Protein AF-A0A818QL23-F1 (afdb_monomer)

Nearest PDB structures (foldseek):
  5f7r-assembly1_A  TM=6.663E-01  e=2.658E-12  Listeria monocytogenes EGD-e
  1z05-assembly1_A-2  TM=6.341E-01  e=4.570E-12  Vibrio cholerae O1 biovar El Tor str. N16961
  3eo3-assembly2_C-2  TM=6.686E-01  e=1.069E-10  Homo sapiens
  6jdo-assembly1_A  TM=6.028E-01  e=1.773E-09  Pasteurella multocida
  2ews-assembly1_B  TM=5.171E-01  e=1.776E-05  Staphylococcus aureus subsp. aureus MSSA476

Foldseek 3Di:
DKEKEWFWEDAQFKIKIFIKIWDDDPDDDIDIDTDPPLMFMDTDDADQQDDVLVRLLVVLVRVLVSCVVCLVVDDPPYAHFYYFYAYADDAPQAQQQGLDACVQHSHHLLSHQFRRQLSNLLSLVVVLVVLVVVVDPPDDDDDDDDDDDDDDDDDDDDDPVVVVVVVVVPDDDDPPPVPPPPPPPPDDPPDPDDPVVVVVVVVVSSVSSSVRSVNSSDHYYGYDHLQLLLVLLVCPDPVNVVFAWEWEWAEESWIWIFTGGNSDTDQDDPLAPHGRIQRQPDDPPPDGPRCCRYQNNLVVLLVVLVVVVCVPDDDDDDDDDPQTSVNLLVCVVVPPPSSLVSLLVSLQSVLVVCLSSCVSSVHQEYEYEYPCLVSCVSRVPNSCVSNVVRDNHYYHYDPCSRVSSSNSSVVVCVCVSPDPDPLDLFADLFDFPDQFDDDDFQADDLADAAAFPPPFAKDKFLPVVLVVVLVLCVVFQEEEEEEAFSFPFVLSSSSSQVVNSVVCSVPVDDREIEGEQLSFQDDPCLVVLLQQVPPQLDLAGAAPLPDASCPRGGNPVSLVSNLVNHDTSYYYHYHPSCVSDVPGAYEYEYEFVVLVLRSLVSVNGFDPSHRPDRDDDPDPDPDPGGDDSSSVRVSSCRRPRLSHVLVVLQVCLVRHQKYWHSSDSRMIIIDGSVSVVSRLVACLQDWFWWNKDWAQKQFFACVCCVRNVVTRPPDPGTFKIFRDQLSRTWHWYQYPSRGIGTHHQLNSQQVCVCQFFFDPVSCVLCNPVSGDWKTKMKGHRAVGFKAFFWFWFAQVCCCPGHNDLHTKWKKWQFLWFQCRVDVVCVPPPVRWWKKFWAWDPPADLVVLLVLLVCCVPVVDFRPSVNTTPIGTDDHGWMFTHGGQITIITGHGTMITMMITDDDSRIAGSGDRSTAIPVRHRDDHNSVSSSVRHDNPTDRVVRTWDWDFPDDDPQFKTKIWRAYDPLDQKTKIKIKGWDLDWDKDKDFPCRGKKKKAWSFAFKKKKWFQRPPRDIDIDMDGHGNIIMNGSNGGMIIMIGDHPDSVDGTGMIMMMIMIGDPPSVVSSD

Solvent-accessible surface area (backbone atoms only — not comparable to full-atom values): 57693 Å² total; per-residue (Å²): 119,49,38,30,32,39,13,23,22,46,58,60,60,34,37,37,35,33,43,34,40,41,46,84,56,97,59,101,59,71,55,72,44,72,46,87,88,40,71,36,77,44,79,44,88,54,51,49,84,54,59,62,66,64,56,49,45,53,56,47,50,42,51,50,51,44,46,66,73,41,50,86,78,58,54,95,65,54,41,78,64,35,35,16,28,6,31,73,69,53,55,46,39,94,76,26,31,30,55,35,53,35,94,72,57,65,35,37,43,42,39,38,21,25,33,50,47,62,47,50,43,48,42,35,40,51,52,31,54,58,48,54,54,72,72,54,86,85,81,86,82,90,81,85,88,84,88,88,85,89,82,86,88,83,90,88,88,88,73,77,76,65,62,65,67,59,61,76,75,67,80,74,73,94,82,72,68,86,73,69,74,75,72,75,85,78,81,80,82,88,68,91,74,52,77,70,57,56,54,56,52,52,64,67,46,47,65,59,48,45,62,54,44,60,49,55,48,78,44,56,71,47,47,36,50,28,41,50,9,28,32,48,22,48,46,69,29,90,84,42,55,84,54,42,29,34,39,25,36,27,28,23,81,46,29,34,35,28,38,28,50,76,85,40,78,46,37,78,49,98,49,47,49,78,70,17,43,49,33,80,37,80,41,73,94,97,39,32,34,28,64,54,51,11,37,63,16,42,48,54,46,33,54,48,54,50,56,67,56,53,76,77,50,100,68,92,80,84,79,92,69,88,76,50,57,67,59,45,48,52,39,29,74,72,62,37,65,61,40,44,49,23,37,39,52,46,20,41,55,51,25,65,63,42,49,67,52,39,63,57,47,59,47,55,33,38,35,36,20,42,71,52,35,79,48,35,87,61,29,47,66,50,23,48,54,51,37,53,75,79,46,93,56,55,76,45,77,46,90,53,44,62,60,19,10,13,46,14,15,39,64,68,42,48,62,69,74,70,53,89,65,84,79,51,67,53,51,72,84,69,78,75,86,58,62,55,67,80,93,65,90,90,52,67,66,72,72,39,62,44,74,50,62,89,96,55,70,63,46,64,26,59,71,62,50,41,53,54,51,46,53,48,31,73,77,62,36,37,34,24,34,25,46,41,79,57,58,64,58,66,58,55,49,52,55,41,49,55,51,49,51,67,64,33,72,83,64,84,55,78,73,76,39,46,31,38,30,74,64,21,47,65,51,99,44,47,73,64,53,48,67,30,54,43,58,64,65,48,75,57,43,19,52,35,80,87,56,47,59,66,81,64,30,42,27,64,69,48,44,52,51,41,65,78,33,69,64,79,36,28,34,34,37,36,61,68,20,60,73,72,52,78,90,50,58,27,34,35,33,39,55,38,53,62,60,41,51,24,14,26,66,40,68,68,32,59,48,88,70,53,50,97,64,81,74,77,78,93,69,98,61,97,72,88,66,69,64,50,72,52,53,48,32,52,34,35,28,64,24,45,38,48,55,25,50,52,52,50,50,56,72,43,56,88,61,33,49,32,40,31,23,48,84,35,80,87,51,31,22,33,36,49,21,68,58,46,55,52,30,55,68,53,51,51,50,38,77,40,46,46,33,51,48,76,40,67,47,74,27,17,6,52,57,64,62,67,70,37,71,89,52,73,75,82,59,95,32,36,20,37,34,38,45,37,45,46,86,49,26,25,36,31,35,23,30,95,83,33,33,40,40,55,42,42,33,46,61,49,37,56,76,39,27,55,46,35,35,38,35,70,71,54,25,73,73,43,36,86,66,48,41,61,63,64,28,40,33,37,43,28,8,26,91,38,33,49,52,49,38,27,29,23,45,39,53,68,56,27,37,74,71,27,57,39,91,56,40,38,31,37,30,42,34,27,58,41,32,35,31,74,76,37,74,88,29,61,88,39,76,89,35,55,29,35,35,35,28,17,34,31,96,83,52,52,71,64,62,52,50,50,46,45,53,46,22,68,72,72,72,42,85,71,72,54,74,74,41,33,31,77,42,82,56,51,68,76,38,44,36,50,40,54,46,16,38,47,32,27,54,34,29,17,23,29,28,40,36,44,29,30,56,53,83,86,68,68,22,30,51,46,55,86,87,43,52,38,91,85,73,40,74,66,85,64,33,47,75,64,28,68,76,31,56,46,73,85,40,45,35,79,83,28,48,53,72,72,40,80,77,46,75,47,92,84,48,37,36,34,27,41,41,65,54,53,90,80,43,50,46,39,36,36,40,39,39,33,49,40,57,63,83,51,82,46,78,44,71,38,82,41,25,34,38,41,33,33,31,69,38,45,69,32,37,34,42,36,34,62,32,82,93,77,36,79,47,74,47,78,42,36,40,73,43,56,36,32,38,23,13,58,36,53,46,37,34,40,29,60,55,80,92,60,70,90,52,78,62,49,57,32,31,35,40,38,36,35,72,46,100,63,40,64,76,74,70,111

Secondary structure (DSSP, 8-state):
--EEEEEEEE-SSEEEEEEEEEEPPSSS--EEEEEEEEEEEEE----TTS-HHHHHHHHHHHHHHHHHHHGGG--TT-EEEEEEEEE-SSEETTTTEE---GGGTS--GGGTTBBHHHHHHHHHHHHHHHHHHHHS-S---------------------SSSHHHHHTTS---TTSSTTSSSSSSS--------HHHHHHHHHHHHHHHHHHHHHHTTS-EEEEEHHHHHHHHHHTSTTTTT-SEEEEEEESSSEEEEEEETTEE-SS-TTS-GGG-STT-B-STT-BHHHHSSHHHHHHHHHHHHHHHTTSS-----------HHHHHHHHHTT-HHHHHHHHHHHHHHHHHHHHHHHHTT-SEEEEESGGGGGHHHHHHHHHHHHHTT----EEE-S-HHHHHHHHHHHHHHHHHH------S---SSPPPPSB-----SS--SS-EEEPPTT---EEHHHHHHHHHHHHHHHHSEEEEEE-TT--HHHHHHHHHHHHHHHHTTTTPPPPEEEEGGGT---S-HHHHHHHS--TTSS-----TT--HHHHH--HHHHHHHHHT--SSEEEESTTGGGT-TTS-EEEEE--HHHHHHHHHTTS---SS--SS-------S-------HHHHHHHHIIIIIHHHHHHHHHHHGGGEEEEEETT-TTS-EEEEHHHHHHHHHHHTTS-B-PPPEEE--TT-BSHHHHH-TTS-S-SS-B-EEESS-TTT-EEEEE-TT-BEEEEEHHHHHHHHHHHHH-SHHHHHHHGGGSS-SEEEEEEE-TTS-PPPEEE---HHHHHHHH--SS---EEEEEEEEHHHH-GGGTT-GGG--EEEEEE-TT--HHHHHHHHHHHHHHTPPP-GGGTEEEEE--TT-EEEE-TT--EEEPSSEEEEEEEES--S--EEEE-TT-B-TTSSBPP--HHHHHTT--TT-BSGGGB---EEEEEETTTEEEEEEPPPTT-SEEEEEEEEEESS---EEEE-TTS-EEEEEEESSEEEEEEEEGGGEEEEEEEETT-EEEE-TT--EEEEEE--S-TTSSPEEEEEEEEEE-TTTHHHH-

Mean predicted aligned error: 12.11 Å

pLDDT: mean 84.35, std 17.46, range [23.45, 98.75]

Organism: NCBI:txid433720

Radius of gyration: 36.39 Å; Cα contacts (8 Å, |Δi|>4): 2133; chains: 1; bounding box: 100×63×114 Å

InterPro domains:
  IPR000600 ROK family [PF00480] (213-395)
  IPR000600 ROK family [PTHR18964] (212-410)
  IPR011051 RmlC-like cupin domain superfamily [SSF51182] (684-1038)
  IPR014710 RmlC-like jelly roll fold [G3DSA:2.60.120.10] (681-941)
  IPR043129 ATPase, nucleotide binding domain [SSF53067] (4-412)

Sequence (1066 aa):
MSSLVIGLDIGGSHITATLVRIEQPSSSNQNITIERNAFYTRTIDNNLNKDPRSIVSIWIECIEDLIHDFVNNFNENDKIIGIACGIPGPMDYERGISYIQSTQLNKCDKFFGLNLRLSMGDGLRNLSDRWKHIHHPKYFTPATSPRSSIINQEETHESISLIKEITDYCGLQDNEIDSLEKDKENSLPNSELNLSEKSSIHHSLTPKIWTIIKQLSDIPISFYNDATCFAIGEANSKHNKVYKRILALTLGTGFGSTFIDDGEIILNRHDVPPGGMLWNYPYKENSIADDCFSTRGLVKIYNRILQEEFINEQSSLSSNKLIDGEILAEQALNGDENAIKAFRIFARLLGEFLIPHIEKFHTDLIIIGGGLAHSYHLIRDEISKILQASSNIPICFSLSHEKSICLGAVYQQIPQLFQIESKFFRQTDQNLLPVIKTLDTNQYDLYPCHEIPRGNHIGIGHKQLNEKLFNLIEENHILLIDGFVGTYFNEFACELNKYYHEQIKKTKKSSLIFYDTRTFLQTDCDKKRKSYLKYTKSIFGKLATDLDFKEDFIDAKKLDYLKNNLSYPCVIIGPGASFVDESKPLIYIDLTKNELYYRIAAQTAGSYLKPKERSVEKSHSNDDYELTSAMYEQKCLYFLDYPIFNKLKQLLLSRINIFIDGQRPNCPTWLDGNIFRQTLDYIVNKPIRVRPWFEPGPWGGQWLKSVCTNLSQSPKNYAWSFEMITPENGIILSDVNHHLLEFSWDIFYGSQARKILGNDEHYKLFGDSNDFPIRFDFLDTIDGGNLSIQCHPNLQYMRTNFGEKITQDETYYILETKQHWNKECIDDKNSSSHVYLGFQDNTDPEEFHQALLLSRKEKQELNVSKYIQCIPSNIHDFFLIPNETIHASGHNQVVLEISATPYIYTFKLYDWLRLGLDNRLRPLNIEHGMKNLKFDRRGEQLRCQPRVIHSESNQYVEQHLPTHDLHFYDVHRLIIQSNESIEIIRSTDNRFHLCMLVEGDAIEIEYEFMDNNQEKQRYNYIETFLIPASITQYRLRPIIKDHNKKPQQFVLLIAFLKTNCEKLLE

Structure (mmCIF, N/CA/C/O backbone):
data_AF-A0A818QL23-F1
#
_entry.id   AF-A0A818QL23-F1
#
loop_
_atom_site.group_PDB
_atom_site.id
_atom_site.type_symbol
_atom_site.label_atom_id
_atom_site.label_alt_id
_atom_site.label_comp_id
_atom_site.label_asym_id
_atom_site.label_entity_id
_atom_site.label_seq_id
_atom_site.pdbx_PDB_ins_code
_atom_site.Cartn_x
_atom_site.Cartn_y
_atom_site.Cartn_z
_atom_site.occupancy
_atom_site.B_iso_or_equiv
_atom_site.auth_seq_id
_atom_site.auth_comp_id
_atom_site.auth_asym_id
_atom_site.auth_atom_id
_atom_site.pdbx_PDB_model_num
ATOM 1 N N . MET A 1 1 ? -20.820 32.222 19.577 1.00 51.50 1 MET A N 1
ATOM 2 C CA . MET A 1 1 ? -21.656 31.009 19.712 1.00 51.50 1 MET A CA 1
ATOM 3 C C . MET A 1 1 ? -21.086 30.195 20.848 1.00 51.50 1 MET A C 1
ATOM 5 O O . MET A 1 1 ? -19.868 30.056 20.893 1.00 51.50 1 MET A O 1
ATOM 9 N N . SER A 1 2 ? -21.923 29.722 21.767 1.00 69.94 2 SER A N 1
ATOM 10 C CA . SER A 1 2 ? -21.455 28.801 22.800 1.00 69.94 2 SER A CA 1
ATOM 11 C C . SER A 1 2 ? -21.490 27.382 22.220 1.00 69.94 2 SER A C 1
ATOM 13 O O . SER A 1 2 ? -22.418 27.027 21.488 1.00 69.94 2 SER A O 1
ATOM 15 N N . SER A 1 3 ? -20.435 26.610 22.458 1.00 85.88 3 SER A N 1
ATOM 16 C CA . SER A 1 3 ? -20.340 25.233 21.976 1.00 85.88 3 SER A CA 1
ATOM 17 C C . SER A 1 3 ? -20.540 24.283 23.146 1.00 85.88 3 SER A C 1
ATOM 19 O O . SER A 1 3 ? -19.951 24.485 24.205 1.00 85.88 3 SER A O 1
ATOM 21 N N . LEU A 1 4 ? -21.365 23.260 22.959 1.00 88.56 4 LEU A N 1
ATOM 22 C CA . LEU A 1 4 ? -21.641 22.237 23.960 1.00 88.56 4 LEU A CA 1
ATOM 23 C C . LEU A 1 4 ? -21.063 20.896 23.507 1.00 88.56 4 LEU A C 1
ATOM 25 O O . LEU A 1 4 ? -21.105 20.558 22.322 1.00 88.56 4 LEU A O 1
ATOM 29 N N . VAL A 1 5 ? -20.551 20.117 24.451 1.00 91.56 5 VAL A N 1
ATOM 30 C CA . VAL A 1 5 ? -20.076 18.747 24.223 1.00 91.56 5 VAL A CA 1
ATOM 31 C C . VAL A 1 5 ? -20.690 17.843 25.280 1.00 91.56 5 VAL A C 1
ATOM 33 O O . VAL A 1 5 ? -20.752 18.208 26.454 1.00 91.56 5 VAL A O 1
ATOM 36 N N . ILE A 1 6 ? -21.159 16.670 24.861 1.00 93.62 6 ILE A N 1
ATOM 37 C CA . ILE A 1 6 ? -21.642 15.644 25.787 1.00 93.62 6 ILE A CA 1
ATOM 38 C C . ILE A 1 6 ? -20.430 14.840 26.260 1.00 93.62 6 ILE A C 1
ATOM 40 O O . ILE A 1 6 ? -19.765 14.194 25.450 1.00 93.62 6 ILE A O 1
ATOM 44 N N . GLY A 1 7 ? -20.139 14.892 27.557 1.00 94.44 7 GLY A N 1
ATOM 45 C CA . GLY A 1 7 ? -19.136 14.047 28.200 1.00 94.44 7 GLY A CA 1
ATOM 46 C C . GLY A 1 7 ? -19.793 12.794 28.766 1.00 94.44 7 GLY A C 1
ATOM 47 O O . GLY A 1 7 ? -20.818 12.899 29.437 1.00 94.44 7 GLY A O 1
ATOM 48 N N . LEU A 1 8 ? -19.215 11.626 28.496 1.00 94.62 8 LEU A N 1
ATOM 49 C CA . LEU A 1 8 ? -19.688 10.337 28.996 1.00 94.62 8 LEU A CA 1
ATOM 50 C C . LEU A 1 8 ? -18.593 9.635 29.797 1.00 94.62 8 LEU A C 1
ATOM 52 O O . LEU A 1 8 ? -17.439 9.606 29.371 1.00 94.62 8 LEU A O 1
ATOM 56 N N . ASP A 1 9 ? -18.986 9.010 30.898 1.00 92.12 9 ASP A N 1
ATOM 57 C CA . ASP A 1 9 ? -18.223 7.993 31.614 1.00 92.12 9 ASP A CA 1
ATOM 58 C C . ASP A 1 9 ? -18.928 6.645 31.432 1.00 92.12 9 ASP A C 1
ATOM 60 O O . ASP A 1 9 ? -20.056 6.450 31.891 1.00 92.12 9 ASP A O 1
ATOM 64 N N . ILE A 1 10 ? -18.292 5.739 30.690 1.00 87.88 10 ILE A N 1
ATOM 65 C CA . ILE A 1 10 ? -18.833 4.428 30.332 1.00 87.88 10 ILE A CA 1
ATOM 66 C C . ILE A 1 10 ? -18.137 3.359 31.177 1.00 87.88 10 ILE A C 1
ATOM 68 O O . ILE A 1 10 ? -17.144 2.747 30.771 1.00 87.88 10 ILE A O 1
ATOM 72 N N . GLY A 1 11 ? -18.699 3.100 32.354 1.00 77.81 11 GLY A N 1
ATOM 73 C CA . GLY A 1 11 ? -18.201 2.119 33.307 1.00 77.81 11 GLY A CA 1
ATOM 74 C C . GLY A 1 11 ? -18.565 0.668 32.977 1.00 77.81 11 GLY A C 1
ATOM 75 O O . GLY A 1 11 ? -19.040 0.309 31.898 1.00 77.81 11 GLY A O 1
ATOM 76 N N . GLY A 1 12 ? -18.287 -0.217 33.938 1.00 68.25 12 GLY A N 1
ATOM 77 C CA . GLY A 1 12 ? -18.820 -1.579 33.948 1.00 68.25 12 GLY A CA 1
ATOM 78 C C . GLY A 1 12 ? -20.295 -1.572 34.323 1.00 68.25 12 GLY A C 1
ATOM 79 O O . GLY A 1 12 ? -21.131 -1.938 33.516 1.00 68.25 12 GLY A O 1
ATOM 80 N N . SER A 1 13 ? -20.614 -1.146 35.538 1.00 70.94 13 SER A N 1
ATOM 81 C CA . SER A 1 13 ? -21.949 -1.269 36.136 1.00 70.94 13 SER A CA 1
ATOM 82 C C . SER A 1 13 ? -22.887 -0.091 35.867 1.00 70.94 13 SER A C 1
ATOM 84 O O . SER A 1 13 ? -24.070 -0.165 36.198 1.00 70.94 13 SER A O 1
ATOM 86 N N . HIS A 1 14 ? -22.387 1.004 35.301 1.00 79.69 14 HIS A N 1
ATOM 87 C CA . HIS A 1 14 ? -23.152 2.227 35.091 1.00 79.69 14 HIS A CA 1
ATOM 88 C C . HIS A 1 14 ? -22.578 3.060 33.941 1.00 79.69 14 HIS A C 1
ATOM 90 O O . HIS A 1 14 ? -21.435 2.866 33.524 1.00 79.69 14 HIS A O 1
ATOM 96 N N . ILE A 1 15 ? -23.392 3.984 33.437 1.00 88.19 15 ILE A N 1
ATOM 97 C CA . ILE A 1 15 ? -22.987 5.070 32.545 1.00 88.19 15 ILE A CA 1
ATOM 98 C C . ILE A 1 15 ? -23.413 6.395 33.165 1.00 88.19 15 ILE A C 1
ATOM 100 O O . ILE A 1 15 ? -24.560 6.526 33.594 1.00 88.19 15 ILE A O 1
ATOM 104 N N . THR A 1 16 ? -22.519 7.378 33.145 1.00 90.88 16 THR A N 1
ATOM 105 C CA . THR A 1 16 ? -22.821 8.760 33.526 1.00 90.88 16 THR A CA 1
ATOM 106 C C . THR A 1 16 ? -22.653 9.677 32.321 1.00 90.88 16 THR A C 1
ATOM 108 O O . THR A 1 16 ? -21.703 9.538 31.555 1.00 90.88 16 THR A O 1
ATOM 111 N N . ALA A 1 17 ? -23.582 10.611 32.139 1.00 92.38 17 ALA A N 1
ATOM 112 C CA . ALA A 1 17 ? -23.558 11.608 31.081 1.00 92.38 17 ALA A CA 1
ATOM 113 C C . ALA A 1 17 ? -23.650 13.020 31.663 1.00 92.38 17 ALA A C 1
ATOM 115 O O . ALA A 1 17 ? -24.388 13.270 32.619 1.00 92.38 17 ALA A O 1
ATOM 116 N N . THR A 1 18 ? -22.920 13.957 31.063 1.00 91.62 18 THR A N 1
ATOM 117 C CA . THR A 1 18 ? -22.982 15.379 31.403 1.00 91.62 18 THR A CA 1
ATOM 118 C C . THR A 1 18 ? -22.867 16.260 30.171 1.00 91.62 18 THR A C 1
ATOM 120 O O . THR A 1 18 ? -22.366 15.839 29.125 1.00 91.62 18 THR A O 1
ATOM 123 N N . LEU A 1 19 ? -23.315 17.506 30.300 1.00 89.62 19 LEU A N 1
ATOM 124 C CA . LEU A 1 19 ? -23.198 18.514 29.260 1.00 89.62 19 LEU A CA 1
ATOM 125 C C . LEU A 1 19 ? -22.187 19.582 29.676 1.00 89.62 19 LEU A C 1
ATOM 127 O O . LEU A 1 19 ? -22.311 20.216 30.727 1.00 89.62 19 LEU A O 1
ATOM 131 N N . VAL A 1 20 ? -21.180 19.783 28.832 1.00 88.06 20 VAL A N 1
ATOM 132 C CA . VAL A 1 20 ? -20.064 20.690 29.093 1.00 88.06 20 VAL A CA 1
ATOM 133 C C . VAL A 1 20 ? -20.116 21.856 28.118 1.00 88.06 20 VAL A C 1
ATOM 135 O O . VAL A 1 20 ? -20.162 21.650 26.903 1.00 88.06 20 VAL A O 1
ATOM 138 N N . ARG A 1 21 ? -20.078 23.083 28.645 1.00 86.44 21 ARG A N 1
ATOM 139 C CA . ARG A 1 21 ? -19.996 24.305 27.845 1.00 86.44 21 ARG A CA 1
ATOM 140 C C . ARG A 1 21 ? -18.550 24.722 27.642 1.00 86.44 21 ARG A C 1
ATOM 142 O O . ARG A 1 21 ? -17.756 24.778 28.580 1.00 86.44 21 ARG A O 1
ATOM 149 N N . ILE A 1 22 ? -18.245 25.031 26.387 1.00 82.19 22 ILE A N 1
ATOM 150 C CA . ILE A 1 22 ? -16.964 25.548 25.930 1.00 82.19 22 ILE A CA 1
ATOM 151 C C . ILE A 1 22 ? -17.186 26.990 25.481 1.00 82.19 22 ILE A C 1
ATOM 153 O O . ILE A 1 22 ? -17.853 27.257 24.473 1.00 82.19 22 ILE A O 1
ATOM 157 N N . GLU A 1 23 ? -16.616 27.927 26.232 1.00 73.25 23 GLU A N 1
ATOM 158 C CA . GLU A 1 23 ? -16.596 29.341 25.871 1.00 73.25 23 GLU A CA 1
ATOM 159 C C . GLU A 1 23 ? -15.313 29.643 25.088 1.00 73.25 23 GLU A C 1
ATOM 161 O O . GLU A 1 23 ? -14.210 29.380 25.569 1.00 73.25 23 GLU A O 1
ATOM 166 N N . GLN A 1 24 ? -15.435 30.180 23.868 1.00 58.22 24 GLN A N 1
ATOM 167 C CA . GLN A 1 24 ? -14.269 30.596 23.080 1.00 58.22 24 GLN A CA 1
ATOM 168 C C . GLN A 1 24 ? -13.618 31.843 23.705 1.00 58.22 24 GLN A C 1
ATOM 170 O O . GLN A 1 24 ? -14.276 32.884 23.764 1.00 58.22 24 GLN A O 1
ATOM 175 N N . PRO A 1 25 ? -12.334 31.808 24.103 1.00 47.12 25 PRO A N 1
ATOM 176 C CA . PRO A 1 25 ? -11.600 32.997 24.507 1.00 47.12 25 PRO A CA 1
ATOM 177 C C . PRO A 1 25 ? -10.837 33.582 23.324 1.00 47.12 25 PRO A C 1
ATOM 179 O O . PRO A 1 25 ? -10.278 32.872 22.491 1.00 47.12 25 PRO A O 1
ATOM 182 N N . SER A 1 26 ? -10.707 34.900 23.331 1.00 40.69 26 SER A N 1
ATOM 183 C CA . SER A 1 26 ? -9.820 35.674 22.463 1.00 40.69 26 SER A CA 1
ATOM 184 C C . SER A 1 26 ? -8.320 35.544 22.807 1.00 40.69 26 SER A C 1
ATOM 186 O O . SER A 1 26 ? -7.494 36.147 22.127 1.00 40.69 26 SER A O 1
ATOM 188 N N . SER A 1 27 ? -7.938 34.766 23.829 1.00 40.12 27 SER A N 1
ATOM 189 C CA . SER A 1 27 ? -6.539 34.478 24.192 1.00 40.12 27 SER A CA 1
ATOM 190 C C . SER A 1 27 ? -6.427 33.267 25.135 1.00 40.12 27 SER A C 1
ATOM 192 O O . SER A 1 27 ? -7.087 33.239 26.165 1.00 40.12 27 SER A O 1
ATOM 194 N N . SER A 1 28 ? -5.616 32.274 24.741 1.00 43.75 28 SER A N 1
ATOM 195 C CA . SER A 1 28 ? -4.949 31.155 25.464 1.00 43.75 28 SER A CA 1
ATOM 196 C C . SER A 1 28 ? -5.526 30.471 26.730 1.00 43.75 28 SER A C 1
ATOM 198 O O . SER A 1 28 ? -4.903 29.525 27.193 1.00 43.75 28 SER A O 1
ATOM 200 N N . ASN A 1 29 ? -6.679 30.847 27.289 1.00 48.03 29 ASN A N 1
ATOM 201 C CA . ASN A 1 29 ? -7.300 30.214 28.460 1.00 48.03 29 ASN A CA 1
ATOM 202 C C . ASN A 1 29 ? -8.780 29.925 28.183 1.00 48.03 29 ASN A C 1
ATOM 204 O O . ASN A 1 29 ? -9.633 30.787 28.381 1.00 48.03 29 ASN A O 1
ATOM 208 N N . GLN A 1 30 ? -9.081 28.712 27.708 1.00 58.50 30 GLN A N 1
ATOM 209 C CA . GLN A 1 30 ? -10.453 28.234 27.505 1.00 58.50 30 GLN A CA 1
ATOM 210 C C . GLN A 1 30 ? -11.155 28.023 28.848 1.00 58.50 30 GLN A C 1
ATOM 212 O O . GLN A 1 30 ? -10.720 27.204 29.658 1.00 58.50 30 GLN A O 1
ATOM 217 N N . ASN A 1 31 ? -12.241 28.765 29.085 1.00 59.44 31 ASN A N 1
ATOM 218 C CA . ASN A 1 31 ? -13.141 28.489 30.198 1.00 59.44 31 ASN A CA 1
ATOM 219 C C . ASN A 1 31 ? -14.056 27.333 29.791 1.00 59.44 31 ASN A C 1
ATOM 221 O O . ASN A 1 31 ? -14.866 27.449 28.870 1.00 59.44 31 ASN A O 1
ATOM 225 N N . ILE A 1 32 ? -13.882 26.207 30.476 1.00 66.88 32 ILE A N 1
ATOM 226 C CA . ILE A 1 32 ? -14.702 25.010 30.330 1.00 66.88 32 ILE A CA 1
ATOM 227 C C . ILE A 1 32 ? -15.456 24.850 31.636 1.00 66.88 32 ILE A C 1
ATOM 229 O O . ILE A 1 32 ? -14.861 24.753 32.712 1.00 66.88 32 ILE A O 1
ATOM 233 N N . THR A 1 33 ? -16.776 24.873 31.545 1.00 65.62 33 THR A N 1
ATOM 234 C CA . THR A 1 33 ? -17.657 24.770 32.703 1.00 65.62 33 THR A CA 1
ATOM 235 C C . THR A 1 33 ? -18.675 23.679 32.452 1.00 65.62 33 THR A C 1
ATOM 237 O O . THR A 1 33 ? -19.307 23.634 31.397 1.00 65.62 33 THR A O 1
ATOM 240 N N . ILE A 1 34 ? -18.855 22.804 33.439 1.00 62.06 34 ILE A N 1
ATOM 241 C CA . ILE A 1 34 ? -20.008 21.908 33.451 1.00 62.06 34 ILE A CA 1
ATOM 242 C C . ILE A 1 34 ? -21.255 22.760 33.653 1.00 62.06 34 ILE A C 1
ATOM 244 O O . ILE A 1 34 ? -21.292 23.602 34.557 1.00 62.06 34 ILE A O 1
ATOM 248 N N . GLU A 1 35 ? -22.279 22.523 32.844 1.00 60.78 35 GLU A N 1
ATOM 249 C CA . GLU A 1 35 ? -23.562 23.174 33.044 1.00 60.78 35 GLU A CA 1
ATOM 250 C C . GLU A 1 35 ? -24.184 22.724 34.374 1.00 60.78 35 GLU A C 1
ATOM 252 O O . GLU A 1 35 ? -24.254 21.531 34.684 1.00 60.78 35 GLU A O 1
ATOM 257 N N . ARG A 1 36 ? -24.625 23.686 35.198 1.00 55.66 36 ARG A N 1
ATOM 258 C CA . ARG A 1 36 ? -25.229 23.385 36.507 1.00 55.66 36 ARG A CA 1
ATOM 259 C C . ARG A 1 36 ? -26.398 22.406 36.326 1.00 55.66 36 ARG A C 1
ATOM 261 O O . ARG A 1 36 ? -27.282 22.647 35.511 1.00 55.66 36 ARG A O 1
ATOM 268 N N . ASN A 1 37 ? -26.408 21.342 37.132 1.00 57.38 37 ASN A N 1
ATOM 269 C CA . ASN A 1 37 ? -27.434 20.288 37.166 1.00 57.38 37 ASN A CA 1
ATOM 270 C C . ASN A 1 37 ? -27.551 19.401 35.905 1.00 57.38 37 ASN A C 1
ATOM 272 O O . ASN A 1 37 ? -28.537 18.687 35.775 1.00 57.38 37 ASN A O 1
ATOM 276 N N . ALA A 1 38 ? -26.562 19.382 35.004 1.00 67.31 38 ALA A N 1
ATOM 277 C CA . ALA A 1 38 ? -26.562 18.501 33.831 1.00 67.31 38 ALA A CA 1
ATOM 278 C C . ALA A 1 38 ? -25.818 17.176 34.102 1.00 67.31 38 ALA A C 1
ATOM 280 O O . ALA A 1 38 ? -24.751 16.950 33.539 1.00 67.31 38 ALA A O 1
ATOM 281 N N . PHE A 1 39 ? -26.331 16.320 34.991 1.00 78.50 39 PHE A N 1
ATOM 282 C CA . PHE A 1 39 ? -25.747 14.999 35.273 1.00 78.50 39 PHE A CA 1
ATOM 283 C C . PHE A 1 39 ? -26.823 13.922 35.320 1.00 78.50 39 PHE A C 1
ATOM 285 O O . PHE A 1 39 ? -27.769 14.043 36.094 1.00 78.50 39 PHE A O 1
ATOM 292 N N . TYR A 1 40 ? -26.642 12.860 34.537 1.00 82.25 40 TYR A N 1
ATOM 293 C CA . TYR A 1 40 ? -27.534 11.705 34.539 1.00 82.25 40 TYR A CA 1
ATOM 294 C C . TYR A 1 40 ? -26.729 10.410 34.629 1.00 82.25 40 TYR A C 1
ATOM 296 O O . TYR A 1 40 ? -25.740 10.257 33.916 1.00 82.25 40 TYR A O 1
ATOM 304 N N . THR A 1 41 ? -27.155 9.480 35.485 1.00 85.56 41 THR A N 1
ATOM 305 C CA . THR A 1 41 ? -26.499 8.179 35.663 1.00 85.56 41 THR A CA 1
ATOM 306 C C . THR A 1 41 ? -27.521 7.059 35.512 1.00 85.56 41 THR A C 1
ATOM 308 O O . THR A 1 41 ? -28.567 7.074 36.160 1.00 85.56 41 THR A O 1
ATOM 311 N N . ARG A 1 42 ? -27.210 6.063 34.676 1.00 85.56 42 ARG A N 1
ATOM 312 C CA . ARG A 1 42 ? -27.988 4.823 34.528 1.00 85.56 42 ARG A CA 1
ATOM 313 C C . ARG A 1 42 ? -27.158 3.619 34.935 1.00 85.56 42 ARG A C 1
ATOM 315 O O . ARG A 1 42 ? -25.970 3.556 34.631 1.00 85.56 42 ARG A O 1
ATOM 322 N N . THR A 1 43 ? -27.797 2.633 35.554 1.00 79.88 43 THR A N 1
ATOM 323 C CA . THR A 1 43 ? -27.187 1.326 35.814 1.00 79.88 43 THR A CA 1
ATOM 324 C C . THR A 1 43 ? -27.249 0.439 34.571 1.00 79.88 43 THR A C 1
ATOM 326 O O . THR A 1 43 ? -28.203 0.480 33.791 1.00 79.88 43 THR A O 1
ATOM 329 N N . ILE A 1 44 ? -26.213 -0.374 34.377 1.00 73.12 44 ILE A N 1
ATOM 330 C CA . ILE A 1 44 ? -26.102 -1.344 33.289 1.00 73.12 44 ILE A CA 1
ATOM 331 C C . ILE A 1 44 ? -26.083 -2.737 33.914 1.00 73.12 44 ILE A C 1
ATOM 333 O O . ILE A 1 44 ? -25.181 -3.089 34.671 1.00 73.12 44 ILE A O 1
ATOM 337 N N . ASP A 1 45 ? -27.085 -3.550 33.588 1.00 66.25 45 ASP A N 1
ATOM 338 C CA . ASP A 1 45 ? -27.080 -4.966 33.954 1.00 66.25 45 ASP A CA 1
ATOM 339 C C . ASP A 1 45 ? -26.172 -5.747 32.987 1.00 66.25 45 ASP A C 1
ATOM 341 O O . ASP A 1 45 ? -26.530 -5.993 31.826 1.00 66.25 45 ASP A O 1
ATOM 345 N N . ASN A 1 46 ? -24.994 -6.131 33.480 1.00 59.84 46 ASN A N 1
ATOM 346 C CA . ASN A 1 46 ? -23.929 -6.778 32.717 1.00 59.84 46 ASN A CA 1
ATOM 347 C C . ASN A 1 46 ? -24.064 -8.300 32.633 1.00 59.84 46 ASN A C 1
ATOM 349 O O . ASN A 1 46 ? -23.184 -9.058 33.044 1.00 59.84 46 ASN A O 1
ATOM 353 N N . ASN A 1 47 ? -25.145 -8.777 32.029 1.00 63.25 47 ASN A N 1
ATOM 354 C CA . ASN A 1 47 ? -25.194 -10.177 31.627 1.00 63.25 47 ASN A CA 1
ATOM 355 C C . ASN A 1 47 ? -24.233 -10.417 30.443 1.00 63.25 47 ASN A C 1
ATOM 357 O O . ASN A 1 47 ? -24.377 -9.800 29.385 1.00 63.25 47 ASN A O 1
ATOM 361 N N . LEU A 1 48 ? -23.287 -11.346 30.618 1.00 60.00 48 LEU A N 1
ATOM 362 C CA . LEU A 1 48 ? -22.244 -11.701 29.645 1.00 60.00 48 LEU A CA 1
ATOM 363 C C . LEU A 1 48 ? -22.791 -12.040 28.245 1.00 60.00 48 LEU A C 1
ATOM 365 O O . LEU A 1 48 ? -22.147 -11.734 27.243 1.00 60.00 48 LEU A O 1
ATOM 369 N N . ASN A 1 49 ? -24.015 -12.576 28.165 1.00 65.62 49 ASN A N 1
ATOM 370 C CA . ASN A 1 49 ? -24.649 -13.012 26.917 1.00 65.62 49 ASN A CA 1
ATOM 371 C C . ASN A 1 49 ? -25.532 -11.958 26.228 1.00 65.62 49 ASN A C 1
ATOM 373 O O . ASN A 1 49 ? -26.099 -12.248 25.164 1.00 65.62 49 ASN A O 1
ATOM 377 N N . LYS A 1 50 ? -25.677 -10.754 26.800 1.00 77.00 50 LYS A N 1
ATOM 378 C CA . LYS A 1 50 ? -26.504 -9.698 26.196 1.00 77.00 50 LYS A CA 1
ATOM 379 C C . LYS A 1 50 ? -26.000 -9.312 24.814 1.00 77.00 50 LYS A C 1
ATOM 381 O O . LYS A 1 50 ? -24.824 -9.419 24.489 1.00 77.00 50 LYS A O 1
ATOM 386 N N . ASP A 1 51 ? -26.935 -8.890 23.980 1.00 87.19 51 ASP A N 1
ATOM 387 C CA . ASP A 1 51 ? -26.598 -8.316 22.693 1.00 87.19 51 ASP A CA 1
ATOM 388 C C . ASP A 1 51 ? -25.962 -6.925 22.892 1.00 87.19 51 ASP A C 1
ATOM 390 O O . ASP A 1 51 ? -26.532 -6.118 23.639 1.00 87.19 51 ASP A O 1
ATOM 394 N N . PRO A 1 52 ? -24.829 -6.602 22.238 1.00 89.00 52 PRO A N 1
ATOM 395 C CA . PRO A 1 52 ? -24.197 -5.290 22.360 1.00 89.00 52 PRO A CA 1
ATOM 396 C C . PRO A 1 52 ? -25.139 -4.125 22.048 1.00 89.00 52 PRO A C 1
ATOM 398 O O . PRO A 1 52 ? -25.030 -3.066 22.665 1.00 89.00 52 PRO A O 1
ATOM 401 N N . ARG A 1 53 ? -26.109 -4.317 21.144 1.00 90.62 53 ARG A N 1
ATOM 402 C CA . ARG A 1 53 ? -27.096 -3.286 20.783 1.00 90.62 53 ARG A CA 1
ATOM 403 C C . ARG A 1 53 ? -27.954 -2.875 21.969 1.00 90.62 53 ARG A C 1
ATOM 405 O O . ARG A 1 53 ? -28.270 -1.699 22.111 1.00 90.62 53 ARG A O 1
ATOM 412 N N . SER A 1 54 ? -28.299 -3.818 22.844 1.00 88.62 54 SER A N 1
ATOM 413 C CA . SER A 1 54 ? -29.067 -3.522 24.056 1.00 88.62 54 SER A CA 1
ATOM 414 C C . SER A 1 54 ? -28.267 -2.664 25.034 1.00 88.62 54 SER A C 1
ATOM 416 O O . SER A 1 54 ? -28.834 -1.788 25.674 1.00 88.62 54 SER A O 1
ATOM 418 N N . ILE A 1 55 ? -26.954 -2.879 25.124 1.00 88.12 55 ILE A N 1
ATOM 419 C CA . ILE A 1 55 ? -26.077 -2.106 26.012 1.00 88.12 55 ILE A CA 1
ATOM 420 C C . ILE A 1 55 ? -25.868 -0.698 25.451 1.00 88.12 55 ILE A C 1
ATOM 422 O O . ILE A 1 55 ? -26.036 0.281 26.172 1.00 88.12 55 ILE A O 1
ATOM 426 N N . VAL A 1 56 ? -25.595 -0.583 24.147 1.00 90.56 56 VAL A N 1
ATOM 427 C CA . VAL A 1 56 ? -25.490 0.720 23.476 1.00 90.56 56 VAL A CA 1
ATOM 428 C C . VAL A 1 56 ? -26.810 1.494 23.572 1.00 90.56 56 VAL A C 1
ATOM 430 O O . VAL A 1 56 ? -26.770 2.698 23.795 1.00 90.56 56 VAL A O 1
ATOM 433 N N . SER A 1 57 ? -27.975 0.835 23.495 1.00 90.81 57 SER A N 1
ATOM 434 C CA . SER A 1 57 ? -29.279 1.492 23.708 1.00 90.81 57 SER A CA 1
ATOM 435 C C . SER A 1 57 ? -29.357 2.190 25.064 1.00 90.81 57 SER A C 1
ATOM 437 O O . SER A 1 57 ? -29.788 3.335 25.117 1.00 90.81 57 SER A O 1
ATOM 439 N N . ILE A 1 58 ? -28.867 1.562 26.140 1.00 90.19 58 ILE A N 1
ATOM 440 C CA . ILE A 1 58 ? -28.830 2.177 27.479 1.00 90.19 58 ILE A CA 1
ATOM 441 C C . ILE A 1 58 ? -27.954 3.437 27.472 1.00 90.19 58 ILE A C 1
ATOM 443 O O . ILE A 1 58 ? -28.294 4.431 28.113 1.00 90.19 58 ILE A O 1
ATOM 447 N N . TRP A 1 59 ? -26.845 3.426 26.724 1.00 92.19 59 TRP A N 1
ATOM 448 C CA . TRP A 1 59 ? -25.991 4.608 26.588 1.00 92.19 59 TRP A CA 1
ATOM 449 C C . TRP A 1 59 ? -26.713 5.751 25.871 1.00 92.19 59 TRP A C 1
ATOM 451 O O . TRP A 1 59 ? -26.638 6.898 26.304 1.00 92.19 59 TRP A O 1
ATOM 461 N N . ILE A 1 60 ? -27.448 5.435 24.803 1.00 93.81 60 ILE A N 1
ATOM 462 C CA . ILE A 1 60 ? -28.241 6.416 24.056 1.00 93.81 60 ILE A CA 1
ATOM 463 C C . ILE A 1 60 ? -29.418 6.943 24.884 1.00 93.81 60 ILE A C 1
ATOM 465 O O . ILE A 1 60 ? -29.698 8.136 24.835 1.00 93.81 60 ILE A O 1
ATOM 469 N N . GLU A 1 61 ? -30.074 6.093 25.673 1.00 92.12 61 GLU A N 1
ATOM 470 C CA . GLU A 1 61 ? -31.133 6.498 26.604 1.00 92.12 61 GLU A CA 1
ATOM 471 C C . GLU A 1 61 ? -30.601 7.460 27.676 1.00 92.12 61 GLU A C 1
ATOM 473 O O . GLU A 1 61 ? -31.245 8.460 27.963 1.00 92.12 61 GLU A O 1
ATOM 478 N N . CYS A 1 62 ? -29.391 7.231 28.199 1.00 91.44 62 CYS A N 1
ATOM 479 C CA . CYS A 1 62 ? -28.744 8.156 29.138 1.00 91.44 62 CYS A CA 1
ATOM 480 C C . CYS A 1 62 ? -28.511 9.548 28.513 1.00 91.44 62 CYS A C 1
ATOM 482 O O . CYS A 1 62 ? -28.741 10.575 29.152 1.00 91.44 62 CYS A O 1
ATOM 484 N N . ILE A 1 63 ? -28.104 9.595 27.237 1.00 92.75 63 ILE A N 1
ATOM 485 C CA . ILE A 1 63 ? -27.969 10.850 26.477 1.00 92.75 63 ILE A CA 1
ATOM 486 C C . ILE A 1 63 ? -29.336 11.518 26.267 1.00 92.75 63 ILE A C 1
ATOM 488 O O . ILE A 1 63 ? -29.453 12.739 26.368 1.00 92.75 63 ILE A O 1
ATOM 492 N N . GLU A 1 64 ? -30.366 10.731 25.957 1.00 91.31 64 GLU A N 1
ATOM 493 C CA . GLU A 1 64 ? -31.733 11.214 25.762 1.00 91.31 64 GLU A CA 1
ATOM 494 C C . GLU A 1 64 ? -32.290 11.868 27.034 1.00 91.31 64 GLU A C 1
ATOM 496 O O . GLU A 1 64 ? -32.808 12.983 26.949 1.00 91.31 64 GLU A O 1
ATOM 501 N N . ASP A 1 65 ? -32.118 11.244 28.203 1.00 88.94 65 ASP A N 1
ATOM 502 C CA . ASP A 1 65 ? -32.566 11.819 29.478 1.00 88.94 65 ASP A CA 1
ATOM 503 C C . ASP A 1 65 ? -31.817 13.108 29.821 1.00 88.94 65 ASP A C 1
ATOM 505 O O . ASP A 1 65 ? -32.442 14.102 30.194 1.00 88.94 65 ASP A O 1
ATOM 509 N N . LEU A 1 66 ? -30.490 13.130 29.624 1.00 88.88 66 LEU A N 1
ATOM 510 C CA . LEU A 1 66 ? -29.673 14.329 29.827 1.00 88.88 66 LEU A CA 1
ATOM 511 C C . LEU A 1 66 ? -30.220 15.514 29.016 1.00 88.88 66 LEU A C 1
ATOM 513 O O . LEU A 1 66 ? -30.316 16.634 29.519 1.00 88.88 66 LEU A O 1
ATOM 517 N N . ILE A 1 67 ? -30.590 15.276 27.754 1.00 87.69 67 ILE A N 1
ATOM 518 C CA . ILE A 1 67 ? -31.163 16.310 26.885 1.00 87.69 67 ILE A CA 1
ATOM 519 C C . ILE A 1 67 ? -32.552 16.716 27.370 1.00 87.69 67 ILE A C 1
ATOM 521 O O . ILE A 1 67 ? -32.869 17.906 27.362 1.00 87.69 67 ILE A O 1
ATOM 525 N N . HIS A 1 68 ? -33.373 15.752 27.782 1.00 83.94 68 HIS A N 1
ATOM 526 C CA . HIS A 1 68 ? -34.733 16.007 28.240 1.00 83.94 68 HIS A CA 1
ATOM 527 C C . HIS A 1 68 ? -34.761 16.913 29.481 1.00 83.94 68 HIS A C 1
ATOM 529 O O . HIS A 1 68 ? -35.572 17.839 29.539 1.00 83.94 68 HIS A O 1
ATOM 535 N N . ASP A 1 69 ? -33.846 16.705 30.429 1.00 78.62 69 ASP A N 1
ATOM 536 C CA . ASP A 1 69 ? -33.746 17.524 31.641 1.00 78.62 69 ASP A CA 1
ATOM 537 C C . ASP A 1 69 ? -33.093 18.888 31.375 1.00 78.62 69 ASP A C 1
ATOM 539 O O . ASP A 1 69 ? -33.480 19.901 31.967 1.00 78.62 69 ASP A O 1
ATOM 543 N N . PHE A 1 70 ? -32.136 18.956 30.443 1.00 76.50 70 PHE A N 1
ATOM 544 C CA . PHE A 1 70 ? -31.398 20.189 30.175 1.00 76.50 70 PHE A CA 1
ATOM 545 C C . PHE A 1 70 ? -32.071 21.130 29.162 1.00 76.50 70 PHE A C 1
ATOM 547 O O . PHE A 1 70 ? -31.739 22.315 29.117 1.00 76.50 70 PHE A O 1
ATOM 554 N N . VAL A 1 71 ? -33.036 20.662 28.361 1.00 78.06 71 VAL A N 1
ATOM 555 C CA . VAL A 1 71 ? -33.599 21.434 27.232 1.00 78.06 71 VAL A CA 1
ATOM 556 C C . VAL A 1 71 ? -34.120 22.829 27.613 1.00 78.06 71 VAL A C 1
ATOM 558 O O . VAL A 1 71 ? -34.071 23.752 26.800 1.00 78.06 71 VAL A O 1
ATOM 561 N N . ASN A 1 72 ? -34.590 23.016 28.849 1.00 75.69 72 ASN A N 1
ATOM 562 C CA . ASN A 1 72 ? -35.082 24.309 29.337 1.00 75.69 72 ASN A CA 1
ATOM 563 C C . ASN A 1 72 ? -33.979 25.361 29.512 1.00 75.69 72 ASN A C 1
ATOM 565 O O . ASN A 1 72 ? -34.262 26.552 29.404 1.00 75.69 72 ASN A O 1
ATOM 569 N N . ASN A 1 73 ? -32.740 24.924 29.734 1.00 73.06 73 ASN A N 1
ATOM 570 C CA . ASN A 1 73 ? -31.563 25.775 29.909 1.00 73.06 73 ASN A CA 1
ATOM 571 C C . ASN A 1 73 ? -30.778 25.970 28.598 1.00 73.06 73 ASN A C 1
ATOM 573 O O . ASN A 1 73 ? -29.728 26.611 28.590 1.00 73.06 73 ASN A O 1
ATOM 577 N N . PHE A 1 74 ? -31.268 25.407 27.490 1.00 73.44 74 PHE A N 1
ATOM 578 C CA . PHE A 1 74 ? -30.627 25.497 26.184 1.00 73.44 74 PHE A CA 1
ATOM 579 C C . PHE A 1 74 ? -30.949 26.844 25.517 1.00 73.44 74 PHE A C 1
ATOM 581 O O . PHE A 1 74 ? -32.116 27.147 25.249 1.00 73.44 74 PHE A O 1
ATOM 588 N N . ASN A 1 75 ? -29.926 27.653 25.220 1.00 72.62 75 ASN A N 1
ATOM 589 C CA . ASN A 1 75 ? -30.115 28.908 24.486 1.00 72.62 75 ASN A CA 1
ATOM 590 C C . ASN A 1 75 ? -30.286 28.637 22.982 1.00 72.62 75 ASN A C 1
ATOM 592 O O . ASN A 1 75 ? -29.719 27.691 22.446 1.00 72.62 75 ASN A O 1
ATOM 596 N N . GLU A 1 76 ? -30.982 29.515 22.252 1.00 68.88 76 GLU A N 1
ATOM 597 C CA . GLU A 1 76 ? -31.174 29.360 20.793 1.00 68.88 76 GLU A CA 1
ATOM 598 C C . GLU A 1 76 ? -29.858 29.329 19.990 1.00 68.88 76 GLU A C 1
ATOM 600 O O . GLU A 1 76 ? -29.812 28.777 18.894 1.00 68.88 76 GLU A O 1
ATOM 605 N N . ASN A 1 77 ? -28.784 29.901 20.541 1.00 72.88 77 ASN A N 1
ATOM 606 C CA . ASN A 1 77 ? -27.455 29.952 19.924 1.00 72.88 77 ASN A CA 1
ATOM 607 C C . ASN A 1 77 ? -26.523 28.809 20.357 1.00 72.88 77 ASN A C 1
ATOM 609 O O . ASN A 1 77 ? -25.357 28.800 19.948 1.00 72.88 77 ASN A O 1
ATOM 613 N N . ASP A 1 78 ? -26.996 27.903 21.212 1.00 79.06 78 ASP A N 1
ATOM 614 C CA . ASP A 1 78 ? -26.209 26.772 21.684 1.00 79.06 78 ASP A CA 1
ATOM 615 C C . ASP A 1 78 ? -26.199 25.662 20.627 1.00 79.06 78 ASP A C 1
ATOM 617 O O . ASP A 1 78 ? -27.204 25.373 19.974 1.00 79.06 78 ASP A O 1
ATOM 621 N N . LYS A 1 79 ? -25.040 25.029 20.438 1.00 85.31 79 LYS A N 1
ATOM 622 C CA . LYS A 1 79 ? -24.880 23.923 19.491 1.00 85.31 79 LYS A CA 1
ATOM 623 C C . LYS A 1 79 ? -24.088 22.802 20.137 1.00 85.31 79 LYS A C 1
ATOM 625 O O . LYS A 1 79 ? -22.997 23.048 20.649 1.00 85.31 79 LYS A O 1
ATOM 630 N N . ILE A 1 80 ? -24.610 21.579 20.068 1.00 89.19 80 ILE A N 1
ATOM 631 C CA . ILE A 1 80 ? -23.837 20.394 20.445 1.00 89.19 80 ILE A CA 1
ATOM 632 C C . ILE A 1 80 ? -22.904 20.065 19.282 1.00 89.19 80 ILE A C 1
ATOM 634 O O . ILE A 1 80 ? -23.355 19.871 18.153 1.00 89.19 80 ILE A O 1
ATOM 638 N N . ILE A 1 81 ? -21.602 20.055 19.549 1.00 89.94 81 ILE A N 1
ATOM 639 C CA . ILE A 1 81 ? -20.567 19.899 18.521 1.00 89.94 81 ILE A CA 1
ATOM 640 C C . ILE A 1 81 ? -19.779 18.590 18.638 1.00 89.94 81 ILE A C 1
ATOM 642 O O . ILE A 1 81 ? -19.011 18.288 17.732 1.00 89.94 81 ILE A O 1
ATOM 646 N N . GLY A 1 82 ? -19.981 17.798 19.697 1.00 92.50 82 GLY A N 1
ATOM 647 C CA . GLY A 1 82 ? -19.300 16.514 19.876 1.00 92.50 82 GLY A CA 1
ATOM 648 C C . GLY A 1 82 ? -19.831 15.678 21.040 1.00 92.50 82 GLY A C 1
ATOM 649 O O . GLY A 1 82 ? -20.542 16.181 21.916 1.00 92.50 82 GLY A O 1
ATOM 650 N N . ILE A 1 83 ? -19.471 14.394 21.026 1.00 95.19 83 ILE A N 1
ATOM 651 C CA . ILE A 1 83 ? -19.643 13.439 22.127 1.00 95.19 83 ILE A CA 1
ATOM 652 C C . ILE A 1 83 ? -18.267 12.863 22.465 1.00 95.19 83 ILE A C 1
ATOM 654 O O . ILE A 1 83 ? -17.608 12.282 21.599 1.00 95.19 83 ILE A O 1
ATOM 658 N N . ALA A 1 84 ? -17.843 12.998 23.717 1.00 95.69 84 ALA A N 1
ATOM 659 C CA . ALA A 1 84 ? -16.572 12.490 24.212 1.00 95.69 84 ALA A CA 1
ATOM 660 C C . ALA A 1 84 ? -16.808 11.423 25.283 1.00 95.69 84 ALA A C 1
ATOM 662 O O . ALA A 1 84 ? -17.472 11.681 26.283 1.00 95.69 84 ALA A O 1
ATOM 663 N N . CYS A 1 85 ? -16.248 10.232 25.086 1.00 95.88 85 CYS A N 1
ATOM 664 C CA . CYS A 1 85 ? -16.482 9.076 25.946 1.00 95.88 85 CYS A CA 1
ATOM 665 C C . CYS A 1 85 ? -15.191 8.665 26.660 1.00 95.88 85 CYS A C 1
ATOM 667 O O . CYS A 1 85 ? -14.235 8.258 26.000 1.00 95.88 85 CYS A O 1
ATOM 669 N N . GLY A 1 86 ? -15.172 8.720 27.990 1.00 94.19 86 GLY A N 1
ATOM 670 C CA . GLY A 1 86 ? -14.215 7.982 28.810 1.00 94.19 86 GLY A CA 1
ATOM 671 C C . GLY A 1 86 ? -14.687 6.538 28.959 1.00 94.19 86 GLY A C 1
ATOM 672 O O . GLY A 1 86 ? -15.826 6.301 29.356 1.00 94.19 86 GLY A O 1
ATOM 673 N N . ILE A 1 87 ? -13.852 5.571 28.584 1.00 89.69 87 ILE A N 1
ATOM 674 C CA . ILE A 1 87 ? -14.186 4.143 28.652 1.00 89.69 87 ILE A CA 1
ATOM 675 C C . ILE A 1 87 ? -12.954 3.319 29.074 1.00 89.69 87 ILE A C 1
ATOM 677 O O . ILE A 1 87 ? -11.834 3.649 28.668 1.00 89.69 87 ILE A O 1
ATOM 681 N N . PRO A 1 88 ? -13.124 2.238 29.862 1.00 84.56 88 PRO A N 1
ATOM 682 C CA . PRO A 1 88 ? -12.026 1.346 30.215 1.00 84.56 88 PRO A CA 1
ATOM 683 C C . PRO A 1 88 ? -11.436 0.636 28.998 1.00 84.56 88 PRO A C 1
ATOM 685 O O . PRO A 1 88 ? -12.154 0.279 28.062 1.00 84.56 88 PRO A O 1
ATOM 688 N N . GLY A 1 89 ? -10.136 0.357 29.061 1.00 80.94 89 GLY A N 1
ATOM 689 C CA . GLY A 1 89 ? -9.437 -0.465 28.074 1.00 80.94 89 GLY A CA 1
ATOM 690 C C . GLY A 1 89 ? -9.547 -1.978 28.332 1.00 80.94 89 GLY A C 1
ATOM 691 O O . GLY A 1 89 ? -10.202 -2.401 29.287 1.00 80.94 89 GLY A O 1
ATOM 692 N N . PRO A 1 90 ? -8.872 -2.803 27.507 1.00 84.50 90 PRO A N 1
ATOM 693 C CA . PRO A 1 90 ? -8.073 -2.410 26.340 1.00 84.50 90 PRO A CA 1
ATOM 694 C C . PRO A 1 90 ? -8.941 -2.045 25.119 1.00 84.50 90 PRO A C 1
ATOM 696 O O . PRO A 1 90 ? -9.959 -2.679 24.842 1.00 84.50 90 PRO A O 1
ATOM 699 N N . MET A 1 91 ? -8.530 -1.020 24.365 1.00 87.38 91 MET A N 1
ATOM 700 C CA . MET A 1 91 ? -9.271 -0.483 23.216 1.00 87.38 91 MET A CA 1
ATOM 701 C C . MET A 1 91 ? -8.324 0.223 22.228 1.00 87.38 91 MET A C 1
ATOM 703 O O . MET A 1 91 ? -7.336 0.826 22.642 1.00 87.38 91 MET A O 1
ATOM 707 N N . ASP A 1 92 ? -8.644 0.204 20.932 1.00 90.06 92 ASP A N 1
ATOM 708 C CA . ASP A 1 92 ? -8.154 1.204 19.974 1.00 90.06 92 ASP A CA 1
ATOM 709 C C . ASP A 1 92 ? -9.100 2.411 20.036 1.00 90.06 92 ASP A C 1
ATOM 711 O O . ASP A 1 92 ? -10.144 2.452 19.377 1.00 90.06 92 ASP A O 1
ATOM 715 N N . TYR A 1 93 ? -8.749 3.366 20.898 1.00 91.06 93 TYR A N 1
ATOM 716 C CA . TYR A 1 93 ? -9.534 4.572 21.168 1.00 91.06 93 TYR A CA 1
ATOM 717 C C . TYR A 1 93 ? -9.677 5.474 19.932 1.00 91.06 93 TYR A C 1
ATOM 719 O O . TYR A 1 93 ? -10.752 6.022 19.679 1.00 91.06 93 TYR A O 1
ATOM 727 N N . GLU A 1 94 ? -8.627 5.571 19.110 1.00 88.12 94 GLU A N 1
ATOM 728 C CA . GLU A 1 94 ? -8.614 6.384 17.889 1.00 88.12 94 GLU A CA 1
ATOM 729 C C . GLU A 1 94 ? -9.674 5.903 16.893 1.00 88.12 94 GLU A C 1
ATOM 731 O O . GLU A 1 94 ? -10.371 6.709 16.270 1.00 88.12 94 GLU A O 1
ATOM 736 N N . ARG A 1 95 ? -9.842 4.585 16.745 1.00 87.75 95 ARG A N 1
ATOM 737 C CA . ARG A 1 95 ? -10.792 4.003 15.782 1.00 87.75 95 ARG A CA 1
ATOM 738 C C . ARG A 1 95 ? -12.100 3.528 16.402 1.00 87.75 95 ARG A C 1
ATOM 740 O O . ARG A 1 95 ? -13.019 3.199 15.657 1.00 87.75 95 ARG A O 1
ATOM 747 N N . GLY A 1 96 ? -12.220 3.547 17.726 1.00 93.12 96 GLY A N 1
ATOM 748 C CA . GLY A 1 96 ? -13.445 3.145 18.408 1.00 93.12 96 GLY A CA 1
ATOM 749 C C . GLY A 1 96 ? -13.616 1.627 18.519 1.00 93.12 96 GLY A C 1
ATOM 750 O O . GLY A 1 96 ? -14.753 1.167 18.517 1.00 93.12 96 GLY A O 1
ATOM 751 N N . ILE A 1 97 ? -12.533 0.840 18.567 1.00 93.44 97 ILE A N 1
ATOM 752 C CA . ILE A 1 97 ? -12.600 -0.635 18.520 1.00 93.44 97 ILE A CA 1
ATOM 753 C C . ILE A 1 97 ? -12.232 -1.247 19.857 1.00 93.44 97 ILE A C 1
ATOM 755 O O . ILE A 1 97 ? -11.121 -1.057 20.350 1.00 93.44 97 ILE A O 1
ATOM 759 N N . SER A 1 98 ? -13.149 -2.030 20.410 1.00 92.00 98 SER A N 1
ATOM 760 C CA . SER A 1 98 ? -12.992 -2.682 21.706 1.00 92.00 98 SER A CA 1
ATOM 761 C C . SER A 1 98 ? -12.139 -3.955 21.621 1.00 92.00 98 SER A C 1
ATOM 763 O O . SER A 1 98 ? -12.405 -4.846 20.815 1.00 92.00 98 SER A O 1
ATOM 765 N N . TYR A 1 99 ? -11.137 -4.061 22.501 1.00 89.31 99 TYR A N 1
ATOM 766 C CA . TYR A 1 99 ? -10.338 -5.275 22.731 1.00 89.31 99 TYR A CA 1
ATOM 767 C C . TYR A 1 99 ? -10.730 -5.946 24.062 1.00 89.31 99 TYR A C 1
ATOM 769 O O . TYR A 1 99 ? -10.061 -6.875 24.510 1.00 89.31 99 TYR A O 1
ATOM 777 N N . ILE A 1 100 ? -11.804 -5.472 24.702 1.00 83.25 100 ILE A N 1
ATOM 778 C CA . ILE A 1 100 ? -12.272 -5.937 26.009 1.00 83.25 100 ILE A CA 1
ATOM 779 C C . ILE A 1 100 ? -12.779 -7.381 25.896 1.00 83.25 100 ILE A C 1
ATOM 781 O O . ILE A 1 100 ? -13.623 -7.679 25.053 1.00 83.25 100 ILE A O 1
ATOM 785 N N . GLN A 1 101 ? -12.287 -8.252 26.781 1.00 76.62 101 GLN A N 1
ATOM 786 C CA . GLN A 1 101 ? -12.749 -9.632 26.981 1.00 76.62 101 GLN A CA 1
ATOM 787 C C . GLN A 1 101 ? -13.356 -9.758 28.393 1.00 76.62 101 GLN A C 1
ATOM 789 O O . GLN A 1 101 ? -12.886 -9.098 29.325 1.00 76.62 101 GLN A O 1
ATOM 794 N N . SER A 1 102 ? -14.403 -10.574 28.581 1.00 62.78 102 SER A N 1
ATOM 795 C CA . SER A 1 102 ? -15.188 -10.591 29.838 1.00 62.78 102 SER A CA 1
ATOM 796 C C . SER A 1 102 ? -14.392 -10.923 31.096 1.00 62.78 102 SER A C 1
ATOM 798 O O . SER A 1 102 ? -14.740 -10.454 32.183 1.00 62.78 102 SER A O 1
ATOM 800 N N . THR A 1 103 ? -13.297 -11.673 30.952 1.00 51.75 103 THR A N 1
ATOM 801 C CA . THR A 1 103 ? -12.437 -12.133 32.049 1.00 51.75 103 THR A CA 1
ATOM 802 C C . THR A 1 103 ? -11.790 -10.995 32.845 1.00 51.75 103 THR A C 1
ATOM 804 O O . THR A 1 103 ? -11.216 -11.254 33.899 1.00 51.75 103 THR A O 1
ATOM 807 N N . GLN A 1 104 ? -11.896 -9.741 32.387 1.00 50.38 104 GLN A N 1
ATOM 808 C CA . GLN A 1 104 ? -11.219 -8.593 32.992 1.00 50.38 104 GLN A CA 1
ATOM 809 C C . GLN A 1 104 ? -12.144 -7.611 33.740 1.00 50.38 104 GLN A C 1
ATOM 811 O O . GLN A 1 104 ? -11.642 -6.882 34.596 1.00 50.38 104 GLN A O 1
ATOM 816 N N . LEU A 1 105 ? -13.463 -7.559 33.473 1.00 50.84 105 LEU A N 1
ATOM 817 C CA . LEU A 1 105 ? -14.302 -6.425 33.931 1.00 50.84 105 LEU A CA 1
ATOM 818 C C . LEU A 1 105 ? -15.789 -6.723 34.253 1.00 50.84 105 LEU A C 1
ATOM 820 O O . LEU A 1 105 ? -16.549 -5.768 34.401 1.00 50.84 105 LEU A O 1
ATOM 824 N N . ASN A 1 106 ? -16.245 -7.983 34.355 1.00 52.53 106 ASN A N 1
ATOM 825 C CA . ASN A 1 106 ? -17.692 -8.302 34.416 1.00 52.53 106 ASN A CA 1
ATOM 826 C C . ASN A 1 106 ? -18.466 -7.619 33.263 1.00 52.53 106 ASN A C 1
ATOM 828 O O . ASN A 1 106 ? -19.533 -7.054 33.479 1.00 52.53 106 ASN A O 1
ATOM 832 N N . LYS A 1 107 ? -17.893 -7.592 32.051 1.00 59.72 107 LYS A N 1
ATOM 833 C CA . LYS A 1 107 ? -18.442 -6.932 30.849 1.00 59.72 107 LYS A CA 1
ATOM 834 C C . LYS A 1 107 ? -18.781 -7.966 29.769 1.00 59.72 107 LYS A C 1
ATOM 836 O O . LYS A 1 107 ? -18.213 -9.052 29.763 1.00 59.72 107 LYS A O 1
ATOM 841 N N . CYS A 1 108 ? -19.697 -7.628 28.857 1.00 67.06 108 CYS A N 1
ATOM 842 C CA . CYS A 1 108 ? -20.193 -8.531 27.810 1.00 67.06 108 CYS A CA 1
ATOM 843 C C . CYS A 1 108 ? -19.079 -9.019 26.857 1.00 67.06 108 CYS A C 1
ATOM 845 O O . CYS A 1 108 ? -18.388 -8.206 26.244 1.00 67.06 108 CYS A O 1
ATOM 847 N N . ASP A 1 109 ? -18.945 -10.344 26.693 1.00 73.94 109 ASP A N 1
ATOM 848 C CA . ASP A 1 109 ? -17.950 -10.986 25.810 1.00 73.94 109 ASP A CA 1
ATOM 849 C C . ASP A 1 109 ? -18.050 -10.518 24.349 1.00 73.94 109 ASP A C 1
ATOM 851 O O . ASP A 1 109 ? -17.063 -10.460 23.616 1.00 73.94 109 ASP A O 1
ATOM 855 N N . LYS A 1 110 ? -19.256 -10.125 23.931 1.00 83.31 110 LYS A N 1
ATOM 856 C CA . LYS A 1 110 ? -19.575 -9.728 22.556 1.00 83.31 110 LYS A CA 1
ATOM 857 C C . LYS A 1 110 ? -19.062 -8.334 22.171 1.00 83.31 110 LYS A C 1
ATOM 859 O O . LYS A 1 110 ? -19.281 -7.908 21.037 1.00 83.31 110 LYS A O 1
ATOM 864 N N . PHE A 1 111 ? -18.386 -7.630 23.087 1.00 88.69 111 PHE A N 1
ATOM 865 C CA . PHE A 1 111 ? -17.674 -6.379 22.804 1.00 88.69 111 PHE A CA 1
ATOM 866 C C . PHE A 1 111 ? -16.303 -6.587 22.158 1.00 88.69 111 PHE A C 1
ATOM 868 O O . PHE A 1 111 ? -15.758 -5.635 21.598 1.00 88.69 111 PHE A O 1
ATOM 875 N N . PHE A 1 112 ? -15.714 -7.779 22.220 1.00 92.00 112 PHE A N 1
ATOM 876 C CA . PHE A 1 112 ? -14.418 -8.013 21.590 1.00 92.00 112 PHE A CA 1
ATOM 877 C C . PHE A 1 112 ? -14.524 -7.886 20.067 1.00 92.00 112 PHE A C 1
ATOM 879 O O . PHE A 1 112 ? -15.364 -8.529 19.443 1.00 92.00 112 PHE A O 1
ATOM 886 N N . GLY A 1 113 ? -13.701 -7.028 19.463 1.00 93.56 113 GLY A N 1
ATOM 887 C CA . GLY A 1 113 ? -13.767 -6.718 18.033 1.00 93.56 113 GLY A CA 1
ATOM 888 C C . GLY A 1 113 ? -14.747 -5.606 17.676 1.00 93.56 113 GLY A C 1
ATOM 889 O O . GLY A 1 113 ? -14.630 -5.041 16.593 1.00 93.56 113 GLY A O 1
ATOM 890 N N . LEU A 1 114 ? -15.694 -5.261 18.551 1.00 94.81 114 LEU A N 1
ATOM 891 C CA . LEU A 1 114 ? -16.800 -4.372 18.208 1.00 94.81 114 LEU A CA 1
ATOM 892 C C . LEU A 1 114 ? -16.321 -2.947 17.902 1.00 94.81 114 LEU A C 1
ATOM 894 O O . LEU A 1 114 ? -15.619 -2.327 18.705 1.00 94.81 114 LEU A O 1
ATOM 898 N N . ASN A 1 115 ? -16.779 -2.395 16.776 1.00 96.25 115 ASN A N 1
ATOM 899 C CA . ASN A 1 115 ? -16.658 -0.975 16.470 1.00 96.25 115 ASN A CA 1
ATOM 900 C C . ASN A 1 115 ? -17.771 -0.188 17.188 1.00 96.25 115 ASN A C 1
ATOM 902 O O . ASN A 1 115 ? -18.914 -0.078 16.726 1.00 96.25 115 ASN A O 1
ATOM 906 N N . LEU A 1 116 ? -17.423 0.362 18.350 1.00 94.12 116 LEU A N 1
ATOM 907 C CA . LEU A 1 116 ? -18.316 1.134 19.210 1.00 94.12 116 LEU A CA 1
ATOM 908 C C . LEU A 1 116 ? -18.729 2.459 18.580 1.00 94.12 116 LEU A C 1
ATOM 910 O O . LEU A 1 116 ? -19.868 2.880 18.762 1.00 94.12 116 LEU A O 1
ATOM 914 N N . ARG A 1 117 ? -17.847 3.093 17.797 1.00 94.25 117 ARG A N 1
ATOM 915 C CA . ARG A 1 117 ? -18.163 4.351 17.107 1.00 94.25 117 ARG A CA 1
ATOM 916 C C . ARG A 1 117 ? -19.331 4.169 16.141 1.00 94.25 117 ARG A C 1
ATOM 918 O O . ARG A 1 117 ? -20.283 4.945 16.182 1.00 94.25 117 ARG A O 1
ATOM 925 N N . LEU A 1 118 ? -19.278 3.132 15.302 1.00 94.69 118 LEU A N 1
ATOM 926 C CA . LEU A 1 118 ? -20.355 2.818 14.359 1.00 94.69 118 LEU A CA 1
ATOM 927 C C . LEU A 1 118 ? -21.646 2.425 15.081 1.00 94.69 118 LEU A C 1
ATOM 929 O O . LEU A 1 118 ? -22.723 2.843 14.657 1.00 94.69 118 LEU A O 1
ATOM 933 N N . SER A 1 119 ? -21.530 1.677 16.182 1.00 94.81 119 SER A N 1
ATOM 934 C CA . SER A 1 119 ? -22.675 1.235 16.986 1.00 94.81 119 SER A CA 1
ATOM 935 C C . SER A 1 119 ? -23.384 2.407 17.675 1.00 94.81 119 SER A C 1
ATOM 937 O O . SER A 1 119 ? -24.605 2.521 17.599 1.00 94.81 119 SER A O 1
ATOM 939 N N . MET A 1 120 ? -22.633 3.323 18.299 1.00 94.38 120 MET A N 1
ATOM 940 C CA . MET A 1 120 ? -23.192 4.536 18.906 1.00 94.38 120 MET A CA 1
ATOM 941 C C . MET A 1 120 ? -23.781 5.475 17.854 1.00 94.38 120 MET A C 1
ATOM 943 O O . MET A 1 120 ? -24.879 5.988 18.049 1.00 94.38 120 MET A O 1
ATOM 947 N N . GLY A 1 121 ? -23.100 5.656 16.717 1.00 93.56 121 GLY A N 1
ATOM 948 C CA . GLY A 1 121 ? -23.628 6.447 15.604 1.00 93.56 121 GLY A CA 1
ATOM 949 C C . GLY A 1 121 ? -24.969 5.909 15.093 1.00 93.56 121 GLY A C 1
ATOM 950 O O . GLY A 1 121 ? -25.880 6.686 14.812 1.00 93.56 121 GLY A O 1
ATOM 951 N N . ASP A 1 122 ? -25.127 4.585 15.028 1.00 92.75 122 ASP A N 1
ATOM 952 C CA . ASP A 1 122 ? -26.406 3.962 14.677 1.00 92.75 122 ASP A CA 1
ATOM 953 C C . ASP A 1 122 ? -27.482 4.160 15.747 1.00 92.75 122 ASP A C 1
ATOM 955 O O . ASP A 1 122 ? -28.620 4.519 15.442 1.00 92.75 122 ASP A O 1
ATOM 959 N N . GLY A 1 123 ? -27.111 4.019 17.019 1.00 93.12 123 GLY A N 1
ATOM 960 C CA . GLY A 1 123 ? -27.990 4.315 18.146 1.00 93.12 123 GLY A CA 1
ATOM 961 C C . GLY A 1 123 ? -28.522 5.756 18.130 1.00 93.12 123 GLY A C 1
ATOM 962 O O . GLY A 1 123 ? -29.719 5.975 18.313 1.00 93.12 123 GLY A O 1
ATOM 963 N N . LEU A 1 124 ? -27.672 6.740 17.821 1.00 93.50 124 LEU A N 1
ATOM 964 C CA . LEU A 1 124 ? -28.066 8.151 17.705 1.00 93.50 124 LEU A CA 1
ATOM 965 C C . LEU A 1 124 ? -28.970 8.420 16.492 1.00 93.50 124 LEU A C 1
ATOM 967 O O . LEU A 1 124 ? -29.890 9.236 16.579 1.00 93.50 124 LEU A O 1
ATOM 971 N N . ARG A 1 125 ? -28.760 7.728 15.363 1.00 91.62 125 ARG A N 1
ATOM 972 C CA . ARG A 1 125 ? -29.687 7.794 14.218 1.00 91.62 125 ARG A CA 1
ATOM 973 C C . ARG A 1 125 ? -31.049 7.196 14.564 1.00 91.62 125 ARG A C 1
ATOM 975 O O . ARG A 1 125 ? -32.067 7.818 14.272 1.00 91.62 125 ARG A O 1
ATOM 982 N N . ASN A 1 126 ? -31.074 6.053 15.251 1.00 89.75 126 ASN A N 1
ATOM 983 C CA . ASN A 1 126 ? -32.308 5.452 15.763 1.00 89.75 126 ASN A CA 1
ATOM 984 C C . ASN A 1 126 ? -33.054 6.404 16.708 1.00 89.75 126 ASN A C 1
ATOM 986 O O . ASN A 1 126 ? -34.261 6.597 16.556 1.00 89.75 126 ASN A O 1
ATOM 990 N N . LEU A 1 127 ? -32.346 7.046 17.644 1.00 90.62 127 LEU A N 1
ATOM 991 C CA . LEU A 1 127 ? -32.920 8.066 18.524 1.00 90.62 127 LEU A CA 1
ATOM 992 C C . LEU A 1 127 ? -33.567 9.201 17.715 1.00 90.62 127 LEU A C 1
ATOM 994 O O . LEU A 1 127 ? -34.723 9.549 17.958 1.00 90.62 127 LEU A O 1
ATOM 998 N N . SER A 1 128 ? -32.857 9.726 16.717 1.00 89.00 128 SER A N 1
ATOM 999 C CA . SER A 1 128 ? -33.362 10.770 15.822 1.00 89.00 128 SER A CA 1
ATOM 1000 C C . SER A 1 128 ? -34.631 10.340 15.077 1.00 89.00 128 SER A C 1
ATOM 1002 O O . SER A 1 128 ? -35.639 11.049 15.094 1.00 89.00 128 SER A O 1
ATOM 1004 N N . ASP A 1 129 ? -34.668 9.136 14.508 1.00 85.62 129 ASP A N 1
ATOM 1005 C CA . ASP A 1 129 ? -35.869 8.645 13.827 1.00 85.62 129 ASP A CA 1
ATOM 1006 C C . ASP A 1 129 ? -37.066 8.471 14.780 1.00 85.62 129 ASP A C 1
ATOM 1008 O O . ASP A 1 129 ? -38.187 8.848 14.421 1.00 85.62 129 ASP A O 1
ATOM 1012 N N . ARG A 1 130 ? -36.849 7.978 16.015 1.00 85.88 130 ARG A N 1
ATOM 1013 C CA . ARG A 1 130 ? -37.912 7.876 17.039 1.00 85.88 130 ARG A CA 1
ATOM 1014 C C . ARG A 1 130 ? -38.555 9.241 17.308 1.00 85.88 130 ARG A C 1
ATOM 1016 O O . ARG A 1 130 ? -39.781 9.356 17.270 1.00 85.88 130 ARG A O 1
ATOM 1023 N N . TRP A 1 131 ? -37.750 10.287 17.497 1.00 84.50 131 TRP A N 1
ATOM 1024 C CA . TRP A 1 131 ? -38.253 11.644 17.749 1.00 84.50 131 TRP A CA 1
ATOM 1025 C C . TRP A 1 131 ? -38.918 12.282 16.529 1.00 84.50 131 TRP A C 1
ATOM 1027 O O . TRP A 1 131 ? -39.935 12.966 16.672 1.00 84.50 131 TRP A O 1
ATOM 1037 N N . LYS A 1 132 ? -38.432 12.001 15.316 1.00 79.38 132 LYS A N 1
ATOM 1038 C CA . LYS A 1 132 ? -39.077 12.452 14.074 1.00 79.38 132 LYS A CA 1
ATOM 1039 C C . LYS A 1 132 ? -40.528 11.971 13.975 1.00 79.38 132 LYS A C 1
ATOM 1041 O O . LYS A 1 132 ? -41.393 12.724 13.529 1.00 79.38 132 LYS A O 1
ATOM 1046 N N . HIS A 1 133 ? -40.811 10.737 14.397 1.00 70.81 133 HIS A N 1
ATOM 1047 C CA . HIS A 1 133 ? -42.169 10.188 14.401 1.00 70.81 133 HIS A CA 1
ATOM 1048 C C . HIS A 1 133 ? -43.077 10.840 15.449 1.00 70.81 133 HIS A C 1
ATOM 1050 O O . HIS A 1 133 ? -44.229 11.139 15.136 1.00 70.81 133 HIS A O 1
ATOM 1056 N N . ILE A 1 134 ? -42.557 11.125 16.646 1.00 72.56 134 ILE A N 1
ATOM 1057 C CA . ILE A 1 134 ? -43.287 11.852 17.701 1.00 72.56 134 ILE A CA 1
ATOM 1058 C C . ILE A 1 134 ? -43.662 13.270 17.221 1.00 72.56 134 ILE A C 1
ATOM 1060 O O . ILE A 1 134 ? -44.743 13.770 17.524 1.00 72.56 134 ILE A O 1
ATOM 1064 N N . HIS A 1 135 ? -42.816 13.885 16.389 1.00 60.16 135 HIS A N 1
ATOM 1065 C CA . HIS A 1 135 ? -43.021 15.221 15.826 1.00 60.16 135 HIS A CA 1
ATOM 1066 C C . HIS A 1 135 ? -44.002 15.345 14.657 1.00 60.16 135 HIS A C 1
ATOM 1068 O O . HIS A 1 135 ? -44.425 16.461 14.345 1.00 60.16 135 HIS A O 1
ATOM 1074 N N . HIS A 1 136 ? -44.368 14.244 13.999 1.00 51.72 136 HIS A N 1
ATOM 1075 C CA . HIS A 1 136 ? -45.304 14.238 12.872 1.00 51.72 136 HIS A CA 1
ATOM 1076 C C . HIS A 1 136 ? -46.637 13.574 13.283 1.00 51.72 136 HIS A C 1
ATOM 1078 O O . HIS A 1 136 ? -46.831 12.379 13.045 1.00 51.72 136 HIS A O 1
ATOM 1084 N N . PRO A 1 137 ? -47.596 14.317 13.873 1.00 43.47 137 PRO A N 1
ATOM 1085 C CA . PRO A 1 137 ? -48.823 13.743 14.412 1.00 43.47 137 PRO A CA 1
ATOM 1086 C C . PRO A 1 137 ? -49.807 13.433 13.278 1.00 43.47 137 PRO A C 1
ATOM 1088 O O . PRO A 1 137 ? -50.592 14.281 12.861 1.00 43.47 137 PRO A O 1
ATOM 1091 N N . LYS A 1 138 ? -49.789 12.203 12.760 1.00 35.62 138 LYS A N 1
ATOM 1092 C CA . LYS A 1 138 ? -50.944 11.651 12.025 1.00 35.62 138 LYS A CA 1
ATOM 1093 C C . LYS A 1 138 ? -51.628 10.478 12.722 1.00 35.62 138 LYS A C 1
ATOM 1095 O O . LYS A 1 138 ? -52.691 10.076 12.270 1.00 35.62 138 LYS A O 1
ATOM 1100 N N . TYR A 1 139 ? -51.091 9.973 13.832 1.00 35.31 139 TYR A N 1
ATOM 1101 C CA . TYR A 1 139 ? -51.674 8.832 14.539 1.00 35.31 139 TYR A CA 1
ATOM 1102 C C . TYR A 1 139 ? -51.383 8.917 16.040 1.00 35.31 139 TYR A C 1
ATOM 1104 O O . TYR A 1 139 ? -50.328 8.487 16.488 1.00 35.31 139 TYR A O 1
ATOM 1112 N N . PHE A 1 140 ? -52.314 9.457 16.823 1.00 32.94 140 PHE A N 1
ATOM 1113 C CA . PHE A 1 140 ? -52.350 9.225 18.268 1.00 32.94 140 PHE A CA 1
ATOM 1114 C C . PHE A 1 140 ? -53.800 8.968 18.688 1.00 32.94 140 PHE A C 1
ATOM 1116 O O . PHE A 1 140 ? -54.631 9.871 18.695 1.00 32.94 140 PHE A O 1
ATOM 1123 N N . THR A 1 141 ? -54.095 7.714 19.026 1.00 27.42 141 THR A N 1
ATOM 1124 C CA . THR A 1 141 ? -55.247 7.319 19.848 1.00 27.42 141 THR A CA 1
ATOM 1125 C C . THR A 1 141 ? -54.696 6.818 21.183 1.00 27.42 141 THR A C 1
ATOM 1127 O O . THR A 1 141 ? -53.845 5.926 21.162 1.00 27.42 141 THR A O 1
ATOM 1130 N N . PRO A 1 142 ? -55.123 7.367 22.331 1.00 31.19 142 PRO A N 1
ATOM 1131 C CA . PRO A 1 142 ? -54.545 7.018 23.622 1.00 31.19 142 PRO A CA 1
ATOM 1132 C C . PRO A 1 142 ? -55.108 5.688 24.142 1.00 31.19 142 PRO A C 1
ATOM 1134 O O . PRO A 1 142 ? -56.319 5.472 24.126 1.00 31.19 142 PRO A O 1
ATOM 1137 N N . ALA A 1 143 ? -54.225 4.809 24.624 1.00 27.25 143 ALA A N 1
ATOM 1138 C CA . ALA A 1 143 ? -54.580 3.585 25.339 1.00 27.25 143 ALA A CA 1
ATOM 1139 C C . ALA A 1 143 ? -54.341 3.740 26.853 1.00 27.25 143 ALA A C 1
ATOM 1141 O O . ALA A 1 143 ? -53.448 4.454 27.300 1.00 27.25 143 ALA A O 1
ATOM 1142 N N . THR A 1 144 ? -55.207 3.075 27.610 1.00 29.58 144 THR A N 1
ATOM 1143 C CA . THR A 1 144 ? -55.500 3.162 29.050 1.00 29.58 144 THR A CA 1
ATOM 1144 C C . THR A 1 144 ? -54.400 2.656 29.998 1.00 29.58 144 THR A C 1
ATOM 1146 O O . THR A 1 144 ? -53.670 1.727 29.665 1.00 29.58 144 THR A O 1
ATOM 1149 N N . SER A 1 145 ? -54.349 3.223 31.213 1.00 31.77 145 SER A N 1
ATOM 1150 C CA . SER A 1 145 ? -53.401 2.896 32.297 1.00 31.77 145 SER A CA 1
ATOM 1151 C C . SER A 1 145 ? -53.722 1.605 33.072 1.00 31.77 145 SER A C 1
ATOM 1153 O O . SER A 1 145 ? -54.866 1.141 33.062 1.00 31.77 145 SER A O 1
ATOM 1155 N N . PRO A 1 146 ? -52.747 1.091 33.853 1.00 27.56 146 PRO A N 1
ATOM 1156 C CA . PRO A 1 146 ? -53.070 0.447 35.126 1.00 27.56 146 PRO A CA 1
ATOM 1157 C C . PRO A 1 146 ? -52.199 0.877 36.333 1.00 27.56 146 PRO A C 1
ATOM 1159 O O . PRO A 1 146 ? -50.976 0.836 36.299 1.00 27.56 146 PRO A O 1
ATOM 1162 N N . ARG A 1 147 ? -52.933 1.243 37.398 1.00 24.86 147 ARG A N 1
ATOM 1163 C CA . ARG A 1 147 ? -52.801 1.038 38.865 1.00 24.86 147 ARG A CA 1
ATOM 1164 C C . ARG A 1 147 ? -51.429 1.022 39.570 1.00 24.86 147 ARG A C 1
ATOM 1166 O O . ARG A 1 147 ? -50.614 0.130 39.381 1.00 24.86 147 ARG A O 1
ATOM 1173 N N . SER A 1 148 ? -51.322 1.935 40.540 1.00 24.94 148 SER A N 1
ATOM 1174 C CA . SER A 1 148 ? -50.334 2.035 41.618 1.00 24.94 148 SER A CA 1
ATOM 1175 C C . SER A 1 148 ? -50.612 1.082 42.793 1.00 24.94 148 SER A C 1
ATOM 1177 O O . SER A 1 148 ? -51.765 0.791 43.119 1.00 24.94 148 SER A O 1
ATOM 1179 N N . SER A 1 149 ? -49.546 0.661 43.480 1.00 23.45 149 SER A N 1
ATOM 1180 C CA . SER A 1 149 ? -49.577 0.075 44.826 1.00 23.45 149 SER A CA 1
ATOM 1181 C C . SER A 1 149 ? -48.642 0.860 45.751 1.00 23.45 149 SER A C 1
ATOM 1183 O O . SER A 1 149 ? -47.513 1.169 45.383 1.00 23.45 149 SER A O 1
ATOM 1185 N N . ILE A 1 150 ? -49.173 1.197 46.923 1.00 29.59 150 ILE A N 1
ATOM 1186 C CA . ILE A 1 150 ? -48.645 2.084 47.968 1.00 29.59 150 ILE A CA 1
ATOM 1187 C C . ILE A 1 150 ? -47.684 1.314 48.889 1.00 29.59 150 ILE A C 1
ATOM 1189 O O . ILE A 1 150 ? -48.013 0.195 49.279 1.00 29.59 150 ILE A O 1
ATOM 1193 N N . ILE A 1 151 ? -46.565 1.930 49.300 1.00 24.22 151 ILE A N 1
ATOM 1194 C CA . ILE A 1 151 ? -45.795 1.550 50.502 1.00 24.22 151 ILE A CA 1
ATOM 1195 C C . ILE A 1 151 ? -45.453 2.819 51.303 1.00 24.22 151 ILE A C 1
ATOM 1197 O O . ILE A 1 151 ? -45.106 3.850 50.731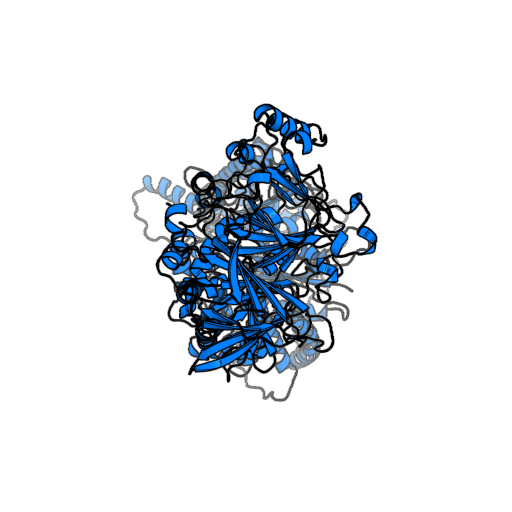 1.00 24.22 151 ILE A O 1
ATOM 1201 N N . ASN A 1 152 ? -45.635 2.702 52.622 1.00 23.92 152 ASN A N 1
ATOM 1202 C CA . ASN A 1 152 ? -45.598 3.730 53.663 1.00 23.92 152 ASN A CA 1
ATOM 1203 C C . ASN A 1 152 ? -44.201 4.309 53.941 1.00 23.92 152 ASN A C 1
ATOM 1205 O O . ASN A 1 152 ? -43.198 3.605 53.867 1.00 23.92 152 ASN A O 1
ATOM 1209 N N . GLN A 1 153 ? -44.196 5.581 54.343 1.00 25.83 153 GLN A N 1
ATOM 1210 C CA . GLN A 1 153 ? -43.093 6.289 54.990 1.00 25.83 153 GLN A CA 1
ATOM 1211 C C . GLN A 1 153 ? -43.104 6.014 56.498 1.00 25.83 153 GLN A C 1
ATOM 1213 O O . GLN A 1 153 ? -44.154 6.166 57.115 1.00 25.83 153 GLN A O 1
ATOM 1218 N N . GLU A 1 154 ? -41.945 5.716 57.082 1.00 25.50 154 GLU A N 1
ATOM 1219 C CA . GLU A 1 154 ? -41.599 6.106 58.454 1.00 25.50 154 GLU A CA 1
ATOM 1220 C C . GLU A 1 154 ? -40.067 6.076 58.640 1.00 25.50 154 GLU A C 1
ATOM 1222 O O . GLU A 1 154 ? -39.385 5.253 58.036 1.00 25.50 154 GLU A O 1
ATOM 1227 N N . GLU A 1 155 ? -39.582 7.005 59.473 1.00 24.75 155 GLU A N 1
ATOM 1228 C CA . GLU A 1 155 ? -38.223 7.173 60.030 1.00 24.75 155 GLU A CA 1
ATOM 1229 C C . GLU A 1 155 ? -37.152 7.946 59.223 1.00 24.75 155 GLU A C 1
ATOM 1231 O O . GLU A 1 155 ? -36.315 7.396 58.516 1.00 24.75 155 GLU A O 1
ATOM 1236 N N . THR A 1 156 ? -37.083 9.262 59.477 1.00 25.58 156 THR A N 1
ATOM 1237 C CA . THR A 1 156 ? -35.840 10.054 59.403 1.00 25.58 156 THR A CA 1
ATOM 1238 C C . THR A 1 156 ? -35.740 10.974 60.621 1.00 25.58 156 THR A C 1
ATOM 1240 O O . THR A 1 156 ? -36.299 12.068 60.622 1.00 25.58 156 THR A O 1
ATOM 1243 N N . HIS A 1 157 ? -35.013 10.551 61.655 1.00 29.89 157 HIS A N 1
ATOM 1244 C CA . HIS A 1 157 ? -34.499 11.437 62.705 1.00 29.89 157 HIS A CA 1
ATOM 1245 C C . HIS A 1 157 ? -33.192 10.876 63.278 1.00 29.89 157 HIS A C 1
ATOM 1247 O O . HIS A 1 157 ? -33.145 10.471 64.427 1.00 29.89 157 HIS A O 1
ATOM 1253 N N . GLU A 1 158 ? -32.119 10.871 62.483 1.00 30.22 158 GLU A N 1
ATOM 1254 C CA . GLU A 1 158 ? -30.751 10.672 62.994 1.00 30.22 158 GLU A CA 1
ATOM 1255 C C . GLU A 1 158 ? -29.708 11.092 61.939 1.00 30.22 158 GLU A C 1
ATOM 1257 O O . GLU A 1 158 ? -29.066 10.275 61.291 1.00 30.22 158 GLU A O 1
ATOM 1262 N N . SER A 1 159 ? -29.567 12.396 61.659 1.00 30.12 159 SER A N 1
ATOM 1263 C CA . SER A 1 159 ? -28.473 12.878 60.779 1.00 30.12 159 SER A CA 1
ATOM 1264 C C . SER A 1 159 ? -27.968 14.296 61.079 1.00 30.12 159 SER A C 1
ATOM 1266 O O . SER A 1 159 ? -27.190 14.848 60.307 1.00 30.12 159 SER A O 1
ATOM 1268 N N . ILE A 1 160 ? -28.366 14.911 62.199 1.00 33.16 160 ILE A N 1
ATOM 1269 C CA . ILE A 1 160 ? -27.954 16.292 62.524 1.00 33.16 160 ILE A CA 1
ATOM 1270 C C . ILE A 1 160 ? -26.672 16.345 63.381 1.00 33.16 160 ILE A C 1
ATOM 1272 O O . ILE A 1 160 ? -26.050 17.400 63.473 1.00 33.16 160 ILE A O 1
ATOM 1276 N N . SER A 1 161 ? -26.179 15.227 63.932 1.00 29.22 161 SER A N 1
ATOM 1277 C CA . SER A 1 161 ? -24.921 15.242 64.703 1.00 29.22 161 SER A CA 1
ATOM 1278 C C . SER A 1 161 ? -23.647 15.120 63.855 1.00 29.22 161 SER A C 1
ATOM 1280 O O . SER A 1 161 ? -22.589 15.502 64.339 1.00 29.22 161 SER A O 1
ATOM 1282 N N . LEU A 1 162 ? -23.725 14.673 62.594 1.00 34.22 162 LEU A N 1
ATOM 1283 C CA . LEU A 1 162 ? -22.540 14.449 61.745 1.00 34.22 162 LEU A CA 1
ATOM 1284 C C . LEU A 1 162 ? -22.061 15.716 61.009 1.00 34.22 162 LEU A C 1
ATOM 1286 O O . LEU A 1 162 ? -20.896 15.839 60.646 1.00 34.22 162 LEU A O 1
ATOM 1290 N N . ILE A 1 163 ? -22.948 16.696 60.812 1.00 36.69 163 ILE A N 1
ATOM 1291 C CA . ILE A 1 163 ? -22.635 17.931 60.071 1.00 36.69 163 ILE A CA 1
ATOM 1292 C C . ILE A 1 163 ? -21.776 18.887 60.914 1.00 36.69 163 ILE A C 1
ATOM 1294 O O . ILE A 1 163 ? -21.024 19.688 60.366 1.00 36.69 163 ILE A O 1
ATOM 1298 N N . LYS A 1 164 ? -21.818 18.777 62.249 1.00 31.69 164 LYS A N 1
ATOM 1299 C CA . LYS A 1 164 ? -21.074 19.681 63.135 1.00 31.69 164 LYS A CA 1
ATOM 1300 C C . LYS A 1 164 ? -19.580 19.339 63.244 1.00 31.69 164 LYS A C 1
ATOM 1302 O O . LYS A 1 164 ? -18.794 20.252 63.443 1.00 31.69 164 LYS A O 1
ATOM 1307 N N . GLU A 1 165 ? -19.182 18.085 63.012 1.00 36.19 165 GLU A N 1
ATOM 1308 C CA . GLU A 1 165 ? -17.764 17.668 62.997 1.00 36.19 165 GLU A CA 1
ATOM 1309 C C . GLU A 1 165 ? -17.040 17.969 61.671 1.00 36.19 165 GLU A C 1
ATOM 1311 O O . GLU A 1 165 ? -15.817 18.077 61.649 1.00 36.19 165 GLU A O 1
ATOM 1316 N N . ILE A 1 166 ? -17.770 18.155 60.565 1.00 37.03 166 ILE A N 1
ATOM 1317 C CA . ILE A 1 166 ? -17.171 18.427 59.245 1.00 37.03 166 ILE A CA 1
ATOM 1318 C C . ILE A 1 166 ? -16.707 19.889 59.127 1.00 37.03 166 ILE A C 1
ATOM 1320 O O . ILE A 1 166 ? -15.718 20.180 58.454 1.00 37.03 166 ILE A O 1
ATOM 1324 N N . THR A 1 167 ? -17.380 20.815 59.810 1.00 36.91 167 THR A N 1
ATOM 1325 C CA . THR A 1 167 ? -17.094 22.256 59.701 1.00 36.91 167 THR A CA 1
ATOM 1326 C C . THR A 1 167 ? -15.803 22.677 60.414 1.00 36.91 167 THR A C 1
ATOM 1328 O O . THR A 1 167 ? -15.111 23.573 59.933 1.00 36.91 167 THR A O 1
ATOM 1331 N N . ASP A 1 168 ? -15.413 21.987 61.492 1.00 31.95 168 ASP A N 1
ATOM 1332 C CA . ASP A 1 168 ? -14.212 22.322 62.276 1.00 31.95 168 ASP A CA 1
ATOM 1333 C C . ASP A 1 168 ? -12.895 21.932 61.571 1.00 31.95 168 ASP A C 1
ATOM 1335 O O . ASP A 1 168 ? -11.821 22.409 61.942 1.00 31.95 168 ASP A O 1
ATOM 1339 N N . TYR A 1 169 ? -12.949 21.120 60.507 1.00 35.62 169 TYR A N 1
ATOM 1340 C CA . TYR A 1 169 ? -11.756 20.641 59.795 1.00 35.62 169 TYR A CA 1
ATOM 1341 C C . TYR A 1 169 ? -11.291 21.547 58.635 1.00 35.62 169 TYR A C 1
ATOM 1343 O O . TYR A 1 169 ? -10.229 21.301 58.061 1.00 35.62 169 TYR A O 1
ATOM 1351 N N . CYS A 1 170 ? -12.046 22.597 58.281 1.00 34.12 170 CYS A N 1
ATOM 1352 C CA . CYS A 1 170 ? -11.779 23.419 57.087 1.00 34.12 170 CYS A CA 1
ATOM 1353 C C . CYS A 1 170 ? -11.293 24.857 57.348 1.00 34.12 170 CYS A C 1
ATOM 1355 O O . CYS A 1 170 ? -11.078 25.587 56.385 1.00 34.12 170 CYS A O 1
ATOM 1357 N N . GLY A 1 171 ? -11.055 25.269 58.598 1.00 37.00 171 GLY A N 1
ATOM 1358 C CA . GLY A 1 171 ? -10.337 26.520 58.896 1.00 37.00 171 GLY A CA 1
ATOM 1359 C C . GLY A 1 171 ? -10.936 27.790 58.270 1.00 37.00 171 GLY A C 1
ATOM 1360 O O . GLY A 1 171 ? -10.196 28.621 57.743 1.00 37.00 171 GLY A O 1
ATOM 1361 N N . LEU A 1 172 ? -12.260 27.945 58.312 1.00 39.69 172 LEU A N 1
ATOM 1362 C CA . LEU A 1 172 ? -12.939 29.179 57.906 1.00 39.69 172 LEU A CA 1
ATOM 1363 C C . LEU A 1 172 ? -12.946 30.179 59.077 1.00 39.69 172 LEU A C 1
ATOM 1365 O O . LEU A 1 172 ? -13.191 29.797 60.217 1.00 39.69 172 LEU A O 1
ATOM 1369 N N . GLN A 1 173 ? -12.649 31.455 58.808 1.00 35.62 173 GLN A N 1
ATOM 1370 C CA . GLN A 1 173 ? -12.745 32.535 59.802 1.00 35.62 173 GLN A CA 1
ATOM 1371 C C . GLN A 1 173 ? -14.207 32.978 60.001 1.00 35.62 173 GLN A C 1
ATOM 1373 O O . GLN A 1 173 ? -14.961 33.081 59.036 1.00 35.62 173 GLN A O 1
ATOM 1378 N N . ASP A 1 174 ? -14.556 33.312 61.247 1.00 35.78 174 ASP A N 1
ATOM 1379 C CA . ASP A 1 174 ? -15.899 33.550 61.821 1.00 35.78 174 ASP A CA 1
ATOM 1380 C C . ASP A 1 174 ? -16.800 34.651 61.200 1.00 35.78 174 ASP A C 1
ATOM 1382 O O . ASP A 1 174 ? -17.818 35.003 61.790 1.00 35.78 174 ASP A O 1
ATOM 1386 N N . ASN A 1 175 ? -16.514 35.202 60.016 1.00 37.28 175 ASN A N 1
ATOM 1387 C CA . ASN A 1 175 ? -17.290 36.327 59.458 1.00 37.28 175 ASN A CA 1
ATOM 1388 C C . ASN A 1 175 ? -18.216 35.991 58.270 1.00 37.28 175 ASN A C 1
ATOM 1390 O O . ASN A 1 175 ? -18.742 36.907 57.643 1.00 37.28 175 ASN A O 1
ATOM 1394 N N . GLU A 1 176 ? -18.491 34.715 57.982 1.00 39.88 176 GLU A N 1
ATOM 1395 C CA . GLU A 1 176 ? -19.442 34.302 56.924 1.00 39.88 176 GLU A CA 1
ATOM 1396 C C . GLU A 1 176 ? -20.612 33.434 57.434 1.00 39.88 176 GLU A C 1
ATOM 1398 O O . GLU A 1 176 ? -21.184 32.646 56.686 1.00 39.88 176 GLU A O 1
ATOM 1403 N N . ILE A 1 177 ? -21.007 33.573 58.705 1.00 35.91 177 ILE A N 1
ATOM 1404 C CA . ILE A 1 177 ? -22.137 32.810 59.278 1.00 35.91 177 ILE A CA 1
ATOM 1405 C C . ILE A 1 177 ? -23.487 33.553 59.146 1.00 35.91 177 ILE A C 1
ATOM 1407 O O . ILE A 1 177 ? -24.536 32.915 59.123 1.00 35.91 177 ILE A O 1
ATOM 1411 N N . ASP A 1 178 ? -23.498 34.870 58.915 1.00 32.03 178 ASP A N 1
ATOM 1412 C CA . ASP A 1 178 ? -24.746 35.662 58.866 1.00 32.03 178 ASP A CA 1
ATOM 1413 C C . ASP A 1 178 ? -25.476 35.672 57.502 1.00 32.03 178 ASP A C 1
ATOM 1415 O O . ASP A 1 178 ? -26.562 36.245 57.377 1.00 32.03 178 ASP A O 1
ATOM 1419 N N . SER A 1 179 ? -24.927 35.040 56.457 1.00 35.53 179 SER A N 1
ATOM 1420 C CA . SER A 1 179 ? -25.552 34.989 55.120 1.00 35.53 179 SER A CA 1
ATOM 1421 C C . SER A 1 179 ? -26.251 33.663 54.790 1.00 35.53 179 SER A C 1
ATOM 1423 O O . SER A 1 179 ? -26.951 33.591 53.783 1.00 35.53 179 SER A O 1
ATOM 1425 N N . LEU A 1 180 ? -26.132 32.635 55.640 1.00 32.78 180 LEU A N 1
ATOM 1426 C CA . LEU A 1 180 ? -26.669 31.287 55.385 1.00 32.78 180 LEU A CA 1
ATOM 1427 C C . LEU A 1 180 ? -27.987 30.969 56.114 1.00 32.78 180 LEU A C 1
ATOM 1429 O O . LEU A 1 180 ? -28.630 29.968 55.794 1.00 32.78 180 LEU A O 1
ATOM 1433 N N . GLU A 1 181 ? -28.447 31.820 57.036 1.00 31.31 181 GLU A N 1
ATOM 1434 C CA . GLU A 1 181 ? -29.738 31.620 57.719 1.00 31.31 181 GLU A CA 1
ATOM 1435 C C . GLU A 1 181 ? -30.949 32.200 56.961 1.00 31.31 181 GLU A C 1
ATOM 1437 O O . GLU A 1 181 ? -32.083 31.839 57.268 1.00 31.31 181 GLU A O 1
ATOM 1442 N N . LYS A 1 182 ? -30.755 33.034 55.926 1.00 30.16 182 LYS A N 1
ATOM 1443 C CA . LYS A 1 182 ? -31.873 33.685 55.205 1.00 30.16 182 LYS A CA 1
ATOM 1444 C C . LYS A 1 182 ? -32.410 32.962 53.965 1.00 30.16 182 LYS A C 1
ATOM 1446 O O . LYS A 1 182 ? -33.482 33.333 53.497 1.00 30.16 182 LYS A O 1
ATOM 1451 N N . ASP A 1 183 ? -31.757 31.904 53.485 1.00 31.55 183 ASP A N 1
ATOM 1452 C CA . ASP A 1 183 ? -32.180 31.194 52.262 1.00 31.55 183 ASP A CA 1
ATOM 1453 C C . ASP A 1 183 ? -32.946 29.878 52.514 1.00 31.55 183 ASP A C 1
ATOM 1455 O O . ASP A 1 183 ? -33.341 29.195 51.568 1.00 31.55 183 ASP A O 1
ATOM 1459 N N . LYS A 1 184 ? -33.231 29.518 53.776 1.00 29.14 184 LYS A N 1
ATOM 1460 C CA . LYS A 1 184 ? -33.960 28.277 54.113 1.00 29.14 184 LYS A CA 1
ATOM 1461 C C . LYS A 1 184 ? -35.482 28.399 54.247 1.00 29.14 184 LYS A C 1
ATOM 1463 O O . LYS A 1 184 ? -36.139 27.369 54.350 1.00 29.14 184 LYS A O 1
ATOM 1468 N N . GLU A 1 185 ? -36.069 29.594 54.161 1.00 28.64 185 GLU A N 1
ATOM 1469 C CA . GLU A 1 185 ? -37.539 29.749 54.209 1.00 28.64 185 GLU A CA 1
ATOM 1470 C C . GLU A 1 185 ? -38.239 29.770 52.833 1.00 28.64 185 GLU A C 1
ATOM 1472 O O . GLU A 1 185 ? -39.463 29.816 52.787 1.00 28.64 185 GLU A O 1
ATOM 1477 N N . ASN A 1 186 ? -37.521 29.651 51.705 1.00 31.44 186 ASN A N 1
AT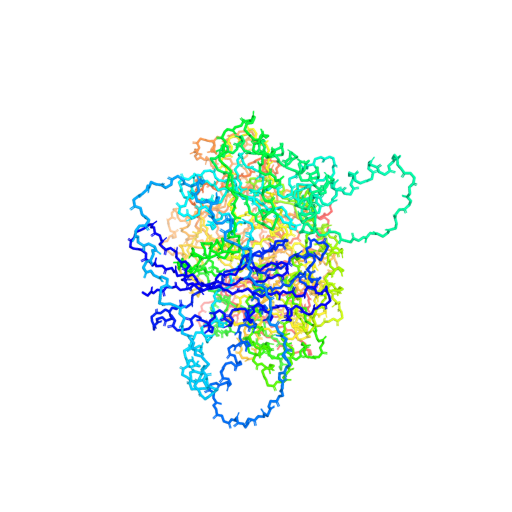OM 1478 C CA . ASN A 1 186 ? -38.117 29.771 50.358 1.00 31.44 186 ASN A CA 1
ATOM 1479 C C . ASN A 1 186 ? -37.853 28.590 49.401 1.00 31.44 186 ASN A C 1
ATOM 1481 O O . ASN A 1 186 ? -37.635 28.788 48.206 1.00 31.44 186 ASN A O 1
ATOM 1485 N N . SER A 1 187 ? -37.908 27.338 49.867 1.00 30.05 187 SER A N 1
ATOM 1486 C CA . SER A 1 187 ? -37.898 26.191 48.937 1.00 30.05 187 SER A CA 1
ATOM 1487 C C . SER A 1 187 ? -38.717 24.988 49.401 1.00 30.05 187 SER A C 1
ATOM 1489 O O . SER A 1 187 ? -38.207 23.894 49.600 1.00 30.05 187 SER A O 1
ATOM 1491 N N . LEU A 1 188 ? -40.034 25.172 49.474 1.00 28.80 188 LEU A N 1
ATOM 1492 C CA . LEU A 1 188 ? -40.998 24.080 49.315 1.00 28.80 188 LEU A CA 1
ATOM 1493 C C . LEU A 1 188 ? -42.178 24.582 48.469 1.00 28.80 188 LEU A C 1
ATOM 1495 O O . LEU A 1 188 ? -43.130 25.137 49.019 1.00 28.80 188 LEU A O 1
ATOM 1499 N N . PRO A 1 189 ? -42.182 24.393 47.137 1.00 31.23 189 PRO A N 1
ATOM 1500 C CA . PRO A 1 189 ? -43.426 24.372 46.400 1.00 31.23 189 PRO A CA 1
ATOM 1501 C C . PRO A 1 189 ? -44.018 22.966 46.522 1.00 31.23 189 PRO A C 1
ATOM 1503 O O . PRO A 1 189 ? -43.666 22.050 45.780 1.00 31.23 189 PRO A O 1
ATOM 1506 N N . ASN A 1 190 ? -44.966 22.816 47.449 1.00 38.22 190 ASN A N 1
ATOM 1507 C CA . ASN A 1 190 ? -46.046 21.851 47.275 1.00 38.22 190 ASN A CA 1
ATOM 1508 C C . ASN A 1 190 ? -46.702 22.137 45.918 1.00 38.22 190 ASN A C 1
ATOM 1510 O O . ASN A 1 190 ? -47.409 23.132 45.772 1.00 38.22 190 ASN A O 1
ATOM 1514 N N . SER A 1 191 ? -46.479 21.285 44.921 1.00 35.06 191 SER A N 1
ATOM 1515 C CA . SER A 1 191 ? -47.364 21.237 43.760 1.00 35.06 191 SER A CA 1
ATOM 1516 C C . SER A 1 191 ? -47.437 19.818 43.209 1.00 35.06 191 SER A C 1
ATOM 1518 O O . SER A 1 191 ? -46.592 19.355 42.445 1.00 35.06 191 SER A O 1
ATOM 1520 N N . GLU A 1 192 ? -48.501 19.122 43.597 1.00 37.50 192 GLU A N 1
ATOM 1521 C CA . GLU A 1 192 ? -49.110 18.115 42.739 1.00 37.50 192 GLU A CA 1
ATOM 1522 C C . GLU A 1 192 ? -49.557 18.820 41.447 1.00 37.50 192 GLU A C 1
ATOM 1524 O O . GLU A 1 192 ? -50.648 19.381 41.361 1.00 37.50 192 GLU A O 1
ATOM 1529 N N . LEU A 1 193 ? -48.676 18.864 40.446 1.00 35.31 193 LEU A N 1
ATOM 1530 C CA . LEU A 1 193 ? -49.014 19.349 39.109 1.00 35.31 193 LEU A CA 1
ATOM 1531 C C . LEU A 1 193 ? -49.976 18.358 38.440 1.00 35.31 193 LEU A C 1
ATOM 1533 O O . LEU A 1 193 ? -49.670 17.172 38.279 1.00 35.31 193 LEU A O 1
ATOM 1537 N N . ASN A 1 194 ? -51.140 18.870 38.041 1.00 32.91 194 ASN A N 1
ATOM 1538 C CA . ASN A 1 194 ? -52.210 18.132 37.376 1.00 32.91 194 ASN A CA 1
ATOM 1539 C C . ASN A 1 194 ? -51.705 17.429 36.098 1.00 32.91 194 ASN A C 1
ATOM 1541 O O . ASN A 1 194 ? -50.961 18.000 35.299 1.00 32.91 194 ASN A O 1
ATOM 1545 N N . LEU A 1 195 ? -52.177 16.204 35.841 1.00 37.41 195 LEU A N 1
ATOM 1546 C CA . LEU A 1 195 ? -51.845 15.405 34.644 1.00 37.41 195 LEU A CA 1
ATOM 1547 C C . LEU A 1 195 ? -52.108 16.139 33.310 1.00 37.41 195 LEU A C 1
ATOM 1549 O O . LEU A 1 195 ? -51.447 15.852 32.311 1.00 37.41 195 LEU A O 1
ATOM 1553 N N . SER A 1 196 ? -53.023 17.114 33.287 1.00 35.44 196 SER A N 1
ATOM 1554 C CA . SER A 1 196 ? -53.284 17.964 32.120 1.00 35.44 196 SER A CA 1
ATOM 1555 C C . SER A 1 196 ? -52.157 18.963 31.829 1.00 35.44 196 SER A C 1
ATOM 1557 O O . SER A 1 196 ? -51.859 19.192 30.660 1.00 35.44 196 SER A O 1
ATOM 1559 N N . GLU A 1 197 ? -51.488 19.507 32.853 1.00 37.69 197 GLU A N 1
ATOM 1560 C CA . GLU A 1 197 ? -50.374 20.460 32.697 1.00 37.69 197 GLU A CA 1
ATOM 1561 C C . GLU A 1 197 ? -49.065 19.771 32.288 1.00 37.69 197 GLU A C 1
ATOM 1563 O O . GLU A 1 197 ? -48.305 20.308 31.483 1.00 37.69 197 GLU A O 1
ATOM 1568 N N . LYS A 1 198 ? -48.836 18.527 32.735 1.00 38.84 198 LYS A N 1
ATOM 1569 C CA . LYS A 1 198 ? -47.724 17.707 32.219 1.00 38.84 198 LYS A CA 1
ATOM 1570 C C . LYS A 1 198 ? -47.839 17.461 30.714 1.00 38.84 198 LYS A C 1
ATOM 1572 O O . LYS A 1 198 ? -46.824 17.481 30.027 1.00 38.84 198 LYS A O 1
ATOM 1577 N N . SER A 1 199 ? -49.054 17.268 30.190 1.00 43.75 199 SER A N 1
ATOM 1578 C CA . SER A 1 199 ? -49.273 17.026 28.755 1.00 43.75 199 SER A CA 1
ATOM 1579 C C . SER A 1 199 ? -49.005 18.262 27.883 1.00 43.75 199 SER A C 1
ATOM 1581 O O . SER A 1 199 ? -48.433 18.142 26.800 1.00 43.75 199 SER A O 1
ATOM 1583 N N . SER A 1 200 ? -49.349 19.461 28.365 1.00 45.38 200 SER A N 1
ATOM 1584 C CA . SER A 1 200 ? -49.137 20.723 27.647 1.00 45.38 200 SER A CA 1
ATOM 1585 C C . SER A 1 200 ? -47.680 21.195 27.694 1.00 45.38 200 SER A C 1
ATOM 1587 O O . SER A 1 200 ? -47.185 21.708 26.691 1.00 45.38 200 SER A O 1
ATOM 1589 N N . ILE A 1 201 ? -46.963 20.955 28.800 1.00 52.47 201 ILE A N 1
ATOM 1590 C CA . ILE A 1 201 ? -45.509 21.180 28.892 1.00 52.47 201 ILE A CA 1
ATOM 1591 C C . ILE A 1 201 ? -44.751 20.183 28.001 1.00 52.47 201 ILE A C 1
ATOM 1593 O O . ILE A 1 201 ? -43.864 20.584 27.250 1.00 52.47 201 ILE A O 1
ATOM 1597 N N . HIS A 1 202 ? -45.138 18.900 27.990 1.00 56.16 202 HIS A N 1
ATOM 1598 C CA . HIS A 1 202 ? -44.519 17.916 27.092 1.00 56.16 202 HIS A CA 1
ATOM 1599 C C . HIS A 1 202 ? -44.641 18.312 25.616 1.00 56.16 202 HIS A C 1
ATOM 1601 O O . HIS A 1 202 ? -43.685 18.132 24.860 1.00 56.16 202 HIS A O 1
ATOM 1607 N N . HIS A 1 203 ? -45.787 18.876 25.215 1.00 60.91 203 HIS A N 1
ATOM 1608 C CA . HIS A 1 203 ? -46.040 19.338 23.847 1.00 60.91 203 HIS A CA 1
ATOM 1609 C C . HIS A 1 203 ? -45.219 20.573 23.437 1.00 60.91 203 HIS A C 1
ATOM 1611 O O . HIS A 1 203 ? -44.899 20.715 22.257 1.00 60.91 203 HIS A O 1
ATOM 1617 N N . SER A 1 204 ? -44.873 21.469 24.369 1.00 61.47 204 SER A N 1
ATOM 1618 C CA . SER A 1 204 ? -44.093 22.680 24.061 1.00 61.47 204 SER A CA 1
ATOM 1619 C C . SER A 1 204 ? -42.583 22.426 24.010 1.00 61.47 204 SER A C 1
ATOM 1621 O O . SER A 1 204 ? -41.872 23.110 23.270 1.00 61.47 204 SER A O 1
ATOM 1623 N N . LEU A 1 205 ? -42.091 21.425 24.747 1.00 65.81 205 LEU A N 1
ATOM 1624 C CA . LEU A 1 205 ? -40.672 21.053 24.787 1.00 65.81 205 LEU A CA 1
ATOM 1625 C C . LEU A 1 205 ? -40.246 20.162 23.625 1.00 65.81 205 LEU A C 1
ATOM 1627 O O . LEU A 1 205 ? -39.087 20.224 23.211 1.00 65.81 205 LEU A O 1
ATOM 1631 N N . THR A 1 206 ? -41.175 19.386 23.058 1.00 72.88 206 THR A N 1
ATOM 1632 C CA . THR A 1 206 ? -40.885 18.438 21.972 1.00 72.88 206 THR A CA 1
ATOM 1633 C C . THR A 1 206 ? -40.069 19.108 20.848 1.00 72.88 206 THR A C 1
ATOM 1635 O O . THR A 1 206 ? -38.984 18.618 20.539 1.00 72.88 206 THR A O 1
ATOM 1638 N N . PRO A 1 207 ? -40.476 20.275 20.285 1.00 75.50 207 PRO A N 1
ATOM 1639 C CA . PRO A 1 207 ? -39.770 20.885 19.148 1.00 75.50 207 PRO A CA 1
ATOM 1640 C C . PRO A 1 207 ? -38.323 21.289 19.445 1.00 75.50 207 PRO A C 1
ATOM 1642 O O . PRO A 1 207 ? -37.463 21.197 18.564 1.00 75.50 207 PRO A O 1
ATOM 1645 N N . LYS A 1 208 ? -38.042 21.713 20.683 1.00 77.62 208 LYS A N 1
ATOM 1646 C CA . LYS A 1 208 ? -36.687 22.057 21.128 1.00 77.62 208 LYS A CA 1
ATOM 1647 C C . LYS A 1 208 ? -35.825 20.804 21.261 1.00 77.62 208 LYS A C 1
ATOM 1649 O O . LYS A 1 208 ? -34.733 20.769 20.701 1.00 77.62 208 LYS A O 1
ATOM 1654 N N . ILE A 1 209 ? -36.348 19.758 21.907 1.00 82.75 209 ILE A N 1
ATOM 1655 C CA . ILE A 1 209 ? -35.650 18.472 22.058 1.00 82.75 209 ILE A CA 1
ATOM 1656 C C . ILE A 1 209 ? -35.319 17.881 20.685 1.00 82.75 209 ILE A C 1
ATOM 1658 O O . ILE A 1 209 ? -34.180 17.501 20.431 1.00 82.75 209 ILE A O 1
ATOM 1662 N N . TRP A 1 210 ? -36.275 17.885 19.755 1.00 82.12 210 TRP A N 1
ATOM 1663 C CA . TRP A 1 210 ? -36.041 17.422 18.388 1.00 82.12 210 TRP A CA 1
ATOM 1664 C C . TRP A 1 210 ? -34.949 18.197 17.664 1.00 82.12 210 TRP A C 1
ATOM 1666 O O . TRP A 1 210 ? -34.125 17.598 16.976 1.00 82.12 210 TRP A O 1
ATOM 1676 N N . THR A 1 211 ? -34.911 19.517 17.835 1.00 82.44 211 THR A N 1
ATOM 1677 C CA . THR A 1 211 ? -33.871 20.353 17.227 1.00 82.44 211 THR A CA 1
ATOM 1678 C C . THR A 1 211 ? -32.478 19.966 17.725 1.00 82.44 211 THR A C 1
ATOM 1680 O O . THR A 1 211 ? -31.540 19.977 16.930 1.00 82.44 211 THR A O 1
ATOM 1683 N N . ILE A 1 212 ? -32.345 19.582 18.998 1.00 85.25 212 ILE A N 1
ATOM 1684 C CA . ILE A 1 212 ? -31.090 19.099 19.590 1.00 85.25 212 ILE A CA 1
ATOM 1685 C C . ILE A 1 212 ? -30.777 17.679 19.100 1.00 85.25 212 ILE A C 1
ATOM 1687 O O . ILE A 1 212 ? -29.708 17.442 18.548 1.00 85.25 212 ILE A O 1
ATOM 1691 N N . ILE A 1 213 ? -31.721 16.743 19.229 1.00 86.25 213 ILE A N 1
ATOM 1692 C CA . ILE A 1 213 ? -31.531 15.330 18.866 1.00 86.25 213 ILE A CA 1
ATOM 1693 C C . ILE A 1 213 ? -31.182 15.163 17.387 1.00 86.25 213 ILE A C 1
ATOM 1695 O O . ILE A 1 213 ? -30.299 14.377 17.046 1.00 86.25 213 ILE A O 1
ATOM 1699 N N . LYS A 1 214 ? -31.817 15.939 16.504 1.00 84.56 214 LYS A N 1
ATOM 1700 C CA . LYS A 1 214 ? -31.514 15.929 15.070 1.00 84.56 214 LYS A CA 1
ATOM 1701 C C . LYS A 1 214 ? -30.046 16.274 14.786 1.00 84.56 214 LYS A C 1
ATOM 1703 O O . LYS A 1 214 ? -29.508 15.801 13.791 1.00 84.56 214 LYS A O 1
ATOM 1708 N N . GLN A 1 215 ? -29.399 17.081 15.632 1.00 83.56 215 GLN A N 1
ATOM 1709 C CA . GLN A 1 215 ? -27.982 17.420 15.476 1.00 83.56 215 GLN A CA 1
ATOM 1710 C C . GLN A 1 215 ? -27.068 16.244 15.839 1.00 83.56 215 GLN A C 1
ATOM 1712 O O . GLN A 1 215 ? -25.981 16.150 15.287 1.00 83.56 215 GLN A O 1
ATOM 1717 N N . LEU A 1 216 ? -27.498 15.324 16.711 1.00 87.19 216 LEU A N 1
ATOM 1718 C CA . LEU A 1 216 ? -26.638 14.259 17.241 1.00 87.19 216 LEU A CA 1
ATOM 1719 C C . LEU A 1 216 ? -26.294 13.157 16.233 1.00 87.19 216 LEU A C 1
ATOM 1721 O O . LEU A 1 216 ? -25.343 12.413 16.446 1.00 87.19 216 LEU A O 1
ATOM 1725 N N . SER A 1 217 ? -27.072 13.001 15.160 1.00 78.25 217 SER A N 1
ATOM 1726 C CA . SER A 1 217 ? -26.889 11.891 14.215 1.00 78.25 217 SER A CA 1
ATOM 1727 C C . SER A 1 217 ? -25.571 11.951 13.430 1.00 78.25 217 SER A C 1
ATOM 1729 O O . SER A 1 217 ? -25.128 10.912 12.946 1.00 78.25 217 SER A O 1
ATOM 1731 N N . ASP A 1 218 ? -24.949 13.134 13.341 1.00 76.81 218 ASP A N 1
ATOM 1732 C CA . ASP A 1 218 ? -23.766 13.397 12.508 1.00 76.81 218 ASP A CA 1
ATOM 1733 C C . ASP A 1 218 ? -22.626 14.120 13.262 1.00 76.81 218 ASP A C 1
ATOM 1735 O O . ASP A 1 218 ? -21.713 14.661 12.634 1.00 76.81 218 ASP A O 1
ATOM 1739 N N . ILE A 1 219 ? -22.654 14.162 14.601 1.00 89.62 219 ILE A N 1
ATOM 1740 C CA . ILE A 1 219 ? -21.571 14.7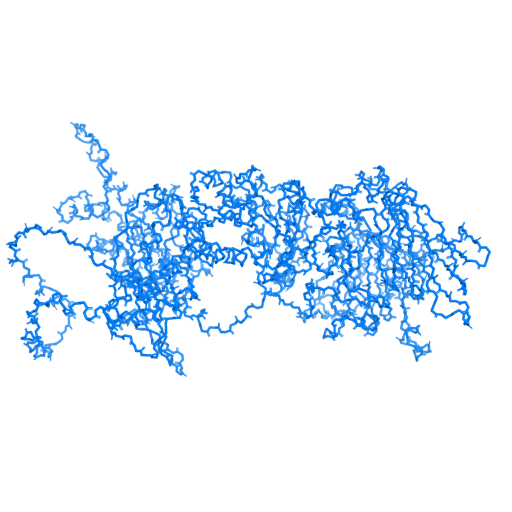77 15.392 1.00 89.62 219 ILE A CA 1
ATOM 1741 C C . ILE A 1 219 ? -20.423 13.798 15.667 1.00 89.62 219 ILE A C 1
ATOM 1743 O O . ILE A 1 219 ? -20.644 12.589 15.774 1.00 89.62 219 ILE A O 1
ATOM 1747 N N . PRO A 1 220 ? -19.184 14.300 15.810 1.00 90.06 220 PRO A N 1
ATOM 1748 C CA . PRO A 1 220 ? -18.027 13.467 16.112 1.00 90.06 220 PRO A CA 1
ATOM 1749 C C . PRO A 1 220 ? -18.159 12.763 17.470 1.00 90.06 220 PRO A C 1
ATOM 1751 O O . PRO A 1 220 ? -18.476 13.386 18.486 1.00 90.06 220 PRO A O 1
ATOM 1754 N N . ILE A 1 221 ? -17.855 11.460 17.474 1.00 93.88 221 ILE A N 1
ATOM 1755 C CA . ILE A 1 221 ? -17.803 10.605 18.666 1.00 93.88 221 ILE A CA 1
ATOM 1756 C C . ILE A 1 221 ? -16.354 10.161 18.888 1.00 93.88 221 ILE A C 1
ATOM 1758 O O . ILE A 1 221 ? -15.793 9.400 18.084 1.00 93.88 221 ILE A O 1
ATOM 1762 N N . SER A 1 222 ? -15.767 10.612 19.993 1.00 94.62 222 SER A N 1
ATOM 1763 C CA . SER A 1 222 ? -14.395 10.282 20.387 1.00 94.62 222 SER A CA 1
ATOM 1764 C C . SER A 1 222 ? -14.390 9.414 21.641 1.00 94.62 222 SER A C 1
ATOM 1766 O O . SER A 1 222 ? -15.223 9.590 22.529 1.00 94.62 222 SER A O 1
ATOM 1768 N N . PHE A 1 223 ? -13.445 8.478 21.706 1.00 95.00 223 PHE A N 1
ATOM 1769 C CA . PHE A 1 223 ? -13.234 7.602 22.854 1.00 95.00 223 PHE A CA 1
ATOM 1770 C C . PHE A 1 223 ? -11.852 7.869 23.436 1.00 95.00 223 PHE A C 1
ATOM 1772 O O . PHE A 1 223 ? -10.907 8.114 22.688 1.00 95.00 223 PHE A O 1
ATOM 1779 N N . TYR A 1 224 ? -11.743 7.785 24.754 1.00 93.88 224 TYR A N 1
ATOM 1780 C CA . TYR A 1 224 ? -10.522 8.018 25.512 1.00 93.88 224 TYR A CA 1
ATOM 1781 C C . TYR A 1 224 ? -10.452 7.048 26.687 1.00 93.88 224 TYR A C 1
ATOM 1783 O O . TYR A 1 224 ? -11.477 6.532 27.139 1.00 93.88 224 TYR A O 1
ATOM 1791 N N . ASN A 1 225 ? -9.242 6.810 27.190 1.00 91.31 225 ASN A N 1
ATOM 1792 C CA . ASN A 1 225 ? -9.074 6.013 28.394 1.00 91.31 225 ASN A CA 1
ATOM 1793 C C . ASN A 1 225 ? -9.657 6.751 29.609 1.00 91.31 225 ASN A C 1
ATOM 1795 O O . ASN A 1 225 ? -9.298 7.897 29.869 1.00 91.31 225 ASN A O 1
ATOM 1799 N N . ASP A 1 226 ? -10.515 6.067 30.359 1.00 90.75 226 ASP A N 1
ATOM 1800 C CA . ASP A 1 226 ? -11.155 6.542 31.589 1.00 90.75 226 ASP A CA 1
ATOM 1801 C C . ASP A 1 226 ? -10.172 7.075 32.648 1.00 90.75 226 ASP A C 1
ATOM 1803 O O . ASP A 1 226 ? -10.376 8.171 33.165 1.00 90.75 226 ASP A O 1
ATOM 1807 N N . ALA A 1 227 ? -9.069 6.376 32.933 1.00 89.88 227 ALA A N 1
ATOM 1808 C CA . ALA A 1 227 ? -8.082 6.828 33.916 1.00 89.88 227 ALA A CA 1
ATOM 1809 C C . ALA A 1 227 ? -7.370 8.119 33.477 1.00 89.88 227 ALA A C 1
ATOM 1811 O O . ALA A 1 227 ? -7.164 9.026 34.286 1.00 89.88 227 ALA A O 1
ATOM 1812 N N . THR A 1 228 ? -7.048 8.240 32.186 1.00 92.00 228 THR A N 1
ATOM 1813 C CA . THR A 1 228 ? -6.497 9.476 31.609 1.00 92.00 228 THR A CA 1
ATOM 1814 C C . THR A 1 228 ? -7.516 10.614 31.612 1.00 92.00 228 THR A C 1
ATOM 1816 O O . THR A 1 228 ? -7.171 11.747 31.948 1.00 92.00 228 THR A O 1
ATOM 1819 N N . CYS A 1 229 ? -8.780 10.325 31.295 1.00 93.06 229 CYS A N 1
ATOM 1820 C CA . CYS A 1 229 ? -9.875 11.281 31.425 1.00 93.06 229 CYS A CA 1
ATOM 1821 C C . CYS A 1 229 ? -10.000 11.785 32.866 1.00 93.06 229 CYS A C 1
ATOM 1823 O O . CYS A 1 229 ? -9.984 12.991 33.092 1.00 93.06 229 CYS A O 1
ATOM 1825 N N . PHE A 1 230 ? -10.042 10.883 33.846 1.00 93.12 230 PHE A N 1
ATOM 1826 C CA . PHE A 1 230 ? -10.066 11.243 35.261 1.00 93.12 230 PHE A CA 1
ATOM 1827 C C . PHE A 1 230 ? -8.902 12.176 35.622 1.00 93.12 230 PHE A C 1
ATOM 1829 O O . PHE A 1 230 ? -9.123 13.244 36.193 1.00 93.12 230 PHE A O 1
ATOM 1836 N N . ALA A 1 231 ? -7.678 11.815 35.227 1.00 92.81 231 ALA A N 1
ATOM 1837 C CA . ALA A 1 231 ? -6.478 12.596 35.504 1.00 92.81 231 ALA A CA 1
ATOM 1838 C C . ALA A 1 231 ? -6.554 14.022 34.940 1.00 92.81 231 ALA A C 1
ATOM 1840 O O . ALA A 1 231 ? -6.281 14.982 35.657 1.00 92.81 231 ALA A O 1
ATOM 1841 N N . ILE A 1 232 ? -6.962 14.173 33.675 1.00 91.19 232 ILE A N 1
ATOM 1842 C CA . ILE A 1 232 ? -7.103 15.487 33.032 1.00 91.19 232 ILE A CA 1
ATOM 1843 C C . ILE A 1 232 ? -8.203 16.314 33.697 1.00 91.19 232 ILE A C 1
ATOM 1845 O O . ILE A 1 232 ? -8.003 17.510 33.925 1.00 91.19 232 ILE A O 1
ATOM 1849 N N . GLY A 1 233 ? -9.349 15.701 34.004 1.00 90.31 233 GLY A N 1
ATOM 1850 C CA . GLY A 1 233 ? -10.453 16.382 34.678 1.00 90.31 233 GLY A CA 1
ATOM 1851 C C . GLY A 1 233 ? -10.036 16.927 36.044 1.00 90.31 233 GLY A C 1
ATOM 1852 O O . GLY A 1 233 ? -10.288 18.093 36.350 1.00 90.31 233 GLY A O 1
ATOM 1853 N N . GLU A 1 234 ? -9.320 16.119 36.828 1.00 91.12 234 GLU A N 1
ATOM 1854 C CA . GLU A 1 234 ? -8.815 16.509 38.145 1.00 91.12 234 GLU A CA 1
ATOM 1855 C C . GLU A 1 234 ? -7.695 17.547 38.078 1.00 91.12 234 GLU A C 1
ATOM 1857 O O . GLU A 1 234 ? -7.719 18.510 38.849 1.00 91.12 234 GLU A O 1
ATOM 1862 N N . ALA A 1 235 ? -6.737 17.392 37.159 1.00 88.81 235 ALA A N 1
ATOM 1863 C CA . ALA A 1 235 ? -5.623 18.325 36.980 1.00 88.81 235 ALA A CA 1
ATOM 1864 C C . ALA A 1 235 ? -6.100 19.728 36.572 1.00 88.81 235 ALA A C 1
ATOM 1866 O O . ALA A 1 235 ? -5.513 20.730 36.976 1.00 88.81 235 ALA A O 1
ATOM 1867 N N . ASN A 1 236 ? -7.202 19.814 35.820 1.00 83.88 236 ASN A N 1
ATOM 1868 C CA . ASN A 1 236 ? -7.800 21.084 35.406 1.00 83.88 236 ASN A CA 1
ATOM 1869 C C . ASN A 1 236 ? -8.791 21.672 36.426 1.00 83.88 236 ASN A C 1
ATOM 1871 O O . ASN A 1 236 ? -9.330 22.760 36.202 1.00 83.88 236 ASN A O 1
ATOM 1875 N N . SER A 1 237 ? -9.022 21.002 37.560 1.00 82.56 237 SER A N 1
ATOM 1876 C CA . SER A 1 237 ? -9.858 21.540 38.634 1.00 82.56 237 SER A CA 1
ATOM 1877 C C . SER A 1 237 ? -9.213 22.769 39.291 1.00 82.56 237 SER A C 1
ATOM 1879 O O . SER A 1 237 ? -7.989 22.904 39.360 1.00 82.56 237 SER A O 1
ATOM 1881 N N . LYS A 1 238 ? -10.042 23.677 39.831 1.00 76.12 238 LYS A N 1
ATOM 1882 C CA . LYS A 1 238 ? -9.573 24.935 40.448 1.00 76.12 238 LYS A CA 1
ATOM 1883 C C . LYS A 1 238 ? -8.528 24.729 41.554 1.00 76.12 238 LYS A C 1
ATOM 1885 O O . LYS A 1 238 ? -7.672 25.588 41.721 1.00 76.12 238 LYS A O 1
ATOM 1890 N N . HIS A 1 239 ? -8.607 23.620 42.290 1.00 78.81 239 HIS A N 1
ATOM 1891 C CA . HIS A 1 239 ? -7.720 23.323 43.417 1.00 78.81 239 HIS A CA 1
ATOM 1892 C C . HIS A 1 239 ? -6.377 22.731 42.973 1.00 78.81 239 HIS A C 1
ATOM 1894 O O . HIS A 1 239 ? -5.351 23.049 43.565 1.00 78.81 239 HIS A O 1
ATOM 1900 N N . ASN A 1 240 ? -6.368 21.907 41.919 1.00 83.31 240 ASN A N 1
ATOM 1901 C CA . ASN A 1 240 ? -5.178 21.144 41.533 1.00 83.31 240 ASN A CA 1
ATOM 1902 C C . ASN A 1 240 ? -4.345 21.824 40.437 1.00 83.31 240 ASN A C 1
ATOM 1904 O O . ASN A 1 240 ? -3.173 21.499 40.284 1.00 83.31 240 ASN A O 1
ATOM 1908 N N . LYS A 1 241 ? -4.905 22.812 39.723 1.00 79.12 241 LYS A N 1
ATOM 1909 C CA . LYS A 1 241 ? -4.244 23.522 38.608 1.00 79.12 241 LYS A CA 1
ATOM 1910 C C . LYS A 1 241 ? -2.937 24.242 38.987 1.00 79.12 241 LYS A C 1
ATOM 1912 O O . LYS A 1 241 ? -2.190 24.669 38.113 1.00 79.12 241 LYS A O 1
ATOM 1917 N N . VAL A 1 242 ? -2.671 24.413 40.282 1.00 86.62 242 VAL A N 1
ATOM 1918 C CA . VAL A 1 242 ? -1.426 25.005 40.801 1.00 86.62 242 VAL A CA 1
ATOM 1919 C C . VAL A 1 242 ? -0.236 24.040 40.762 1.00 86.62 242 VAL A C 1
ATOM 1921 O O . VAL A 1 242 ? 0.905 24.496 40.797 1.00 86.62 242 VAL A O 1
ATOM 1924 N N . TYR A 1 243 ? -0.485 22.731 40.692 1.00 90.81 243 TYR A N 1
ATOM 1925 C CA . TYR A 1 243 ? 0.549 21.699 40.654 1.00 90.81 243 TYR A CA 1
ATOM 1926 C C . TYR A 1 243 ? 0.913 21.365 39.209 1.00 90.81 243 TYR A C 1
ATOM 1928 O O . TYR A 1 243 ? 0.035 21.265 38.352 1.00 90.81 243 TYR A O 1
ATOM 1936 N N . LYS A 1 244 ? 2.208 21.180 38.934 1.00 91.06 244 LYS A N 1
ATOM 1937 C CA . LYS A 1 244 ? 2.689 20.896 37.578 1.00 91.06 244 LYS A CA 1
ATOM 1938 C C . LYS A 1 244 ? 2.830 19.407 37.329 1.00 91.06 244 LYS A C 1
ATOM 1940 O O . LYS A 1 244 ? 2.310 18.920 36.331 1.00 91.06 244 LYS A O 1
ATOM 1945 N N . ARG A 1 245 ? 3.516 18.698 38.227 1.00 94.38 245 ARG A N 1
ATOM 1946 C CA . ARG A 1 245 ? 3.840 17.275 38.084 1.00 94.38 245 ARG A CA 1
ATOM 1947 C C . ARG A 1 245 ? 2.869 16.444 38.910 1.00 94.38 245 ARG A C 1
ATOM 1949 O O . ARG A 1 245 ? 3.054 16.267 40.111 1.00 94.38 245 ARG A O 1
ATOM 1956 N N . ILE A 1 246 ? 1.814 15.951 38.272 1.00 95.50 246 ILE A N 1
ATOM 1957 C CA . ILE A 1 246 ? 0.719 15.236 38.936 1.00 95.50 246 ILE A CA 1
ATOM 1958 C C . ILE A 1 246 ? 0.782 13.749 38.578 1.00 95.50 246 ILE A C 1
ATOM 1960 O O . ILE A 1 246 ? 0.852 13.390 37.401 1.00 95.50 246 ILE A O 1
ATOM 1964 N N . LEU A 1 247 ? 0.705 12.886 39.593 1.00 95.38 247 LEU A N 1
ATOM 1965 C CA . LEU A 1 247 ? 0.445 11.457 39.430 1.00 95.38 247 LEU A CA 1
ATOM 1966 C C . LEU A 1 247 ? -1.002 11.168 39.832 1.00 95.38 247 LEU A C 1
ATOM 1968 O O . LEU A 1 247 ? -1.338 11.143 41.015 1.00 95.38 247 LEU A O 1
ATOM 1972 N N . ALA A 1 248 ? -1.863 10.946 38.846 1.00 94.75 248 ALA A N 1
ATOM 1973 C CA . ALA A 1 248 ? -3.247 10.557 39.084 1.00 94.75 248 ALA A CA 1
ATOM 1974 C C . ALA A 1 248 ? -3.383 9.033 39.052 1.00 94.75 248 ALA A C 1
ATOM 1976 O O . ALA A 1 248 ? -2.830 8.384 38.167 1.00 94.75 248 ALA A O 1
ATOM 1977 N N . LEU A 1 249 ? -4.137 8.468 39.991 1.00 93.44 249 LEU A N 1
ATOM 1978 C CA . LEU A 1 249 ? -4.402 7.044 40.154 1.00 93.44 249 LEU A CA 1
ATOM 1979 C C . LEU A 1 249 ? -5.911 6.807 40.218 1.00 93.44 249 LEU A C 1
ATOM 1981 O O . LEU A 1 249 ? -6.649 7.569 40.841 1.00 93.44 249 LEU A O 1
ATOM 1985 N N . THR A 1 250 ? -6.363 5.715 39.614 1.00 89.94 250 THR A N 1
ATOM 1986 C CA . THR A 1 250 ? -7.742 5.230 39.726 1.00 89.94 250 THR A CA 1
ATOM 1987 C C . THR A 1 250 ? -7.715 3.819 40.298 1.00 89.94 250 THR A C 1
ATOM 1989 O O . THR A 1 250 ? -7.050 2.934 39.761 1.00 89.94 250 THR A O 1
ATOM 1992 N N . LEU A 1 251 ? -8.388 3.634 41.432 1.00 87.19 251 LEU A N 1
ATOM 1993 C CA . LEU A 1 251 ? -8.467 2.377 42.166 1.00 87.19 251 LEU A CA 1
ATOM 1994 C C . LEU A 1 251 ? -9.916 1.895 42.148 1.00 87.19 251 LEU A C 1
ATOM 1996 O O . LEU A 1 251 ? -10.807 2.542 42.695 1.00 87.19 251 LEU A O 1
ATOM 2000 N N . GLY A 1 252 ? -10.166 0.748 41.533 1.00 80.69 252 GLY A N 1
ATOM 2001 C CA . GLY A 1 252 ? -11.493 0.145 41.474 1.00 80.69 252 GLY A CA 1
ATOM 2002 C C . GLY A 1 252 ? -11.398 -1.304 41.030 1.00 80.69 252 GLY A C 1
ATOM 2003 O O . GLY A 1 252 ? -10.525 -2.045 41.480 1.00 80.69 252 GLY A O 1
ATOM 2004 N N . THR A 1 253 ? -12.259 -1.706 40.095 1.00 74.56 253 THR A N 1
ATOM 2005 C CA . THR A 1 253 ? -12.176 -3.036 39.467 1.00 74.56 253 THR A CA 1
ATOM 2006 C C . THR A 1 253 ? -10.820 -3.287 38.800 1.00 74.56 253 THR A C 1
ATOM 2008 O O . THR A 1 253 ? -10.370 -4.431 38.781 1.00 74.56 253 THR A O 1
ATOM 2011 N N . GLY A 1 254 ? -10.156 -2.233 38.318 1.00 79.62 254 GLY A N 1
ATOM 2012 C CA . GLY A 1 254 ? -8.762 -2.230 37.876 1.00 79.62 254 GLY A CA 1
ATOM 2013 C C . GLY A 1 254 ? -7.938 -1.119 38.535 1.00 79.62 254 GLY A C 1
ATOM 2014 O O . GLY A 1 254 ? -8.442 -0.352 39.360 1.00 79.62 254 GLY A O 1
ATOM 2015 N N . PHE A 1 255 ? -6.669 -1.054 38.148 1.00 87.06 255 PHE A N 1
ATOM 2016 C CA . PHE A 1 255 ? -5.688 -0.044 38.520 1.00 87.06 255 PHE A CA 1
ATOM 2017 C C . PHE A 1 255 ? -5.341 0.800 37.294 1.00 87.06 255 PHE A C 1
ATOM 2019 O O . PHE A 1 255 ? -4.746 0.303 36.342 1.00 87.06 255 PHE A O 1
ATOM 2026 N N . GLY A 1 256 ? -5.680 2.084 37.315 1.00 89.44 256 GLY A N 1
ATOM 2027 C CA . GLY A 1 256 ? -5.263 3.038 36.290 1.00 89.44 256 GLY A CA 1
ATOM 2028 C C . GLY A 1 256 ? -4.335 4.099 36.864 1.00 89.44 256 GLY A C 1
ATOM 2029 O O . GLY A 1 256 ? -4.381 4.412 38.053 1.00 89.44 256 GLY A O 1
ATOM 2030 N N . SER A 1 257 ? -3.504 4.692 36.013 1.00 93.38 257 SER A N 1
ATOM 2031 C CA . SER A 1 257 ? -2.599 5.770 36.412 1.00 93.38 257 SER A CA 1
ATOM 2032 C C . SER A 1 257 ? -2.333 6.715 35.252 1.00 93.38 257 SER A C 1
ATOM 2034 O O . SER A 1 257 ? -2.327 6.269 34.113 1.00 93.38 257 SER A O 1
ATOM 2036 N N . THR A 1 258 ? -2.011 7.976 35.493 1.00 95.06 258 THR A N 1
ATOM 2037 C CA . THR A 1 258 ? -1.548 8.889 34.442 1.00 95.06 258 THR A CA 1
ATOM 2038 C C . THR A 1 258 ? -0.578 9.903 35.035 1.00 95.06 258 THR A C 1
ATOM 2040 O O . THR A 1 258 ? -0.829 10.450 36.110 1.00 95.06 258 THR A O 1
ATOM 2043 N N . PHE A 1 259 ? 0.524 10.146 34.325 1.00 95.62 259 PHE A N 1
ATOM 2044 C CA . PHE A 1 259 ? 1.496 11.187 34.650 1.00 95.62 259 PHE A CA 1
ATOM 2045 C C . PHE A 1 259 ? 1.190 12.444 33.836 1.00 95.62 259 PHE A C 1
ATOM 2047 O O . PHE A 1 259 ? 1.081 12.377 32.609 1.00 95.62 259 PHE A O 1
ATOM 2054 N N . ILE A 1 260 ? 1.070 13.581 34.515 1.00 94.44 260 ILE A N 1
ATOM 2055 C CA . ILE A 1 260 ? 0.840 14.894 33.907 1.00 94.44 260 ILE A CA 1
ATOM 2056 C C . ILE A 1 260 ? 1.990 15.818 34.296 1.00 94.44 260 ILE A C 1
ATOM 2058 O O . ILE A 1 260 ? 2.371 15.854 35.464 1.00 94.44 260 ILE A O 1
ATOM 2062 N N . ASP A 1 261 ? 2.535 16.558 33.332 1.00 93.88 261 ASP A N 1
ATOM 2063 C CA . ASP A 1 261 ? 3.523 17.614 33.566 1.00 93.88 261 ASP A CA 1
ATOM 2064 C C . ASP A 1 261 ? 3.079 18.897 32.859 1.00 93.88 261 ASP A C 1
ATOM 2066 O O . ASP A 1 261 ? 2.908 18.913 31.642 1.00 93.88 261 ASP A O 1
ATOM 2070 N N . ASP A 1 262 ? 2.846 19.956 33.635 1.00 89.12 262 ASP A N 1
ATOM 2071 C CA . ASP A 1 262 ? 2.398 21.273 33.157 1.00 89.12 262 ASP A CA 1
ATOM 2072 C C . ASP A 1 262 ? 1.108 21.209 32.311 1.00 89.12 262 ASP A C 1
ATOM 2074 O O . ASP A 1 262 ? 0.925 21.958 31.355 1.00 89.12 262 ASP A O 1
ATOM 2078 N N . GLY A 1 263 ? 0.201 20.294 32.674 1.00 84.25 263 GLY A N 1
ATOM 2079 C CA . GLY A 1 263 ? -1.078 20.069 31.991 1.00 84.25 263 GLY A CA 1
ATOM 2080 C C . GLY A 1 263 ? -1.032 19.068 30.830 1.00 84.25 263 GLY A C 1
ATOM 2081 O O . GLY A 1 263 ? -2.091 18.672 30.345 1.00 84.25 263 GLY A O 1
ATOM 2082 N N . GLU A 1 264 ? 0.152 18.602 30.429 1.00 87.50 264 GLU A N 1
ATOM 2083 C CA . GLU A 1 264 ? 0.340 17.655 29.324 1.00 87.50 264 GLU A CA 1
ATOM 2084 C C . GLU A 1 264 ? 0.485 16.208 29.821 1.00 87.50 264 GLU A C 1
ATOM 2086 O O . GLU A 1 264 ? 1.174 15.943 30.810 1.00 87.50 264 GLU A O 1
ATOM 2091 N N . ILE A 1 265 ? -0.123 15.245 29.115 1.00 90.62 265 ILE A N 1
ATOM 2092 C CA . ILE A 1 265 ? 0.035 13.814 29.424 1.00 90.62 265 ILE A CA 1
ATOM 2093 C C . ILE A 1 265 ? 1.432 13.348 29.005 1.00 90.62 265 ILE A C 1
ATOM 2095 O O . ILE A 1 265 ? 1.823 13.458 27.841 1.00 90.62 265 ILE A O 1
ATOM 2099 N N . ILE A 1 266 ? 2.158 12.716 29.926 1.00 92.75 266 ILE A N 1
ATOM 2100 C CA . ILE A 1 266 ? 3.504 12.208 29.665 1.00 92.75 266 ILE A CA 1
ATOM 2101 C C . ILE A 1 266 ? 3.460 10.704 29.401 1.00 92.75 266 ILE A C 1
ATOM 2103 O O . ILE A 1 266 ? 3.427 9.892 30.321 1.00 92.75 266 ILE A O 1
ATOM 2107 N N . LEU A 1 267 ? 3.490 10.332 28.118 1.00 85.94 267 LEU A N 1
ATOM 2108 C CA . LEU A 1 267 ? 3.452 8.929 27.687 1.00 85.94 267 LEU A CA 1
ATOM 2109 C C . LEU A 1 267 ? 4.839 8.279 27.616 1.00 85.94 267 LEU A C 1
ATOM 2111 O O . LEU A 1 267 ? 5.000 7.120 27.974 1.00 85.94 267 LEU A O 1
ATOM 2115 N N . ASN A 1 268 ? 5.853 8.986 27.114 1.00 83.00 268 ASN A N 1
ATOM 2116 C CA . ASN A 1 268 ? 7.178 8.406 26.882 1.00 83.00 268 ASN A CA 1
ATOM 2117 C C . ASN A 1 268 ? 8.267 9.423 27.224 1.00 83.00 268 ASN A C 1
ATOM 2119 O O . ASN A 1 268 ? 8.690 10.213 26.380 1.00 83.00 268 ASN A O 1
ATOM 2123 N N . ARG A 1 269 ? 8.724 9.396 28.477 1.00 89.19 269 ARG A N 1
ATOM 2124 C CA . ARG A 1 269 ? 9.843 10.202 28.973 1.00 89.19 269 ARG A CA 1
ATOM 2125 C C . ARG A 1 269 ? 10.692 9.355 29.913 1.00 89.19 269 ARG A C 1
ATOM 2127 O O . ARG A 1 269 ? 10.205 8.403 30.510 1.00 89.19 269 ARG A O 1
ATOM 2134 N N . HIS A 1 270 ? 11.978 9.670 30.015 1.00 87.19 270 HIS A N 1
ATOM 2135 C CA . HIS A 1 270 ? 12.949 8.865 30.764 1.00 87.19 270 HIS A CA 1
ATOM 2136 C C . HIS A 1 270 ? 12.598 8.684 32.254 1.00 87.19 270 HIS A C 1
ATOM 2138 O O . HIS A 1 270 ? 13.057 7.728 32.878 1.00 87.19 270 HIS A O 1
ATOM 2144 N N . ASP A 1 271 ? 11.797 9.583 32.820 1.00 91.19 271 ASP A N 1
ATOM 2145 C CA . ASP A 1 271 ? 11.364 9.638 34.215 1.00 91.19 271 ASP A CA 1
ATOM 2146 C C . ASP A 1 271 ? 9.976 9.022 34.479 1.00 91.19 271 ASP A C 1
ATOM 2148 O O . ASP A 1 271 ? 9.593 8.894 35.638 1.00 91.19 271 ASP A O 1
ATOM 2152 N N . VAL A 1 272 ? 9.263 8.557 33.446 1.00 91.25 272 VAL A N 1
ATOM 2153 C CA . VAL A 1 272 ? 8.003 7.800 33.571 1.00 91.25 272 VAL A CA 1
ATOM 2154 C C . VAL A 1 272 ? 8.163 6.368 33.035 1.00 91.25 272 VAL A C 1
ATOM 2156 O O . VAL A 1 272 ? 9.108 6.083 32.293 1.00 91.25 272 VAL A O 1
ATOM 2159 N N . PRO A 1 273 ? 7.282 5.424 33.406 1.00 86.69 273 PRO A N 1
ATOM 2160 C CA . PRO A 1 273 ? 7.221 4.115 32.758 1.00 86.69 273 PRO A CA 1
ATOM 2161 C C . PRO A 1 273 ? 6.884 4.226 31.259 1.00 86.69 273 PRO A C 1
ATOM 2163 O O . PRO A 1 273 ? 6.217 5.183 30.858 1.00 86.69 273 PRO A O 1
ATOM 2166 N N . PRO A 1 274 ? 7.280 3.247 30.421 1.00 76.19 274 PRO A N 1
ATOM 2167 C CA . PRO A 1 274 ? 6.853 3.189 29.024 1.00 76.19 274 PRO A CA 1
ATOM 2168 C C . PRO A 1 274 ? 5.326 3.253 28.892 1.00 76.19 274 PRO A C 1
ATOM 2170 O O . PRO A 1 274 ? 4.609 2.517 29.567 1.00 76.19 274 PRO A O 1
ATOM 2173 N N . GLY A 1 275 ? 4.830 4.134 28.025 1.00 79.12 275 GLY A N 1
ATOM 2174 C CA . GLY A 1 275 ? 3.396 4.381 27.868 1.00 79.12 275 GLY A CA 1
ATOM 2175 C C . GLY A 1 275 ? 2.759 5.252 28.958 1.00 79.12 275 GLY A C 1
ATOM 2176 O O . GLY A 1 275 ? 1.558 5.484 28.882 1.00 79.12 275 GLY A O 1
ATOM 2177 N N . GLY A 1 276 ? 3.520 5.747 29.944 1.00 85.19 276 GLY A N 1
ATOM 2178 C CA . GLY A 1 276 ? 3.042 6.713 30.941 1.00 85.19 276 GLY A CA 1
ATOM 2179 C C . GLY A 1 276 ? 2.025 6.126 31.916 1.00 85.19 276 GLY A C 1
ATOM 2180 O O . GLY A 1 276 ? 1.173 6.840 32.439 1.00 85.19 276 GLY A O 1
ATOM 2181 N N . MET A 1 277 ? 2.071 4.809 32.113 1.00 88.06 277 MET A N 1
ATOM 2182 C CA . MET A 1 277 ? 1.053 4.031 32.810 1.00 88.06 277 MET A CA 1
ATOM 2183 C C . MET A 1 277 ? 1.718 2.992 33.723 1.00 88.06 277 MET A C 1
ATOM 2185 O O . MET A 1 277 ? 2.795 2.486 33.417 1.00 88.06 277 MET A O 1
ATOM 2189 N N . LEU A 1 278 ? 1.073 2.661 34.840 1.00 90.75 278 LEU A N 1
ATOM 2190 C CA . LEU A 1 278 ? 1.573 1.750 35.870 1.00 90.75 278 LEU A CA 1
ATOM 2191 C C . LEU A 1 278 ? 0.820 0.420 35.909 1.00 90.75 278 LEU A C 1
ATOM 2193 O O . LEU A 1 278 ? 1.319 -0.516 36.519 1.00 90.75 278 LEU A O 1
ATOM 2197 N N . TRP A 1 279 ? -0.345 0.299 35.265 1.00 86.00 279 TRP A N 1
ATOM 2198 C CA . TRP A 1 279 ? -1.221 -0.878 35.382 1.00 86.00 279 TRP A CA 1
ATOM 2199 C C . TRP A 1 279 ? -0.535 -2.198 34.986 1.00 86.00 279 TRP A C 1
ATOM 2201 O O . TRP A 1 279 ? -0.687 -3.215 35.661 1.00 86.00 279 TRP A O 1
ATOM 2211 N N . ASN A 1 280 ? 0.273 -2.172 33.925 1.00 84.75 280 ASN A N 1
ATOM 2212 C CA . ASN A 1 280 ? 1.015 -3.322 33.403 1.00 84.75 280 ASN A CA 1
ATOM 2213 C C . ASN A 1 280 ? 2.432 -3.434 33.977 1.00 84.75 280 ASN A C 1
ATOM 2215 O O . ASN A 1 280 ? 3.216 -4.259 33.503 1.00 84.75 280 ASN A O 1
ATOM 2219 N N . TYR A 1 281 ? 2.790 -2.597 34.953 1.00 87.06 281 TYR A N 1
ATOM 2220 C CA . TYR A 1 281 ? 4.133 -2.602 35.507 1.00 87.06 281 TYR A CA 1
ATOM 2221 C C . TYR A 1 281 ? 4.362 -3.906 36.291 1.00 87.06 281 TYR A C 1
ATOM 2223 O O . TYR A 1 281 ? 3.516 -4.267 37.117 1.00 87.06 281 TYR A O 1
ATOM 2231 N N . PRO A 1 282 ? 5.469 -4.637 36.054 1.00 85.19 282 PRO A N 1
ATOM 2232 C CA . PRO A 1 282 ? 5.762 -5.867 36.782 1.00 85.19 282 PRO A CA 1
ATOM 2233 C C . PRO A 1 282 ? 5.851 -5.624 38.293 1.00 85.19 282 PRO A C 1
ATOM 2235 O O . PRO A 1 282 ? 6.553 -4.714 38.738 1.00 85.19 282 PRO A O 1
ATOM 2238 N N . TYR A 1 283 ? 5.173 -6.451 39.088 1.00 82.62 283 TYR A N 1
ATOM 2239 C CA . TYR A 1 283 ? 5.147 -6.323 40.542 1.00 82.62 283 TYR A CA 1
ATOM 2240 C C . TYR A 1 283 ? 5.110 -7.701 41.213 1.00 82.62 283 TYR A C 1
ATOM 2242 O O . TYR A 1 283 ? 4.139 -8.437 41.062 1.00 82.62 283 TYR A O 1
ATOM 2250 N N . LYS A 1 284 ? 6.158 -8.028 41.990 1.00 75.12 284 LYS A N 1
ATOM 2251 C CA . LYS A 1 284 ? 6.441 -9.371 42.555 1.00 75.12 284 LYS A CA 1
ATOM 2252 C C . LYS A 1 284 ? 6.625 -10.451 41.464 1.00 75.12 284 LYS A C 1
ATOM 2254 O O . LYS A 1 284 ? 6.420 -10.196 40.280 1.00 75.12 284 LYS A O 1
ATOM 2259 N N . GLU A 1 285 ? 7.100 -11.646 41.829 1.00 64.38 285 GLU A N 1
ATOM 2260 C CA . GLU A 1 285 ? 7.337 -12.727 40.853 1.00 64.38 285 GLU A CA 1
ATOM 2261 C C . GLU A 1 285 ? 6.027 -13.120 40.139 1.00 64.38 285 GLU A C 1
ATOM 2263 O O . GLU A 1 285 ? 5.082 -13.582 40.776 1.00 64.38 285 GLU A O 1
ATOM 2268 N N . ASN A 1 286 ? 5.989 -12.948 38.811 1.00 65.06 286 ASN A N 1
ATOM 2269 C CA . ASN A 1 286 ? 4.890 -13.322 37.905 1.00 65.06 286 ASN A CA 1
ATOM 2270 C C . ASN A 1 286 ? 3.532 -12.609 38.114 1.00 65.06 286 ASN A C 1
ATOM 2272 O O . ASN A 1 286 ? 2.493 -13.203 37.831 1.00 65.06 286 ASN A O 1
ATOM 2276 N N . SER A 1 287 ? 3.512 -11.346 38.555 1.00 81.62 287 SER A N 1
ATOM 2277 C CA . SER A 1 287 ? 2.289 -10.521 38.605 1.00 81.62 287 SER A CA 1
ATOM 2278 C C . SER A 1 287 ? 2.530 -9.110 38.055 1.00 81.62 287 SER A C 1
ATOM 2280 O O . SER A 1 287 ? 3.671 -8.658 37.929 1.00 81.62 287 SER A O 1
ATOM 2282 N N . ILE A 1 288 ? 1.448 -8.408 37.715 1.00 86.81 288 ILE A N 1
ATOM 2283 C CA . ILE A 1 288 ? 1.457 -6.984 37.348 1.00 86.81 288 ILE A CA 1
ATOM 2284 C C . ILE A 1 288 ? 0.788 -6.136 38.433 1.00 86.81 288 ILE A C 1
ATOM 2286 O O . ILE A 1 288 ? 0.105 -6.662 39.316 1.00 86.81 288 ILE A O 1
ATOM 2290 N N . ALA A 1 289 ? 0.982 -4.822 38.364 1.00 88.31 289 ALA A N 1
ATOM 2291 C CA . ALA A 1 289 ? 0.406 -3.870 39.303 1.00 88.31 289 ALA A CA 1
ATOM 2292 C C . ALA A 1 289 ? -1.134 -3.936 39.345 1.00 88.31 289 ALA A C 1
ATOM 2294 O O . ALA A 1 289 ? -1.700 -3.932 40.433 1.00 88.31 289 ALA A O 1
ATOM 2295 N N . ASP A 1 290 ? -1.816 -4.083 38.201 1.00 85.50 290 ASP A N 1
ATOM 2296 C CA . ASP A 1 290 ? -3.284 -4.208 38.138 1.00 85.50 290 ASP A CA 1
ATOM 2297 C C . ASP A 1 290 ? -3.838 -5.402 38.933 1.00 85.50 290 ASP A C 1
ATOM 2299 O O . ASP A 1 290 ? -4.856 -5.289 39.619 1.00 85.50 290 ASP A O 1
ATOM 2303 N N . ASP A 1 291 ? -3.124 -6.528 38.944 1.00 82.94 291 ASP A N 1
ATOM 2304 C CA . ASP A 1 291 ? -3.506 -7.718 39.714 1.00 82.94 291 ASP A CA 1
ATOM 2305 C C . ASP A 1 291 ? -3.397 -7.525 41.232 1.00 82.94 291 ASP A C 1
ATOM 2307 O O . ASP A 1 291 ? -3.979 -8.302 41.999 1.00 82.94 291 ASP A O 1
ATOM 2311 N N . CYS A 1 292 ? -2.629 -6.523 41.664 1.00 86.12 292 CYS A N 1
ATOM 2312 C CA . CYS A 1 292 ? -2.316 -6.244 43.062 1.00 86.12 292 CYS A CA 1
ATOM 2313 C C . CYS A 1 292 ? -3.037 -5.006 43.604 1.00 86.12 292 CYS A C 1
ATOM 2315 O O . CYS A 1 292 ? -3.451 -5.021 44.761 1.00 86.12 292 CYS A O 1
ATOM 2317 N N . PHE A 1 293 ? -3.227 -3.971 42.785 1.00 89.94 293 PHE A N 1
ATOM 2318 C CA . PHE A 1 293 ? -3.765 -2.665 43.182 1.00 89.94 293 PHE A CA 1
ATOM 2319 C C . PHE A 1 293 ? -5.172 -2.406 42.633 1.00 89.94 293 PHE A C 1
ATOM 2321 O O . PHE A 1 293 ? -5.519 -1.297 42.241 1.00 89.94 293 PHE A O 1
ATOM 2328 N N . SER A 1 294 ? -5.993 -3.451 42.637 1.00 86.31 294 SER A N 1
ATOM 2329 C CA . SER A 1 294 ? -7.410 -3.435 42.263 1.00 86.31 294 SER A CA 1
ATOM 2330 C C . SER A 1 294 ? -8.260 -4.111 43.340 1.00 86.31 294 SER A C 1
ATOM 2332 O O . SER A 1 294 ? -7.728 -4.743 44.260 1.00 86.31 294 SER A O 1
ATOM 2334 N N . THR A 1 295 ? -9.588 -4.074 43.192 1.00 81.69 295 THR A N 1
ATOM 2335 C CA . THR A 1 295 ? -10.528 -4.845 44.021 1.00 81.69 295 THR A CA 1
ATOM 2336 C C . THR A 1 295 ? -10.144 -6.327 44.063 1.00 81.69 295 THR A C 1
ATOM 2338 O O . THR A 1 295 ? -10.191 -6.951 45.121 1.00 81.69 295 THR A O 1
ATOM 2341 N N . ARG A 1 296 ? -9.667 -6.891 42.941 1.00 82.56 296 ARG A N 1
ATOM 2342 C CA . ARG A 1 296 ? -9.174 -8.278 42.880 1.00 82.56 296 ARG A CA 1
ATOM 2343 C C . ARG A 1 296 ? -7.972 -8.496 43.798 1.00 82.56 296 ARG A C 1
ATOM 2345 O O . ARG A 1 296 ? -7.915 -9.501 44.504 1.00 82.56 296 ARG A O 1
ATOM 2352 N N . GLY A 1 297 ? -7.016 -7.569 43.777 1.00 85.81 297 GLY A N 1
ATOM 2353 C CA . GLY A 1 297 ? -5.829 -7.613 44.629 1.00 85.81 297 GLY A CA 1
ATOM 2354 C C . GLY A 1 297 ? -6.180 -7.524 46.113 1.00 85.81 297 GLY A C 1
ATOM 2355 O O . GLY A 1 297 ? -5.704 -8.333 46.910 1.00 85.81 297 GLY A O 1
ATOM 2356 N N . LEU A 1 298 ? -7.088 -6.615 46.473 1.00 87.38 298 LEU A N 1
ATOM 2357 C CA . LEU A 1 298 ? -7.581 -6.460 47.841 1.00 87.38 298 LEU A CA 1
ATOM 2358 C C . LEU A 1 298 ? -8.285 -7.731 48.351 1.00 87.38 298 LEU A C 1
ATOM 2360 O O . LEU A 1 298 ? -7.962 -8.226 49.431 1.00 87.38 298 LEU A O 1
ATOM 2364 N N . VAL A 1 299 ? -9.180 -8.316 47.550 1.00 85.69 299 VAL A N 1
ATOM 2365 C CA . VAL A 1 299 ? -9.879 -9.566 47.898 1.00 85.69 299 VAL A CA 1
ATOM 2366 C C . VAL A 1 299 ? -8.898 -10.739 48.029 1.00 85.69 299 VAL A C 1
ATOM 2368 O O . VAL A 1 299 ? -9.032 -11.553 48.944 1.00 85.69 299 VAL A O 1
ATOM 2371 N N . LYS A 1 300 ? -7.862 -10.823 47.178 1.00 86.31 300 LYS A N 1
ATOM 2372 C CA . LYS A 1 300 ? -6.785 -11.825 47.323 1.00 86.31 300 LYS A CA 1
ATOM 2373 C C . LYS A 1 300 ? -6.048 -11.682 48.659 1.00 86.31 300 LYS A C 1
ATOM 2375 O O . LYS A 1 300 ? -5.741 -12.698 49.281 1.00 86.31 300 LYS A O 1
ATOM 2380 N N . ILE A 1 301 ? -5.769 -10.452 49.103 1.00 88.38 301 ILE A N 1
ATOM 2381 C CA . ILE A 1 301 ? -5.135 -10.192 50.404 1.00 88.38 301 ILE A CA 1
ATOM 2382 C C . ILE A 1 301 ? -6.045 -10.670 51.540 1.00 88.38 301 ILE A C 1
ATOM 2384 O O . ILE A 1 301 ? -5.584 -11.420 52.397 1.00 88.38 301 ILE A O 1
ATOM 2388 N N . TYR A 1 302 ? -7.329 -10.304 51.524 1.00 88.06 302 TYR A N 1
ATOM 2389 C CA . TYR A 1 302 ? -8.290 -10.721 52.552 1.00 88.06 302 TYR A CA 1
ATOM 2390 C C . TYR A 1 302 ? -8.439 -12.247 52.633 1.00 88.06 302 TYR A C 1
ATOM 2392 O O . TYR A 1 302 ? -8.292 -12.829 53.705 1.00 88.06 302 TYR A O 1
ATOM 2400 N N . ASN A 1 303 ? -8.612 -12.922 51.492 1.00 85.19 303 ASN A N 1
ATOM 2401 C CA . ASN A 1 303 ? -8.713 -14.384 51.445 1.00 85.19 303 ASN A CA 1
ATOM 2402 C C . ASN A 1 303 ? -7.461 -15.077 51.993 1.00 85.19 303 ASN A C 1
ATOM 2404 O O . ASN A 1 303 ? -7.560 -16.126 52.627 1.00 85.19 303 ASN A O 1
ATOM 2408 N N . ARG A 1 304 ? -6.278 -14.498 51.761 1.00 85.38 304 ARG A N 1
ATOM 2409 C CA . ARG A 1 304 ? -5.026 -15.018 52.311 1.00 85.38 304 ARG A CA 1
ATOM 2410 C C . ARG A 1 304 ? -4.950 -14.842 53.827 1.00 85.38 304 ARG A C 1
ATOM 2412 O O . ARG A 1 304 ? -4.518 -15.769 54.500 1.00 85.38 304 ARG A O 1
ATOM 2419 N N . ILE A 1 305 ? -5.394 -13.699 54.356 1.00 86.44 305 ILE A N 1
ATOM 2420 C CA . ILE A 1 305 ? -5.474 -13.468 55.807 1.00 86.44 305 ILE A CA 1
ATOM 2421 C C . ILE A 1 305 ? -6.384 -14.517 56.452 1.00 86.44 305 ILE A C 1
ATOM 2423 O O . ILE A 1 305 ? -5.972 -15.153 57.417 1.00 86.44 305 ILE A O 1
ATOM 2427 N N . LEU A 1 306 ? -7.562 -14.764 55.867 1.00 83.81 306 LEU A N 1
ATOM 2428 C CA . LEU A 1 306 ? -8.463 -15.814 56.341 1.00 83.81 306 LEU A CA 1
ATOM 2429 C C . LEU A 1 306 ? -7.768 -17.183 56.323 1.00 83.81 306 LEU A C 1
ATOM 2431 O O . LEU A 1 306 ? -7.746 -17.872 57.336 1.00 83.81 306 LEU A O 1
ATOM 2435 N N . GLN A 1 307 ? -7.137 -17.573 55.212 1.00 79.25 307 GLN A N 1
ATOM 2436 C CA . GLN A 1 307 ? -6.423 -18.856 55.118 1.00 79.25 307 GLN A CA 1
ATOM 2437 C C . GLN A 1 307 ? -5.297 -19.009 56.153 1.00 79.25 307 GLN A C 1
ATOM 2439 O O . GLN A 1 307 ? -5.098 -20.108 56.668 1.00 79.25 307 GLN A O 1
ATOM 2444 N N . GLU A 1 308 ? -4.567 -17.935 56.464 1.00 72.81 308 GLU A N 1
ATOM 2445 C CA . GLU A 1 308 ? -3.495 -17.936 57.466 1.00 72.81 308 GLU A CA 1
ATOM 2446 C C . GLU A 1 308 ? -4.042 -18.048 58.906 1.00 72.81 308 GLU A C 1
ATOM 2448 O O . GLU A 1 308 ? -3.398 -18.674 59.749 1.00 72.81 308 GLU A O 1
ATOM 2453 N N . GLU A 1 309 ? -5.244 -17.534 59.188 1.00 63.06 309 GLU A N 1
ATOM 2454 C CA . GLU A 1 309 ? -5.918 -17.689 60.489 1.00 63.06 309 GLU A CA 1
ATOM 2455 C C . GLU A 1 309 ? -6.603 -19.060 60.652 1.00 63.06 309 GLU A C 1
ATOM 2457 O O . GLU A 1 309 ? -6.559 -19.651 61.733 1.00 63.06 309 GLU A O 1
ATOM 2462 N N . PHE A 1 310 ? -7.124 -19.641 59.565 1.00 57.34 310 PHE A N 1
ATOM 2463 C CA . PHE A 1 310 ? -7.769 -20.965 59.549 1.00 57.34 310 PHE A CA 1
ATOM 2464 C C . PHE A 1 310 ? -6.806 -22.156 59.733 1.00 57.34 310 PHE A C 1
ATOM 2466 O O . PHE A 1 310 ? -7.258 -23.278 59.957 1.00 57.34 310 PHE A O 1
ATOM 2473 N N . ILE A 1 311 ? -5.483 -21.953 59.697 1.00 52.91 311 ILE A N 1
ATOM 2474 C CA . ILE A 1 311 ? -4.507 -22.999 60.063 1.00 52.91 311 ILE A CA 1
ATOM 2475 C C . ILE A 1 311 ? -4.512 -23.270 61.587 1.00 52.91 311 ILE A C 1
ATOM 2477 O O . ILE A 1 311 ? -4.063 -24.335 62.012 1.00 52.91 311 ILE A O 1
ATOM 2481 N N . ASN A 1 312 ? -5.082 -22.374 62.409 1.00 46.56 312 ASN A N 1
ATOM 2482 C CA . ASN A 1 312 ? -5.080 -22.488 63.874 1.00 46.56 312 ASN A CA 1
ATOM 2483 C C . ASN A 1 312 ? -6.399 -22.961 64.517 1.00 46.56 312 ASN A C 1
ATOM 2485 O O . ASN A 1 312 ? -6.379 -23.302 65.698 1.00 46.56 312 ASN A O 1
ATOM 2489 N N . GLU A 1 313 ? -7.511 -23.080 63.783 1.00 44.62 313 GLU A N 1
ATOM 2490 C CA . GLU A 1 313 ? -8.758 -23.652 64.318 1.00 44.62 313 GLU A CA 1
ATOM 2491 C C . GLU A 1 313 ? -9.410 -24.633 63.333 1.00 44.62 313 GLU A C 1
ATOM 2493 O O . GLU A 1 313 ? -9.785 -24.290 62.213 1.00 44.62 313 GLU A O 1
ATOM 2498 N N . GLN A 1 314 ? -9.564 -25.892 63.767 1.00 42.44 314 GLN A N 1
ATOM 2499 C CA . GLN A 1 314 ? -10.286 -26.931 63.033 1.00 42.44 314 GLN A CA 1
ATOM 2500 C C . GLN A 1 314 ? -11.785 -26.610 62.980 1.00 42.44 314 GLN A C 1
ATOM 2502 O O . GLN A 1 314 ? -12.565 -27.087 63.802 1.00 42.44 314 GLN A O 1
ATOM 2507 N N . SER A 1 315 ? -12.220 -25.872 61.964 1.00 41.25 315 SER A N 1
ATOM 2508 C CA . SER A 1 315 ? -13.576 -26.023 61.446 1.00 41.25 315 SER A CA 1
ATOM 2509 C C . SER A 1 315 ? -13.620 -25.743 59.947 1.00 41.25 315 SER A C 1
ATOM 2511 O O . SER A 1 315 ? -13.093 -24.762 59.432 1.00 41.25 315 SER A O 1
ATOM 2513 N N . SER A 1 316 ? -14.221 -26.683 59.228 1.00 46.41 316 SER A N 1
ATOM 2514 C CA . SER A 1 316 ? -14.488 -26.609 57.801 1.00 46.41 316 SER A CA 1
ATOM 2515 C C . SER A 1 316 ? -15.509 -25.510 57.512 1.00 46.41 316 SER A C 1
ATOM 2517 O O . SER A 1 316 ? -16.646 -25.633 57.973 1.00 46.41 316 SER A O 1
ATOM 2519 N N . LEU A 1 317 ? -15.158 -24.514 56.689 1.00 41.12 317 LEU A N 1
ATOM 2520 C CA . LEU A 1 317 ? -16.162 -23.688 56.024 1.00 41.12 317 LEU A CA 1
ATOM 2521 C C . LEU A 1 317 ? -16.186 -23.878 54.509 1.00 41.12 317 LEU A C 1
ATOM 2523 O O . LEU A 1 317 ? -15.216 -23.716 53.773 1.00 41.12 317 LEU A O 1
ATOM 2527 N N . SER A 1 318 ? -17.392 -24.231 54.101 1.00 38.75 318 SER A N 1
ATOM 2528 C CA . SER A 1 318 ? -17.968 -24.261 52.777 1.00 38.75 318 SER A CA 1
ATOM 2529 C C . SER A 1 318 ? -18.162 -22.864 52.175 1.00 38.75 318 SER A C 1
ATOM 2531 O O . SER A 1 318 ? -18.484 -21.911 52.879 1.00 38.75 318 SER A O 1
ATOM 2533 N N . SER A 1 319 ? -18.162 -22.841 50.838 1.00 36.81 319 SER A N 1
ATOM 2534 C CA . SER A 1 319 ? -18.700 -21.829 49.910 1.00 36.81 319 SER A CA 1
ATOM 2535 C C . SER A 1 319 ? -17.867 -20.561 49.650 1.00 36.81 319 SER A C 1
ATOM 2537 O O . SER A 1 319 ? -17.859 -19.614 50.427 1.00 36.81 319 SER A O 1
ATOM 2539 N N . ASN A 1 320 ? -17.257 -20.526 48.455 1.00 37.41 320 ASN A N 1
ATOM 2540 C CA . ASN A 1 320 ? -16.795 -19.328 47.745 1.00 37.41 320 ASN A CA 1
ATOM 2541 C C . ASN A 1 320 ? -17.980 -18.376 47.498 1.00 37.41 320 ASN A C 1
ATOM 2543 O O . ASN A 1 320 ? -18.583 -18.392 46.423 1.00 37.41 320 ASN A O 1
ATOM 2547 N N . LYS A 1 321 ? -18.342 -17.554 48.484 1.00 40.69 321 LYS A N 1
ATOM 2548 C CA . LYS A 1 321 ? -19.166 -16.372 48.225 1.00 40.69 321 LYS A CA 1
ATOM 2549 C C . LYS A 1 321 ? -18.257 -15.346 47.543 1.00 40.69 321 LYS A C 1
ATOM 2551 O O . LYS A 1 321 ? -17.205 -15.015 48.076 1.00 40.69 321 LYS A O 1
ATOM 2556 N N . LEU A 1 322 ? -18.624 -14.900 46.343 1.00 44.31 322 LEU A N 1
ATOM 2557 C CA . LEU A 1 322 ? -17.970 -13.775 45.672 1.00 44.31 322 LEU A CA 1
ATOM 2558 C C . LEU A 1 322 ? -18.141 -12.536 46.563 1.00 44.31 322 LEU A C 1
ATOM 2560 O O . LEU A 1 322 ? -19.245 -12.008 46.664 1.00 44.31 322 LEU A O 1
ATOM 2564 N N . ILE A 1 323 ? -17.078 -12.133 47.259 1.00 57.22 323 ILE A N 1
ATOM 2565 C CA . ILE A 1 323 ? -17.037 -10.892 48.040 1.00 57.22 323 ILE A CA 1
ATOM 2566 C C . ILE A 1 323 ? -16.572 -9.784 47.087 1.00 57.22 323 ILE A C 1
ATOM 2568 O O . ILE A 1 323 ? -15.496 -9.891 46.497 1.00 57.22 323 ILE A O 1
ATOM 2572 N N . ASP A 1 324 ? -17.407 -8.762 46.904 1.00 66.38 324 ASP A N 1
ATOM 2573 C CA . ASP A 1 324 ? -17.070 -7.529 46.184 1.00 66.38 324 ASP A CA 1
ATOM 2574 C C . ASP A 1 324 ? -16.290 -6.569 47.108 1.00 66.38 324 ASP A C 1
ATOM 2576 O O . ASP A 1 324 ? -16.388 -6.654 48.332 1.00 66.38 324 ASP A O 1
ATOM 2580 N N . GLY A 1 325 ? -15.512 -5.647 46.541 1.00 69.81 325 GLY A N 1
ATOM 2581 C CA . GLY A 1 325 ? -14.731 -4.659 47.289 1.00 69.81 325 GLY A CA 1
ATOM 2582 C C . GLY A 1 325 ? -15.585 -3.728 48.147 1.00 69.81 325 GLY A C 1
ATOM 2583 O O . GLY A 1 325 ? -15.151 -3.344 49.228 1.00 69.81 325 GLY A O 1
ATOM 2584 N N . GLU A 1 326 ? -16.805 -3.417 47.703 1.00 72.19 326 GLU A N 1
ATOM 2585 C CA . GLU A 1 326 ? -17.771 -2.617 48.466 1.00 72.19 326 GLU A CA 1
ATOM 2586 C C . GLU A 1 326 ? -18.216 -3.346 49.741 1.00 72.19 326 GLU A C 1
ATOM 2588 O O . GLU A 1 326 ? -18.146 -2.787 50.833 1.00 72.19 326 GLU A O 1
ATOM 2593 N N . ILE A 1 327 ? -18.525 -4.642 49.631 1.00 79.25 327 ILE A N 1
ATOM 2594 C CA . ILE A 1 327 ? -18.871 -5.498 50.777 1.00 79.25 327 ILE A CA 1
ATOM 2595 C C . ILE A 1 327 ? -17.699 -5.570 51.763 1.00 79.25 327 ILE A C 1
ATOM 2597 O O . ILE A 1 327 ? -17.891 -5.503 52.975 1.00 79.25 327 ILE A O 1
ATOM 2601 N N . LEU A 1 328 ? -16.470 -5.695 51.258 1.00 82.81 328 LEU A N 1
ATOM 2602 C CA . LEU A 1 328 ? -15.283 -5.745 52.111 1.00 82.81 328 LEU A CA 1
ATOM 2603 C C . LEU A 1 328 ? -15.022 -4.404 52.822 1.00 82.81 328 LEU A C 1
ATOM 2605 O O . LEU A 1 328 ? -14.578 -4.391 53.971 1.00 82.81 328 LEU A O 1
ATOM 2609 N N . ALA A 1 329 ? -15.310 -3.276 52.166 1.00 83.25 329 ALA A N 1
ATOM 2610 C CA . ALA A 1 329 ? -15.247 -1.954 52.783 1.00 83.25 329 ALA A CA 1
ATOM 2611 C C . ALA A 1 329 ? -16.306 -1.789 53.885 1.00 83.25 329 ALA A C 1
ATOM 2613 O O . ALA A 1 329 ? -15.974 -1.319 54.973 1.00 83.25 329 ALA A O 1
ATOM 2614 N N . GLU A 1 330 ? -17.545 -2.233 53.647 1.00 84.19 330 GLU A N 1
ATOM 2615 C CA . GLU A 1 330 ? -18.601 -2.268 54.667 1.00 84.19 330 GLU A CA 1
ATOM 2616 C C . GLU A 1 330 ? -18.205 -3.138 55.867 1.00 84.19 330 GLU A C 1
ATOM 2618 O O . GLU A 1 330 ? -18.408 -2.746 57.013 1.00 84.19 330 GLU A O 1
ATOM 2623 N N . GLN A 1 331 ? -17.594 -4.304 55.633 1.00 85.25 331 GLN A N 1
ATOM 2624 C CA . GLN A 1 331 ? -17.096 -5.171 56.706 1.00 85.25 331 GLN A CA 1
ATOM 2625 C C . GLN A 1 331 ? -16.024 -4.479 57.554 1.00 85.25 331 GLN A C 1
ATOM 2627 O O . GLN A 1 331 ? -16.099 -4.516 58.783 1.00 85.25 331 GLN A O 1
ATOM 2632 N N . ALA A 1 332 ? -15.059 -3.809 56.920 1.00 86.00 332 ALA A N 1
ATOM 2633 C CA . ALA A 1 332 ? -14.031 -3.053 57.631 1.00 86.00 332 ALA A CA 1
ATOM 2634 C C . ALA A 1 332 ? -14.627 -1.891 58.446 1.00 86.00 332 ALA A C 1
ATOM 2636 O O . ALA A 1 332 ? -14.227 -1.677 59.590 1.00 86.00 332 ALA A O 1
ATOM 2637 N N . LEU A 1 333 ? -15.612 -1.177 57.890 1.00 84.50 333 LEU A N 1
ATOM 2638 C CA . LEU A 1 333 ? -16.360 -0.123 58.585 1.00 84.50 333 LEU A CA 1
ATOM 2639 C C . LEU A 1 333 ? -17.146 -0.655 59.790 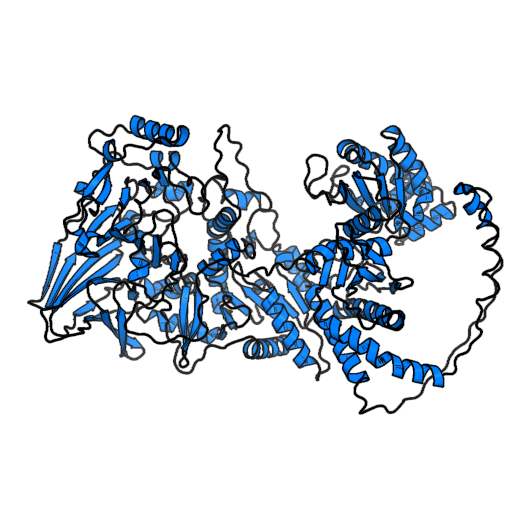1.00 84.50 333 LEU A C 1
ATOM 2641 O O . LEU A 1 333 ? -17.206 0.003 60.826 1.00 84.50 333 LEU A O 1
ATOM 2645 N N . ASN A 1 334 ? -17.686 -1.868 59.677 1.00 87.12 334 ASN A N 1
ATOM 2646 C CA . ASN A 1 334 ? -18.382 -2.569 60.755 1.00 87.12 334 ASN A CA 1
ATOM 2647 C C . ASN A 1 334 ? -17.434 -3.233 61.774 1.00 87.12 334 ASN A C 1
ATOM 2649 O O . ASN A 1 334 ? -17.900 -3.921 62.683 1.00 87.12 334 ASN A O 1
ATOM 2653 N N . GLY A 1 335 ? -16.117 -3.025 61.656 1.00 85.75 335 GLY A N 1
ATOM 2654 C CA . GLY A 1 335 ? -15.126 -3.467 62.637 1.00 85.75 335 GLY A CA 1
ATOM 2655 C C . GLY A 1 335 ? -14.528 -4.858 62.404 1.00 85.75 335 GLY A C 1
ATOM 2656 O O . GLY A 1 335 ? -13.903 -5.387 63.320 1.00 85.75 335 GLY A O 1
ATOM 2657 N N . ASP A 1 336 ? -14.680 -5.461 61.219 1.00 88.62 336 ASP A N 1
ATOM 2658 C CA . ASP A 1 336 ? -13.987 -6.713 60.874 1.00 88.62 336 ASP A CA 1
ATOM 2659 C C . ASP A 1 336 ? -12.460 -6.487 60.847 1.00 88.62 336 ASP A C 1
ATOM 2661 O O . ASP A 1 336 ? -11.918 -5.800 59.972 1.00 88.62 336 ASP A O 1
ATOM 2665 N N . GLU A 1 337 ? -11.753 -7.081 61.814 1.00 88.81 337 GLU A N 1
ATOM 2666 C CA . GLU A 1 337 ? -10.303 -6.932 61.969 1.00 88.81 337 GLU A CA 1
ATOM 2667 C C . GLU A 1 337 ? -9.518 -7.438 60.750 1.00 88.81 337 GLU A C 1
ATOM 2669 O O . GLU A 1 337 ? -8.508 -6.835 60.371 1.00 88.81 337 GLU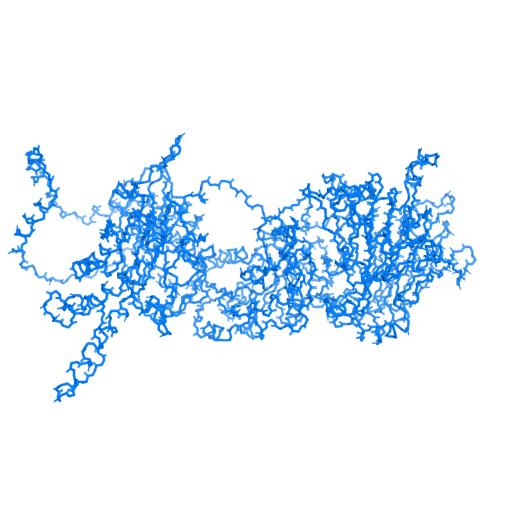 A O 1
ATOM 2674 N N . ASN A 1 338 ? -9.991 -8.499 60.092 1.00 88.81 338 ASN A N 1
ATOM 2675 C CA . ASN A 1 338 ? -9.355 -9.066 58.907 1.00 88.81 338 ASN A CA 1
ATOM 2676 C C . ASN A 1 338 ? -9.533 -8.167 57.690 1.00 88.81 338 ASN A C 1
ATOM 2678 O O . ASN A 1 338 ? -8.588 -7.988 56.916 1.00 88.81 338 ASN A O 1
ATOM 2682 N N . ALA A 1 339 ? -10.706 -7.551 57.543 1.00 88.94 339 ALA A N 1
ATOM 2683 C CA . ALA A 1 339 ? -10.966 -6.598 56.471 1.00 88.94 339 ALA A CA 1
ATOM 2684 C C . ALA A 1 339 ? -10.108 -5.335 56.655 1.00 88.94 339 ALA A C 1
ATOM 2686 O O . ALA A 1 339 ? -9.397 -4.929 55.733 1.00 88.94 339 ALA A O 1
ATOM 2687 N N . ILE A 1 340 ? -10.056 -4.777 57.872 1.00 90.12 340 ILE A N 1
ATOM 2688 C CA . ILE A 1 340 ? -9.186 -3.634 58.210 1.00 90.12 340 ILE A CA 1
ATOM 2689 C C . ILE A 1 340 ? -7.713 -3.967 57.930 1.00 90.12 340 ILE A C 1
ATOM 2691 O O . ILE A 1 340 ? -6.980 -3.174 57.329 1.00 90.12 340 ILE A O 1
ATOM 2695 N N . LYS A 1 341 ? -7.259 -5.158 58.336 1.00 90.75 341 LYS A N 1
ATOM 2696 C CA . LYS A 1 341 ? -5.895 -5.643 58.088 1.00 90.75 341 LYS A CA 1
ATOM 2697 C C . LYS A 1 341 ? -5.608 -5.792 56.592 1.00 90.75 341 LYS A C 1
ATOM 2699 O O . LYS A 1 341 ? -4.512 -5.427 56.161 1.00 90.75 341 LYS A O 1
ATOM 2704 N N . ALA A 1 342 ? -6.573 -6.250 55.794 1.00 90.94 342 ALA A N 1
ATOM 2705 C CA . ALA A 1 342 ? -6.438 -6.336 54.342 1.00 90.94 342 ALA A CA 1
ATOM 2706 C C . ALA A 1 342 ? -6.222 -4.956 53.705 1.00 90.94 342 ALA A C 1
ATOM 2708 O O . ALA A 1 342 ? -5.267 -4.791 52.942 1.00 90.94 342 ALA A O 1
ATOM 2709 N N . PHE A 1 343 ? -7.028 -3.953 54.075 1.00 91.44 343 PHE A N 1
ATOM 2710 C CA . PHE A 1 343 ? -6.865 -2.573 53.599 1.00 91.44 343 PHE A CA 1
ATOM 2711 C C . PHE A 1 343 ? -5.518 -1.966 54.007 1.00 91.44 343 PHE A C 1
ATOM 2713 O O . PHE A 1 343 ? -4.853 -1.353 53.173 1.00 91.44 343 PHE A O 1
ATOM 2720 N N . ARG A 1 344 ? -5.052 -2.190 55.245 1.00 91.81 344 ARG A N 1
ATOM 2721 C CA . ARG A 1 344 ? -3.723 -1.722 55.689 1.00 91.81 344 ARG A CA 1
ATOM 2722 C C . ARG A 1 344 ? -2.585 -2.356 54.892 1.00 91.81 344 ARG A C 1
ATOM 2724 O O . ARG A 1 344 ? -1.656 -1.664 54.478 1.00 91.81 344 ARG A O 1
ATOM 2731 N N . ILE A 1 345 ? -2.647 -3.667 54.649 1.00 91.44 345 ILE A N 1
ATOM 2732 C CA . ILE A 1 345 ? -1.642 -4.360 53.831 1.00 91.44 345 ILE A CA 1
ATOM 2733 C C . ILE A 1 345 ? -1.674 -3.832 52.395 1.00 91.44 345 ILE A C 1
ATOM 2735 O O . ILE A 1 345 ? -0.614 -3.560 51.835 1.00 91.44 345 ILE A O 1
ATOM 2739 N N . PHE A 1 346 ? -2.864 -3.652 51.820 1.00 92.19 346 PHE A N 1
ATOM 2740 C CA . PHE A 1 346 ? -3.040 -3.078 50.489 1.00 92.19 346 PHE A CA 1
ATOM 2741 C C . PHE A 1 346 ? -2.428 -1.671 50.391 1.00 92.19 346 PHE A C 1
ATOM 2743 O O . PHE A 1 346 ? -1.609 -1.424 49.508 1.00 92.19 346 PHE A O 1
ATOM 2750 N N . ALA A 1 347 ? -2.748 -0.785 51.342 1.00 91.69 347 ALA A N 1
ATOM 2751 C CA . ALA A 1 347 ? -2.229 0.580 51.429 1.00 91.69 347 ALA A CA 1
ATOM 2752 C C . ALA A 1 347 ? -0.698 0.622 51.467 1.00 91.69 347 ALA A C 1
ATOM 2754 O O . ALA A 1 347 ? -0.070 1.377 50.723 1.00 91.69 347 ALA A O 1
ATOM 2755 N N . ARG A 1 348 ? -0.096 -0.225 52.311 1.00 92.19 348 ARG A N 1
ATOM 2756 C CA . ARG A 1 348 ? 1.358 -0.316 52.455 1.00 92.19 348 ARG A CA 1
ATOM 2757 C C . ARG A 1 348 ? 2.026 -0.768 51.160 1.00 92.19 348 ARG A C 1
ATOM 2759 O O . ARG A 1 348 ? 2.971 -0.128 50.714 1.00 92.19 348 ARG A O 1
ATOM 2766 N N . LEU A 1 349 ? 1.518 -1.840 50.547 1.00 92.88 349 LEU A N 1
ATOM 2767 C CA . LEU A 1 349 ? 2.062 -2.371 49.294 1.00 92.88 349 LEU A CA 1
ATOM 2768 C C . LEU A 1 349 ? 1.952 -1.356 48.149 1.00 92.88 349 LEU A C 1
ATOM 2770 O O . LEU A 1 349 ? 2.871 -1.260 47.337 1.00 92.88 349 LEU A O 1
ATOM 2774 N N . LEU A 1 350 ? 0.846 -0.605 48.094 1.00 92.19 350 LEU A N 1
ATOM 2775 C CA . LEU A 1 350 ? 0.645 0.454 47.109 1.00 92.19 350 LEU A CA 1
ATOM 2776 C C . LEU A 1 350 ? 1.630 1.606 47.338 1.00 92.19 350 LEU A C 1
ATOM 2778 O O . LEU A 1 350 ? 2.285 2.034 46.395 1.00 92.19 350 LEU A O 1
ATOM 2782 N N . GLY A 1 351 ? 1.794 2.065 48.581 1.00 92.31 351 GLY A N 1
ATOM 2783 C CA . GLY A 1 351 ? 2.775 3.098 48.924 1.00 92.31 351 GLY A CA 1
ATOM 2784 C C . GLY A 1 351 ? 4.199 2.702 48.523 1.00 92.31 351 GLY A C 1
ATOM 2785 O O . GLY A 1 351 ? 4.862 3.447 47.807 1.00 92.31 351 GLY A O 1
ATOM 2786 N N . GLU A 1 352 ? 4.640 1.498 48.903 1.00 92.12 352 GLU A N 1
ATOM 2787 C CA . GLU A 1 352 ? 5.963 0.957 48.552 1.00 92.12 352 GLU A CA 1
ATOM 2788 C C . GLU A 1 352 ? 6.184 0.878 47.036 1.00 92.12 352 GLU A C 1
ATOM 2790 O O . GLU A 1 352 ? 7.272 1.175 46.543 1.00 92.12 352 GLU A O 1
ATOM 2795 N N . PHE A 1 353 ? 5.147 0.496 46.289 1.00 93.38 353 PHE A N 1
ATOM 2796 C CA . PHE A 1 353 ? 5.197 0.436 44.834 1.00 93.38 353 PHE A CA 1
ATOM 2797 C C . PHE A 1 353 ? 5.335 1.818 44.189 1.00 93.38 353 PHE A C 1
ATOM 2799 O O . PHE A 1 353 ? 6.067 1.964 43.213 1.00 93.38 353 PHE A O 1
ATOM 2806 N N . LEU A 1 354 ? 4.654 2.835 44.722 1.00 93.06 354 LEU A N 1
ATOM 2807 C CA . LEU A 1 354 ? 4.623 4.170 44.125 1.00 93.06 354 LEU A CA 1
ATOM 2808 C C . LEU A 1 354 ? 5.905 4.978 44.367 1.00 93.06 354 LEU A C 1
ATOM 2810 O O . LEU A 1 354 ? 6.270 5.765 43.494 1.00 93.06 354 LEU A O 1
ATOM 2814 N N . ILE A 1 355 ? 6.604 4.780 45.494 1.00 93.19 355 ILE A N 1
ATOM 2815 C CA . ILE A 1 355 ? 7.835 5.514 45.867 1.00 93.19 355 ILE A CA 1
ATOM 2816 C C . ILE A 1 355 ? 8.829 5.691 44.700 1.00 93.19 355 ILE A C 1
ATOM 2818 O O . ILE A 1 355 ? 9.132 6.837 44.362 1.00 93.19 355 ILE A O 1
ATOM 2822 N N . PRO A 1 356 ? 9.307 4.629 44.017 1.00 91.94 356 PRO A N 1
ATOM 2823 C CA . PRO A 1 356 ? 10.298 4.788 42.951 1.00 91.94 356 PRO A CA 1
ATOM 2824 C C . PRO A 1 356 ? 9.780 5.609 41.763 1.00 91.94 356 PRO A C 1
ATOM 2826 O O . PRO A 1 356 ? 10.560 6.278 41.087 1.00 91.94 356 PRO A O 1
ATOM 2829 N N . HIS A 1 357 ? 8.475 5.574 41.489 1.00 93.19 357 HIS A N 1
ATOM 2830 C CA . HIS A 1 357 ? 7.865 6.347 40.406 1.00 93.19 357 HIS A CA 1
ATOM 2831 C C . HIS A 1 357 ? 7.695 7.812 40.789 1.00 93.19 357 HIS A C 1
ATOM 2833 O O . HIS A 1 357 ? 7.975 8.697 39.985 1.00 93.19 357 HIS A O 1
ATOM 2839 N N . ILE A 1 358 ? 7.283 8.051 42.030 1.00 93.00 358 ILE A N 1
ATOM 2840 C CA . ILE A 1 358 ? 7.124 9.374 42.616 1.00 93.00 358 ILE A CA 1
ATOM 2841 C C . ILE A 1 358 ? 8.454 10.130 42.630 1.00 93.00 358 ILE A C 1
ATOM 2843 O O . ILE A 1 358 ? 8.507 11.275 42.177 1.00 93.00 358 ILE A O 1
ATOM 2847 N N . GLU A 1 359 ? 9.517 9.484 43.116 1.00 92.25 359 GLU A N 1
ATOM 2848 C CA . GLU A 1 359 ? 10.857 10.067 43.220 1.00 92.25 359 GLU A CA 1
ATOM 2849 C C . GLU A 1 359 ? 11.439 10.360 41.839 1.00 92.25 359 GLU A C 1
ATOM 2851 O O . GLU A 1 359 ? 11.916 11.466 41.587 1.00 92.25 359 GLU A O 1
ATOM 2856 N N . LYS A 1 360 ? 11.349 9.392 40.918 1.00 93.12 360 LYS A N 1
ATOM 2857 C CA . LYS A 1 360 ? 11.867 9.537 39.556 1.00 93.12 360 LYS A CA 1
ATOM 2858 C C . LYS A 1 360 ? 11.138 10.635 38.785 1.00 93.12 360 LYS A C 1
ATOM 2860 O O . LYS A 1 360 ? 11.778 11.417 38.090 1.00 93.12 360 LYS A O 1
ATOM 2865 N N . PHE A 1 361 ? 9.814 10.705 38.924 1.00 94.50 361 PHE A N 1
ATOM 2866 C CA . PHE A 1 361 ? 8.989 11.721 38.285 1.00 94.50 361 PHE A CA 1
ATOM 2867 C C . PHE A 1 361 ? 8.932 13.032 39.075 1.00 94.50 361 PHE A C 1
ATOM 2869 O O . PHE A 1 361 ? 8.239 13.927 38.621 1.00 94.50 361 PHE A O 1
ATOM 2876 N N . HIS A 1 362 ? 9.610 13.199 40.215 1.00 93.44 362 HIS A N 1
ATOM 2877 C CA . HIS A 1 362 ? 9.524 14.423 41.030 1.00 93.44 362 HIS A CA 1
ATOM 2878 C C . HIS A 1 362 ? 8.078 14.925 41.192 1.00 93.44 362 HIS A C 1
ATOM 2880 O O . HIS A 1 362 ? 7.733 16.022 40.762 1.00 93.44 362 HIS A O 1
ATOM 2886 N N . THR A 1 363 ? 7.210 14.055 41.706 1.00 93.81 363 THR A N 1
ATOM 2887 C CA . THR A 1 363 ? 5.766 14.326 41.771 1.00 93.81 363 THR A CA 1
ATOM 2888 C C . THR A 1 363 ? 5.462 15.448 42.768 1.00 93.81 363 THR A C 1
ATOM 2890 O O . THR A 1 363 ? 5.895 15.383 43.915 1.00 93.81 363 THR A O 1
ATOM 2893 N N . ASP A 1 364 ? 4.674 16.439 42.350 1.00 94.06 364 ASP A N 1
ATOM 2894 C CA . ASP A 1 364 ? 4.213 17.548 43.194 1.00 94.06 364 ASP A CA 1
ATOM 2895 C C . ASP A 1 364 ? 2.887 17.228 43.904 1.00 94.06 364 ASP A C 1
ATOM 2897 O O . ASP A 1 364 ? 2.609 17.774 44.970 1.00 94.06 364 ASP A O 1
ATOM 2901 N N . LEU A 1 365 ? 2.050 16.371 43.305 1.00 93.94 365 LEU A N 1
ATOM 2902 C CA . LEU A 1 365 ? 0.731 15.989 43.817 1.00 93.94 365 LEU A CA 1
ATOM 2903 C C . LEU A 1 365 ? 0.357 14.571 43.377 1.00 93.94 365 LEU A C 1
ATOM 2905 O O . LEU A 1 365 ? 0.468 14.227 42.198 1.00 93.94 365 LEU A O 1
ATOM 2909 N N . ILE A 1 366 ? -0.173 13.781 44.312 1.00 93.50 366 ILE A N 1
ATOM 2910 C CA . ILE A 1 366 ? -0.820 12.501 44.010 1.00 93.50 366 ILE A CA 1
ATOM 2911 C C . ILE A 1 366 ? -2.330 12.681 44.119 1.00 93.50 366 ILE A C 1
ATOM 2913 O O . ILE A 1 366 ? -2.827 13.170 45.132 1.00 93.50 366 ILE A O 1
ATOM 2917 N N . ILE A 1 367 ? -3.064 12.258 43.094 1.00 92.56 367 ILE A N 1
ATOM 2918 C CA . ILE A 1 367 ? -4.530 12.264 43.095 1.00 92.56 367 ILE A CA 1
ATOM 2919 C C . ILE A 1 367 ? -5.016 10.824 43.018 1.00 92.56 367 ILE A C 1
ATOM 2921 O O . ILE A 1 367 ? -4.584 10.085 42.142 1.00 92.56 367 ILE A O 1
ATOM 2925 N N . ILE A 1 368 ? -5.914 10.415 43.907 1.00 91.19 368 ILE A N 1
ATOM 2926 C CA . ILE A 1 368 ? -6.478 9.064 43.947 1.00 91.19 368 ILE A CA 1
ATOM 2927 C C . ILE A 1 368 ? -7.997 9.155 43.791 1.00 91.19 368 ILE A C 1
ATOM 2929 O O . ILE A 1 368 ? -8.666 9.821 44.578 1.00 91.19 368 ILE A O 1
ATOM 2933 N N . GLY A 1 369 ? -8.543 8.482 42.782 1.00 88.38 369 GLY A N 1
ATOM 2934 C CA . GLY A 1 369 ? -9.984 8.316 42.567 1.00 88.38 369 GLY A CA 1
ATOM 2935 C C . GLY A 1 369 ? -10.367 6.860 42.303 1.00 88.38 369 GLY A C 1
ATOM 2936 O O . GLY A 1 369 ? -9.578 5.948 42.548 1.00 88.38 369 GLY A O 1
ATOM 2937 N N . GLY A 1 370 ? -11.566 6.644 41.762 1.00 82.81 370 GLY A N 1
ATOM 2938 C CA . GLY A 1 370 ? -12.130 5.321 41.473 1.00 82.81 370 GLY A CA 1
ATOM 2939 C C . GLY A 1 370 ? -12.972 4.755 42.620 1.00 82.81 370 GLY A C 1
ATOM 2940 O O . GLY A 1 370 ? -13.016 5.318 43.711 1.00 82.81 370 GLY A O 1
ATOM 2941 N N . GLY A 1 371 ? -13.645 3.625 42.380 1.00 75.81 371 GLY A N 1
ATOM 2942 C CA . GLY A 1 371 ? -14.590 3.032 43.337 1.00 75.81 371 GLY A CA 1
ATOM 2943 C C . GLY A 1 371 ? -14.001 2.743 44.727 1.00 75.81 371 GLY A C 1
ATOM 2944 O O . GLY A 1 371 ? -14.659 2.985 45.733 1.00 75.81 371 GLY A O 1
ATOM 2945 N N . LEU A 1 372 ? -12.737 2.311 44.812 1.00 75.12 372 LEU A N 1
ATOM 2946 C CA . LEU A 1 372 ? -12.058 2.077 46.097 1.00 75.12 372 LEU A CA 1
ATOM 2947 C C . LEU A 1 372 ? -11.645 3.378 46.803 1.00 75.12 372 LEU A C 1
ATOM 2949 O O . LEU A 1 372 ? -11.367 3.352 48.000 1.00 75.12 372 LEU A O 1
ATOM 2953 N N . ALA A 1 373 ? -11.622 4.523 46.113 1.00 67.50 373 ALA A N 1
ATOM 2954 C CA . ALA A 1 373 ? -11.349 5.810 46.751 1.00 67.50 373 ALA A CA 1
ATOM 2955 C C . ALA A 1 373 ? -12.488 6.255 47.680 1.00 67.50 373 ALA A C 1
ATOM 2957 O O . ALA A 1 373 ? -12.233 7.003 48.618 1.00 67.50 373 ALA A O 1
ATOM 2958 N N . HIS A 1 374 ? -13.717 5.748 47.522 1.00 71.88 374 HIS A N 1
ATOM 2959 C CA . HIS A 1 374 ? -14.773 5.966 48.521 1.00 71.88 374 HIS A CA 1
ATOM 2960 C C . HIS A 1 374 ? -14.409 5.364 49.889 1.00 71.88 374 HIS A C 1
ATOM 2962 O O . HIS A 1 374 ? -14.815 5.878 50.932 1.00 71.88 374 HIS A O 1
ATOM 2968 N N . SER A 1 375 ? -13.545 4.348 49.902 1.00 80.81 375 SER A N 1
ATOM 2969 C CA . SER A 1 375 ? -12.974 3.743 51.107 1.00 80.81 375 SER A CA 1
ATOM 2970 C C . SER A 1 375 ? -11.676 4.422 51.569 1.00 80.81 375 SER A C 1
ATOM 2972 O O . SER A 1 375 ? -10.924 3.825 52.338 1.00 80.81 375 SER A O 1
ATOM 2974 N N . TYR A 1 376 ? -11.377 5.657 51.125 1.00 80.62 376 TYR A N 1
ATOM 2975 C CA . TYR A 1 376 ? -10.095 6.332 51.391 1.00 80.62 376 TYR A CA 1
ATOM 2976 C C . TYR A 1 376 ? -9.715 6.375 52.875 1.00 80.62 376 TYR A C 1
ATOM 2978 O O . TYR A 1 376 ? -8.536 6.283 53.203 1.00 80.62 376 TYR A O 1
ATOM 2986 N N . HIS A 1 377 ? -10.687 6.481 53.779 1.00 84.31 377 HIS A N 1
ATOM 2987 C CA . HIS A 1 377 ? -10.467 6.513 55.226 1.00 84.31 377 HIS A CA 1
ATOM 2988 C C . HIS A 1 377 ? -9.785 5.236 55.759 1.00 84.31 377 HIS A C 1
ATOM 2990 O O . HIS A 1 377 ? -9.098 5.301 56.771 1.00 84.31 377 HIS A O 1
ATOM 2996 N N . LEU A 1 378 ? -9.894 4.100 55.056 1.00 85.56 378 LEU A N 1
ATOM 2997 C CA . LEU A 1 378 ? -9.223 2.840 55.410 1.00 85.56 378 LEU A CA 1
ATOM 2998 C C . LEU A 1 378 ? -7.778 2.746 54.890 1.00 85.56 378 LEU A C 1
ATOM 3000 O O . LEU A 1 378 ? -7.003 1.912 55.356 1.00 85.56 378 LEU A O 1
ATOM 3004 N N . ILE A 1 379 ? -7.417 3.578 53.911 1.00 85.44 379 ILE A N 1
ATOM 3005 C CA . ILE A 1 379 ? -6.156 3.503 53.151 1.00 85.44 379 ILE A CA 1
ATOM 3006 C C . ILE A 1 379 ? -5.245 4.707 53.437 1.00 85.44 379 ILE A C 1
ATOM 3008 O O . ILE A 1 379 ? -4.021 4.574 53.416 1.00 85.44 379 ILE A O 1
ATOM 3012 N N . ARG A 1 380 ? -5.837 5.878 53.708 1.00 86.62 380 ARG A N 1
ATOM 3013 C CA . ARG A 1 380 ? -5.184 7.193 53.787 1.00 86.62 380 ARG A CA 1
ATOM 3014 C C . ARG A 1 380 ? -4.039 7.234 54.786 1.00 86.62 380 ARG A C 1
ATOM 3016 O O . ARG A 1 380 ? -2.958 7.693 54.423 1.00 86.62 380 ARG A O 1
ATOM 3023 N N . ASP A 1 381 ? -4.264 6.803 56.020 1.00 88.00 381 ASP A N 1
ATOM 3024 C CA . ASP A 1 381 ? -3.272 6.981 57.084 1.00 88.00 381 ASP A CA 1
ATOM 3025 C C . ASP A 1 381 ? -2.023 6.137 56.820 1.00 88.00 381 ASP A C 1
ATOM 3027 O O . ASP A 1 381 ? -0.898 6.632 56.901 1.00 88.00 381 ASP A O 1
ATOM 3031 N N . GLU A 1 382 ? -2.219 4.878 56.422 1.00 90.31 382 GLU A N 1
ATOM 3032 C CA . GLU A 1 382 ? -1.115 3.956 56.164 1.00 90.31 382 GLU A CA 1
ATOM 3033 C C . GLU A 1 382 ? -0.346 4.348 54.894 1.00 90.31 382 GLU A C 1
ATOM 3035 O O . GLU A 1 382 ? 0.883 4.396 54.921 1.00 90.31 382 GLU A O 1
ATOM 3040 N N . ILE A 1 383 ? -1.031 4.709 53.799 1.00 89.00 383 ILE A N 1
ATOM 3041 C CA . ILE A 1 383 ? -0.339 5.136 52.572 1.00 89.00 383 ILE A CA 1
ATOM 3042 C C . ILE A 1 383 ? 0.410 6.459 52.778 1.00 89.00 383 ILE A C 1
ATOM 3044 O O . ILE A 1 383 ? 1.549 6.589 52.334 1.00 89.00 383 ILE A O 1
ATOM 3048 N N . SER A 1 384 ? -0.176 7.411 53.514 1.00 87.69 384 SER A N 1
ATOM 3049 C CA . SER A 1 384 ? 0.476 8.689 53.832 1.00 87.69 384 SER A CA 1
ATOM 3050 C C . SER A 1 384 ? 1.729 8.462 54.667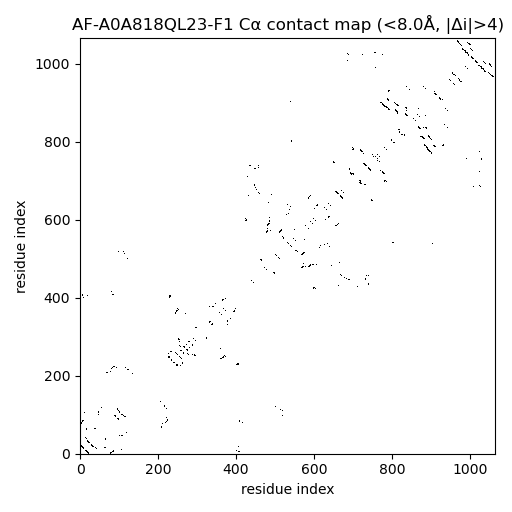 1.00 87.69 384 SER A C 1
ATOM 3052 O O . SER A 1 384 ? 2.765 9.045 54.375 1.00 87.69 384 SER A O 1
ATOM 3054 N N . LYS A 1 385 ? 1.670 7.567 55.659 1.00 89.19 385 LYS A N 1
ATOM 3055 C CA . LYS A 1 385 ? 2.821 7.204 56.494 1.00 89.19 385 LYS A CA 1
ATOM 3056 C C . LYS A 1 385 ? 3.972 6.609 55.679 1.00 89.19 385 LYS A C 1
ATOM 3058 O O . LYS A 1 385 ? 5.125 6.960 55.917 1.00 89.19 385 LYS A O 1
ATOM 3063 N N . ILE A 1 386 ? 3.673 5.719 54.729 1.00 89.88 386 ILE A N 1
ATOM 3064 C CA . ILE A 1 386 ? 4.689 5.102 53.862 1.00 89.88 386 ILE A CA 1
ATOM 3065 C C . ILE A 1 386 ? 5.294 6.130 52.903 1.00 89.88 386 ILE A C 1
ATOM 3067 O O . ILE A 1 386 ? 6.513 6.186 52.762 1.00 89.88 386 ILE A O 1
ATOM 3071 N N . LEU A 1 387 ? 4.466 6.975 52.285 1.00 87.19 387 LEU A N 1
ATOM 3072 C CA . LEU A 1 387 ? 4.938 7.980 51.333 1.00 87.19 387 LEU A CA 1
ATOM 3073 C C . LEU A 1 387 ? 5.722 9.110 52.020 1.00 87.19 387 LEU A C 1
ATOM 3075 O O . LEU A 1 387 ? 6.791 9.470 51.536 1.00 87.19 387 LEU A O 1
ATOM 3079 N N . GLN A 1 388 ? 5.286 9.582 53.195 1.00 83.38 388 GLN A N 1
ATOM 3080 C CA . GLN A 1 388 ? 5.994 10.596 53.998 1.00 83.38 388 GLN A CA 1
ATOM 3081 C C . GLN A 1 388 ? 7.391 10.152 54.445 1.00 83.38 388 GLN A C 1
ATOM 3083 O O . GLN A 1 388 ? 8.259 10.998 54.657 1.00 83.38 388 GLN A O 1
ATOM 3088 N N . ALA A 1 389 ? 7.630 8.844 54.580 1.00 74.00 389 ALA A N 1
ATOM 3089 C CA . ALA A 1 389 ? 8.954 8.316 54.899 1.00 74.00 389 ALA A CA 1
ATOM 3090 C C . ALA A 1 389 ? 9.970 8.502 53.751 1.00 74.00 389 ALA A C 1
ATOM 3092 O O . ALA A 1 389 ? 11.173 8.455 54.004 1.00 74.00 389 ALA A O 1
ATOM 3093 N N . SER A 1 390 ? 9.502 8.726 52.517 1.00 72.00 390 SER A N 1
ATOM 3094 C CA . SER A 1 390 ? 10.325 8.984 51.324 1.00 72.00 390 SER A CA 1
ATOM 3095 C C . SER A 1 390 ? 10.253 10.454 50.879 1.00 72.00 390 SER A C 1
ATOM 3097 O O . SER A 1 390 ? 11.286 11.071 50.620 1.00 72.00 390 SER A O 1
ATOM 3099 N N . SER A 1 391 ? 9.058 11.052 50.818 1.00 71.81 391 SER A N 1
ATOM 3100 C CA . SER A 1 391 ? 8.844 12.412 50.305 1.00 71.81 391 SER A CA 1
ATOM 3101 C C . SER A 1 391 ? 7.568 13.060 50.871 1.00 71.81 391 SER A C 1
ATOM 3103 O O . SER A 1 391 ? 6.535 12.415 51.036 1.00 71.81 391 SER A O 1
ATOM 3105 N N . ASN A 1 392 ? 7.616 14.360 51.189 1.00 81.06 392 ASN A N 1
ATOM 3106 C CA . ASN A 1 392 ? 6.481 15.086 51.780 1.00 81.06 392 ASN A CA 1
ATOM 3107 C C . ASN A 1 392 ? 5.528 15.630 50.698 1.00 81.06 392 ASN A C 1
ATOM 3109 O O . ASN A 1 392 ? 5.453 16.840 50.481 1.00 81.06 392 ASN A O 1
ATOM 3113 N N . ILE A 1 393 ? 4.856 14.727 49.982 1.00 87.00 393 ILE A N 1
ATOM 3114 C CA . ILE A 1 393 ? 4.000 15.052 48.830 1.00 87.00 393 ILE A CA 1
ATOM 3115 C C . ILE A 1 393 ? 2.523 15.044 49.248 1.00 87.00 393 ILE A C 1
ATOM 3117 O O . ILE A 1 393 ? 2.088 14.106 49.923 1.00 87.00 393 ILE A O 1
ATOM 3121 N N . PRO A 1 394 ? 1.725 16.054 48.857 1.00 89.25 394 PRO A N 1
ATOM 3122 C CA . PRO A 1 394 ? 0.291 16.062 49.117 1.00 89.25 394 PRO A CA 1
ATOM 3123 C C . PRO A 1 394 ? -0.431 14.931 48.368 1.00 89.25 394 PRO A C 1
ATOM 3125 O O . PRO A 1 394 ? -0.145 14.641 47.205 1.00 89.25 394 PRO A O 1
ATOM 3128 N N . ILE A 1 395 ? -1.412 14.322 49.041 1.00 89.00 395 ILE A N 1
ATOM 3129 C CA . ILE A 1 395 ? -2.297 13.294 48.481 1.00 89.00 395 ILE A CA 1
ATOM 3130 C C . ILE A 1 395 ? -3.731 13.816 48.533 1.00 89.00 395 ILE A C 1
ATOM 3132 O O . ILE A 1 395 ? -4.244 14.133 49.608 1.00 89.00 395 ILE A O 1
ATOM 3136 N N . CYS A 1 396 ? -4.379 13.886 47.376 1.00 88.19 396 CYS A N 1
ATOM 3137 C CA . CYS A 1 396 ? -5.771 14.281 47.221 1.00 88.19 396 CYS A CA 1
ATOM 3138 C C . CYS A 1 396 ? -6.621 13.057 46.864 1.00 88.19 396 CYS A C 1
ATOM 3140 O O . CYS A 1 396 ? -6.307 12.342 45.915 1.00 88.19 396 CYS A O 1
ATOM 3142 N N . PHE A 1 397 ? -7.703 12.817 47.605 1.00 86.12 397 PHE A N 1
ATOM 3143 C CA . PHE A 1 397 ? -8.691 11.793 47.264 1.00 86.12 397 PHE A CA 1
ATOM 3144 C C . PHE A 1 397 ? -9.898 12.470 46.612 1.00 86.12 397 PHE A C 1
ATOM 3146 O O . PHE A 1 397 ? -10.559 13.290 47.250 1.00 86.12 397 PHE A O 1
ATOM 3153 N N . SER A 1 398 ? -10.175 12.154 45.345 1.00 84.31 398 SER A N 1
ATOM 3154 C CA . SER A 1 398 ? -11.317 12.728 44.627 1.00 84.31 398 SER A CA 1
ATOM 3155 C C . SER A 1 398 ? -12.569 11.874 44.803 1.00 84.31 398 SER A C 1
ATOM 3157 O O . SER A 1 398 ? -12.570 10.681 44.503 1.00 84.31 398 SER A O 1
ATOM 3159 N N . LEU A 1 399 ? -13.654 12.526 45.230 1.00 79.56 399 LEU A N 1
ATOM 3160 C CA . LEU A 1 399 ? -15.006 11.961 45.308 1.00 79.56 399 LEU A CA 1
ATOM 3161 C C . LEU A 1 399 ? -15.875 12.323 44.086 1.00 79.56 399 LEU A C 1
ATOM 3163 O O . LEU A 1 399 ? -17.063 12.027 44.072 1.00 79.56 399 LEU A O 1
ATOM 3167 N N . SER A 1 400 ? -15.319 13.015 43.084 1.00 77.94 400 SER A N 1
ATOM 3168 C CA . SER A 1 400 ? -16.034 13.456 41.870 1.00 77.94 400 SER A CA 1
ATOM 3169 C C . SER A 1 400 ? -15.606 12.658 40.633 1.00 77.94 400 SER A C 1
ATOM 3171 O O . SER A 1 400 ? -15.436 13.226 39.555 1.00 77.94 400 SER A O 1
ATOM 3173 N N . HIS A 1 401 ? -15.409 11.348 40.792 1.00 83.50 401 HIS A N 1
ATOM 3174 C CA . HIS A 1 401 ? -14.761 10.487 39.803 1.00 83.50 401 HIS A CA 1
ATOM 3175 C C . HIS A 1 401 ? -15.418 10.547 38.416 1.00 83.50 401 HIS A C 1
ATOM 3177 O O . HIS A 1 401 ? -14.755 10.891 37.436 1.00 83.50 401 HIS A O 1
ATOM 3183 N N . GLU A 1 402 ? -16.727 10.316 38.344 1.00 85.19 402 GLU A N 1
ATOM 3184 C CA . GLU A 1 402 ? -17.492 10.271 37.095 1.00 85.19 402 GLU A CA 1
ATOM 3185 C C . GLU A 1 402 ? -17.498 11.644 36.407 1.00 85.19 402 GLU A C 1
ATOM 3187 O O . GLU A 1 402 ? -17.370 11.759 35.185 1.00 85.19 402 GLU A O 1
ATOM 3192 N N . LYS A 1 403 ? -17.590 12.723 37.201 1.00 86.31 403 LYS A N 1
ATOM 3193 C CA . LYS A 1 403 ? -17.565 14.106 36.694 1.00 86.31 403 LYS A CA 1
ATOM 3194 C C . LYS A 1 403 ? -16.218 14.436 36.063 1.00 86.31 403 LYS A C 1
ATOM 3196 O O . LYS A 1 403 ? -16.176 15.048 34.995 1.00 86.31 403 LYS A O 1
ATOM 3201 N N . SER A 1 404 ? -15.135 14.022 36.712 1.00 90.12 404 SER A N 1
ATOM 3202 C CA . SER A 1 404 ? -13.774 14.250 36.237 1.00 90.12 404 SER A CA 1
ATOM 3203 C C . SER A 1 404 ? -13.475 13.443 34.977 1.00 90.12 404 SER A C 1
ATOM 3205 O O . SER A 1 404 ? -12.872 13.988 34.055 1.00 90.12 404 SER A O 1
ATOM 3207 N N . ILE A 1 405 ? -13.978 12.207 34.864 1.00 91.81 405 ILE A N 1
ATOM 3208 C CA . ILE A 1 405 ? -13.893 11.428 33.619 1.00 91.81 405 ILE A CA 1
ATOM 3209 C C . ILE A 1 405 ? -14.626 12.145 32.484 1.00 91.81 405 ILE A C 1
ATOM 3211 O O . ILE A 1 405 ? -14.034 12.399 31.433 1.00 91.81 405 ILE A O 1
ATOM 3215 N N . CYS A 1 406 ? -15.887 12.525 32.697 1.00 92.19 406 CYS A N 1
ATOM 3216 C CA . CYS A 1 406 ? -16.669 13.207 31.671 1.00 92.19 406 CYS A CA 1
ATOM 3217 C C . CYS A 1 406 ? -15.979 14.496 31.197 1.00 92.19 406 CYS A C 1
ATOM 3219 O O . CYS A 1 406 ? -15.841 14.727 29.996 1.00 92.19 406 CYS A O 1
ATOM 3221 N N . LEU A 1 407 ? -15.500 15.320 32.136 1.00 90.12 407 LEU A N 1
ATOM 3222 C CA . LEU A 1 407 ? -14.760 16.541 31.828 1.00 90.12 407 LEU A CA 1
ATOM 3223 C C . LEU A 1 407 ? -13.474 16.257 31.059 1.00 90.12 407 LEU A C 1
ATOM 3225 O O . LEU A 1 407 ? -13.229 16.880 30.029 1.00 90.12 407 LEU A O 1
ATOM 3229 N N . GLY A 1 408 ? -12.650 15.324 31.531 1.00 91.19 408 GLY A N 1
ATOM 3230 C CA . GLY A 1 408 ? -11.382 15.009 30.885 1.00 91.19 408 GLY A CA 1
ATOM 3231 C C . GLY A 1 408 ? -11.534 14.398 29.497 1.00 91.19 408 GLY A C 1
ATOM 3232 O O . GLY A 1 408 ? -10.678 14.620 28.642 1.00 91.19 408 GLY A O 1
ATOM 3233 N N . ALA A 1 409 ? -12.626 13.675 29.231 1.00 93.62 409 ALA A N 1
ATOM 3234 C CA . ALA A 1 409 ? -12.976 13.248 27.878 1.00 93.62 409 ALA A CA 1
ATOM 3235 C C . ALA A 1 409 ? -13.242 14.462 26.974 1.00 93.62 409 ALA A C 1
ATOM 3237 O O . ALA A 1 409 ? -12.691 14.546 25.876 1.00 93.62 409 ALA A O 1
ATOM 3238 N N . VAL A 1 410 ? -14.022 15.440 27.450 1.00 92.56 410 VAL A N 1
ATOM 3239 C CA . VAL A 1 410 ? -14.283 16.681 26.704 1.00 92.56 410 VAL A CA 1
ATOM 3240 C C . VAL A 1 410 ? -12.994 17.469 26.467 1.00 92.56 410 VAL A C 1
ATOM 3242 O O . VAL A 1 410 ? -12.729 17.840 25.325 1.00 92.56 410 VAL A O 1
ATOM 3245 N N . TYR A 1 411 ? -12.153 17.660 27.489 1.00 89.69 411 TYR A N 1
ATOM 3246 C CA . TYR A 1 411 ? -10.852 18.332 27.356 1.00 89.69 411 TYR A CA 1
ATOM 3247 C C . TYR A 1 411 ? -9.985 17.722 26.246 1.00 89.69 411 TYR A C 1
ATOM 3249 O O . TYR A 1 411 ? -9.384 18.456 25.465 1.00 89.69 411 TYR A O 1
ATOM 3257 N N . GLN A 1 412 ? -9.958 16.393 26.127 1.00 90.38 412 GLN A N 1
ATOM 3258 C CA . GLN A 1 412 ? -9.193 15.708 25.080 1.00 90.38 412 GLN A CA 1
ATOM 3259 C C . GLN A 1 412 ? -9.820 15.817 23.682 1.00 90.38 412 GLN A C 1
ATOM 3261 O O . GLN A 1 412 ? -9.105 15.737 22.681 1.00 90.38 412 GLN A O 1
ATOM 3266 N N . GLN A 1 413 ? -11.141 15.999 23.585 1.00 90.50 413 GLN A N 1
ATOM 3267 C CA . GLN A 1 413 ? -11.830 16.162 22.302 1.00 90.50 413 GLN A CA 1
ATOM 3268 C C . GLN A 1 413 ? -11.700 17.577 21.738 1.00 90.50 413 GLN A C 1
ATOM 3270 O O . GLN A 1 413 ? -11.667 17.750 20.521 1.00 90.50 413 GLN A O 1
ATOM 3275 N N . ILE A 1 414 ? -11.582 18.588 22.597 1.00 86.38 414 ILE A N 1
ATOM 3276 C CA . ILE A 1 414 ? -11.538 20.003 22.208 1.00 86.38 414 ILE A CA 1
ATOM 3277 C C . ILE A 1 414 ? -10.538 20.304 21.080 1.00 86.38 414 ILE A C 1
ATOM 3279 O O . ILE A 1 414 ? -10.962 20.915 20.095 1.00 86.38 414 ILE A O 1
ATOM 3283 N N . PRO A 1 415 ? -9.261 19.868 21.135 1.00 82.94 415 PRO A N 1
ATOM 3284 C CA . PRO A 1 415 ? -8.326 20.109 20.038 1.00 82.94 415 PRO A CA 1
ATOM 3285 C C . PRO A 1 415 ? -8.849 19.594 18.691 1.00 82.94 415 PRO A C 1
ATOM 3287 O O . PRO A 1 415 ? -8.727 20.286 17.687 1.00 82.94 415 PRO A O 1
ATOM 3290 N N . GLN A 1 416 ? -9.513 18.434 18.680 1.00 79.69 416 GLN A N 1
ATOM 3291 C CA . GLN A 1 416 ? -10.071 17.811 17.473 1.00 79.69 416 GLN A CA 1
ATOM 3292 C C . GLN A 1 416 ? -11.292 18.568 16.928 1.00 79.69 416 GLN A C 1
ATOM 3294 O O . GLN A 1 416 ? -11.536 18.550 15.727 1.00 79.69 416 GLN A O 1
ATOM 3299 N N . LEU A 1 417 ? -12.063 19.232 17.796 1.00 81.44 417 LEU A N 1
ATOM 3300 C CA . LEU A 1 417 ? -13.263 19.981 17.404 1.00 81.44 417 LEU A CA 1
ATOM 3301 C C . LEU A 1 417 ? -12.941 21.342 16.774 1.00 81.44 417 LEU A C 1
ATOM 3303 O O . LEU A 1 417 ? -13.714 21.827 15.949 1.00 81.44 417 LEU A O 1
ATOM 3307 N N . PHE A 1 418 ? -11.829 21.968 17.176 1.00 75.69 418 PHE A N 1
ATOM 3308 C CA . PHE A 1 418 ? -11.462 23.324 16.745 1.00 75.69 418 PHE A CA 1
ATOM 3309 C C . PHE A 1 418 ? -10.241 23.387 15.818 1.00 75.69 418 PHE A C 1
ATOM 3311 O O . PHE A 1 418 ? -9.979 24.445 15.244 1.00 75.69 418 PHE A O 1
ATOM 3318 N N . GLN A 1 419 ? -9.509 22.287 15.621 1.00 65.31 419 GLN A N 1
ATOM 3319 C CA . GLN A 1 419 ? -8.518 22.192 14.549 1.00 65.31 419 GLN A CA 1
ATOM 3320 C C . GLN A 1 419 ? -9.225 21.949 13.212 1.00 65.31 419 GLN A C 1
ATOM 3322 O O . GLN A 1 419 ? -9.713 20.857 12.929 1.00 65.31 419 GLN A O 1
ATOM 3327 N N . ILE A 1 420 ? -9.253 22.976 12.359 1.00 45.66 420 ILE A N 1
ATOM 3328 C CA . ILE A 1 420 ? -9.593 22.828 10.940 1.00 45.66 420 ILE A CA 1
ATOM 3329 C C . ILE A 1 420 ? -8.338 22.324 10.223 1.00 45.66 420 ILE A C 1
ATOM 3331 O O . ILE A 1 420 ? -7.678 23.067 9.504 1.00 45.66 420 ILE A O 1
ATOM 3335 N N . GLU A 1 421 ? -7.975 21.065 10.433 1.00 46.41 421 GLU A N 1
ATOM 3336 C CA . GLU A 1 421 ? -7.114 20.378 9.477 1.00 46.41 421 GLU A CA 1
ATOM 3337 C C . GLU A 1 421 ? -8.005 19.497 8.615 1.00 46.41 421 GLU A C 1
ATOM 3339 O O . GLU A 1 421 ? -8.488 18.447 9.039 1.00 46.41 421 GLU A O 1
ATOM 3344 N N . SER A 1 422 ? -8.236 19.921 7.372 1.00 49.16 422 SER A N 1
ATOM 3345 C CA . SER A 1 422 ? -8.669 18.988 6.343 1.00 49.16 422 SER A CA 1
ATOM 3346 C C . SER A 1 422 ? -7.538 17.979 6.156 1.00 49.16 422 SER A C 1
ATOM 3348 O O . SER A 1 422 ? -6.593 18.242 5.411 1.00 49.16 422 SER A O 1
ATOM 3350 N N . LYS A 1 423 ? -7.586 16.841 6.857 1.00 54.88 423 LYS A N 1
ATOM 3351 C CA . LYS A 1 423 ? -6.692 15.725 6.552 1.00 54.88 423 LYS A CA 1
ATOM 3352 C C . LYS A 1 423 ? -7.023 15.258 5.143 1.00 54.88 423 LYS A C 1
ATOM 3354 O O . LYS A 1 423 ? -8.024 14.584 4.911 1.00 54.88 423 LYS A O 1
ATOM 3359 N N . PHE A 1 424 ? -6.203 15.671 4.186 1.00 71.50 424 PHE A N 1
ATOM 3360 C CA . PHE A 1 424 ? -6.273 15.154 2.834 1.00 71.50 424 PHE A CA 1
ATOM 3361 C C . PHE A 1 424 ? -5.958 13.660 2.887 1.00 71.50 424 PHE A C 1
ATOM 3363 O O . PHE A 1 424 ? -4.981 13.253 3.507 1.00 71.50 424 PHE A O 1
ATOM 3370 N N . PHE A 1 425 ? -6.772 12.832 2.230 1.00 83.19 425 PHE A N 1
ATOM 3371 C CA . PHE A 1 425 ? -6.503 11.393 2.149 1.00 83.19 425 PHE A CA 1
ATOM 3372 C C . PHE A 1 425 ? -5.151 11.101 1.482 1.00 83.19 425 PHE A C 1
ATOM 3374 O O . PHE A 1 425 ? -4.492 10.123 1.815 1.00 83.19 425 PHE A O 1
ATOM 3381 N N . ARG A 1 426 ? -4.711 11.972 0.570 1.00 89.50 426 ARG A N 1
ATOM 3382 C CA . ARG A 1 426 ? -3.511 11.792 -0.246 1.00 89.50 426 ARG A CA 1
ATOM 3383 C C . ARG A 1 426 ? -2.760 13.107 -0.429 1.00 89.50 426 ARG A C 1
ATOM 3385 O O . ARG A 1 426 ? -3.390 14.157 -0.530 1.00 89.50 426 ARG A O 1
ATOM 3392 N N . GLN A 1 427 ? -1.433 13.036 -0.500 1.00 89.06 427 GLN A N 1
ATOM 3393 C CA . GLN A 1 427 ? -0.553 14.176 -0.759 1.00 89.06 427 GLN A CA 1
ATOM 3394 C C . GLN A 1 427 ? 0.159 13.962 -2.097 1.00 89.06 427 GLN A C 1
ATOM 3396 O O . GLN A 1 427 ? 1.131 13.214 -2.174 1.00 89.06 427 GLN A O 1
ATOM 3401 N N . THR A 1 428 ? -0.364 14.582 -3.156 1.00 86.62 428 THR A N 1
ATOM 3402 C CA . THR A 1 428 ? 0.176 14.489 -4.518 1.00 86.62 428 THR A CA 1
ATOM 3403 C C . THR A 1 428 ? -0.451 15.536 -5.438 1.00 86.62 428 THR A C 1
ATOM 3405 O O . THR A 1 428 ? -1.601 15.924 -5.235 1.00 86.62 428 THR A O 1
ATOM 3408 N N . ASP A 1 429 ? 0.284 15.922 -6.482 1.00 82.19 429 ASP A N 1
ATOM 3409 C CA . ASP A 1 429 ? -0.212 16.731 -7.604 1.00 82.19 429 ASP A CA 1
ATOM 3410 C C . ASP A 1 429 ? -0.835 15.866 -8.722 1.00 82.19 429 ASP A C 1
ATOM 3412 O O . ASP A 1 429 ? -1.297 16.392 -9.740 1.00 82.19 429 ASP A O 1
ATOM 3416 N N . GLN A 1 430 ? -0.816 14.535 -8.568 1.00 82.25 430 GLN A N 1
ATOM 3417 C CA . GLN A 1 430 ? -1.388 13.587 -9.524 1.00 82.25 430 GLN A CA 1
ATOM 3418 C C . GLN A 1 430 ? -2.883 13.373 -9.279 1.00 82.25 430 GLN A C 1
ATOM 3420 O O . GLN A 1 430 ? -3.331 13.049 -8.170 1.00 82.25 430 GLN A O 1
ATOM 3425 N N . ASN A 1 431 ? -3.664 13.467 -10.353 1.00 83.19 431 ASN A N 1
ATOM 3426 C CA . ASN A 1 431 ? -5.101 13.226 -10.303 1.00 83.19 431 ASN A CA 1
ATOM 3427 C C . ASN A 1 431 ? -5.417 11.763 -9.965 1.00 83.19 431 ASN A C 1
ATOM 3429 O O . ASN A 1 431 ? -4.720 10.827 -10.369 1.00 83.19 431 ASN A O 1
ATOM 3433 N N . LEU A 1 432 ? -6.510 11.569 -9.230 1.00 88.06 432 LEU A N 1
ATOM 3434 C CA . LEU A 1 432 ? -7.102 10.250 -9.030 1.00 88.06 432 LEU A CA 1
ATOM 3435 C C . LEU A 1 432 ? -7.585 9.691 -10.378 1.00 88.06 432 LEU A C 1
ATOM 3437 O O . LEU A 1 432 ? -7.933 10.472 -11.265 1.00 88.06 432 LEU A O 1
ATOM 3441 N N . LEU A 1 433 ? -7.645 8.364 -10.536 1.00 91.38 433 LEU A N 1
ATOM 3442 C CA . LEU A 1 433 ? -8.250 7.775 -11.732 1.00 91.38 433 LEU A CA 1
ATOM 3443 C C . LEU A 1 433 ? -9.699 8.273 -11.862 1.00 91.38 433 LEU A C 1
ATOM 3445 O O . LEU A 1 433 ? -10.472 8.133 -10.898 1.00 91.38 433 LEU A O 1
ATOM 3449 N N . PRO A 1 434 ? -10.079 8.846 -13.017 1.00 92.38 434 PRO A N 1
ATOM 3450 C CA . PRO A 1 434 ? -11.443 9.294 -13.232 1.00 92.38 434 PRO A CA 1
ATOM 3451 C C . PRO A 1 434 ? -12.406 8.103 -13.228 1.00 92.38 434 PRO A C 1
ATOM 3453 O O . PRO A 1 434 ? -12.044 6.993 -13.600 1.00 92.38 434 PRO A O 1
ATOM 3456 N N . VAL A 1 435 ? -13.658 8.334 -12.825 1.00 94.38 435 VAL A N 1
ATOM 3457 C CA . VAL A 1 435 ? -14.696 7.284 -12.859 1.00 94.38 435 VAL A CA 1
ATOM 3458 C C . VAL A 1 435 ? -15.050 6.905 -14.298 1.00 94.38 435 VAL A C 1
ATOM 3460 O O . VAL A 1 435 ? -15.378 5.754 -14.549 1.00 94.38 435 VAL A O 1
ATOM 3463 N N . ILE A 1 436 ? -14.991 7.861 -15.230 1.00 94.62 436 ILE A N 1
ATOM 3464 C CA . ILE A 1 436 ? -15.292 7.673 -16.654 1.00 94.62 436 ILE A CA 1
ATOM 3465 C C . ILE A 1 436 ? -14.081 8.117 -17.468 1.00 94.62 436 ILE A C 1
ATOM 3467 O O . ILE A 1 436 ? -13.543 9.201 -17.231 1.00 94.62 436 ILE A O 1
ATOM 3471 N N . LYS A 1 437 ? -13.670 7.308 -18.444 1.00 92.69 437 LYS A N 1
ATOM 3472 C CA . LYS A 1 437 ? -12.582 7.662 -19.358 1.00 92.69 437 LYS A CA 1
ATOM 3473 C C . LYS A 1 437 ? -13.026 8.704 -20.382 1.00 92.69 437 LYS A C 1
ATOM 3475 O O . LYS A 1 437 ? -14.060 8.554 -21.029 1.00 92.69 437 LYS A O 1
ATOM 3480 N N . THR A 1 438 ? -12.196 9.719 -20.596 1.00 84.56 438 THR A N 1
ATOM 3481 C CA . THR A 1 438 ? -12.277 10.587 -21.777 1.00 84.56 438 THR A CA 1
ATOM 3482 C C . THR A 1 438 ? -11.506 9.947 -22.927 1.00 84.56 438 THR A C 1
ATOM 3484 O O . THR A 1 438 ? -10.332 9.618 -22.769 1.00 84.56 438 THR A O 1
ATOM 3487 N N . LEU A 1 439 ? -12.154 9.758 -24.075 1.00 75.12 439 LEU A N 1
ATOM 3488 C CA . LEU A 1 439 ? -11.527 9.148 -25.246 1.00 75.12 439 LEU A CA 1
ATOM 3489 C C . LEU A 1 439 ? -10.674 10.183 -25.993 1.00 75.12 439 LEU A C 1
ATOM 3491 O O . LEU A 1 439 ? -11.216 11.067 -26.653 1.00 75.12 439 LEU A O 1
ATOM 3495 N N . ASP A 1 440 ? -9.352 10.045 -25.919 1.00 69.81 440 ASP A N 1
ATOM 3496 C CA . ASP A 1 440 ? -8.412 10.667 -26.855 1.00 69.81 440 ASP A CA 1
ATOM 3497 C C . ASP A 1 440 ? -7.439 9.593 -27.349 1.00 69.81 440 ASP A C 1
ATOM 3499 O O . ASP A 1 440 ? -6.692 9.008 -26.571 1.00 69.81 440 ASP A O 1
ATOM 3503 N N . THR A 1 441 ? -7.506 9.270 -28.639 1.00 67.00 441 THR A N 1
ATOM 3504 C CA . THR A 1 441 ? -6.803 8.120 -29.229 1.00 67.00 441 THR A CA 1
ATOM 3505 C C . THR A 1 441 ? -5.503 8.498 -29.934 1.00 67.00 441 THR A C 1
ATOM 3507 O O . THR A 1 441 ? -4.796 7.616 -30.422 1.00 67.00 441 THR A O 1
ATOM 3510 N N . ASN A 1 442 ? -5.201 9.795 -30.053 1.00 78.75 442 ASN A N 1
ATOM 3511 C CA . ASN A 1 442 ? -4.108 10.294 -30.897 1.00 78.75 442 ASN A CA 1
ATOM 3512 C C . ASN A 1 442 ? -2.887 10.785 -30.110 1.00 78.75 442 ASN A C 1
ATOM 3514 O O . ASN A 1 442 ? -1.932 11.273 -30.719 1.00 78.75 442 ASN A O 1
ATOM 3518 N N . GLN A 1 443 ? -2.924 10.674 -28.786 1.00 85.00 443 GLN A N 1
ATOM 3519 C CA . GLN A 1 443 ? -1.863 11.073 -27.867 1.00 85.00 443 GLN A CA 1
ATOM 3520 C C . GLN A 1 443 ? -1.534 9.919 -26.921 1.00 85.00 443 GLN A C 1
ATOM 3522 O O . GLN A 1 443 ? -2.271 8.938 -26.863 1.00 85.00 443 GLN A O 1
ATOM 3527 N N . TYR A 1 444 ? -0.444 10.061 -26.170 1.00 90.19 444 TYR A N 1
ATOM 3528 C CA . TYR A 1 444 ? -0.090 9.129 -25.109 1.00 90.19 444 TYR A CA 1
ATOM 3529 C C . TYR A 1 444 ? -1.241 8.974 -24.098 1.00 90.19 444 TYR A C 1
ATOM 3531 O O . TYR A 1 444 ? -1.682 9.950 -23.480 1.00 90.19 444 TYR A O 1
ATOM 3539 N N . ASP A 1 445 ? -1.719 7.745 -23.919 1.00 91.12 445 ASP A N 1
ATOM 3540 C CA . ASP A 1 445 ? -2.810 7.421 -23.006 1.00 91.12 445 ASP A CA 1
ATOM 3541 C C . ASP A 1 445 ? -2.286 7.237 -21.573 1.00 91.12 445 ASP A C 1
ATOM 3543 O O . ASP A 1 445 ? -1.561 6.287 -21.273 1.00 91.12 445 ASP A O 1
ATOM 3547 N N . LEU A 1 446 ? -2.665 8.133 -20.659 1.00 90.19 446 LEU A N 1
ATOM 3548 C CA . LEU A 1 446 ? -2.333 8.022 -19.230 1.00 90.19 446 LEU A CA 1
ATOM 3549 C C . LEU A 1 446 ? -3.166 6.966 -18.495 1.00 90.19 446 LEU A C 1
ATOM 3551 O O . LEU A 1 446 ? -2.784 6.524 -17.410 1.00 90.19 446 LEU A O 1
ATOM 3555 N N . TYR A 1 447 ? -4.314 6.583 -19.056 1.00 93.19 447 TYR A N 1
ATOM 3556 C CA . TYR A 1 447 ? -5.267 5.662 -18.443 1.00 93.19 447 TYR A CA 1
ATOM 3557 C C . TYR A 1 447 ? -5.593 4.504 -19.397 1.00 93.19 447 TYR A C 1
ATOM 3559 O O . TYR A 1 447 ? -6.769 4.293 -19.723 1.00 93.19 447 TYR A O 1
ATOM 3567 N N . PRO A 1 448 ? -4.580 3.744 -19.862 1.00 94.25 448 PRO A N 1
ATOM 3568 C CA . PRO A 1 448 ? -4.798 2.617 -20.759 1.00 94.25 448 PRO A CA 1
ATOM 3569 C C . PRO A 1 448 ? -5.716 1.605 -20.080 1.00 94.25 448 PRO A C 1
ATOM 3571 O O . PRO A 1 448 ? -5.444 1.173 -18.962 1.00 94.25 448 PRO A O 1
ATOM 3574 N N . CYS A 1 449 ? -6.823 1.262 -20.736 1.00 95.31 449 CYS A N 1
ATOM 3575 C CA . CYS A 1 449 ? -7.868 0.430 -20.155 1.00 95.31 449 CYS A CA 1
ATOM 3576 C C . CYS A 1 449 ? -8.202 -0.761 -21.050 1.00 95.31 449 CYS A C 1
ATOM 3578 O O . CYS A 1 449 ? -8.088 -0.682 -22.273 1.00 95.31 449 CYS A O 1
ATOM 3580 N N . HIS A 1 450 ? -8.647 -1.847 -20.423 1.00 96.31 450 HIS A N 1
ATOM 3581 C CA . HIS A 1 450 ? -9.030 -3.091 -21.084 1.00 96.31 450 HIS A CA 1
ATOM 3582 C C . HIS A 1 450 ? -10.526 -3.316 -20.924 1.00 96.31 450 HIS A C 1
ATOM 3584 O O . HIS A 1 450 ? -11.058 -3.237 -19.817 1.00 96.31 450 HIS A O 1
ATOM 3590 N N . GLU A 1 451 ? -11.228 -3.570 -22.023 1.00 95.06 451 GLU A N 1
ATOM 3591 C CA . GLU A 1 451 ? -12.666 -3.829 -21.968 1.00 95.06 451 GLU A CA 1
ATOM 3592 C C . GLU A 1 451 ? -12.969 -5.148 -21.247 1.00 95.06 451 GLU A C 1
ATOM 3594 O O . GLU A 1 451 ? -12.355 -6.182 -21.524 1.00 95.06 451 GLU A O 1
ATOM 3599 N N . ILE A 1 452 ? -13.949 -5.118 -20.344 1.00 96.69 452 ILE A N 1
ATOM 3600 C CA . ILE A 1 452 ? -14.513 -6.327 -19.734 1.00 96.69 452 ILE A CA 1
ATOM 3601 C C . ILE A 1 452 ? -15.366 -7.106 -20.756 1.00 96.69 452 ILE A C 1
ATOM 3603 O O . ILE A 1 452 ? -15.814 -6.526 -21.751 1.00 96.69 452 ILE A O 1
ATOM 3607 N N . PRO A 1 453 ? -15.650 -8.408 -20.536 1.00 94.12 453 PRO A N 1
ATOM 3608 C CA . PRO A 1 453 ? -16.482 -9.185 -21.452 1.00 94.12 453 PRO A CA 1
ATOM 3609 C C . PRO A 1 453 ? -17.845 -8.521 -21.703 1.00 94.12 453 PRO A C 1
ATOM 3611 O O . PRO A 1 453 ? -18.520 -8.091 -20.761 1.00 94.12 453 PRO A O 1
ATOM 3614 N N . ARG A 1 454 ? -18.263 -8.459 -22.977 1.00 90.69 454 ARG A N 1
ATOM 3615 C CA . ARG A 1 454 ? -19.498 -7.777 -23.406 1.00 90.69 454 ARG A CA 1
ATOM 3616 C C . ARG A 1 454 ? -20.725 -8.252 -22.623 1.00 90.69 454 ARG A C 1
ATOM 3618 O O . ARG A 1 454 ? -20.894 -9.441 -22.375 1.00 90.69 454 ARG A O 1
ATOM 3625 N N . GLY A 1 455 ? -21.606 -7.308 -22.291 1.00 91.62 455 GLY A N 1
ATOM 3626 C CA . GLY A 1 455 ? -22.827 -7.556 -21.513 1.00 91.62 455 GLY A CA 1
ATOM 3627 C C . GLY A 1 455 ? -22.653 -7.423 -19.998 1.00 91.62 455 GLY A C 1
ATOM 3628 O O . GLY A 1 455 ? -23.644 -7.463 -19.276 1.00 91.62 455 GLY A O 1
ATOM 3629 N N . ASN A 1 456 ? -21.423 -7.223 -19.519 1.00 96.38 456 ASN A N 1
ATOM 3630 C CA . ASN A 1 456 ? -21.138 -6.892 -18.127 1.00 96.38 456 ASN A CA 1
ATOM 3631 C C . ASN A 1 456 ? -20.922 -5.382 -17.949 1.00 96.38 456 ASN A C 1
ATOM 3633 O O . ASN A 1 456 ? -20.638 -4.662 -18.909 1.00 96.38 456 ASN A O 1
ATOM 3637 N N . HIS A 1 457 ? -21.036 -4.914 -16.706 1.00 96.56 457 HIS A N 1
ATOM 3638 C CA . HIS A 1 457 ? -20.908 -3.502 -16.346 1.00 96.56 457 HIS A CA 1
ATOM 3639 C C . HIS A 1 457 ? -20.106 -3.334 -15.058 1.00 96.56 457 HIS A C 1
ATOM 3641 O O . HIS A 1 457 ? -20.168 -4.190 -14.175 1.00 96.56 457 HIS A O 1
ATOM 3647 N N . ILE A 1 458 ? -19.396 -2.210 -14.943 1.00 98.38 458 ILE A N 1
ATOM 3648 C CA . ILE A 1 458 ? -18.722 -1.811 -13.703 1.00 98.38 458 ILE A CA 1
ATOM 3649 C C . ILE A 1 458 ? -19.728 -1.040 -12.847 1.00 98.38 458 ILE A C 1
ATOM 3651 O O . ILE A 1 458 ? -20.314 -0.051 -13.288 1.00 98.38 458 ILE A O 1
ATOM 3655 N N . GLY A 1 459 ? -19.942 -1.499 -11.614 1.00 98.06 459 GLY A N 1
ATOM 3656 C CA . GLY A 1 459 ? -20.812 -0.821 -10.659 1.00 98.06 459 GLY A CA 1
ATOM 3657 C C . GLY A 1 459 ? -20.160 0.449 -10.116 1.00 98.06 459 GLY A C 1
ATOM 3658 O O . GLY A 1 459 ? -18.947 0.484 -9.909 1.00 98.06 459 GLY A O 1
ATOM 3659 N N . ILE A 1 460 ? -20.962 1.493 -9.867 1.00 97.44 460 ILE A N 1
ATOM 3660 C CA . ILE A 1 460 ? -20.473 2.808 -9.417 1.00 97.44 460 ILE A CA 1
ATOM 3661 C C . ILE A 1 460 ? -21.181 3.269 -8.149 1.00 97.44 460 ILE A C 1
ATOM 3663 O O . ILE A 1 460 ? -22.412 3.311 -8.066 1.00 97.44 460 ILE A O 1
ATOM 3667 N N . GLY A 1 461 ? -20.369 3.732 -7.203 1.00 96.56 461 GLY A N 1
ATOM 3668 C CA . GLY A 1 461 ? -20.794 4.451 -6.018 1.00 96.56 461 GLY A CA 1
ATOM 3669 C C . GLY A 1 461 ? -21.405 3.560 -4.941 1.00 96.56 461 GLY A C 1
ATOM 3670 O O . GLY A 1 461 ? -21.775 2.403 -5.154 1.00 96.56 461 GLY A O 1
ATOM 3671 N N . HIS A 1 462 ? -21.552 4.148 -3.755 1.00 96.62 462 HIS A N 1
ATOM 3672 C CA . HIS A 1 462 ? -22.054 3.453 -2.567 1.00 96.62 462 HIS A CA 1
ATOM 3673 C C . HIS A 1 462 ? -23.490 2.965 -2.698 1.00 96.62 462 HIS A C 1
ATOM 3675 O O . HIS A 1 462 ? -23.829 1.930 -2.144 1.00 96.62 462 HIS A O 1
ATOM 3681 N N . LYS A 1 463 ? -24.351 3.660 -3.448 1.00 96.12 463 LYS A N 1
ATOM 3682 C CA . LYS A 1 463 ? -25.773 3.295 -3.534 1.00 96.12 463 LYS A CA 1
ATOM 3683 C C . LYS A 1 463 ? -25.984 1.888 -4.105 1.00 96.12 463 LYS A C 1
ATOM 3685 O O . LYS A 1 463 ? -26.671 1.090 -3.479 1.00 96.12 463 LYS A O 1
ATOM 3690 N N . GLN A 1 464 ? -25.414 1.602 -5.280 1.00 96.31 464 GLN A N 1
ATOM 3691 C CA . GLN A 1 464 ? -25.568 0.296 -5.936 1.00 96.31 464 GLN A CA 1
ATOM 3692 C C . GLN A 1 464 ? -24.770 -0.790 -5.209 1.00 96.31 464 GLN A C 1
ATOM 3694 O O . GLN A 1 464 ? -25.239 -1.918 -5.077 1.00 96.31 464 GLN A O 1
ATOM 3699 N N . LEU A 1 465 ? -23.580 -0.437 -4.706 1.00 98.00 465 LEU A N 1
ATOM 3700 C CA . LEU A 1 465 ? -22.760 -1.343 -3.908 1.00 98.00 465 LEU A CA 1
ATOM 3701 C C . LEU A 1 465 ? -23.518 -1.801 -2.657 1.00 98.00 465 LEU A C 1
ATOM 3703 O O . LEU A 1 465 ? -23.716 -2.995 -2.454 1.00 98.00 465 LEU A O 1
ATOM 3707 N N . ASN A 1 466 ? -23.997 -0.855 -1.849 1.00 97.69 466 ASN A N 1
ATOM 3708 C CA . ASN A 1 466 ? -24.630 -1.145 -0.567 1.00 97.69 466 ASN A CA 1
ATOM 3709 C C . ASN A 1 466 ? -25.980 -1.847 -0.723 1.00 97.69 466 ASN A C 1
ATOM 3711 O O . ASN A 1 466 ? -26.355 -2.601 0.165 1.00 97.69 466 ASN A O 1
ATOM 3715 N N . GLU A 1 467 ? -26.678 -1.678 -1.850 1.00 96.81 467 GLU A N 1
ATOM 3716 C CA . GLU A 1 467 ? -27.853 -2.492 -2.185 1.00 96.81 467 GLU A CA 1
ATOM 3717 C C . GLU A 1 467 ? -27.490 -3.979 -2.316 1.00 96.81 467 GLU A C 1
ATOM 3719 O O . GLU A 1 467 ? -28.141 -4.836 -1.716 1.00 96.81 467 GLU A O 1
ATOM 3724 N N . LYS A 1 468 ? -26.400 -4.299 -3.028 1.00 97.19 468 LYS A N 1
ATOM 3725 C CA . LYS A 1 468 ? -25.899 -5.679 -3.107 1.00 97.19 468 LYS A CA 1
ATOM 3726 C C . LYS A 1 468 ? -25.422 -6.195 -1.754 1.00 97.19 468 LYS A C 1
ATOM 3728 O O . LYS A 1 468 ? -25.770 -7.312 -1.380 1.00 97.19 468 LYS A O 1
ATOM 3733 N N . LEU A 1 469 ? -24.651 -5.392 -1.017 1.00 98.12 469 LEU A N 1
ATOM 3734 C CA . LEU A 1 469 ? -24.153 -5.784 0.305 1.00 98.12 469 LEU A CA 1
ATOM 3735 C C . LEU A 1 469 ? -25.301 -6.025 1.289 1.00 98.12 469 LEU A C 1
ATOM 3737 O O . LEU A 1 469 ? -25.261 -6.998 2.036 1.00 98.12 469 LEU A O 1
ATOM 3741 N N . PHE A 1 470 ? -26.343 -5.192 1.253 1.00 97.06 470 PHE A N 1
ATOM 3742 C CA . PHE A 1 470 ? -27.551 -5.370 2.051 1.00 97.06 470 PHE A CA 1
ATOM 3743 C C . PHE A 1 470 ? -28.206 -6.725 1.773 1.00 97.06 470 PHE A C 1
ATOM 3745 O O . PHE A 1 470 ? -28.440 -7.478 2.712 1.00 97.06 470 PHE A O 1
ATOM 3752 N N . ASN A 1 471 ? -28.428 -7.081 0.504 1.00 96.25 471 ASN A N 1
ATOM 3753 C CA . ASN A 1 471 ? -29.027 -8.374 0.154 1.00 96.25 471 ASN A CA 1
ATOM 3754 C C . ASN A 1 471 ? -28.170 -9.555 0.637 1.00 96.25 471 ASN A C 1
ATOM 3756 O O . ASN A 1 471 ? -28.698 -10.492 1.230 1.00 96.25 471 ASN A O 1
ATOM 3760 N N . LEU A 1 472 ? -26.843 -9.477 0.477 1.00 97.69 472 LEU A N 1
ATOM 3761 C CA . LEU A 1 472 ? -25.930 -10.506 0.985 1.00 97.69 472 LEU A CA 1
ATOM 3762 C C . LEU A 1 472 ? -26.013 -10.651 2.511 1.00 97.69 472 LEU A C 1
ATOM 3764 O O . LEU A 1 472 ? -26.019 -11.776 3.013 1.00 97.69 472 LEU A O 1
ATOM 3768 N N . ILE A 1 473 ? -26.102 -9.538 3.245 1.00 97.44 473 ILE A N 1
ATOM 3769 C CA . ILE A 1 473 ? -26.275 -9.538 4.705 1.00 97.44 473 ILE A CA 1
ATOM 3770 C C . ILE A 1 473 ? -27.624 -10.150 5.090 1.00 97.44 473 ILE A C 1
ATOM 3772 O O . ILE A 1 473 ? -27.685 -10.940 6.028 1.00 97.44 473 ILE A O 1
ATOM 3776 N N . GLU A 1 474 ? -28.700 -9.827 4.377 1.00 94.75 474 GLU A N 1
ATOM 3777 C CA . GLU A 1 474 ? -30.029 -10.369 4.666 1.00 94.75 474 GLU A CA 1
ATOM 3778 C C . GLU A 1 474 ? -30.117 -11.879 4.422 1.00 94.75 474 GLU A C 1
ATOM 3780 O O . GLU A 1 474 ? -30.779 -12.583 5.181 1.00 94.75 474 GLU A O 1
ATOM 3785 N N . GLU A 1 475 ? -29.420 -12.384 3.404 1.00 95.88 475 GLU A N 1
ATOM 3786 C CA . GLU A 1 475 ? -29.374 -13.811 3.077 1.00 95.88 475 GLU A CA 1
ATOM 3787 C C . GLU A 1 475 ? -28.460 -14.614 4.015 1.00 95.88 475 GLU A C 1
ATOM 3789 O O . GLU A 1 475 ? -28.760 -15.763 4.338 1.00 95.88 475 GLU A O 1
ATOM 3794 N N . ASN A 1 476 ? -27.336 -14.033 4.453 1.00 97.19 476 ASN A N 1
ATOM 3795 C CA . ASN A 1 476 ? -26.266 -14.779 5.130 1.00 97.19 476 ASN A CA 1
ATOM 3796 C C . ASN A 1 476 ? -26.091 -14.425 6.610 1.00 97.19 476 ASN A C 1
ATOM 3798 O O . ASN A 1 476 ? -25.383 -15.145 7.321 1.00 97.19 476 ASN A O 1
ATOM 3802 N N . HIS A 1 477 ? -26.691 -13.320 7.061 1.00 96.38 477 HIS A N 1
ATOM 3803 C CA . HIS A 1 477 ? -26.545 -12.670 8.371 1.00 96.38 477 HIS A CA 1
ATOM 3804 C C . HIS A 1 477 ? -25.131 -12.195 8.738 1.00 96.38 477 HIS A C 1
ATOM 3806 O O . HIS A 1 477 ? -24.969 -11.470 9.718 1.00 96.38 477 HIS A O 1
ATOM 3812 N N . ILE A 1 478 ? -24.116 -12.554 7.957 1.00 97.75 478 ILE A N 1
ATOM 3813 C CA . ILE A 1 478 ? -22.728 -12.137 8.126 1.00 97.75 478 ILE A CA 1
ATOM 3814 C C . ILE A 1 478 ? -22.109 -11.829 6.765 1.00 97.75 478 ILE A C 1
ATOM 3816 O O . ILE A 1 478 ? -22.327 -12.557 5.794 1.00 97.75 478 ILE A O 1
ATOM 3820 N N . LEU A 1 479 ? -21.323 -10.758 6.715 1.00 98.56 479 LEU A N 1
ATOM 3821 C CA . LEU A 1 479 ? -20.553 -10.343 5.548 1.00 98.56 479 LEU A CA 1
ATOM 3822 C C . LEU A 1 479 ? -19.083 -10.171 5.933 1.00 98.56 479 LEU A C 1
ATOM 3824 O O . LEU A 1 479 ? -18.780 -9.565 6.962 1.00 98.56 479 LEU A O 1
ATOM 3828 N N . LEU A 1 480 ? -18.172 -10.680 5.107 1.00 98.75 480 LEU A N 1
ATOM 3829 C CA . LEU A 1 480 ? -16.733 -10.530 5.314 1.00 98.75 480 LEU A CA 1
ATOM 3830 C C . LEU A 1 480 ? -16.195 -9.479 4.346 1.00 98.75 480 LEU A C 1
ATOM 3832 O O . LEU A 1 480 ? -16.380 -9.606 3.139 1.00 98.75 480 LEU A O 1
ATOM 3836 N N . ILE A 1 481 ? -15.529 -8.450 4.862 1.00 98.56 481 ILE A N 1
ATOM 3837 C CA . ILE A 1 481 ? -14.873 -7.407 4.071 1.00 98.56 481 ILE A CA 1
ATOM 3838 C C . ILE A 1 481 ? -13.377 -7.453 4.376 1.00 98.56 481 ILE A C 1
ATOM 3840 O O . ILE A 1 481 ? -12.915 -6.931 5.389 1.00 98.56 481 ILE A O 1
ATOM 3844 N N . ASP A 1 482 ? -12.630 -8.095 3.486 1.00 98.06 482 ASP A N 1
ATOM 3845 C CA . ASP A 1 482 ? -11.171 -8.182 3.524 1.00 98.06 482 ASP A CA 1
ATOM 3846 C C . ASP A 1 482 ? -10.567 -7.177 2.528 1.00 98.06 482 ASP A C 1
ATOM 3848 O O . ASP A 1 482 ? -11.282 -6.543 1.743 1.00 98.06 482 ASP A O 1
ATOM 3852 N N . GLY A 1 483 ? -9.253 -6.991 2.541 1.00 95.94 483 GLY A N 1
ATOM 3853 C CA . GLY A 1 483 ? -8.639 -6.079 1.584 1.00 95.94 483 GLY A CA 1
ATOM 3854 C C . GLY A 1 483 ? -7.152 -5.852 1.760 1.00 95.94 483 GLY A C 1
ATOM 3855 O O . GLY A 1 483 ? -6.507 -6.366 2.675 1.00 95.94 483 GLY A O 1
ATOM 3856 N N . PHE A 1 484 ? -6.612 -5.057 0.844 1.00 94.94 484 PHE A N 1
ATOM 3857 C CA . PHE A 1 484 ? -5.197 -4.728 0.791 1.00 94.94 484 PHE A CA 1
ATOM 3858 C C . PHE A 1 484 ? -4.826 -3.605 1.772 1.00 94.94 484 PHE A C 1
ATOM 3860 O O . PHE A 1 484 ? -5.673 -2.826 2.231 1.00 94.94 484 PHE A O 1
ATOM 3867 N N . VAL A 1 485 ? -3.536 -3.520 2.096 1.00 92.19 485 VAL A N 1
ATOM 3868 C CA . VAL A 1 485 ? -2.976 -2.485 2.975 1.00 92.19 485 VAL A CA 1
ATOM 3869 C C . VAL A 1 485 ? -3.273 -1.074 2.448 1.00 92.19 485 VAL A C 1
ATOM 3871 O O . VAL A 1 485 ? -3.216 -0.810 1.250 1.00 92.19 485 VAL A O 1
ATOM 3874 N N . GLY A 1 486 ? -3.618 -0.160 3.362 1.00 90.56 486 GLY A N 1
ATOM 3875 C CA . GLY A 1 486 ? -3.960 1.234 3.051 1.00 90.56 486 GLY A CA 1
ATOM 3876 C C . GLY A 1 486 ? -5.413 1.500 2.660 1.00 90.56 486 GLY A C 1
ATOM 3877 O O . GLY A 1 486 ? -5.767 2.647 2.379 1.00 90.56 486 GLY A O 1
ATOM 3878 N N . THR A 1 487 ? -6.264 0.475 2.661 1.00 92.56 487 THR A N 1
ATOM 3879 C CA . THR A 1 487 ? -7.708 0.613 2.445 1.00 92.56 487 THR A CA 1
ATOM 3880 C C . THR A 1 487 ? -8.388 1.384 3.583 1.00 92.56 487 THR A C 1
ATOM 3882 O O . THR A 1 487 ? -8.162 1.112 4.762 1.00 92.56 487 THR A O 1
ATOM 3885 N N . TYR A 1 488 ? -9.298 2.305 3.247 1.00 92.12 488 TYR A N 1
ATOM 3886 C CA . TYR A 1 488 ? -10.107 3.039 4.229 1.00 92.12 488 TYR A CA 1
ATOM 3887 C C . TYR A 1 488 ? -11.370 2.274 4.632 1.00 92.12 488 TYR A C 1
ATOM 3889 O O . TYR A 1 488 ? -12.490 2.707 4.371 1.00 92.12 488 TYR A O 1
ATOM 3897 N N . PHE A 1 489 ? -11.190 1.134 5.298 1.00 93.44 489 PHE A N 1
ATOM 3898 C CA . PHE A 1 489 ? -12.283 0.264 5.746 1.00 93.44 489 PHE A CA 1
ATOM 3899 C C . PHE A 1 489 ? -13.392 1.004 6.512 1.00 93.44 489 PHE A C 1
ATOM 3901 O O . PHE A 1 489 ? -14.572 0.741 6.294 1.00 93.44 489 PHE A O 1
ATOM 3908 N N . ASN A 1 490 ? -13.026 1.968 7.362 1.00 90.25 490 ASN A N 1
ATOM 3909 C CA . ASN A 1 490 ? -13.989 2.746 8.142 1.00 90.25 490 ASN A CA 1
ATOM 3910 C C . ASN A 1 490 ? -14.941 3.577 7.270 1.00 90.25 490 ASN A C 1
ATOM 3912 O O . ASN A 1 490 ? -16.115 3.666 7.609 1.00 90.25 490 ASN A O 1
ATOM 3916 N N . GLU A 1 491 ? -14.478 4.145 6.152 1.00 90.81 491 GLU A N 1
ATOM 3917 C CA . GLU A 1 491 ? -15.340 4.933 5.255 1.00 90.81 491 GLU A CA 1
ATOM 3918 C C . GLU A 1 491 ? -16.392 4.040 4.589 1.00 90.81 491 GLU A C 1
ATOM 3920 O O . GLU A 1 491 ? -17.584 4.348 4.600 1.00 90.81 491 GLU A O 1
ATOM 3925 N N . PHE A 1 492 ? -15.972 2.866 4.105 1.00 93.19 492 PHE A N 1
ATOM 3926 C CA . PHE A 1 492 ? -16.889 1.860 3.567 1.00 93.19 492 PHE A CA 1
ATOM 3927 C C . PHE A 1 492 ? -17.884 1.366 4.624 1.00 93.19 492 PHE A C 1
ATOM 3929 O O . PHE A 1 492 ? -19.077 1.248 4.343 1.00 93.19 492 PHE A O 1
ATOM 3936 N N . ALA A 1 493 ? -17.421 1.122 5.854 1.00 95.38 493 ALA A N 1
ATOM 3937 C CA . ALA A 1 493 ? -18.285 0.710 6.954 1.00 95.38 493 ALA A CA 1
ATOM 3938 C C . ALA A 1 493 ? -19.302 1.797 7.332 1.00 95.38 493 ALA A C 1
ATOM 3940 O O . ALA A 1 493 ? -20.470 1.483 7.544 1.00 95.38 493 ALA A O 1
ATOM 3941 N N . CYS A 1 494 ? -18.892 3.068 7.372 1.00 93.19 494 CYS A N 1
ATOM 3942 C CA . CYS A 1 494 ? -19.776 4.203 7.627 1.00 93.19 494 CYS A CA 1
ATOM 3943 C C . CYS A 1 494 ? -20.903 4.287 6.590 1.00 93.19 494 CYS A C 1
ATOM 3945 O O . CYS A 1 494 ? -22.072 4.381 6.968 1.00 93.19 494 CYS A O 1
ATOM 3947 N N . GLU A 1 495 ? -20.573 4.228 5.299 1.00 95.44 495 GLU A N 1
ATOM 3948 C CA . GLU A 1 495 ? -21.562 4.335 4.221 1.00 95.44 495 GLU A CA 1
ATOM 3949 C C . GLU A 1 495 ? -22.498 3.121 4.165 1.00 95.44 495 GLU A C 1
ATOM 3951 O O . GLU A 1 495 ? -23.712 3.287 4.009 1.00 95.44 495 GLU A O 1
ATOM 3956 N N . LEU A 1 496 ? -21.975 1.907 4.378 1.00 97.00 496 LEU A N 1
ATOM 3957 C CA . LEU A 1 496 ? -22.799 0.703 4.493 1.00 97.00 496 LEU A CA 1
ATOM 3958 C C . LEU A 1 496 ? -23.728 0.766 5.711 1.00 97.00 496 LEU A C 1
ATOM 3960 O O . LEU A 1 496 ? -24.908 0.449 5.587 1.00 97.00 496 LEU A O 1
ATOM 3964 N N . ASN A 1 497 ? -23.231 1.210 6.870 1.00 95.62 497 ASN A N 1
ATOM 3965 C CA . ASN A 1 497 ? -24.025 1.331 8.094 1.00 95.62 497 ASN A CA 1
ATOM 3966 C C . ASN A 1 497 ? -25.186 2.321 7.910 1.00 95.62 497 ASN A C 1
ATOM 3968 O O . ASN A 1 497 ? -26.332 1.999 8.212 1.00 95.62 497 ASN A O 1
ATOM 3972 N N . LYS A 1 498 ? -24.912 3.502 7.332 1.00 93.81 498 LYS A N 1
ATOM 3973 C CA . LYS A 1 498 ? -25.949 4.492 6.993 1.00 93.81 498 LYS A CA 1
ATOM 3974 C C . LYS A 1 498 ? -26.989 3.910 6.037 1.00 93.81 498 LYS A C 1
ATOM 3976 O O . LYS A 1 498 ? -28.185 4.062 6.272 1.00 93.81 498 LYS A O 1
ATOM 3981 N N . TYR A 1 499 ? -26.549 3.238 4.972 1.00 95.25 499 TYR A N 1
ATOM 3982 C CA . TYR A 1 499 ? -27.465 2.631 4.007 1.00 95.25 499 TYR A CA 1
ATOM 3983 C C . TYR A 1 499 ? -28.328 1.542 4.655 1.00 95.25 499 TYR A C 1
ATOM 3985 O O . TYR A 1 499 ? -29.547 1.559 4.492 1.00 95.25 499 TYR A O 1
ATOM 3993 N N . TYR A 1 500 ? -27.715 0.624 5.411 1.00 95.56 500 TYR A N 1
ATOM 3994 C CA . TYR A 1 500 ? -28.410 -0.464 6.099 1.00 95.56 500 TYR A CA 1
ATOM 3995 C C . TYR A 1 500 ? -29.463 0.087 7.065 1.00 95.56 500 TYR A C 1
ATOM 3997 O O . TYR A 1 500 ? -30.615 -0.342 7.009 1.00 95.56 500 TYR A O 1
ATOM 4005 N N . HIS A 1 501 ? -29.096 1.097 7.867 1.00 92.94 501 HIS A N 1
ATOM 4006 C CA . HIS A 1 501 ? -30.004 1.815 8.764 1.00 92.94 501 HIS A CA 1
ATOM 4007 C C . HIS A 1 501 ? -31.250 2.310 8.024 1.00 92.94 501 HIS A C 1
ATOM 4009 O O . HIS A 1 501 ? -32.364 1.969 8.413 1.00 92.94 501 HIS A O 1
ATOM 4015 N N . GLU A 1 502 ? -31.087 3.031 6.908 1.00 92.00 502 GLU A N 1
ATOM 4016 C CA . GLU A 1 502 ? -32.215 3.527 6.102 1.00 92.00 502 GLU A CA 1
ATOM 4017 C C . GLU A 1 502 ? -33.127 2.411 5.569 1.00 92.00 502 GLU A C 1
ATOM 4019 O O . GLU A 1 502 ? -34.349 2.595 5.527 1.00 92.00 502 GLU A O 1
ATOM 4024 N N . GLN A 1 503 ? -32.575 1.251 5.196 1.00 92.06 503 GLN A N 1
ATOM 4025 C CA . GLN A 1 503 ? -33.380 0.120 4.725 1.00 92.06 503 GLN A CA 1
ATOM 4026 C C . GLN A 1 503 ? -34.212 -0.507 5.851 1.00 92.06 503 GLN A C 1
ATOM 4028 O O . GLN A 1 503 ? -35.392 -0.818 5.653 1.00 92.06 503 GLN A O 1
ATOM 4033 N N . ILE A 1 504 ? -33.637 -0.665 7.048 1.00 89.44 504 ILE A N 1
ATOM 4034 C CA . ILE A 1 504 ? -34.303 -1.380 8.146 1.00 89.44 504 ILE A CA 1
ATOM 4035 C C . ILE A 1 504 ? -35.350 -0.556 8.902 1.00 89.44 504 ILE A C 1
ATOM 4037 O O . ILE A 1 504 ? -36.193 -1.148 9.588 1.00 89.44 504 ILE A O 1
ATOM 4041 N N . LYS A 1 505 ? -35.374 0.779 8.737 1.00 83.38 505 LYS A N 1
ATOM 4042 C CA . LYS A 1 505 ? -36.349 1.685 9.390 1.00 83.38 505 LYS A CA 1
ATOM 4043 C C . LYS A 1 505 ? -37.793 1.203 9.286 1.00 83.38 505 LYS A C 1
ATOM 4045 O O . LYS A 1 505 ? -38.590 1.395 10.200 1.00 83.38 505 LYS A O 1
ATOM 4050 N N . LYS A 1 506 ? -38.153 0.585 8.158 1.00 70.75 506 LYS A N 1
ATOM 4051 C CA . LYS A 1 506 ? -39.529 0.153 7.869 1.00 70.75 506 LYS A CA 1
ATOM 4052 C C . LYS A 1 506 ? -39.817 -1.292 8.268 1.00 70.75 506 LYS A C 1
ATOM 4054 O O . LYS A 1 506 ? -40.978 -1.691 8.266 1.00 70.75 506 LYS A O 1
ATOM 4059 N N . THR A 1 507 ? -38.797 -2.084 8.592 1.00 72.44 507 THR A N 1
ATOM 4060 C CA . THR A 1 507 ? -38.916 -3.549 8.645 1.00 72.44 507 THR A CA 1
ATOM 4061 C C . THR A 1 507 ? -38.782 -4.142 10.048 1.00 72.44 507 THR A C 1
ATOM 4063 O O . THR A 1 507 ? -38.792 -5.362 10.167 1.00 72.44 507 THR A O 1
ATOM 4066 N N . LYS A 1 508 ? -38.666 -3.320 11.109 1.00 73.56 508 LYS A N 1
ATOM 4067 C CA . LYS A 1 508 ? -38.398 -3.759 12.504 1.00 73.56 508 LYS A CA 1
ATOM 4068 C C . LYS A 1 508 ? -37.210 -4.728 12.612 1.00 73.56 508 LYS A C 1
ATOM 4070 O O . LYS A 1 508 ? -37.170 -5.584 13.496 1.00 73.56 508 LYS A O 1
ATOM 4075 N N . LYS A 1 509 ? -36.267 -4.621 11.676 1.00 85.12 509 LYS A N 1
ATOM 4076 C CA . LYS A 1 509 ? -35.067 -5.448 11.672 1.00 85.12 509 LYS A CA 1
ATOM 4077 C C . LYS A 1 509 ? -34.052 -4.865 12.641 1.00 85.12 509 LYS A C 1
ATOM 4079 O O . LYS A 1 509 ? -34.109 -3.711 13.048 1.00 85.12 509 LYS A O 1
ATOM 4084 N N . SER A 1 510 ? -33.158 -5.747 13.023 1.00 88.06 510 SER A N 1
ATOM 4085 C CA . SER A 1 510 ? -32.018 -5.514 13.883 1.00 88.06 510 SER A CA 1
ATOM 4086 C C . SER A 1 510 ? -30.977 -4.601 13.221 1.00 88.06 510 SER A C 1
ATOM 4088 O O . SER A 1 510 ? -30.671 -4.821 12.055 1.00 88.06 510 SER A O 1
ATOM 4090 N N . SER A 1 511 ? -30.388 -3.649 13.956 1.00 92.44 511 SER A N 1
ATOM 4091 C CA . SER A 1 511 ? -29.229 -2.867 13.486 1.00 92.44 511 SER A CA 1
ATOM 4092 C C . SER A 1 511 ? -28.023 -3.749 13.161 1.00 92.44 511 SER A C 1
ATOM 4094 O O . SER A 1 511 ? -27.838 -4.802 13.785 1.00 92.44 511 SER A O 1
ATOM 4096 N N . LEU A 1 512 ? -27.200 -3.277 12.221 1.00 96.00 512 LEU A N 1
ATOM 4097 C CA . LEU A 1 512 ? -25.973 -3.929 11.770 1.00 96.00 512 LEU A CA 1
ATOM 4098 C C . LEU A 1 512 ? -24.822 -3.695 12.753 1.00 96.00 512 LEU A C 1
ATOM 4100 O O . LEU A 1 512 ? -24.591 -2.574 13.204 1.00 96.00 512 LEU A O 1
ATOM 4104 N N . ILE A 1 513 ? -24.076 -4.756 13.051 1.00 96.12 513 ILE A N 1
ATOM 4105 C CA . ILE A 1 513 ? -22.898 -4.711 13.921 1.00 96.12 513 ILE A CA 1
ATOM 4106 C C . ILE A 1 513 ? -21.613 -4.848 13.096 1.00 96.12 513 ILE A C 1
ATOM 4108 O O . ILE A 1 513 ? -21.569 -5.620 12.145 1.00 96.12 513 ILE A O 1
ATOM 4112 N N . PHE A 1 514 ? -20.547 -4.145 13.482 1.00 98.12 514 PHE A N 1
ATOM 4113 C CA . PHE A 1 514 ? -19.239 -4.224 12.824 1.00 98.12 514 PHE A CA 1
ATOM 4114 C C . PHE A 1 514 ? -18.169 -4.736 13.788 1.00 98.12 514 PHE A C 1
ATOM 4116 O O . PHE A 1 514 ? -17.981 -4.152 14.856 1.00 98.12 514 PHE A O 1
ATOM 4123 N N . TYR A 1 515 ? -17.443 -5.778 13.386 1.00 97.69 515 TYR A N 1
ATOM 4124 C CA . TYR A 1 515 ? -16.285 -6.313 14.100 1.00 97.69 515 TYR A CA 1
ATOM 4125 C C . TYR A 1 515 ? -15.005 -6.100 13.286 1.00 97.69 515 TYR A C 1
ATOM 4127 O O . TYR A 1 515 ? -14.965 -6.435 12.104 1.00 97.69 515 TYR A O 1
ATOM 4135 N N . ASP A 1 516 ? -13.955 -5.564 13.907 1.00 95.81 516 ASP A N 1
ATOM 4136 C CA . ASP A 1 516 ? -12.679 -5.268 13.249 1.00 95.81 516 ASP A CA 1
ATOM 4137 C C . ASP A 1 516 ? -11.624 -6.348 13.519 1.00 95.81 516 ASP A C 1
ATOM 4139 O O . ASP A 1 516 ? -11.389 -6.762 14.664 1.00 95.81 516 ASP A O 1
ATOM 4143 N N . THR A 1 517 ? -10.958 -6.788 12.454 1.00 94.56 517 THR A N 1
ATOM 4144 C CA . THR A 1 517 ? -10.023 -7.917 12.495 1.00 94.56 517 THR A CA 1
ATOM 4145 C C . THR A 1 517 ? -8.740 -7.632 13.259 1.00 94.56 517 THR A C 1
ATOM 4147 O O . THR A 1 517 ? -8.118 -8.559 13.779 1.00 94.56 517 THR A O 1
ATOM 4150 N N . ARG A 1 518 ? -8.351 -6.360 13.425 1.00 89.69 518 ARG A N 1
ATOM 4151 C CA . ARG A 1 518 ? -7.118 -5.978 14.142 1.00 89.69 518 ARG A CA 1
ATOM 4152 C C . ARG A 1 518 ? -7.073 -6.480 15.580 1.00 89.69 518 ARG A C 1
ATOM 4154 O O . ARG A 1 518 ? -5.990 -6.632 16.142 1.00 89.69 518 ARG A O 1
ATOM 4161 N N . THR A 1 519 ? -8.230 -6.807 16.145 1.00 91.12 519 THR A N 1
ATOM 4162 C CA . THR A 1 519 ? -8.341 -7.446 17.455 1.00 91.12 519 THR A CA 1
ATOM 4163 C C . THR A 1 519 ? -7.681 -8.820 17.533 1.00 91.12 519 THR A C 1
ATOM 4165 O O . THR A 1 519 ? -7.146 -9.155 18.589 1.00 91.12 519 THR A O 1
ATOM 4168 N N . PHE A 1 520 ? -7.619 -9.578 16.434 1.00 91.25 520 PHE A N 1
ATOM 4169 C CA . PHE A 1 520 ? -6.966 -10.889 16.376 1.00 91.25 520 PHE A CA 1
ATOM 4170 C C . PHE A 1 520 ? -5.687 -10.932 15.521 1.00 91.25 520 PHE A C 1
ATOM 4172 O O . PHE A 1 520 ? -5.038 -11.970 15.487 1.00 91.25 520 PHE A O 1
ATOM 4179 N N . LEU A 1 521 ? -5.265 -9.830 14.884 1.00 86.12 521 LEU A N 1
ATOM 4180 C CA . LEU A 1 521 ? -4.030 -9.784 14.070 1.00 86.12 521 LEU A CA 1
ATOM 4181 C C . LEU A 1 521 ? -2.720 -9.652 14.888 1.00 86.12 521 LEU A C 1
ATOM 4183 O O . LEU A 1 521 ? -1.630 -9.463 14.343 1.00 86.12 521 LEU A O 1
ATOM 4187 N N . GLN A 1 522 ? -2.798 -9.665 16.221 1.00 67.12 522 GLN A N 1
ATOM 4188 C CA . GLN A 1 522 ? -1.641 -9.405 17.080 1.00 67.12 522 GLN A CA 1
ATOM 4189 C C . GLN A 1 522 ? -0.921 -10.683 17.507 1.00 67.12 522 GLN A C 1
ATOM 4191 O O . GLN A 1 522 ? -1.334 -11.338 18.461 1.00 67.12 522 GLN A O 1
ATOM 4196 N N . THR A 1 523 ? 0.237 -10.931 16.900 1.00 54.91 523 THR A N 1
ATOM 4197 C CA . THR A 1 523 ? 1.273 -11.828 17.425 1.00 54.91 523 THR A CA 1
ATOM 4198 C C . THR A 1 523 ? 2.479 -11.012 17.916 1.00 54.91 523 THR A C 1
ATOM 4200 O O . THR A 1 523 ? 2.938 -10.088 17.235 1.00 54.91 523 THR A O 1
ATOM 4203 N N . ASP A 1 524 ? 3.019 -11.343 19.096 1.00 59.19 524 ASP A N 1
ATOM 4204 C CA . ASP A 1 524 ? 4.322 -10.863 19.594 1.00 59.19 524 ASP A CA 1
ATOM 4205 C C . ASP A 1 524 ? 5.466 -11.510 18.781 1.00 59.19 524 ASP A C 1
ATOM 4207 O O . ASP A 1 524 ? 6.284 -12.279 19.284 1.00 59.19 524 ASP A O 1
ATOM 4211 N N . CYS A 1 525 ? 5.523 -11.227 17.477 1.00 65.50 525 CYS A N 1
ATOM 4212 C CA . CYS A 1 525 ? 6.567 -11.720 16.573 1.00 65.50 525 CYS A CA 1
ATOM 4213 C C . CYS A 1 525 ? 7.489 -10.604 16.056 1.00 65.50 525 CYS A C 1
ATOM 4215 O O . CYS A 1 525 ? 8.215 -10.787 15.077 1.00 65.50 525 CYS A O 1
ATOM 4217 N N . ASP A 1 526 ? 7.533 -9.459 16.746 1.00 76.44 526 ASP A N 1
ATOM 4218 C CA . ASP A 1 526 ? 8.353 -8.298 16.373 1.00 76.44 526 ASP A CA 1
ATOM 4219 C C . ASP A 1 526 ? 9.824 -8.653 16.139 1.00 76.44 526 ASP A C 1
ATOM 4221 O O . ASP A 1 526 ? 10.452 -8.103 15.239 1.00 76.44 526 ASP A O 1
ATOM 4225 N N . LYS A 1 527 ? 10.374 -9.627 16.875 1.00 80.50 527 LYS A N 1
ATOM 4226 C CA . LYS A 1 527 ? 11.737 -10.124 16.636 1.00 80.50 527 LYS A CA 1
ATOM 4227 C C . LYS A 1 527 ? 11.904 -10.728 15.232 1.00 80.50 527 LYS A C 1
ATOM 4229 O O . LYS A 1 527 ? 12.915 -10.461 14.584 1.00 80.50 527 LYS A O 1
ATOM 4234 N N . LYS A 1 528 ? 10.924 -11.510 14.757 1.00 84.50 528 LYS A N 1
ATOM 4235 C CA . LYS A 1 528 ? 10.911 -12.106 13.408 1.00 84.50 528 LYS A CA 1
ATOM 4236 C C . LYS A 1 528 ? 10.772 -10.998 12.360 1.00 84.50 528 LYS A C 1
ATOM 4238 O O . LYS A 1 528 ? 11.628 -10.894 11.488 1.00 84.50 528 LYS A O 1
ATOM 4243 N N . ARG A 1 529 ? 9.805 -10.085 12.523 1.00 87.12 529 ARG A N 1
ATOM 4244 C CA . ARG A 1 529 ? 9.572 -8.928 11.626 1.00 87.12 529 ARG A CA 1
ATOM 4245 C C . ARG A 1 529 ? 10.809 -8.032 11.486 1.00 87.12 529 ARG A C 1
ATOM 4247 O O . ARG A 1 529 ? 11.257 -7.743 10.379 1.00 87.12 529 ARG A O 1
ATOM 4254 N N . LYS A 1 530 ? 11.432 -7.663 12.611 1.00 87.25 530 LYS A N 1
ATOM 4255 C CA . LYS A 1 530 ? 12.662 -6.849 12.656 1.00 87.25 530 LYS A CA 1
ATOM 4256 C C . LYS A 1 530 ? 13.824 -7.494 11.893 1.00 87.25 530 LYS A C 1
ATOM 4258 O O . LYS A 1 530 ? 14.675 -6.771 11.381 1.00 87.25 530 LYS A O 1
ATOM 4263 N N . SER A 1 531 ? 13.864 -8.826 11.780 1.00 88.94 531 SER A N 1
ATOM 4264 C CA . SER A 1 531 ? 14.936 -9.534 11.069 1.00 88.94 531 SER A CA 1
ATOM 4265 C C . SER A 1 531 ? 14.918 -9.339 9.545 1.00 88.94 531 SER A C 1
ATOM 4267 O O . SER A 1 531 ? 15.970 -9.477 8.918 1.00 88.94 531 SER A O 1
ATOM 4269 N N . TYR A 1 532 ? 13.771 -8.956 8.971 1.00 91.00 532 TYR A N 1
ATOM 4270 C CA . TYR A 1 532 ? 13.620 -8.590 7.555 1.00 91.00 532 TYR A CA 1
ATOM 4271 C C . TYR A 1 532 ? 13.915 -7.107 7.303 1.00 91.00 532 TYR A C 1
ATOM 4273 O O . TYR A 1 532 ? 14.291 -6.717 6.204 1.00 91.00 532 TYR A O 1
ATOM 4281 N N . LEU A 1 533 ? 13.833 -6.268 8.338 1.00 89.94 533 LEU A N 1
ATOM 4282 C CA . LEU A 1 533 ? 14.061 -4.822 8.258 1.00 89.94 533 LEU A CA 1
ATOM 4283 C C . LEU A 1 533 ? 15.475 -4.409 8.711 1.00 89.94 533 LEU A C 1
ATOM 4285 O O . LEU A 1 533 ? 15.651 -3.337 9.295 1.00 89.94 533 LEU A O 1
ATOM 4289 N N . LYS A 1 534 ? 16.484 -5.255 8.454 1.00 80.75 534 LYS A N 1
ATOM 4290 C CA . LYS A 1 534 ? 17.912 -4.944 8.687 1.00 80.75 534 LYS A CA 1
ATOM 4291 C C . LYS A 1 534 ? 18.341 -3.678 7.925 1.00 80.75 534 LYS A C 1
ATOM 4293 O O . LYS A 1 534 ? 17.612 -3.215 7.050 1.00 80.75 534 LYS A O 1
ATOM 4298 N N . TYR A 1 535 ? 19.513 -3.121 8.244 1.00 80.75 535 TYR A N 1
ATOM 4299 C CA . TYR A 1 535 ? 20.036 -1.880 7.653 1.00 80.75 535 TYR A CA 1
ATOM 4300 C C . TYR A 1 535 ? 19.178 -0.673 8.032 1.00 80.75 535 TYR A C 1
ATOM 4302 O O . TYR A 1 535 ? 18.500 -0.070 7.201 1.00 80.75 535 TYR A O 1
ATOM 4310 N N . THR A 1 536 ? 19.154 -0.327 9.315 1.00 73.50 536 THR A N 1
ATOM 4311 C CA . THR A 1 536 ? 18.171 0.624 9.874 1.00 73.50 536 THR A CA 1
ATOM 4312 C C . THR A 1 536 ? 18.269 2.039 9.302 1.00 73.50 536 THR A C 1
ATOM 4314 O O . THR A 1 536 ? 17.276 2.761 9.305 1.00 73.50 536 THR A O 1
ATOM 4317 N N . LYS A 1 537 ? 19.436 2.415 8.765 1.00 76.44 537 LYS A N 1
ATOM 4318 C CA . LYS A 1 537 ? 19.685 3.705 8.096 1.00 76.44 537 LYS A CA 1
ATOM 4319 C C . LYS A 1 537 ? 19.487 3.673 6.568 1.00 76.44 537 LYS A C 1
ATOM 4321 O O . LYS A 1 537 ? 19.696 4.684 5.910 1.00 76.44 537 LYS A O 1
ATOM 4326 N N . SER A 1 538 ? 19.106 2.532 5.987 1.00 84.69 538 SER A N 1
ATOM 4327 C CA . SER A 1 538 ? 18.895 2.358 4.541 1.00 84.69 538 SER A CA 1
ATOM 4328 C C . SER A 1 538 ? 17.471 1.903 4.233 1.00 84.69 538 SER A C 1
ATOM 4330 O O . SER A 1 538 ? 16.850 1.192 5.027 1.00 84.69 538 SER A O 1
ATOM 4332 N N . ILE A 1 539 ? 16.977 2.249 3.040 1.00 87.25 539 ILE A N 1
ATOM 4333 C CA . ILE A 1 539 ? 15.690 1.757 2.541 1.00 87.25 539 ILE A CA 1
ATOM 4334 C C . ILE A 1 539 ? 15.697 0.235 2.332 1.00 87.25 539 ILE A C 1
ATOM 4336 O O . ILE A 1 539 ? 14.636 -0.363 2.320 1.00 87.25 539 ILE A O 1
ATOM 4340 N N . PHE A 1 540 ? 16.863 -0.413 2.229 1.00 91.12 540 PHE A N 1
ATOM 4341 C CA . PHE A 1 540 ? 16.963 -1.850 1.950 1.00 91.12 540 PHE A CA 1
ATOM 4342 C C . PHE A 1 540 ? 16.510 -2.733 3.110 1.00 91.12 540 PHE A C 1
ATOM 4344 O O . PHE A 1 540 ? 16.768 -2.435 4.274 1.00 91.12 540 PHE A O 1
ATOM 4351 N N . GLY A 1 541 ? 15.924 -3.875 2.774 1.00 91.50 541 GLY A N 1
ATOM 4352 C CA . GLY A 1 541 ? 15.586 -4.961 3.683 1.00 91.50 541 GLY A CA 1
ATOM 4353 C C . GLY A 1 541 ? 15.695 -6.311 2.977 1.00 91.50 541 GLY A C 1
ATOM 4354 O O . GLY A 1 541 ? 16.220 -6.412 1.865 1.00 91.50 541 GLY A O 1
ATOM 4355 N N . LYS A 1 542 ? 15.209 -7.352 3.648 1.00 91.94 542 LYS A N 1
ATOM 4356 C CA . LYS A 1 542 ? 15.091 -8.708 3.118 1.00 91.94 542 LYS A CA 1
ATOM 4357 C C . LYS A 1 542 ? 13.617 -9.030 2.895 1.00 91.94 542 LYS A C 1
ATOM 4359 O O . LYS A 1 542 ? 12.832 -8.819 3.811 1.00 91.94 542 LYS A O 1
ATOM 4364 N N . LEU A 1 543 ? 13.245 -9.563 1.733 1.00 90.69 543 LEU A N 1
ATOM 4365 C CA . LEU A 1 543 ? 11.857 -9.963 1.472 1.00 90.69 543 LEU A CA 1
ATOM 4366 C C . LEU A 1 543 ? 11.395 -11.077 2.429 1.00 90.69 543 LEU A C 1
ATOM 4368 O O . LEU A 1 543 ? 12.083 -12.088 2.597 1.00 90.69 543 LEU A O 1
ATOM 4372 N N . ALA A 1 544 ? 10.212 -10.913 3.022 1.00 91.75 544 ALA A N 1
ATOM 4373 C CA . ALA A 1 544 ? 9.570 -11.893 3.900 1.00 91.75 544 ALA A CA 1
ATOM 4374 C C . ALA A 1 544 ? 8.825 -12.989 3.125 1.00 91.75 544 ALA A C 1
ATOM 4376 O O . ALA A 1 544 ? 7.608 -13.143 3.217 1.00 91.75 544 ALA A O 1
ATOM 4377 N N . THR A 1 545 ? 9.564 -13.761 2.331 1.00 87.00 545 THR A N 1
ATOM 4378 C CA . THR A 1 545 ? 8.996 -14.808 1.468 1.00 87.00 545 THR A CA 1
ATOM 4379 C C . THR A 1 545 ? 8.605 -16.085 2.211 1.00 87.00 545 THR A C 1
ATOM 4381 O O . THR A 1 545 ? 7.850 -16.886 1.664 1.00 87.00 545 THR A O 1
ATOM 4384 N N . ASP A 1 546 ? 9.058 -16.272 3.447 1.00 88.62 546 ASP A N 1
ATOM 4385 C CA . ASP A 1 546 ? 8.803 -17.434 4.305 1.00 88.62 546 ASP A CA 1
ATOM 4386 C C . ASP A 1 546 ? 7.782 -17.166 5.424 1.00 88.62 546 ASP A C 1
ATOM 4388 O O . ASP A 1 546 ? 7.555 -18.037 6.262 1.00 88.62 546 ASP A O 1
ATOM 4392 N N . LEU A 1 547 ? 7.165 -15.979 5.442 1.00 89.81 547 LEU A N 1
ATOM 4393 C CA . LEU A 1 547 ? 6.047 -15.673 6.334 1.00 89.81 547 LEU A CA 1
ATOM 4394 C C . LEU A 1 547 ? 4.704 -15.982 5.662 1.00 89.81 547 LEU A C 1
ATOM 4396 O O . LEU A 1 547 ? 4.540 -15.769 4.454 1.00 89.81 547 LEU A O 1
ATOM 4400 N N . ASP A 1 548 ? 3.745 -16.443 6.463 1.00 89.94 548 ASP A N 1
ATOM 4401 C CA . ASP A 1 548 ? 2.357 -16.677 6.061 1.00 89.94 548 ASP A CA 1
ATOM 4402 C C . ASP A 1 548 ? 1.393 -15.804 6.875 1.00 89.94 548 ASP A C 1
ATOM 4404 O O . ASP A 1 548 ? 1.538 -15.664 8.088 1.00 89.94 548 ASP A O 1
ATOM 4408 N N . PHE A 1 549 ? 0.393 -15.211 6.213 1.00 91.75 549 PHE A N 1
ATOM 4409 C CA . PHE A 1 549 ? -0.539 -14.294 6.875 1.00 91.75 549 PHE A CA 1
ATOM 4410 C C . PHE A 1 549 ? -1.316 -14.982 8.008 1.00 91.75 549 PHE A C 1
ATOM 4412 O O . PHE A 1 549 ? -1.461 -14.418 9.092 1.00 91.75 549 PHE A O 1
ATOM 4419 N N . LYS A 1 550 ? -1.815 -16.198 7.767 1.00 91.50 550 LYS A N 1
ATOM 4420 C CA . LYS A 1 550 ? -2.636 -16.932 8.728 1.00 91.50 550 LYS A CA 1
ATOM 4421 C C . LYS A 1 550 ? -1.779 -17.447 9.878 1.00 91.50 550 LYS A C 1
ATOM 4423 O O . LYS A 1 550 ? -2.122 -17.215 11.031 1.00 91.50 550 LYS A O 1
ATOM 4428 N N . GLU A 1 551 ? -0.662 -18.097 9.575 1.00 89.44 551 GLU A N 1
ATOM 4429 C CA . GLU A 1 551 ? 0.146 -18.767 10.600 1.00 89.44 551 GLU A CA 1
ATOM 4430 C C . GLU A 1 551 ? 0.962 -17.789 11.461 1.00 89.44 551 GLU A C 1
ATOM 4432 O O . GLU A 1 551 ? 1.116 -18.003 12.663 1.00 89.44 551 GLU A O 1
ATOM 4437 N N . ASP A 1 552 ? 1.481 -16.700 10.880 1.00 88.38 552 ASP A N 1
ATOM 4438 C CA . ASP A 1 552 ? 2.370 -15.781 11.602 1.00 88.38 552 ASP A CA 1
ATOM 4439 C C . ASP A 1 552 ? 1.657 -14.548 12.185 1.00 88.38 552 ASP A C 1
ATOM 4441 O O . ASP A 1 552 ? 2.196 -13.917 13.104 1.00 88.38 552 ASP A O 1
ATOM 4445 N N . PHE A 1 553 ? 0.475 -14.172 11.679 1.00 87.69 553 PHE A N 1
ATOM 4446 C CA . PHE A 1 553 ? -0.178 -12.903 12.044 1.00 87.69 553 PHE A CA 1
ATOM 4447 C C . PHE A 1 553 ? -1.581 -13.044 12.620 1.00 87.69 553 PHE A C 1
ATOM 4449 O O . PHE A 1 553 ? -2.097 -12.058 13.130 1.00 87.69 553 PHE A O 1
ATOM 4456 N N . ILE A 1 554 ? -2.188 -14.229 12.621 1.00 90.62 554 ILE A N 1
ATOM 4457 C CA . ILE A 1 554 ? -3.470 -14.444 13.298 1.00 90.62 554 ILE A CA 1
ATOM 4458 C C . ILE A 1 554 ? -3.226 -15.101 14.656 1.00 90.62 554 ILE A C 1
ATOM 4460 O O . ILE A 1 554 ? -2.699 -16.205 14.758 1.00 90.62 554 ILE A O 1
ATOM 4464 N N . ASP A 1 555 ? -3.670 -14.441 15.723 1.00 91.50 555 ASP A N 1
ATOM 4465 C CA . ASP A 1 555 ? -3.802 -15.063 17.036 1.00 91.50 555 ASP A CA 1
ATOM 4466 C C . ASP A 1 555 ? -5.028 -15.983 17.021 1.00 91.50 555 ASP A C 1
ATOM 4468 O O . ASP A 1 555 ? -6.172 -15.531 17.134 1.00 91.50 555 ASP A O 1
ATOM 4472 N N . ALA A 1 556 ? -4.781 -17.287 16.876 1.00 91.94 556 ALA A N 1
ATOM 4473 C CA . ALA A 1 556 ? -5.825 -18.305 16.800 1.00 91.94 556 ALA A CA 1
ATOM 4474 C C . ALA A 1 556 ? -6.797 -18.253 17.991 1.00 91.94 556 ALA A C 1
ATOM 4476 O O . ALA A 1 556 ? -8.002 -18.393 17.800 1.00 91.94 556 ALA A O 1
ATOM 4477 N N . LYS A 1 557 ? -6.314 -17.968 19.211 1.00 92.00 557 LYS A N 1
ATOM 4478 C CA . LYS A 1 557 ? -7.179 -17.901 20.400 1.00 92.00 557 LYS A CA 1
ATOM 4479 C C . LYS A 1 557 ? -8.116 -16.702 20.335 1.00 92.00 557 LYS A C 1
ATOM 4481 O O . LYS A 1 557 ? -9.288 -16.824 20.681 1.00 92.00 557 LYS A O 1
ATOM 4486 N N . LYS A 1 558 ? -7.613 -15.543 19.902 1.00 92.81 558 LYS A N 1
ATOM 4487 C CA . LYS A 1 558 ? -8.433 -14.333 19.735 1.00 92.81 558 LYS A CA 1
ATOM 4488 C C . LYS A 1 558 ? -9.410 -14.464 18.573 1.00 92.81 558 LYS A C 1
ATOM 4490 O O . LYS A 1 558 ? -10.546 -14.015 18.694 1.00 92.81 558 LYS A O 1
ATOM 4495 N N . LEU A 1 559 ? -8.989 -15.096 17.479 1.00 94.81 559 LEU A N 1
ATOM 4496 C CA . LEU A 1 559 ? -9.863 -15.408 16.355 1.00 94.81 559 LEU A CA 1
ATOM 4497 C C . LEU A 1 559 ? -11.013 -16.326 16.800 1.00 94.81 559 LEU A C 1
ATOM 4499 O O . LEU A 1 559 ? -12.174 -16.005 16.553 1.00 94.81 559 LEU A O 1
ATOM 4503 N N . ASP A 1 560 ? -10.715 -17.420 17.503 1.00 94.50 560 ASP A N 1
ATOM 4504 C CA . ASP A 1 560 ? -11.734 -18.336 18.031 1.00 94.50 560 ASP A CA 1
ATOM 4505 C C . ASP A 1 560 ? -12.650 -17.643 19.046 1.00 94.50 560 ASP A C 1
ATOM 4507 O O . ASP A 1 560 ? -13.867 -17.833 19.031 1.00 94.50 560 ASP A O 1
ATOM 4511 N N . TYR A 1 561 ? -12.088 -16.785 19.900 1.00 92.69 561 TYR A N 1
ATOM 4512 C CA . TYR A 1 561 ? -12.872 -15.985 20.833 1.00 92.69 561 TYR A CA 1
ATOM 4513 C C . TYR A 1 561 ? -13.844 -15.049 20.103 1.00 92.69 561 TYR A C 1
ATOM 4515 O O . TYR A 1 561 ? -15.013 -14.992 20.478 1.00 92.69 561 TYR A O 1
ATOM 4523 N N . LEU A 1 562 ? -13.409 -14.362 19.040 1.00 94.19 562 LEU A N 1
ATOM 4524 C CA . LEU A 1 562 ? -14.298 -13.535 18.223 1.00 94.19 562 LEU A CA 1
ATOM 4525 C C . LEU A 1 562 ? -15.415 -14.382 17.596 1.00 94.19 562 LEU A C 1
ATOM 4527 O O . LEU A 1 562 ? -16.583 -14.030 17.741 1.00 94.19 562 LEU A O 1
ATOM 4531 N N . LYS A 1 563 ? -15.074 -15.514 16.960 1.00 95.06 563 LYS A N 1
ATOM 4532 C CA . LYS A 1 563 ? -16.041 -16.428 16.315 1.00 95.06 563 LYS A CA 1
ATOM 4533 C C . LYS A 1 563 ? -17.156 -16.862 17.264 1.00 95.06 563 LYS A C 1
ATOM 4535 O O . LYS A 1 563 ? -18.323 -16.871 16.882 1.00 95.06 563 LYS A O 1
ATOM 4540 N N . ASN A 1 564 ? -16.800 -17.181 18.505 1.00 92.75 564 ASN A N 1
ATOM 4541 C CA . ASN A 1 564 ? -17.744 -17.659 19.514 1.00 92.75 564 ASN A CA 1
ATOM 4542 C C . ASN A 1 564 ? -18.647 -16.555 20.092 1.00 92.75 564 ASN A C 1
ATOM 4544 O O . ASN A 1 564 ? -19.640 -16.872 20.743 1.00 92.75 564 ASN A O 1
ATOM 4548 N N . ASN A 1 565 ? -18.331 -15.277 19.855 1.00 91.44 565 ASN A N 1
ATOM 4549 C CA . ASN A 1 565 ? -18.992 -14.133 20.492 1.00 91.44 565 ASN A CA 1
ATOM 4550 C C . ASN A 1 565 ? -19.604 -13.129 19.495 1.00 91.44 565 ASN A C 1
ATOM 4552 O O . ASN A 1 565 ? -19.900 -11.987 19.855 1.00 91.44 565 ASN A O 1
ATOM 4556 N N . LEU A 1 566 ? -19.838 -13.547 18.248 1.00 93.94 566 LEU A N 1
ATOM 4557 C CA . LEU A 1 566 ? -20.496 -12.712 17.241 1.00 93.94 566 LEU A CA 1
ATOM 4558 C C . LEU A 1 566 ? -21.978 -12.472 17.564 1.00 93.94 566 LEU A C 1
ATOM 4560 O O . LEU A 1 566 ? -22.707 -13.361 18.006 1.00 93.94 566 LEU A O 1
ATOM 4564 N N . SER A 1 567 ? -22.439 -11.256 17.278 1.00 94.38 567 SER A N 1
ATOM 4565 C CA . SER A 1 567 ? -23.858 -10.883 17.258 1.00 94.38 567 SER A CA 1
ATOM 4566 C C . SER A 1 567 ? -24.300 -10.617 15.827 1.00 94.38 567 SER A C 1
ATOM 4568 O O . SER A 1 567 ? -23.563 -9.980 15.084 1.00 94.38 567 SER A O 1
ATOM 4570 N N . TYR A 1 568 ? -25.494 -11.073 15.448 1.00 95.06 568 TYR A N 1
ATOM 4571 C CA . TYR A 1 568 ? -25.995 -10.995 14.072 1.00 95.06 568 TYR A CA 1
ATOM 4572 C C . TYR A 1 568 ? -27.192 -10.026 13.941 1.00 95.06 568 TYR A C 1
ATOM 4574 O O . TYR A 1 568 ? -27.983 -9.903 14.888 1.00 95.06 568 TYR A O 1
ATOM 4582 N N . PRO A 1 569 ? -27.383 -9.372 12.777 1.00 96.88 569 PRO A N 1
ATOM 4583 C CA . PRO A 1 569 ? -26.516 -9.409 11.600 1.00 96.88 569 PRO A CA 1
ATOM 4584 C C . PRO A 1 569 ? -25.223 -8.603 11.802 1.00 96.88 569 PRO A C 1
ATOM 4586 O O . PRO A 1 569 ? -25.224 -7.592 12.510 1.00 96.88 569 PRO A O 1
ATOM 4589 N N . CYS A 1 570 ? -24.123 -9.034 11.178 1.00 97.81 570 CYS A N 1
ATOM 4590 C CA . CYS A 1 570 ? -22.836 -8.351 11.313 1.00 97.81 570 CYS A CA 1
ATOM 4591 C C . CYS A 1 570 ? -21.973 -8.305 10.053 1.00 97.81 570 CYS A C 1
ATOM 4593 O O . CYS A 1 570 ? -22.159 -9.044 9.089 1.00 97.81 570 CYS A O 1
ATOM 4595 N N . VAL A 1 571 ? -20.983 -7.421 10.104 1.00 98.62 571 VAL A N 1
ATOM 4596 C CA . VAL A 1 571 ? -19.884 -7.316 9.153 1.00 98.62 571 VAL A CA 1
ATOM 4597 C C . VAL A 1 571 ? -18.580 -7.528 9.908 1.00 98.62 571 VAL A C 1
ATOM 4599 O O . VAL A 1 571 ? -18.328 -6.859 10.910 1.00 98.62 571 VAL A O 1
ATOM 4602 N N . ILE A 1 572 ? -17.739 -8.430 9.414 1.00 98.50 572 ILE A N 1
ATOM 4603 C CA . ILE A 1 572 ? -16.344 -8.540 9.844 1.00 98.50 572 ILE A CA 1
ATOM 4604 C C . ILE A 1 572 ? -15.503 -7.771 8.835 1.00 98.50 572 ILE A C 1
ATOM 4606 O O . ILE A 1 572 ? -15.592 -8.054 7.641 1.00 98.50 572 ILE A O 1
ATOM 4610 N N . ILE A 1 573 ? -14.706 -6.807 9.288 1.00 97.81 573 ILE A N 1
ATOM 4611 C CA . ILE A 1 573 ? -14.004 -5.888 8.394 1.00 97.81 573 ILE A CA 1
ATOM 4612 C C . ILE A 1 573 ? -12.528 -5.706 8.752 1.00 97.81 573 ILE A C 1
ATOM 4614 O O . ILE A 1 573 ? -12.167 -5.525 9.914 1.00 97.81 573 ILE A O 1
ATOM 4618 N N . GLY A 1 574 ? -11.686 -5.722 7.722 1.00 95.56 574 GLY A N 1
ATOM 4619 C CA . GLY A 1 574 ? -10.242 -5.528 7.802 1.00 95.56 574 GLY A CA 1
ATOM 4620 C C . GLY A 1 574 ? -9.459 -6.741 7.289 1.00 95.56 574 GLY A C 1
ATOM 4621 O O . GLY A 1 574 ? -10.048 -7.788 7.008 1.00 95.56 574 GLY A O 1
ATOM 4622 N N . PRO A 1 575 ? -8.122 -6.627 7.178 1.00 94.44 575 PRO A N 1
ATOM 4623 C CA . PRO A 1 575 ? -7.275 -7.728 6.736 1.00 94.44 575 PRO A CA 1
ATOM 4624 C C . PRO A 1 575 ? -7.506 -9.003 7.543 1.00 94.44 575 PRO A C 1
ATOM 4626 O O . PRO A 1 575 ? -7.515 -8.963 8.774 1.00 94.44 575 PRO A O 1
ATOM 4629 N N . GLY A 1 576 ? -7.694 -10.132 6.867 1.00 95.12 576 GLY A N 1
ATOM 4630 C CA . GLY A 1 576 ? -7.925 -11.426 7.508 1.00 95.12 576 GLY A CA 1
ATOM 4631 C C . GLY A 1 576 ? -9.376 -11.707 7.909 1.00 95.12 576 GLY A C 1
ATOM 4632 O O . GLY A 1 576 ? -9.640 -12.741 8.525 1.00 95.12 576 GLY A O 1
ATOM 4633 N N . ALA A 1 577 ? -10.332 -10.841 7.550 1.00 97.56 577 ALA A N 1
ATOM 4634 C CA . ALA A 1 577 ? -11.763 -11.086 7.767 1.00 97.56 577 ALA A CA 1
ATOM 4635 C C . ALA A 1 577 ? -12.211 -12.406 7.122 1.00 97.56 577 ALA A C 1
ATOM 4637 O O . ALA A 1 577 ? -13.043 -13.127 7.674 1.00 97.56 577 ALA A O 1
ATOM 4638 N N . SER A 1 578 ? -11.598 -12.760 5.990 1.00 97.38 578 SER A N 1
ATOM 4639 C CA . SER A 1 578 ? -11.826 -13.998 5.240 1.00 97.38 578 SER A CA 1
ATOM 4640 C C . SER A 1 578 ? -11.612 -15.299 6.029 1.00 97.38 578 SER A C 1
ATOM 4642 O O . SER A 1 578 ? -12.153 -16.332 5.619 1.00 97.38 578 SER A O 1
ATOM 4644 N N . PHE A 1 579 ? -10.871 -15.261 7.147 1.00 96.69 579 PHE A N 1
ATOM 4645 C CA . PHE A 1 579 ? -10.595 -16.414 8.017 1.00 96.69 579 PHE A CA 1
ATOM 4646 C C . PHE A 1 579 ? -11.625 -16.614 9.140 1.00 96.69 579 PHE A C 1
ATOM 4648 O O . PHE A 1 579 ? -11.569 -17.621 9.860 1.00 96.69 579 PHE A O 1
ATOM 4655 N N . VAL A 1 580 ? -12.569 -15.680 9.319 1.00 97.38 580 VAL A N 1
ATOM 4656 C CA . VAL A 1 580 ? -13.603 -15.809 10.355 1.00 97.38 580 VAL A CA 1
ATOM 4657 C C . VAL A 1 580 ? -14.579 -16.938 10.016 1.00 97.38 580 VAL A C 1
ATOM 4659 O O . VAL A 1 580 ? -14.764 -17.848 10.822 1.00 97.38 580 VAL A O 1
ATOM 4662 N N . ASP A 1 581 ? -15.136 -16.943 8.808 1.00 96.00 581 ASP A N 1
ATOM 4663 C CA . ASP A 1 581 ? -15.991 -18.032 8.329 1.00 96.00 581 ASP A CA 1
ATOM 4664 C C . ASP A 1 581 ? -15.844 -18.196 6.815 1.00 96.00 581 ASP A C 1
ATOM 4666 O O . ASP A 1 581 ? -16.354 -17.404 6.024 1.00 96.00 581 ASP A O 1
ATOM 4670 N N . GLU A 1 582 ? -15.136 -19.242 6.391 1.00 94.44 582 GLU A N 1
ATOM 4671 C CA . GLU A 1 582 ? -14.777 -19.385 4.983 1.00 94.44 582 GLU A CA 1
ATOM 4672 C C . GLU A 1 582 ? -15.976 -19.626 4.047 1.00 94.44 582 GLU A C 1
ATOM 4674 O O . GLU A 1 582 ? -15.862 -19.421 2.837 1.00 94.44 582 GLU A O 1
ATOM 4679 N N . SER A 1 583 ? -17.128 -20.009 4.609 1.00 95.44 583 SER A N 1
ATOM 4680 C CA . SER A 1 583 ? -18.363 -20.298 3.874 1.00 95.44 583 SER A CA 1
ATOM 4681 C C . SER A 1 583 ? -19.185 -19.058 3.511 1.00 95.44 583 SER A C 1
ATOM 4683 O O . SER A 1 583 ? -20.166 -19.166 2.774 1.00 95.44 583 SER A O 1
ATOM 4685 N N . LYS A 1 584 ? -18.823 -17.886 4.044 1.00 97.69 584 LYS A N 1
ATOM 4686 C CA . LYS A 1 584 ? -19.632 -16.664 3.961 1.00 97.69 584 LYS A CA 1
ATOM 4687 C C . LYS A 1 584 ? -19.203 -15.753 2.815 1.00 97.69 584 LYS A C 1
ATOM 4689 O O . LYS A 1 584 ? -18.054 -15.837 2.373 1.00 97.69 584 LYS A O 1
ATOM 4694 N N . PRO A 1 585 ? -20.100 -14.863 2.342 1.00 98.31 585 PRO A N 1
ATOM 4695 C CA . PRO A 1 585 ? -19.775 -13.959 1.252 1.00 98.31 585 PRO A CA 1
ATOM 4696 C C . PRO A 1 585 ? -18.584 -13.056 1.588 1.00 98.31 585 PRO A C 1
ATOM 4698 O O . PRO A 1 585 ? -18.552 -12.422 2.647 1.00 98.31 585 PRO A O 1
ATOM 4701 N N . LEU A 1 586 ? -17.631 -12.987 0.660 1.00 98.75 586 LEU A N 1
ATOM 4702 C CA . LEU A 1 586 ? -16.386 -12.242 0.777 1.00 98.75 586 LEU A CA 1
ATOM 4703 C C . LEU A 1 586 ? -16.361 -11.052 -0.183 1.00 98.75 586 LEU A C 1
ATOM 4705 O O . LEU A 1 586 ? -16.443 -11.199 -1.402 1.00 98.75 586 LEU A O 1
ATOM 4709 N N . ILE A 1 587 ? -16.165 -9.870 0.375 1.00 98.62 587 ILE A N 1
ATOM 4710 C CA . ILE A 1 587 ? -15.872 -8.637 -0.343 1.00 98.62 587 ILE A CA 1
ATOM 4711 C C . ILE A 1 587 ? -14.377 -8.379 -0.208 1.00 98.62 587 ILE A C 1
ATOM 4713 O O . ILE A 1 587 ? -13.841 -8.472 0.896 1.00 98.62 587 ILE A O 1
ATOM 4717 N N . TYR A 1 588 ? -13.710 -8.062 -1.314 1.00 98.56 588 TYR A N 1
ATOM 4718 C CA . TYR A 1 588 ? -12.292 -7.720 -1.304 1.00 98.56 588 TYR A CA 1
ATOM 4719 C C . TYR A 1 588 ? -12.087 -6.312 -1.844 1.00 98.56 588 TYR A C 1
ATOM 4721 O O . TYR A 1 588 ? -12.492 -6.015 -2.970 1.00 98.56 588 TYR A O 1
ATOM 4729 N N . ILE A 1 589 ? -11.464 -5.454 -1.039 1.00 98.00 589 ILE A N 1
ATOM 4730 C CA . ILE A 1 589 ? -11.097 -4.096 -1.440 1.00 98.00 589 ILE A CA 1
ATOM 4731 C C . ILE A 1 589 ? -9.609 -4.077 -1.778 1.00 98.00 589 ILE A C 1
ATOM 4733 O O . ILE A 1 589 ? -8.765 -4.304 -0.909 1.00 98.00 589 ILE A O 1
ATOM 4737 N N . ASP A 1 590 ? -9.291 -3.810 -3.038 1.00 96.75 590 ASP A N 1
ATOM 4738 C CA . ASP A 1 590 ? -7.916 -3.712 -3.512 1.00 96.75 590 ASP A CA 1
ATOM 4739 C C . ASP A 1 590 ? -7.454 -2.255 -3.593 1.00 96.75 590 ASP A C 1
ATOM 4741 O O . ASP A 1 590 ? -8.257 -1.319 -3.678 1.00 96.75 590 ASP A O 1
ATOM 4745 N N . LEU A 1 591 ? -6.137 -2.065 -3.549 1.00 93.62 591 LEU A N 1
ATOM 4746 C CA . LEU A 1 591 ? -5.508 -0.760 -3.678 1.00 93.62 591 LEU A CA 1
ATOM 4747 C C . LEU A 1 591 ? -4.174 -0.904 -4.406 1.00 93.62 591 LEU A C 1
ATOM 4749 O O . LEU A 1 591 ? -3.302 -1.661 -3.979 1.00 93.62 591 LEU A O 1
ATOM 4753 N N . THR A 1 592 ? -3.994 -0.145 -5.482 1.00 90.06 592 THR A N 1
ATOM 4754 C CA . THR A 1 592 ? -2.713 -0.085 -6.185 1.00 90.06 592 THR A CA 1
ATOM 4755 C C . THR A 1 592 ? -1.666 0.664 -5.363 1.00 90.06 592 THR A C 1
ATOM 4757 O O . THR A 1 592 ? -1.966 1.592 -4.606 1.00 90.06 592 THR A O 1
ATOM 4760 N N . LYS A 1 593 ? -0.405 0.246 -5.483 1.00 90.06 593 LYS A N 1
ATOM 4761 C CA . LYS A 1 593 ? 0.665 0.663 -4.564 1.00 90.06 593 LYS A CA 1
ATOM 4762 C C . LYS A 1 593 ? 1.072 2.130 -4.727 1.00 90.06 593 LYS A C 1
ATOM 4764 O O . LYS A 1 593 ? 1.391 2.789 -3.741 1.00 90.06 593 LYS A O 1
ATOM 4769 N N . ASN A 1 594 ? 0.955 2.680 -5.933 1.00 87.25 594 ASN A N 1
ATOM 4770 C CA . ASN A 1 594 ? 1.138 4.112 -6.179 1.00 87.25 594 ASN A CA 1
ATOM 4771 C C . ASN A 1 594 ? 0.191 4.979 -5.323 1.00 87.25 594 ASN A C 1
ATOM 4773 O O . ASN A 1 594 ? 0.624 5.939 -4.689 1.00 87.25 594 ASN A O 1
ATOM 4777 N N . GLU A 1 595 ? -1.092 4.611 -5.237 1.00 91.06 595 GLU A N 1
ATOM 4778 C CA . GLU A 1 595 ? -2.062 5.308 -4.388 1.00 91.06 595 GLU A CA 1
ATOM 4779 C C . GLU A 1 595 ? -1.675 5.222 -2.909 1.00 91.06 595 GLU A C 1
ATOM 4781 O O . GLU A 1 595 ? -1.783 6.205 -2.173 1.00 91.06 595 GLU A O 1
ATOM 4786 N N . LEU A 1 596 ? -1.177 4.063 -2.475 1.00 92.00 596 LEU A N 1
ATOM 4787 C CA . LEU A 1 596 ? -0.711 3.853 -1.110 1.00 92.00 596 LEU A CA 1
ATOM 4788 C C . LEU A 1 596 ? 0.440 4.799 -0.735 1.00 92.00 596 LEU A C 1
ATOM 4790 O O . LEU A 1 596 ? 0.433 5.350 0.368 1.00 92.00 596 LEU A O 1
ATOM 4794 N N . TYR A 1 597 ? 1.380 5.076 -1.641 1.00 90.12 597 TYR A N 1
ATOM 4795 C CA . TYR A 1 597 ? 2.451 6.039 -1.369 1.00 90.12 597 TYR A CA 1
ATOM 4796 C C . TYR A 1 597 ? 1.939 7.460 -1.137 1.00 90.12 597 TYR A C 1
ATOM 4798 O O . TYR A 1 597 ? 2.422 8.134 -0.224 1.00 90.12 597 TYR A O 1
ATOM 4806 N N . TYR A 1 598 ? 0.920 7.900 -1.875 1.00 90.69 598 TYR A N 1
ATOM 4807 C CA . TYR A 1 598 ? 0.316 9.215 -1.651 1.00 90.69 598 TYR A CA 1
ATOM 4808 C C . TYR A 1 598 ? -0.436 9.301 -0.320 1.00 90.69 598 TYR A C 1
ATOM 4810 O O . TYR A 1 598 ? -0.436 10.357 0.319 1.00 90.69 598 TYR A O 1
ATOM 4818 N N . ARG A 1 599 ? -1.033 8.192 0.133 1.00 92.75 599 ARG A N 1
ATOM 4819 C CA . ARG A 1 599 ? -1.669 8.096 1.458 1.00 92.75 599 ARG A CA 1
ATOM 4820 C C . ARG A 1 599 ? -0.643 8.078 2.594 1.00 92.75 599 ARG A C 1
ATOM 4822 O O . ARG A 1 599 ? -0.864 8.708 3.626 1.00 92.75 599 ARG A O 1
ATOM 4829 N N . ILE A 1 600 ? 0.506 7.425 2.401 1.00 92.00 600 ILE A N 1
ATOM 4830 C CA . ILE A 1 600 ? 1.631 7.466 3.353 1.00 92.00 600 ILE A CA 1
ATOM 4831 C C . ILE A 1 600 ? 2.217 8.873 3.454 1.00 92.00 600 ILE A C 1
ATOM 4833 O O . ILE A 1 600 ? 2.484 9.337 4.561 1.00 92.00 600 ILE A O 1
ATOM 4837 N N . ALA A 1 601 ? 2.406 9.562 2.324 1.00 89.25 601 ALA A N 1
ATOM 4838 C CA . ALA A 1 601 ? 2.890 10.941 2.318 1.00 89.25 601 ALA A CA 1
ATOM 4839 C C . ALA A 1 601 ? 1.958 11.856 3.134 1.00 89.25 601 ALA A C 1
ATOM 4841 O O . ALA A 1 601 ? 2.428 12.612 3.979 1.00 89.25 601 ALA A O 1
ATOM 4842 N N . ALA A 1 602 ? 0.639 11.671 2.990 1.00 89.12 602 ALA A N 1
ATOM 4843 C CA . ALA A 1 602 ? -0.380 12.344 3.799 1.00 89.12 602 ALA A CA 1
ATOM 4844 C C . ALA A 1 602 ? -0.509 11.826 5.247 1.00 89.12 602 ALA A C 1
ATOM 4846 O O . ALA A 1 602 ? -1.323 12.343 6.009 1.00 89.12 602 ALA A O 1
ATOM 4847 N N . GLN A 1 603 ? 0.265 10.807 5.638 1.00 88.31 603 GLN A N 1
ATOM 4848 C CA . GLN A 1 603 ? 0.229 10.166 6.959 1.00 88.31 603 GLN A CA 1
ATOM 4849 C C . GLN A 1 603 ? -1.151 9.585 7.325 1.00 88.31 603 GLN A C 1
ATOM 4851 O O . GLN A 1 603 ? -1.527 9.527 8.495 1.00 88.31 603 GLN A O 1
ATOM 4856 N N . THR A 1 604 ? -1.917 9.145 6.323 1.00 87.25 604 THR A N 1
ATOM 4857 C CA . THR A 1 604 ? -3.256 8.551 6.500 1.00 87.25 604 THR A CA 1
ATOM 4858 C C . THR A 1 604 ? -3.272 7.032 6.310 1.00 87.25 604 THR A C 1
ATOM 4860 O O . THR A 1 604 ? -4.273 6.386 6.618 1.00 87.25 604 THR A O 1
ATOM 4863 N N . ALA A 1 605 ? -2.171 6.451 5.825 1.00 90.25 605 ALA A N 1
ATOM 4864 C CA . ALA A 1 605 ? -1.971 5.013 5.671 1.00 90.25 605 ALA A CA 1
ATOM 4865 C C . ALA A 1 605 ? -0.540 4.609 6.056 1.00 90.25 605 ALA A C 1
ATOM 4867 O O . ALA A 1 605 ? 0.370 5.437 6.073 1.00 90.25 605 ALA A O 1
ATOM 4868 N N . GLY A 1 606 ? -0.346 3.323 6.345 1.00 89.12 606 GLY A N 1
ATOM 4869 C CA . GLY A 1 606 ? 0.943 2.735 6.697 1.00 89.12 606 GLY A CA 1
ATOM 4870 C C . GLY A 1 606 ? 0.883 1.210 6.682 1.00 89.12 606 GLY A C 1
ATOM 4871 O O . GLY A 1 606 ? -0.164 0.625 6.391 1.00 89.12 606 GLY A O 1
ATOM 4872 N N . SER A 1 607 ? 2.011 0.580 6.988 1.00 89.94 607 SER A N 1
ATOM 4873 C CA . SER A 1 607 ? 2.133 -0.877 7.075 1.00 89.94 607 SER A CA 1
ATOM 4874 C C . SER A 1 607 ? 1.294 -1.444 8.230 1.00 89.94 607 SER A C 1
ATOM 4876 O O . SER A 1 607 ? 1.306 -0.915 9.344 1.00 89.94 607 SER A O 1
ATOM 4878 N N . TYR A 1 608 ? 0.583 -2.547 7.972 1.00 86.25 608 TYR A N 1
ATOM 4879 C CA . TYR A 1 608 ? -0.133 -3.313 9.000 1.00 86.25 608 TYR A CA 1
ATOM 4880 C C . TYR A 1 608 ? 0.823 -4.184 9.818 1.00 86.25 608 TYR A C 1
ATOM 4882 O O . TYR A 1 608 ? 0.551 -4.477 10.982 1.00 86.25 608 TYR A O 1
ATOM 4890 N N . LEU A 1 609 ? 1.924 -4.623 9.202 1.00 87.50 609 LEU A N 1
ATOM 4891 C CA . LEU A 1 609 ? 2.850 -5.611 9.765 1.00 87.50 609 LEU A CA 1
ATOM 4892 C C . LEU A 1 609 ? 4.127 -4.981 10.339 1.00 87.50 609 LEU A C 1
ATOM 4894 O O . LEU A 1 609 ? 5.066 -5.687 10.717 1.00 87.50 609 LEU A O 1
ATOM 4898 N N . LYS A 1 610 ? 4.168 -3.650 10.414 1.00 86.94 610 LYS A N 1
ATOM 4899 C CA . LYS A 1 610 ? 5.269 -2.874 10.979 1.00 86.94 610 LYS A CA 1
ATOM 4900 C C . LYS A 1 610 ? 5.523 -3.262 12.447 1.00 86.94 610 LYS A C 1
ATOM 4902 O O . LYS A 1 610 ? 4.579 -3.314 13.236 1.00 86.94 610 LYS A O 1
ATOM 4907 N N . PRO A 1 611 ? 6.788 -3.482 12.859 1.00 83.38 611 PRO A N 1
ATOM 4908 C CA . PRO A 1 611 ? 7.124 -3.700 14.268 1.00 83.38 611 PRO A CA 1
ATOM 4909 C C . PRO A 1 611 ? 6.747 -2.501 15.151 1.00 83.38 611 PRO A C 1
ATOM 4911 O O . PRO A 1 611 ? 6.873 -1.354 14.716 1.00 83.38 611 PRO A O 1
ATOM 4914 N N . LYS A 1 612 ? 6.374 -2.743 16.418 1.00 76.94 612 LYS A N 1
ATOM 4915 C CA . LYS A 1 612 ? 5.995 -1.670 17.364 1.00 76.94 612 LYS A CA 1
ATOM 4916 C C . LYS A 1 612 ? 7.136 -0.685 17.618 1.00 76.94 612 LYS A C 1
ATOM 4918 O O . LYS A 1 612 ? 6.920 0.517 17.726 1.00 76.94 612 LYS A O 1
ATOM 4923 N N . GLU A 1 613 ? 8.360 -1.197 17.676 1.00 71.00 613 GLU A N 1
ATOM 4924 C CA . GLU A 1 613 ? 9.575 -0.401 17.833 1.00 71.00 613 GLU A CA 1
ATOM 4925 C C . GLU A 1 613 ? 10.472 -0.542 16.607 1.00 71.00 613 GLU A C 1
ATOM 4927 O O . GLU A 1 613 ? 10.677 -1.650 16.099 1.00 71.00 613 GLU A O 1
ATOM 4932 N N . ARG A 1 614 ? 11.091 0.562 16.177 1.00 69.31 614 ARG A N 1
ATOM 4933 C CA . ARG A 1 614 ? 12.126 0.504 15.142 1.00 69.31 614 ARG A CA 1
ATOM 4934 C C . ARG A 1 614 ? 13.342 -0.254 15.669 1.00 69.31 614 ARG A C 1
ATOM 4936 O O . ARG A 1 614 ? 13.745 -0.101 16.819 1.00 69.31 614 ARG A O 1
ATOM 4943 N N . SER A 1 615 ? 13.949 -1.065 14.811 1.00 61.12 615 SER A N 1
ATOM 4944 C CA . SER A 1 615 ? 15.277 -1.611 15.078 1.00 61.12 615 SER A CA 1
ATOM 4945 C C . SER A 1 615 ? 16.265 -0.451 15.250 1.00 61.12 615 SER A C 1
ATOM 4947 O O . SER A 1 615 ? 16.315 0.438 14.400 1.00 61.12 615 SER A O 1
ATOM 4949 N N . VAL A 1 616 ? 17.045 -0.463 16.331 1.00 56.12 616 VAL A N 1
ATOM 4950 C CA . VAL A 1 616 ? 18.138 0.493 16.557 1.00 56.12 616 VAL A CA 1
ATOM 4951 C C . VAL A 1 616 ? 19.448 -0.265 16.390 1.00 56.12 616 VAL A C 1
ATOM 4953 O O . VAL A 1 616 ? 19.775 -1.139 17.195 1.00 56.12 616 VAL A O 1
ATOM 4956 N N . GLU A 1 617 ? 20.200 0.034 15.335 1.00 56.03 617 GLU A N 1
ATOM 4957 C CA . GLU A 1 617 ? 21.583 -0.431 15.231 1.00 56.03 617 GLU A CA 1
ATOM 4958 C C . GLU A 1 617 ? 22.469 0.431 16.144 1.00 56.03 617 GLU A C 1
ATOM 4960 O O . GLU A 1 617 ? 22.483 1.657 16.042 1.00 56.03 617 GLU A O 1
ATOM 4965 N N . LYS A 1 618 ? 23.226 -0.205 17.051 1.00 42.31 618 LYS A N 1
ATOM 4966 C CA . LYS A 1 618 ? 24.270 0.466 17.842 1.00 42.31 618 LYS A CA 1
ATOM 4967 C C . LYS A 1 618 ? 25.455 0.796 16.924 1.00 42.31 618 LYS A C 1
ATOM 4969 O O . LYS A 1 618 ? 26.393 0.007 16.841 1.00 42.31 618 LYS A O 1
ATOM 4974 N N . SER A 1 619 ? 25.432 1.923 16.214 1.00 43.47 619 SER A N 1
ATOM 4975 C CA . SER A 1 619 ? 26.586 2.352 15.410 1.00 43.47 619 SER A CA 1
ATOM 4976 C C . SER A 1 619 ? 27.544 3.232 16.214 1.00 43.47 619 SER A C 1
ATOM 4978 O O . SER A 1 619 ? 27.121 4.202 16.834 1.00 43.47 619 SER A O 1
ATOM 4980 N N . HIS A 1 620 ? 28.841 2.928 16.127 1.00 40.81 620 HIS A N 1
ATOM 4981 C CA . HIS A 1 620 ? 29.955 3.762 16.605 1.00 40.81 620 HIS A CA 1
ATOM 4982 C C . HIS A 1 620 ? 30.378 4.831 15.567 1.00 40.81 620 HIS A C 1
ATOM 4984 O O . HIS A 1 620 ? 31.487 5.353 15.646 1.00 40.81 620 HIS A O 1
ATOM 4990 N N . SER A 1 621 ? 29.537 5.134 14.566 1.00 45.97 621 SER A N 1
ATOM 4991 C CA . SER A 1 621 ? 29.814 6.134 13.526 1.00 45.97 621 SER A CA 1
ATOM 4992 C C . SER A 1 621 ? 28.857 7.327 13.613 1.00 45.97 621 SER A C 1
ATOM 4994 O O . SER A 1 621 ? 27.646 7.155 13.768 1.00 45.97 621 SER A O 1
ATOM 4996 N N . ASN A 1 622 ? 29.419 8.533 13.472 1.00 41.34 622 ASN A N 1
ATOM 4997 C CA . ASN A 1 622 ? 28.735 9.834 13.393 1.00 41.34 622 ASN A CA 1
ATOM 4998 C C . ASN A 1 622 ? 27.957 10.018 12.065 1.00 41.34 622 ASN A C 1
ATOM 5000 O O . ASN A 1 622 ? 28.049 11.064 11.431 1.00 41.34 622 ASN A O 1
ATOM 5004 N N . ASP A 1 623 ? 27.253 8.989 11.584 1.00 53.84 623 ASP A N 1
ATOM 5005 C CA . ASP A 1 623 ? 26.442 9.095 10.364 1.00 53.84 623 ASP A CA 1
ATOM 5006 C C . ASP A 1 623 ? 25.044 9.644 10.697 1.00 53.84 623 ASP A C 1
ATOM 5008 O O . ASP A 1 623 ? 24.216 8.915 11.254 1.00 53.84 623 ASP A O 1
ATOM 5012 N N . ASP A 1 624 ? 24.792 10.896 10.300 1.00 55.56 624 ASP A N 1
ATOM 5013 C CA . ASP A 1 624 ? 23.590 11.706 10.585 1.00 55.56 624 ASP A CA 1
ATOM 5014 C C . ASP A 1 624 ? 22.339 11.365 9.735 1.00 55.56 624 ASP A C 1
ATOM 5016 O O . ASP A 1 624 ? 21.323 12.057 9.817 1.00 55.56 624 ASP A O 1
ATOM 5020 N N . TYR A 1 625 ? 22.375 10.336 8.874 1.00 66.25 625 TYR A N 1
ATOM 5021 C CA . TYR A 1 625 ? 21.224 10.006 8.019 1.00 66.25 625 TYR A CA 1
ATOM 5022 C C . TYR A 1 625 ? 20.236 9.052 8.708 1.00 66.25 625 TYR A C 1
ATOM 5024 O O . TYR A 1 625 ? 20.543 7.881 8.947 1.00 66.25 625 TYR A O 1
ATOM 5032 N N . GLU A 1 626 ? 19.019 9.542 8.950 1.00 74.75 626 GLU A N 1
ATOM 5033 C CA . GLU A 1 626 ? 17.871 8.758 9.414 1.00 74.75 626 GLU A CA 1
ATOM 5034 C C . GLU A 1 626 ? 16.755 8.740 8.363 1.00 74.75 626 GLU A C 1
ATOM 5036 O O . GLU A 1 626 ? 16.420 9.768 7.766 1.00 74.75 626 GLU A O 1
ATOM 5041 N N . LEU A 1 627 ? 16.142 7.567 8.161 1.00 81.12 627 LEU A N 1
ATOM 5042 C CA . LEU A 1 627 ? 14.971 7.437 7.297 1.00 81.12 627 LEU A CA 1
ATOM 5043 C C . LEU A 1 627 ? 13.812 8.273 7.842 1.00 81.12 627 LEU A C 1
ATOM 5045 O O . LEU A 1 627 ? 13.448 8.174 9.020 1.00 81.12 627 LEU A O 1
ATOM 5049 N N . THR A 1 628 ? 13.169 9.027 6.952 1.00 84.88 628 THR A N 1
ATOM 5050 C CA . THR A 1 628 ? 11.904 9.688 7.276 1.00 84.88 628 THR A CA 1
ATOM 5051 C C . THR A 1 628 ? 10.837 8.649 7.630 1.00 84.88 628 THR A C 1
ATOM 5053 O O . THR A 1 628 ? 10.938 7.470 7.276 1.00 84.88 628 THR A O 1
ATOM 5056 N N . SER A 1 629 ? 9.779 9.073 8.326 1.00 84.56 629 SER A N 1
ATOM 5057 C CA . SER A 1 629 ? 8.671 8.171 8.656 1.00 84.56 629 SER A CA 1
ATOM 5058 C C . SER A 1 629 ? 8.029 7.555 7.417 1.00 84.56 629 SER A C 1
ATOM 5060 O O . SER A 1 629 ? 7.836 6.345 7.405 1.00 84.56 629 SER A O 1
ATOM 5062 N N . ALA A 1 630 ? 7.812 8.339 6.358 1.00 87.94 630 ALA A N 1
ATOM 5063 C CA . ALA A 1 630 ? 7.270 7.841 5.096 1.00 87.94 630 ALA A CA 1
ATOM 5064 C C . ALA A 1 630 ? 8.175 6.781 4.445 1.00 87.94 630 ALA A C 1
ATOM 5066 O O . ALA A 1 630 ? 7.698 5.717 4.066 1.00 87.94 630 ALA A O 1
ATOM 5067 N N . MET A 1 631 ? 9.491 7.016 4.387 1.00 88.12 631 MET A N 1
ATOM 5068 C CA . MET A 1 631 ? 10.441 6.036 3.842 1.00 88.12 631 MET A CA 1
ATOM 5069 C C . MET A 1 631 ? 10.474 4.743 4.663 1.00 88.12 631 MET A C 1
ATOM 5071 O O . MET A 1 631 ? 10.586 3.651 4.111 1.00 88.12 631 MET A O 1
ATOM 5075 N N . TYR A 1 632 ? 10.371 4.843 5.989 1.00 89.75 632 TYR A N 1
ATOM 5076 C CA . TYR A 1 632 ? 10.314 3.657 6.838 1.00 89.75 632 TYR A CA 1
ATOM 5077 C C . TYR A 1 632 ? 9.017 2.860 6.636 1.00 89.75 632 TYR A C 1
ATOM 5079 O O . TYR A 1 632 ? 9.069 1.632 6.617 1.00 89.75 632 TYR A O 1
ATOM 5087 N N . GLU A 1 633 ? 7.872 3.527 6.445 1.00 92.00 633 GLU A N 1
ATOM 5088 C CA . GLU A 1 633 ? 6.618 2.856 6.067 1.00 92.00 633 GLU A CA 1
ATOM 5089 C C . GLU A 1 633 ? 6.765 2.127 4.727 1.00 92.00 633 GLU A C 1
ATOM 5091 O O . GLU A 1 633 ? 6.472 0.938 4.651 1.00 92.00 633 GLU A O 1
ATOM 5096 N N . GLN A 1 634 ? 7.305 2.793 3.700 1.00 91.94 634 GLN A N 1
ATOM 5097 C CA . GLN A 1 634 ? 7.563 2.189 2.384 1.00 91.94 634 GLN A CA 1
ATOM 5098 C C . GLN A 1 634 ? 8.463 0.953 2.485 1.00 91.94 634 GLN A C 1
ATOM 5100 O O . GLN A 1 634 ? 8.177 -0.080 1.881 1.00 91.94 634 GLN A O 1
ATOM 5105 N N . LYS A 1 635 ? 9.514 1.025 3.310 1.00 92.12 635 LYS A N 1
ATOM 5106 C CA . LYS A 1 635 ? 10.379 -0.117 3.615 1.00 92.12 635 LYS A CA 1
ATOM 5107 C C . LYS A 1 635 ? 9.588 -1.272 4.238 1.00 92.12 635 LYS A C 1
ATOM 5109 O O . LYS A 1 635 ? 9.741 -2.413 3.814 1.00 92.12 635 LYS A O 1
ATOM 5114 N N . CYS A 1 636 ? 8.748 -0.999 5.236 1.00 92.88 636 CYS A N 1
ATOM 5115 C CA . CYS A 1 636 ? 7.924 -2.040 5.857 1.00 92.88 636 CYS A CA 1
ATOM 5116 C C . CYS A 1 636 ? 6.986 -2.683 4.830 1.00 92.88 636 CYS A C 1
ATOM 5118 O O . CYS A 1 636 ? 6.946 -3.906 4.735 1.00 92.88 636 CYS A O 1
ATOM 5120 N N . LEU A 1 637 ? 6.328 -1.870 4.004 1.00 93.38 637 LEU A N 1
ATOM 5121 C CA . LEU A 1 637 ? 5.436 -2.356 2.961 1.00 93.38 637 LEU A CA 1
ATOM 5122 C C . LEU A 1 637 ? 6.141 -3.274 1.962 1.00 93.38 637 LEU A C 1
ATOM 5124 O O . LEU A 1 637 ? 5.670 -4.379 1.719 1.00 93.38 637 LEU A O 1
ATOM 5128 N N . TYR A 1 638 ? 7.283 -2.849 1.418 1.00 92.44 638 TYR A N 1
ATOM 5129 C CA . TYR A 1 638 ? 7.990 -3.619 0.396 1.00 92.44 638 TYR A CA 1
ATOM 5130 C C . TYR A 1 638 ? 8.503 -4.963 0.930 1.00 92.44 638 TYR A C 1
ATOM 5132 O O . TYR A 1 638 ? 8.354 -5.989 0.271 1.00 92.44 638 TYR A O 1
ATOM 5140 N N . PHE A 1 639 ? 9.093 -4.979 2.131 1.00 93.00 639 PHE A N 1
ATOM 5141 C CA . PHE A 1 639 ? 9.760 -6.178 2.654 1.00 93.00 639 PHE A CA 1
ATOM 5142 C C . PHE A 1 639 ? 8.867 -7.089 3.496 1.00 93.00 639 PHE A C 1
ATOM 5144 O O . PHE A 1 639 ? 9.182 -8.272 3.611 1.00 93.00 639 PHE A O 1
ATOM 5151 N N . LEU A 1 640 ? 7.785 -6.570 4.086 1.00 91.94 640 LEU A N 1
ATOM 5152 C CA . LEU A 1 640 ? 6.863 -7.336 4.929 1.00 91.94 640 LEU A CA 1
ATOM 5153 C C . LEU A 1 640 ? 5.476 -7.434 4.296 1.00 91.94 640 LEU A C 1
ATOM 5155 O O . LEU A 1 640 ? 5.042 -8.536 3.976 1.00 91.94 640 LEU A O 1
ATOM 5159 N N . ASP A 1 641 ? 4.771 -6.316 4.116 1.00 93.31 641 ASP A N 1
ATOM 5160 C CA . ASP A 1 641 ? 3.352 -6.362 3.755 1.00 93.31 641 ASP A CA 1
ATOM 5161 C C . ASP A 1 641 ? 3.127 -6.925 2.347 1.00 93.31 641 ASP A C 1
ATOM 5163 O O . ASP A 1 641 ? 2.352 -7.865 2.203 1.00 93.31 641 ASP A O 1
ATOM 5167 N N . TYR A 1 642 ? 3.803 -6.427 1.307 1.00 92.69 642 TYR A N 1
ATOM 5168 C CA . TYR A 1 642 ? 3.533 -6.849 -0.073 1.00 92.69 642 TYR A CA 1
ATOM 5169 C C . TYR A 1 642 ? 3.745 -8.354 -0.297 1.00 92.69 642 TYR A C 1
ATOM 5171 O O . TYR A 1 642 ? 2.820 -8.986 -0.810 1.00 92.69 642 TYR A O 1
ATOM 5179 N N . PRO A 1 643 ? 4.865 -8.987 0.119 1.00 91.56 643 PRO A N 1
ATOM 5180 C CA . PRO A 1 643 ? 5.049 -10.428 -0.071 1.00 91.56 643 PRO A CA 1
ATOM 5181 C C . PRO A 1 643 ? 3.962 -11.279 0.598 1.00 91.56 643 PRO A C 1
ATOM 5183 O O . PRO A 1 643 ? 3.625 -12.353 0.102 1.00 91.56 643 PRO A O 1
ATOM 5186 N N . ILE A 1 644 ? 3.403 -10.806 1.713 1.00 93.19 644 ILE A N 1
ATOM 5187 C CA . ILE A 1 644 ? 2.444 -11.549 2.537 1.00 93.19 644 ILE A CA 1
ATOM 5188 C C . ILE A 1 644 ? 1.012 -11.298 2.052 1.00 93.19 644 ILE A C 1
ATOM 5190 O O . ILE A 1 644 ? 0.257 -12.239 1.807 1.00 93.19 644 ILE A O 1
ATOM 5194 N N . PHE A 1 645 ? 0.642 -10.034 1.849 1.00 94.12 645 PHE A N 1
ATOM 5195 C CA . PHE A 1 645 ? -0.681 -9.651 1.368 1.00 94.12 645 PHE A CA 1
ATOM 5196 C C . PHE A 1 645 ? -0.915 -10.056 -0.088 1.00 94.12 645 PHE A C 1
ATOM 5198 O O . PHE A 1 645 ? -2.043 -10.405 -0.421 1.00 94.12 645 PHE A O 1
ATOM 5205 N N . ASN A 1 646 ? 0.110 -10.079 -0.949 1.00 93.00 646 ASN A N 1
ATOM 5206 C CA . ASN A 1 646 ? -0.047 -10.568 -2.323 1.00 93.00 646 ASN A CA 1
ATOM 5207 C C . ASN A 1 646 ? -0.368 -12.070 -2.341 1.00 93.00 646 ASN A C 1
ATOM 5209 O O . ASN A 1 646 ? -1.244 -12.503 -3.086 1.00 93.00 646 ASN A O 1
ATOM 5213 N N . LYS A 1 647 ? 0.269 -12.870 -1.473 1.00 92.94 647 LYS A N 1
ATOM 5214 C CA . LYS A 1 647 ? -0.081 -14.292 -1.303 1.00 92.94 647 LYS A CA 1
ATOM 5215 C C . LYS A 1 647 ? -1.499 -14.469 -0.767 1.00 92.94 647 LYS A C 1
ATOM 5217 O O . LYS A 1 647 ? -2.248 -15.284 -1.299 1.00 92.94 647 LYS A O 1
ATOM 5222 N N . LEU A 1 648 ? -1.882 -13.689 0.249 1.00 94.38 648 LEU A N 1
ATOM 5223 C CA . LEU A 1 648 ? -3.247 -13.707 0.779 1.00 94.38 648 LEU A CA 1
ATOM 5224 C C . LEU A 1 648 ? -4.263 -13.354 -0.316 1.00 94.38 648 LEU A C 1
ATOM 5226 O O . LEU A 1 648 ? -5.250 -14.057 -0.497 1.00 94.38 648 LEU A O 1
ATOM 5230 N N . LYS A 1 649 ? -4.002 -12.301 -1.092 1.00 93.19 649 LYS A N 1
ATOM 5231 C CA . LYS A 1 649 ? -4.854 -11.874 -2.206 1.00 93.19 649 LYS A CA 1
ATOM 5232 C C . LYS A 1 649 ? -5.051 -12.993 -3.232 1.00 93.19 649 LYS A C 1
ATOM 5234 O O . LYS A 1 649 ? -6.186 -13.264 -3.620 1.00 93.19 649 LYS A O 1
ATOM 5239 N N . GLN A 1 650 ? -3.974 -13.685 -3.609 1.00 93.25 650 GLN A N 1
ATOM 5240 C CA . GLN A 1 650 ? -4.037 -14.842 -4.507 1.00 93.25 650 GLN A CA 1
ATOM 5241 C C . GLN A 1 650 ? -4.864 -15.996 -3.927 1.00 93.25 650 GLN A C 1
ATOM 5243 O O . GLN A 1 650 ? -5.719 -16.550 -4.617 1.00 93.25 650 GLN A O 1
ATOM 5248 N N . LEU A 1 651 ? -4.675 -16.314 -2.642 1.00 94.62 651 LEU A N 1
ATOM 5249 C CA . LEU A 1 651 ? -5.450 -17.343 -1.942 1.00 94.62 651 LEU A CA 1
ATOM 5250 C C . LEU A 1 651 ? -6.959 -17.044 -1.963 1.00 94.62 651 LEU A C 1
ATOM 5252 O O . LEU A 1 651 ? -7.777 -17.955 -2.093 1.00 94.62 651 LEU A O 1
ATOM 5256 N N . LEU A 1 652 ? -7.332 -15.770 -1.838 1.00 96.94 652 LEU A N 1
ATOM 5257 C CA . LEU A 1 652 ? -8.726 -15.346 -1.736 1.00 96.94 652 LEU A CA 1
ATOM 5258 C C . LEU A 1 652 ? -9.440 -15.212 -3.087 1.00 96.94 652 LEU A C 1
ATOM 5260 O O . LEU A 1 652 ? -10.670 -15.282 -3.105 1.00 96.94 652 LEU A O 1
ATOM 5264 N N . LEU A 1 653 ? -8.720 -15.062 -4.206 1.00 97.06 653 LEU A N 1
ATOM 5265 C CA . LEU A 1 653 ? -9.276 -14.719 -5.526 1.00 97.06 653 LEU A CA 1
ATOM 5266 C C . LEU A 1 653 ? -10.494 -15.566 -5.937 1.00 97.06 653 LEU A C 1
ATOM 5268 O O . LEU A 1 653 ? -11.482 -15.031 -6.447 1.00 97.06 653 LEU A O 1
ATOM 5272 N N . SER A 1 654 ? -10.457 -16.879 -5.700 1.00 97.00 654 SER A N 1
ATOM 5273 C CA . SER A 1 654 ? -11.536 -17.810 -6.072 1.00 97.00 654 SER A CA 1
ATOM 5274 C C . SER A 1 654 ? -12.828 -17.616 -5.267 1.00 97.00 654 SER A C 1
ATOM 5276 O O . SER A 1 654 ? -13.907 -17.949 -5.755 1.00 97.00 654 SER A O 1
ATOM 5278 N N . ARG A 1 655 ? -12.732 -17.041 -4.063 1.00 96.75 655 ARG A N 1
ATOM 5279 C CA . ARG A 1 655 ? -13.838 -16.865 -3.110 1.00 96.75 655 ARG A CA 1
ATOM 5280 C C . ARG A 1 655 ? -14.469 -15.477 -3.142 1.00 96.75 655 ARG A C 1
ATOM 5282 O O . ARG A 1 655 ? -15.536 -15.297 -2.571 1.00 96.75 655 ARG A O 1
ATOM 5289 N N . ILE A 1 656 ? -13.837 -14.500 -3.792 1.00 98.50 656 ILE A N 1
ATOM 5290 C CA . ILE A 1 656 ? -14.340 -13.121 -3.839 1.00 98.50 656 ILE A CA 1
ATOM 5291 C C . ILE A 1 656 ? -15.732 -13.100 -4.491 1.00 98.50 656 ILE A C 1
ATOM 5293 O O . ILE A 1 656 ? -15.894 -13.545 -5.633 1.00 98.50 656 ILE A O 1
ATOM 5297 N N . ASN A 1 657 ? -16.725 -12.571 -3.777 1.00 98.56 657 ASN A N 1
ATOM 5298 C CA . ASN A 1 657 ? -18.076 -12.311 -4.270 1.00 98.56 657 ASN A CA 1
ATOM 5299 C C . ASN A 1 657 ? -18.173 -10.942 -4.942 1.00 98.56 657 ASN A C 1
ATOM 5301 O O . ASN A 1 657 ? -18.835 -10.833 -5.969 1.00 98.56 657 ASN A O 1
ATOM 5305 N N . ILE A 1 658 ? -17.507 -9.920 -4.397 1.00 98.62 658 ILE A N 1
ATOM 5306 C CA . ILE A 1 658 ? -17.420 -8.576 -4.987 1.00 98.62 658 ILE A CA 1
ATOM 5307 C C . ILE A 1 658 ? -15.990 -8.060 -4.835 1.00 98.62 658 ILE A C 1
ATOM 5309 O O . ILE A 1 658 ? -15.428 -8.083 -3.739 1.00 98.62 658 ILE A O 1
ATOM 5313 N N . PHE A 1 659 ? -15.426 -7.588 -5.942 1.00 98.69 659 PHE A N 1
ATOM 5314 C CA . PHE A 1 659 ? -14.124 -6.935 -6.000 1.00 98.69 659 PHE A CA 1
ATOM 5315 C C . PHE A 1 659 ? -14.318 -5.420 -6.090 1.00 98.69 659 PHE A C 1
ATOM 5317 O O . PHE A 1 659 ? -15.091 -4.952 -6.929 1.00 98.69 659 PHE A O 1
ATOM 5324 N N . ILE A 1 660 ? -13.632 -4.656 -5.242 1.00 98.38 660 ILE A N 1
ATOM 5325 C CA . ILE A 1 660 ? -13.771 -3.200 -5.144 1.00 98.38 660 ILE A CA 1
ATOM 5326 C C . ILE A 1 660 ? -12.417 -2.533 -5.381 1.00 98.38 660 ILE A C 1
ATOM 5328 O O . ILE A 1 660 ? -11.438 -2.867 -4.718 1.00 98.38 660 ILE A O 1
ATOM 5332 N N . ASP A 1 661 ? -12.390 -1.530 -6.257 1.00 97.69 661 ASP A N 1
ATOM 5333 C CA . ASP A 1 661 ? -11.288 -0.570 -6.351 1.00 97.69 661 ASP A CA 1
ATOM 5334 C C . ASP A 1 661 ? -11.422 0.472 -5.224 1.00 97.69 661 ASP A C 1
ATOM 5336 O O . ASP A 1 661 ? -12.317 1.328 -5.223 1.00 97.69 661 ASP A O 1
ATOM 5340 N N . GLY A 1 662 ? -10.528 0.375 -4.236 1.00 94.50 662 GLY A N 1
ATOM 5341 C CA . GLY A 1 662 ? -10.477 1.226 -3.049 1.00 94.50 662 GLY A CA 1
ATOM 5342 C C . GLY A 1 662 ? -9.851 2.609 -3.263 1.00 94.50 662 GLY A C 1
ATOM 5343 O O . GLY A 1 662 ? -9.688 3.363 -2.293 1.00 94.50 662 GLY A O 1
ATOM 5344 N N . GLN A 1 663 ? -9.484 2.978 -4.495 1.00 92.12 663 GLN A N 1
ATOM 5345 C CA . GLN A 1 663 ? -8.861 4.267 -4.802 1.00 92.12 663 GLN A CA 1
ATOM 5346 C C . GLN A 1 663 ? -9.825 5.448 -4.590 1.00 92.12 663 GLN A C 1
ATOM 5348 O O . GLN A 1 663 ? -9.377 6.540 -4.242 1.00 92.12 663 GLN A O 1
ATOM 5353 N N . ARG A 1 664 ? -11.144 5.233 -4.736 1.00 91.69 664 ARG A N 1
ATOM 5354 C CA . ARG A 1 664 ? -12.205 6.255 -4.606 1.00 91.69 664 ARG A CA 1
ATOM 5355 C C . ARG A 1 664 ? -13.131 5.988 -3.406 1.00 91.69 664 ARG A C 1
ATOM 5357 O O . ARG A 1 664 ? -14.221 5.455 -3.599 1.00 91.69 664 ARG A O 1
ATOM 5364 N N . PRO A 1 665 ? -12.789 6.422 -2.178 1.00 86.62 665 PRO A N 1
ATOM 5365 C CA . PRO A 1 665 ? -13.588 6.115 -0.986 1.00 86.62 665 PRO A CA 1
ATOM 5366 C C . PRO A 1 665 ? -15.023 6.643 -1.050 1.00 86.62 665 PRO A C 1
ATOM 5368 O O . PRO A 1 665 ? -15.934 5.980 -0.579 1.00 86.62 665 PRO A O 1
ATOM 5371 N N . ASN A 1 666 ? -15.247 7.798 -1.683 1.00 88.56 666 ASN A N 1
ATOM 5372 C CA . ASN A 1 666 ? -16.578 8.415 -1.790 1.00 88.56 666 ASN A CA 1
ATOM 5373 C C . ASN A 1 666 ? -17.403 7.903 -2.984 1.00 88.56 666 ASN A C 1
ATOM 5375 O O . ASN A 1 666 ? -18.615 8.100 -3.033 1.00 88.56 666 ASN A O 1
ATOM 5379 N N . CYS A 1 667 ? -16.756 7.288 -3.976 1.00 94.31 667 CYS A N 1
ATOM 5380 C CA . CYS A 1 667 ? -17.404 6.803 -5.194 1.00 94.31 667 CYS A CA 1
ATOM 5381 C C . CYS A 1 667 ? -16.687 5.539 -5.696 1.00 94.31 667 CYS A C 1
ATOM 5383 O O . CYS A 1 667 ? -16.001 5.584 -6.723 1.00 94.31 667 CYS A O 1
ATOM 5385 N N . PRO A 1 668 ? -16.779 4.428 -4.941 1.00 95.81 668 PRO A N 1
ATOM 5386 C CA . PRO A 1 668 ? -16.071 3.206 -5.283 1.00 95.81 668 PRO A CA 1
ATOM 5387 C C . PRO A 1 668 ? -16.599 2.628 -6.589 1.00 95.81 668 PRO A C 1
ATOM 5389 O O . PRO A 1 668 ? -17.792 2.717 -6.885 1.00 95.81 668 PRO A O 1
ATOM 5392 N N . THR A 1 669 ? -15.716 1.995 -7.346 1.00 98.12 669 THR A N 1
ATOM 5393 C CA . THR A 1 669 ? -16.094 1.187 -8.507 1.00 98.12 669 THR A CA 1
ATOM 5394 C C . THR A 1 669 ? -15.844 -0.274 -8.199 1.00 98.12 669 THR A C 1
ATOM 5396 O O . THR A 1 669 ? -14.868 -0.606 -7.524 1.00 98.12 669 THR A O 1
ATOM 5399 N N . TRP A 1 670 ? -16.727 -1.152 -8.655 1.00 98.31 670 TRP A N 1
ATOM 5400 C CA . TRP A 1 670 ? -16.697 -2.553 -8.247 1.00 98.31 670 TRP A CA 1
ATOM 5401 C C . TRP A 1 670 ? -17.228 -3.490 -9.335 1.00 98.31 670 TRP A C 1
ATOM 5403 O O . TRP A 1 670 ? -17.943 -3.073 -10.247 1.00 98.31 670 TRP A O 1
ATOM 5413 N N . LEU A 1 671 ? -16.872 -4.768 -9.225 1.00 98.44 671 LEU A N 1
ATOM 5414 C CA . LEU A 1 671 ? -17.333 -5.852 -10.092 1.00 98.44 671 LEU A CA 1
ATOM 5415 C C . LEU A 1 671 ? -17.775 -7.049 -9.254 1.00 98.44 671 LEU A C 1
ATOM 5417 O O . LEU A 1 671 ? -17.205 -7.332 -8.198 1.00 98.44 671 LEU A O 1
ATOM 5421 N N . ASP A 1 672 ? -18.761 -7.798 -9.750 1.00 98.25 672 ASP A N 1
ATOM 5422 C CA . ASP A 1 672 ? -19.037 -9.129 -9.213 1.00 98.25 672 ASP A CA 1
ATOM 5423 C C . ASP A 1 672 ? -17.805 -10.020 -9.403 1.00 98.25 672 ASP A C 1
ATOM 5425 O O . ASP A 1 672 ? -17.188 -10.040 -10.467 1.00 98.25 672 ASP A O 1
ATOM 5429 N N . GLY A 1 673 ? -17.453 -10.801 -8.386 1.00 98.00 673 GLY A N 1
ATOM 5430 C CA . GLY A 1 673 ? -16.214 -11.575 -8.379 1.00 98.00 673 GLY A CA 1
ATOM 5431 C C . GLY A 1 673 ? -16.141 -12.630 -9.486 1.00 98.00 673 GLY A C 1
ATOM 5432 O O . GLY A 1 673 ? -15.063 -12.884 -10.017 1.00 98.00 673 GLY A O 1
ATOM 5433 N N . ASN A 1 674 ? -17.280 -13.202 -9.900 1.00 97.69 674 ASN A N 1
ATOM 5434 C CA . ASN A 1 674 ? -17.331 -14.098 -11.063 1.00 97.69 674 ASN A CA 1
ATOM 5435 C C . ASN A 1 674 ? -16.973 -13.360 -12.358 1.00 97.69 674 ASN A C 1
ATOM 5437 O O . ASN A 1 674 ? -16.171 -13.866 -13.139 1.00 97.69 674 ASN A O 1
ATOM 5441 N N . ILE A 1 675 ? -17.528 -12.160 -12.555 1.00 98.31 675 ILE A N 1
ATOM 5442 C CA . ILE A 1 675 ? -17.230 -11.313 -13.716 1.00 98.31 675 ILE A CA 1
ATOM 5443 C C . ILE A 1 675 ? -15.761 -10.893 -13.677 1.00 98.31 675 ILE A C 1
ATOM 5445 O O . ILE A 1 675 ? -15.082 -10.952 -14.697 1.00 98.31 675 ILE A O 1
ATOM 5449 N N . PHE A 1 676 ? -15.244 -10.524 -12.504 1.00 98.50 676 PHE A N 1
ATOM 5450 C CA . PHE A 1 676 ? -13.840 -10.164 -12.334 1.00 98.50 676 PHE A CA 1
ATOM 5451 C C . PHE A 1 676 ? -12.907 -11.313 -12.744 1.00 98.50 676 PHE A C 1
ATOM 5453 O O . PHE A 1 676 ? -12.057 -11.117 -13.605 1.00 98.50 676 PHE A O 1
ATOM 5460 N N . ARG A 1 677 ? -13.117 -12.537 -12.238 1.00 98.12 677 ARG A N 1
ATOM 5461 C CA . ARG A 1 677 ? -12.317 -13.717 -12.630 1.00 98.12 677 ARG A CA 1
ATOM 5462 C C . ARG A 1 677 ? -12.406 -14.027 -14.127 1.00 98.12 677 ARG A C 1
ATOM 5464 O O . ARG A 1 677 ? -11.376 -14.231 -14.760 1.00 98.12 677 ARG A O 1
ATOM 5471 N N . GLN A 1 678 ? -13.612 -13.990 -14.702 1.00 97.38 678 GLN A N 1
ATOM 5472 C CA . GLN A 1 678 ? -13.807 -14.138 -16.152 1.00 97.38 678 GLN A CA 1
ATOM 5473 C C . GLN A 1 678 ? -13.072 -13.050 -16.940 1.00 97.38 678 GLN A C 1
ATOM 5475 O O . GLN A 1 678 ? -12.538 -13.316 -18.012 1.00 97.38 678 GLN A O 1
ATOM 5480 N N . THR A 1 679 ? -13.016 -11.832 -16.402 1.00 98.19 679 THR A N 1
ATOM 5481 C CA . THR A 1 679 ? -12.285 -10.721 -17.009 1.00 98.19 679 THR A CA 1
ATOM 5482 C C . THR A 1 679 ? -10.782 -10.989 -17.017 1.00 98.19 679 THR A C 1
ATOM 5484 O O . THR A 1 679 ? -10.159 -10.757 -18.046 1.00 98.19 679 THR A O 1
ATOM 5487 N N . LEU A 1 680 ? -10.197 -11.540 -15.945 1.00 97.69 680 LEU A N 1
ATOM 5488 C CA . LEU A 1 680 ? -8.772 -11.918 -15.931 1.00 97.69 680 LEU A CA 1
ATOM 5489 C C . LEU A 1 680 ? -8.453 -12.938 -17.039 1.00 97.69 680 LEU A C 1
ATOM 5491 O O . LEU A 1 680 ? -7.485 -12.768 -17.779 1.00 97.69 680 LEU A O 1
ATOM 5495 N N . ASP A 1 681 ? -9.304 -13.954 -17.207 1.00 96.12 681 ASP A N 1
ATOM 5496 C CA . ASP A 1 681 ? -9.165 -14.948 -18.280 1.00 96.12 681 ASP A CA 1
ATOM 5497 C C . ASP A 1 681 ? -9.413 -14.376 -19.682 1.00 96.12 681 ASP A C 1
ATOM 5499 O O . ASP A 1 681 ? -8.904 -14.917 -20.663 1.00 96.12 681 ASP A O 1
ATOM 5503 N N . TYR A 1 682 ? -10.190 -13.301 -19.792 1.00 95.69 682 TYR A N 1
ATOM 5504 C CA . TYR A 1 682 ? -10.496 -12.631 -21.051 1.00 95.69 682 TYR A CA 1
ATOM 5505 C C . TYR A 1 682 ? -9.344 -11.726 -21.508 1.00 95.69 682 TYR A C 1
ATOM 5507 O O . TYR A 1 682 ? -8.880 -11.848 -22.643 1.00 95.69 682 TYR A O 1
ATOM 5515 N N . ILE A 1 683 ? -8.843 -10.852 -20.627 1.00 96.31 683 ILE A N 1
ATOM 5516 C CA . ILE A 1 683 ? -7.826 -9.844 -20.975 1.00 96.31 683 ILE A CA 1
ATOM 5517 C C . ILE A 1 683 ? -6.441 -10.451 -21.230 1.00 96.31 683 ILE A C 1
ATOM 5519 O O . ILE A 1 683 ? -5.661 -9.881 -21.982 1.00 96.31 683 ILE A O 1
ATOM 5523 N N . VAL A 1 684 ? -6.130 -11.621 -20.658 1.00 96.31 684 VAL A N 1
ATOM 5524 C CA . VAL A 1 684 ? -4.846 -12.307 -20.893 1.00 96.31 684 VAL A CA 1
ATOM 5525 C C . VAL A 1 684 ? -4.658 -12.759 -22.342 1.00 96.31 684 VAL A C 1
ATOM 5527 O O . VAL A 1 684 ? -3.547 -13.082 -22.735 1.00 96.31 684 VAL A O 1
ATOM 5530 N N . ASN A 1 685 ? -5.715 -12.796 -23.155 1.00 95.00 685 ASN A N 1
ATOM 5531 C CA . ASN A 1 685 ? -5.626 -13.122 -24.582 1.00 95.00 685 ASN A CA 1
ATOM 5532 C C . ASN A 1 685 ? -5.569 -11.861 -25.461 1.00 95.00 685 ASN A C 1
ATOM 5534 O O . ASN A 1 685 ? -5.864 -11.926 -26.651 1.00 95.00 685 ASN A O 1
ATOM 5538 N N . LYS A 1 686 ? -5.230 -10.708 -24.873 1.00 95.50 686 LYS A N 1
ATOM 5539 C CA . LYS A 1 686 ? -5.097 -9.416 -25.549 1.00 95.50 686 LYS A CA 1
ATOM 5540 C C . LYS A 1 686 ? -3.718 -8.814 -25.277 1.00 95.50 686 LYS A C 1
ATOM 5542 O O . LYS A 1 686 ? -3.104 -9.152 -24.267 1.00 95.50 686 LYS A O 1
ATOM 5547 N N . PRO A 1 687 ? -3.226 -7.909 -26.134 1.00 96.88 687 PRO A N 1
ATOM 5548 C CA . PRO A 1 687 ? -2.127 -7.023 -25.792 1.00 96.88 687 PRO A CA 1
ATOM 5549 C C . PRO A 1 687 ? -2.447 -6.180 -24.542 1.00 96.88 687 PRO A C 1
ATOM 5551 O O . PRO A 1 687 ? -3.485 -5.526 -24.444 1.00 96.88 687 PRO A O 1
ATOM 5554 N N . ILE A 1 688 ? -1.549 -6.200 -23.561 1.00 96.81 688 ILE A N 1
ATOM 5555 C CA . ILE A 1 688 ? -1.778 -5.680 -22.211 1.00 96.81 688 ILE A CA 1
ATOM 5556 C C . ILE A 1 688 ? -0.932 -4.439 -21.989 1.00 96.81 688 ILE A C 1
ATOM 5558 O O . ILE A 1 688 ? 0.257 -4.411 -22.286 1.00 96.81 688 ILE A O 1
ATOM 5562 N N . ARG A 1 689 ? -1.535 -3.414 -21.399 1.00 96.00 689 ARG A N 1
ATOM 5563 C CA . ARG A 1 689 ? -0.834 -2.223 -20.930 1.00 96.00 689 ARG A CA 1
ATOM 5564 C C . ARG A 1 689 ? -1.247 -1.940 -19.494 1.00 96.00 689 ARG A C 1
ATOM 5566 O O . ARG A 1 689 ? -2.434 -2.016 -19.176 1.00 96.00 689 ARG A O 1
ATOM 5573 N N . VAL A 1 690 ? -0.268 -1.678 -18.639 1.00 95.62 690 VAL A N 1
ATOM 5574 C CA . VAL A 1 690 ? -0.493 -1.306 -17.239 1.00 95.62 690 VAL A CA 1
ATOM 5575 C C . VAL A 1 690 ? -0.654 0.208 -17.127 1.00 95.62 690 VAL A C 1
ATOM 5577 O O . VAL A 1 690 ? -0.302 0.942 -18.050 1.00 95.62 690 VAL A O 1
ATOM 5580 N N . ARG A 1 691 ? -1.197 0.695 -16.010 1.00 94.50 691 ARG A N 1
ATOM 5581 C CA . ARG A 1 691 ? -1.286 2.133 -15.748 1.00 94.50 691 ARG A CA 1
ATOM 5582 C C . ARG A 1 691 ? 0.122 2.697 -15.500 1.00 94.50 691 ARG A C 1
ATOM 5584 O O . ARG A 1 691 ? 0.724 2.316 -14.491 1.00 94.50 691 ARG A O 1
ATOM 5591 N N . PRO A 1 692 ? 0.633 3.606 -16.352 1.00 92.94 692 PRO A N 1
ATOM 5592 C CA . PRO A 1 692 ? 1.936 4.222 -16.141 1.00 92.94 692 PRO A CA 1
ATOM 5593 C C . PRO A 1 692 ? 1.901 5.167 -14.936 1.00 92.94 692 PRO A C 1
ATOM 5595 O O . PRO A 1 692 ? 0.855 5.725 -14.582 1.00 92.94 692 PRO A O 1
ATOM 5598 N N . TRP A 1 693 ? 3.053 5.365 -14.303 1.00 89.38 693 TRP A N 1
ATOM 5599 C CA . TRP A 1 693 ? 3.196 6.241 -13.143 1.00 89.38 693 TRP A CA 1
ATOM 5600 C C . TRP A 1 693 ? 4.424 7.144 -13.290 1.00 89.38 693 TRP A C 1
ATOM 5602 O O . TRP A 1 693 ? 5.490 6.677 -13.660 1.00 89.38 693 TRP A O 1
ATOM 5612 N N . PHE A 1 694 ? 4.282 8.442 -13.016 1.00 92.06 694 PHE A N 1
ATOM 5613 C CA . PHE A 1 694 ? 5.322 9.447 -13.243 1.00 92.06 694 PHE A CA 1
ATOM 5614 C C . PHE A 1 694 ? 5.728 10.100 -11.931 1.00 92.06 694 PHE A C 1
ATOM 5616 O O . PHE A 1 694 ? 4.861 10.576 -11.193 1.00 92.06 694 PHE A O 1
ATOM 5623 N N . GLU A 1 695 ? 7.033 10.195 -11.681 1.00 91.44 695 GLU A N 1
ATOM 5624 C CA . GLU A 1 695 ? 7.553 10.725 -10.420 1.00 91.44 695 GLU A CA 1
ATOM 5625 C C . GLU A 1 695 ? 8.602 11.831 -10.630 1.00 91.44 695 GLU A C 1
ATOM 5627 O O . GLU A 1 695 ? 9.518 11.692 -11.457 1.00 91.44 695 GLU A O 1
ATOM 5632 N N . PRO A 1 696 ? 8.489 12.954 -9.893 1.00 93.19 696 PRO A N 1
ATOM 5633 C CA . PRO A 1 696 ? 9.516 13.983 -9.871 1.00 93.19 696 PRO A CA 1
ATOM 5634 C C . PRO A 1 696 ? 10.784 13.465 -9.193 1.00 93.19 696 PRO A C 1
ATOM 5636 O O . PRO A 1 696 ? 10.769 12.554 -8.364 1.00 93.19 696 PRO A O 1
ATOM 5639 N N . GLY A 1 697 ? 11.915 14.092 -9.496 1.00 92.94 697 GLY A N 1
ATOM 5640 C CA . GLY A 1 697 ? 13.180 13.700 -8.891 1.00 92.94 697 GLY A CA 1
ATOM 5641 C C . GLY A 1 697 ? 14.231 14.797 -8.945 1.00 92.94 697 GLY A C 1
ATOM 5642 O O . GLY A 1 697 ? 14.125 15.740 -9.729 1.00 92.94 697 GLY A O 1
ATOM 5643 N N . PRO A 1 698 ? 15.289 14.688 -8.127 1.00 92.88 698 PRO A N 1
ATOM 5644 C CA . PRO A 1 698 ? 16.303 15.737 -8.006 1.00 92.88 698 PRO A CA 1
ATOM 5645 C C . PRO A 1 698 ? 17.103 15.967 -9.297 1.00 92.88 698 PRO A C 1
ATOM 5647 O O . PRO A 1 698 ? 17.715 17.016 -9.454 1.00 92.88 698 PRO A O 1
ATOM 5650 N N . TRP A 1 699 ? 17.110 14.997 -10.211 1.00 94.38 699 TRP A N 1
ATOM 5651 C CA . TRP A 1 699 ? 17.769 15.080 -11.515 1.00 94.38 699 TRP A CA 1
ATOM 5652 C C . TRP A 1 699 ? 16.800 15.229 -12.690 1.00 94.38 699 TRP A C 1
ATOM 5654 O O . TRP A 1 699 ? 17.266 15.355 -13.817 1.00 94.38 699 TRP A O 1
ATOM 5664 N N . GLY A 1 700 ? 15.488 15.205 -12.430 1.00 96.31 700 GLY A N 1
ATOM 5665 C CA . GLY A 1 700 ? 14.472 15.074 -13.470 1.00 96.31 700 GLY A CA 1
ATOM 5666 C C . GLY A 1 700 ? 14.473 16.207 -14.488 1.00 96.31 700 GLY A C 1
ATOM 5667 O O . GLY A 1 700 ? 14.756 17.362 -14.146 1.00 96.31 700 GLY A O 1
ATOM 5668 N N . GLY A 1 701 ? 14.123 15.849 -15.717 1.00 96.25 701 GLY A N 1
ATOM 5669 C CA . GLY A 1 701 ? 14.089 16.714 -16.882 1.00 96.25 701 GLY A CA 1
ATOM 5670 C C . GLY A 1 701 ? 12.706 17.262 -17.236 1.00 96.25 701 GLY A C 1
ATOM 5671 O O . GLY A 1 701 ? 11.782 17.316 -16.414 1.00 96.25 701 GLY A O 1
ATOM 5672 N N . GLN A 1 702 ? 12.602 17.756 -18.469 1.00 96.12 702 GLN A N 1
ATOM 5673 C CA . GLN A 1 702 ? 11.424 18.450 -19.005 1.00 96.12 702 GLN A CA 1
ATOM 5674 C C . GLN A 1 702 ? 10.780 17.736 -20.198 1.00 96.12 702 GLN A C 1
ATOM 5676 O O . GLN A 1 702 ? 9.695 18.128 -20.636 1.00 96.12 702 GLN A O 1
ATOM 5681 N N . TRP A 1 703 ? 11.415 16.698 -20.735 1.00 96.06 703 TRP A N 1
ATOM 5682 C CA . TRP A 1 703 ? 10.948 16.043 -21.947 1.00 96.06 703 TRP A CA 1
ATOM 5683 C C . TRP A 1 703 ? 9.622 15.311 -21.721 1.00 96.06 703 TRP A C 1
ATOM 5685 O O . TRP A 1 703 ? 8.689 15.505 -22.505 1.00 96.06 703 TRP A O 1
ATOM 5695 N N . LEU A 1 704 ? 9.475 14.583 -20.607 1.00 94.94 704 LEU A N 1
ATOM 5696 C CA . LEU A 1 704 ? 8.229 13.880 -20.265 1.00 94.94 704 LEU A CA 1
ATOM 5697 C C . LEU A 1 704 ? 7.032 14.838 -20.191 1.00 94.94 704 LEU A C 1
ATOM 5699 O O . LEU A 1 704 ? 5.957 14.521 -20.697 1.00 94.94 704 LEU A O 1
ATOM 5703 N N . LYS A 1 705 ? 7.230 16.046 -19.642 1.00 93.06 705 LYS A N 1
ATOM 5704 C CA . LYS A 1 705 ? 6.189 17.091 -19.593 1.00 93.06 705 LYS A CA 1
ATOM 5705 C C . LYS A 1 705 ? 5.743 17.529 -20.985 1.00 93.06 705 LYS A C 1
ATOM 5707 O O . LYS A 1 705 ? 4.574 17.859 -21.165 1.00 93.06 705 LYS A O 1
ATOM 5712 N N . SER A 1 706 ? 6.674 17.558 -21.939 1.00 91.81 706 SER A N 1
ATOM 5713 C CA . SER A 1 706 ? 6.425 18.021 -23.306 1.00 91.81 706 SER A CA 1
ATOM 5714 C C . SER A 1 706 ? 5.722 16.980 -24.176 1.00 91.81 706 SER A C 1
ATOM 5716 O O . SER A 1 706 ? 4.861 17.343 -24.974 1.00 91.81 706 SER A O 1
ATOM 5718 N N . VAL A 1 707 ? 6.062 15.696 -24.013 1.00 89.31 707 VAL A N 1
ATOM 5719 C CA . VAL A 1 707 ? 5.511 14.607 -24.835 1.00 89.31 707 VAL A CA 1
ATOM 5720 C C . VAL A 1 707 ? 4.204 14.068 -24.252 1.00 89.31 707 VAL A C 1
ATOM 5722 O O . VAL A 1 707 ? 3.291 13.731 -25.003 1.00 89.31 707 VAL A O 1
ATOM 5725 N N . CYS A 1 708 ? 4.064 14.050 -22.924 1.00 89.69 708 CYS A N 1
ATOM 5726 C CA . CYS A 1 708 ? 2.837 13.643 -22.240 1.00 89.69 708 CYS A CA 1
ATOM 5727 C C . CYS A 1 708 ? 2.009 14.877 -21.847 1.00 89.69 708 CYS A C 1
ATOM 5729 O O . CYS A 1 708 ? 1.936 15.246 -20.677 1.00 89.69 708 CYS A O 1
ATOM 5731 N N . THR A 1 709 ? 1.362 15.531 -22.815 1.00 85.56 709 THR A N 1
ATOM 5732 C CA . THR A 1 709 ? 0.630 16.800 -22.600 1.00 85.56 709 THR A CA 1
ATOM 5733 C C . THR A 1 709 ? -0.512 16.711 -21.586 1.00 85.56 709 THR A C 1
ATOM 5735 O O . THR A 1 709 ? -0.855 17.712 -20.960 1.00 85.56 709 THR A O 1
ATOM 5738 N N . ASN A 1 710 ? -1.077 15.518 -21.392 1.00 85.31 710 ASN A N 1
ATOM 5739 C CA . ASN A 1 710 ? -2.157 15.270 -20.433 1.00 85.31 710 ASN A CA 1
ATOM 5740 C C . ASN A 1 710 ? -1.647 15.057 -18.992 1.00 85.31 710 ASN A C 1
ATOM 5742 O O . ASN A 1 710 ? -2.449 14.941 -18.065 1.00 85.31 710 ASN A O 1
ATOM 5746 N N . LEU A 1 711 ? -0.324 14.987 -18.792 1.00 88.50 711 LEU A N 1
ATOM 5747 C CA . LEU A 1 711 ? 0.300 14.837 -17.479 1.00 88.50 711 LEU A CA 1
ATOM 5748 C C . LEU A 1 711 ? 0.174 16.137 -16.674 1.00 88.50 711 LEU A C 1
ATOM 5750 O O . LEU A 1 711 ? 0.193 17.235 -17.237 1.00 88.50 711 LEU A O 1
ATOM 5754 N N . SER A 1 712 ? 0.085 16.025 -15.344 1.00 87.56 712 SER A N 1
ATOM 5755 C CA . SER A 1 712 ? 0.065 17.195 -14.460 1.00 87.56 712 SER A CA 1
ATOM 5756 C C . SER A 1 712 ? 1.306 18.058 -14.691 1.00 87.56 712 SER A C 1
ATOM 5758 O O . SER A 1 712 ? 2.438 17.578 -14.613 1.00 87.56 712 SER A O 1
ATOM 5760 N N . GLN A 1 713 ? 1.093 19.343 -14.966 1.00 90.50 713 GLN A N 1
ATOM 5761 C CA . GLN A 1 713 ? 2.171 20.298 -15.236 1.00 90.50 713 GLN A CA 1
ATOM 5762 C C . GLN A 1 713 ? 2.672 21.011 -13.969 1.00 90.50 713 GLN A C 1
ATOM 5764 O O . GLN A 1 713 ? 3.646 21.763 -14.053 1.00 90.50 713 GLN A O 1
ATOM 5769 N N . SER A 1 714 ? 2.030 20.757 -12.817 1.00 90.25 714 SER A N 1
ATOM 5770 C CA . SER A 1 714 ? 2.364 21.345 -11.509 1.00 90.25 714 SER A CA 1
ATOM 5771 C C . SER A 1 714 ? 3.762 20.954 -11.008 1.00 90.25 714 SER A C 1
ATOM 5773 O O . SER A 1 714 ? 4.517 21.856 -10.628 1.00 90.25 714 SER A O 1
ATOM 5775 N N . PRO A 1 715 ? 4.188 19.671 -11.069 1.00 90.94 715 PRO A N 1
ATOM 5776 C CA . PRO A 1 715 ? 5.540 19.304 -10.663 1.00 90.94 715 PRO A CA 1
ATOM 5777 C C . PRO A 1 715 ? 6.616 20.038 -11.469 1.00 90.94 715 PRO A C 1
ATOM 5779 O O . PRO A 1 715 ? 6.504 20.233 -12.685 1.00 90.94 715 PRO A O 1
ATOM 5782 N N . LYS A 1 716 ? 7.705 20.421 -10.789 1.00 92.31 716 LYS A N 1
ATOM 5783 C CA . LYS A 1 716 ? 8.836 21.148 -11.394 1.00 92.31 716 LYS A CA 1
ATOM 5784 C C . LYS A 1 716 ? 9.464 20.376 -12.561 1.00 92.31 716 LYS A C 1
ATOM 5786 O O . LYS A 1 716 ? 9.855 20.978 -13.558 1.00 92.31 716 LYS A O 1
ATOM 5791 N N . ASN A 1 717 ? 9.580 19.063 -12.420 1.00 94.69 717 ASN A N 1
ATOM 5792 C CA . ASN A 1 717 ? 10.164 18.154 -13.396 1.00 94.69 717 ASN A CA 1
ATOM 5793 C C . ASN A 1 717 ? 9.544 16.759 -13.257 1.00 94.69 717 ASN A C 1
ATOM 5795 O O . ASN A 1 717 ? 8.797 16.508 -12.309 1.00 94.69 717 ASN A O 1
ATOM 5799 N N . TYR A 1 718 ? 9.902 15.864 -14.174 1.00 95.56 718 TYR A N 1
ATOM 5800 C CA . TYR A 1 718 ? 9.737 14.425 -13.990 1.00 95.56 718 TYR A CA 1
ATOM 5801 C C . TYR A 1 718 ? 11.077 13.746 -14.223 1.00 95.56 718 TYR A C 1
ATOM 5803 O O . TYR A 1 718 ? 11.782 14.058 -15.175 1.00 95.56 718 TYR A O 1
ATOM 5811 N N . ALA A 1 719 ? 11.448 12.866 -13.302 1.00 95.75 719 ALA A N 1
ATOM 5812 C CA . ALA A 1 719 ? 12.654 12.060 -13.417 1.00 95.75 719 ALA A CA 1
ATOM 5813 C C . ALA A 1 719 ? 12.317 10.697 -14.014 1.00 95.75 719 ALA A C 1
ATOM 5815 O O . ALA A 1 719 ? 13.001 10.237 -14.925 1.00 95.75 719 ALA A O 1
ATOM 5816 N N . TRP A 1 720 ? 11.227 10.096 -13.539 1.00 94.44 720 TRP A N 1
ATOM 5817 C CA . TRP A 1 720 ? 10.845 8.747 -13.917 1.00 94.44 720 TRP A CA 1
ATOM 5818 C C . TRP A 1 720 ? 9.481 8.676 -14.602 1.00 94.44 720 TRP A C 1
ATOM 5820 O O . TRP A 1 720 ? 8.548 9.371 -14.190 1.00 94.44 720 TRP A O 1
ATOM 5830 N N . SER A 1 721 ? 9.359 7.761 -15.569 1.00 93.81 721 SER A N 1
ATOM 5831 C CA . SER A 1 721 ? 8.086 7.117 -15.932 1.00 93.81 721 SER A CA 1
ATOM 5832 C C . SER A 1 721 ? 8.195 5.613 -15.711 1.00 93.81 721 SER A C 1
ATOM 5834 O O . SER A 1 721 ? 9.056 4.962 -16.294 1.00 93.81 721 SER A O 1
ATOM 5836 N N . PHE A 1 722 ? 7.323 5.059 -14.880 1.00 92.62 722 PHE A N 1
ATOM 5837 C CA . PHE A 1 722 ? 7.221 3.638 -14.579 1.00 92.62 722 PHE A CA 1
ATOM 5838 C C . PHE A 1 722 ? 6.201 3.032 -15.547 1.00 92.62 722 PHE A C 1
ATOM 5840 O O . PHE A 1 722 ? 5.025 2.868 -15.203 1.00 92.62 722 PHE A O 1
ATOM 5847 N N . GLU A 1 723 ? 6.641 2.743 -16.774 1.00 91.75 723 GLU A N 1
ATOM 5848 C CA . GLU A 1 723 ? 5.775 2.193 -17.823 1.00 91.75 723 GLU A CA 1
ATOM 5849 C C . GLU A 1 723 ? 5.375 0.744 -17.538 1.00 91.75 723 GLU A C 1
ATOM 5851 O O . GLU A 1 723 ? 4.219 0.381 -17.731 1.00 91.75 723 GLU A O 1
ATOM 5856 N N . MET A 1 724 ? 6.325 -0.083 -17.087 1.00 91.56 724 MET A N 1
ATOM 5857 C CA . MET A 1 724 ? 6.074 -1.475 -16.708 1.00 91.56 724 MET A CA 1
ATOM 5858 C C . MET A 1 724 ? 6.976 -1.916 -15.551 1.00 91.56 724 MET A C 1
ATOM 5860 O O . MET A 1 724 ? 7.717 -2.889 -15.648 1.00 91.56 724 MET A O 1
ATOM 5864 N N . ILE A 1 725 ? 6.893 -1.213 -14.425 1.00 91.12 725 ILE A N 1
ATOM 5865 C CA . ILE A 1 725 ? 7.436 -1.668 -13.141 1.00 91.12 725 ILE A CA 1
ATOM 5866 C C . ILE A 1 725 ? 6.305 -2.387 -12.411 1.00 91.12 725 ILE A C 1
ATOM 5868 O O . ILE A 1 725 ? 5.694 -1.868 -11.479 1.00 91.12 725 ILE A O 1
ATOM 5872 N N . THR A 1 726 ? 5.986 -3.594 -12.877 1.00 89.25 726 THR A N 1
ATOM 5873 C CA . THR A 1 726 ? 4.764 -4.301 -12.479 1.00 89.25 726 THR A CA 1
ATOM 5874 C C . THR A 1 726 ? 4.582 -4.530 -10.980 1.00 89.25 726 THR A C 1
ATOM 5876 O O . THR A 1 726 ? 3.427 -4.624 -10.564 1.00 89.25 726 THR A O 1
ATOM 5879 N N . PRO A 1 727 ? 5.635 -4.595 -10.135 1.00 87.75 727 PRO A N 1
ATOM 5880 C CA . PRO A 1 727 ? 5.415 -4.569 -8.702 1.00 87.75 727 PRO A CA 1
ATOM 5881 C C . PRO A 1 727 ? 4.615 -3.343 -8.251 1.00 87.75 727 PRO A C 1
ATOM 5883 O O . PRO A 1 727 ? 3.892 -3.481 -7.282 1.00 87.75 727 PRO A O 1
ATOM 5886 N N . GLU A 1 728 ? 4.695 -2.192 -8.920 1.00 88.25 728 GLU A N 1
ATOM 5887 C CA . GLU A 1 728 ? 4.032 -0.933 -8.540 1.00 88.25 728 GLU A CA 1
ATOM 5888 C C . GLU A 1 728 ? 2.766 -0.611 -9.349 1.00 88.25 728 GLU A C 1
ATOM 5890 O O . GLU A 1 728 ? 1.903 0.134 -8.875 1.00 88.25 728 GLU A O 1
ATOM 5895 N N . ASN A 1 729 ? 2.640 -1.146 -10.567 1.00 92.50 729 ASN A N 1
ATOM 5896 C CA . ASN A 1 729 ? 1.554 -0.782 -11.476 1.00 92.50 729 ASN A CA 1
ATOM 5897 C C . ASN A 1 729 ? 0.243 -1.558 -11.218 1.00 92.50 729 ASN A C 1
ATOM 5899 O O . ASN A 1 729 ? 0.218 -2.678 -10.701 1.00 92.50 729 ASN A O 1
ATOM 5903 N N . GLY A 1 730 ? -0.868 -0.957 -11.651 1.00 94.88 730 GLY A N 1
ATOM 5904 C CA . GLY A 1 730 ? -2.174 -1.602 -11.779 1.00 94.88 730 GLY A CA 1
ATOM 5905 C C . GLY A 1 730 ? -2.598 -1.804 -13.234 1.00 94.88 730 GLY A C 1
ATOM 5906 O O . GLY A 1 730 ? -1.955 -1.320 -14.167 1.00 94.88 730 GLY A O 1
ATOM 5907 N N . ILE A 1 731 ? -3.709 -2.506 -13.427 1.00 96.88 731 ILE A N 1
ATOM 5908 C CA . ILE A 1 731 ? -4.417 -2.646 -14.701 1.00 96.88 731 ILE A CA 1
ATOM 5909 C C . ILE A 1 731 ? -5.768 -1.949 -14.562 1.00 96.88 731 ILE A C 1
ATOM 5911 O O . ILE A 1 731 ? -6.477 -2.148 -13.576 1.00 96.88 731 ILE A O 1
ATOM 5915 N N . ILE A 1 732 ? -6.138 -1.150 -15.562 1.00 97.75 732 ILE A N 1
ATOM 5916 C CA . ILE A 1 732 ? -7.438 -0.481 -15.606 1.00 97.75 732 ILE A CA 1
ATOM 5917 C C . ILE A 1 732 ? -8.383 -1.288 -16.498 1.00 97.75 732 ILE A C 1
ATOM 5919 O O . ILE A 1 732 ? -8.056 -1.629 -17.635 1.00 97.75 732 ILE A O 1
ATOM 5923 N N . LEU A 1 733 ? -9.578 -1.561 -15.996 1.00 98.12 733 LEU A N 1
ATOM 5924 C CA . LEU A 1 733 ? -10.699 -2.116 -16.741 1.00 98.12 733 LEU A CA 1
ATOM 5925 C C . LEU A 1 733 ? -11.641 -1.007 -17.191 1.00 98.12 733 LEU A C 1
ATOM 5927 O O . LEU A 1 733 ? -11.746 0.030 -16.537 1.00 98.12 733 LEU A O 1
ATOM 5931 N N . SER A 1 734 ? -12.362 -1.265 -18.276 1.00 97.62 734 SER A N 1
ATOM 5932 C CA . SER A 1 734 ? -13.454 -0.416 -18.744 1.00 97.62 734 SER A CA 1
ATOM 5933 C C . SER A 1 734 ? -14.681 -1.224 -19.147 1.00 97.62 734 SER A C 1
ATOM 5935 O O . SER A 1 734 ? -14.549 -2.347 -19.631 1.00 97.62 734 SER A O 1
ATOM 5937 N N . ASP A 1 735 ? -15.872 -0.661 -18.956 1.00 96.75 735 ASP A N 1
ATOM 5938 C CA . ASP A 1 735 ? -17.109 -1.194 -19.529 1.00 96.75 735 ASP A CA 1
ATOM 5939 C C . ASP A 1 735 ? -17.541 -0.414 -20.784 1.00 96.75 735 ASP A C 1
ATOM 5941 O O . ASP A 1 735 ? -16.887 0.539 -21.210 1.00 96.75 735 ASP A O 1
ATOM 5945 N N . VAL A 1 736 ? -18.672 -0.808 -21.376 1.00 94.44 736 VAL A N 1
ATOM 5946 C CA . VAL A 1 736 ? -19.235 -0.168 -22.582 1.00 94.44 736 VAL A CA 1
ATOM 5947 C C . VAL A 1 736 ? -19.632 1.302 -22.391 1.00 94.44 736 VAL A C 1
ATOM 5949 O O . VAL A 1 736 ? -19.835 2.005 -23.375 1.00 94.44 736 VAL A O 1
ATOM 5952 N N . ASN A 1 737 ? -19.760 1.767 -21.145 1.00 94.06 737 ASN A N 1
ATOM 5953 C CA . ASN A 1 737 ? -20.030 3.163 -20.801 1.00 94.06 737 ASN A CA 1
ATOM 5954 C C . ASN A 1 737 ? -18.744 3.901 -20.383 1.00 94.06 737 ASN A C 1
ATOM 5956 O O . ASN A 1 737 ? -18.808 5.023 -19.883 1.00 94.06 737 ASN A O 1
ATOM 5960 N N . HIS A 1 738 ? -17.583 3.270 -20.582 1.00 95.62 738 HIS A N 1
ATOM 5961 C CA . HIS A 1 738 ? -16.260 3.772 -20.229 1.00 95.62 738 HIS A CA 1
ATOM 5962 C C . HIS A 1 738 ? -16.059 4.029 -18.733 1.00 95.62 738 HIS A C 1
ATOM 5964 O O . HIS A 1 738 ? -15.198 4.830 -18.360 1.00 95.62 738 HIS A O 1
ATOM 5970 N N . HIS A 1 739 ? -16.818 3.352 -17.870 1.00 97.12 739 HIS A N 1
ATOM 5971 C CA . HIS A 1 739 ? -16.555 3.364 -16.435 1.00 97.12 739 HIS A CA 1
ATOM 5972 C C . HIS A 1 739 ? -15.238 2.655 -16.140 1.00 97.12 739 HIS A C 1
ATOM 5974 O O . HIS A 1 739 ? -14.978 1.621 -16.742 1.00 97.12 739 HIS A O 1
ATOM 5980 N N . LEU A 1 740 ? -14.425 3.180 -15.224 1.00 97.75 740 LEU A N 1
ATOM 5981 C CA . LEU A 1 740 ? -13.092 2.656 -14.936 1.00 97.75 740 LEU A CA 1
ATOM 5982 C C . LEU A 1 740 ? -13.013 1.971 -13.573 1.00 97.75 740 LEU A C 1
ATOM 5984 O O . LEU A 1 740 ? -13.538 2.472 -12.581 1.00 97.75 740 LEU A O 1
ATOM 5988 N N . LEU A 1 741 ? -12.296 0.851 -13.527 1.00 97.88 741 LEU A N 1
ATOM 5989 C CA . LEU A 1 741 ? -11.938 0.140 -12.301 1.00 97.88 741 LEU A CA 1
ATOM 5990 C C . LEU A 1 741 ? -10.476 -0.275 -12.392 1.00 97.88 741 LEU A C 1
ATOM 5992 O O . LEU A 1 741 ? -10.098 -0.931 -13.357 1.00 97.88 741 LEU A O 1
ATOM 5996 N N . GLU A 1 742 ? -9.661 0.078 -11.405 1.00 97.56 742 GLU A N 1
ATOM 5997 C CA . GLU A 1 742 ? -8.267 -0.354 -11.344 1.00 97.56 742 GLU A CA 1
ATOM 5998 C C . GLU A 1 742 ? -8.063 -1.470 -10.318 1.00 97.56 742 GLU A C 1
ATOM 6000 O O . GLU A 1 742 ? -8.698 -1.503 -9.265 1.00 97.56 742 GLU A O 1
ATOM 6005 N N . PHE A 1 743 ? -7.165 -2.393 -10.639 1.00 96.62 743 PHE A N 1
ATOM 6006 C CA . PHE A 1 743 ? -6.740 -3.467 -9.752 1.00 96.62 743 PHE A CA 1
ATOM 6007 C C . PHE A 1 743 ? -5.237 -3.707 -9.899 1.00 96.62 743 PHE A C 1
ATOM 6009 O O . PHE A 1 743 ? -4.643 -3.344 -10.916 1.00 96.62 743 PHE A O 1
ATOM 6016 N N . SER A 1 744 ? -4.592 -4.270 -8.882 1.00 94.06 744 SER A N 1
ATOM 6017 C CA . SER A 1 744 ? -3.135 -4.406 -8.888 1.00 94.06 744 SER A CA 1
ATOM 6018 C C . SER A 1 744 ? -2.638 -5.469 -9.881 1.00 94.06 744 SER A C 1
ATOM 6020 O O . SER A 1 744 ? -3.313 -6.461 -10.153 1.00 94.06 744 SER A O 1
ATOM 6022 N N . TRP A 1 745 ? -1.435 -5.299 -10.439 1.00 94.50 745 TRP A N 1
ATOM 6023 C CA . TRP A 1 745 ? -0.864 -6.294 -11.358 1.00 94.50 745 TRP A CA 1
ATOM 6024 C C . TRP A 1 745 ? -0.679 -7.672 -10.708 1.00 94.50 745 TRP A C 1
ATOM 6026 O O . TRP A 1 745 ? -0.884 -8.696 -11.359 1.00 94.50 745 TRP A O 1
ATOM 6036 N N . ASP A 1 746 ? -0.312 -7.716 -9.424 1.00 93.06 746 ASP A N 1
ATOM 6037 C CA . ASP A 1 746 ? 0.002 -8.966 -8.730 1.00 93.06 746 ASP A CA 1
ATOM 6038 C C . ASP A 1 746 ? -1.163 -9.964 -8.735 1.00 93.06 746 ASP A C 1
ATOM 6040 O O . ASP A 1 746 ? -0.898 -11.158 -8.877 1.00 93.06 746 ASP A O 1
ATOM 6044 N N . ILE A 1 747 ? -2.429 -9.514 -8.665 1.00 93.62 747 ILE A N 1
ATOM 6045 C CA . ILE A 1 747 ? -3.588 -10.422 -8.735 1.00 93.62 747 ILE A CA 1
ATOM 6046 C C . ILE A 1 747 ? -3.776 -11.003 -10.145 1.00 93.62 747 ILE A C 1
ATOM 6048 O O . ILE A 1 747 ? -4.073 -12.192 -10.301 1.00 93.62 747 ILE A O 1
ATOM 6052 N N . PHE A 1 748 ? -3.536 -10.185 -11.176 1.00 95.56 748 PHE A N 1
ATOM 6053 C CA . PHE A 1 748 ? -3.580 -10.612 -12.572 1.00 95.56 748 PHE A CA 1
ATOM 6054 C C . PHE A 1 748 ? -2.490 -11.636 -12.866 1.00 95.56 748 PHE A C 1
ATOM 6056 O O . PHE A 1 748 ? -2.772 -12.749 -13.301 1.00 95.56 748 PHE A O 1
ATOM 6063 N N . TYR A 1 749 ? -1.240 -11.276 -12.588 1.00 95.31 749 TYR A N 1
ATOM 6064 C CA . TYR A 1 749 ? -0.098 -12.096 -12.945 1.00 95.31 749 TYR A CA 1
ATOM 6065 C C . TYR A 1 749 ? -0.087 -13.414 -12.179 1.00 95.31 749 TYR A C 1
ATOM 6067 O O . TYR A 1 749 ? 0.032 -14.456 -12.810 1.00 95.31 749 TYR A O 1
ATOM 6075 N N . GLY A 1 750 ? -0.326 -13.417 -10.864 1.00 92.88 750 GLY A N 1
ATOM 6076 C CA . GLY A 1 750 ? -0.333 -14.674 -10.108 1.00 92.88 750 GLY A CA 1
ATOM 6077 C C . GLY A 1 750 ? -1.441 -15.654 -10.525 1.00 92.88 750 GLY A C 1
ATOM 6078 O O . GLY A 1 750 ? -1.281 -16.856 -10.336 1.00 92.88 750 GLY A O 1
ATOM 6079 N N . SER A 1 751 ? -2.521 -15.186 -11.167 1.00 93.44 751 SER A N 1
ATOM 6080 C CA . SER A 1 751 ? -3.562 -16.068 -11.723 1.00 93.44 751 SER A CA 1
ATOM 6081 C C . SER A 1 751 ? -3.360 -16.423 -13.202 1.00 93.44 751 SER A C 1
ATOM 6083 O O . SER A 1 751 ? -3.901 -17.424 -13.668 1.00 93.44 751 SER A O 1
ATOM 6085 N N . GLN A 1 752 ? -2.574 -15.637 -13.946 1.00 96.12 752 GLN A N 1
ATOM 6086 C CA . GLN A 1 752 ? -2.441 -15.749 -15.404 1.00 96.12 752 GLN A CA 1
ATOM 6087 C C . GLN A 1 752 ? -1.000 -15.982 -15.900 1.00 96.12 752 GLN A C 1
ATOM 6089 O O . GLN A 1 752 ? -0.781 -16.103 -17.108 1.00 96.12 752 GLN A O 1
ATOM 6094 N N . ALA A 1 753 ? -0.015 -16.104 -15.003 1.00 95.75 753 ALA A N 1
ATOM 6095 C CA . ALA A 1 753 ? 1.415 -16.164 -15.323 1.00 95.75 753 ALA A CA 1
ATOM 6096 C C . ALA A 1 753 ? 1.760 -17.209 -16.390 1.00 95.75 753 ALA A C 1
ATOM 6098 O O . ALA A 1 753 ? 2.570 -16.937 -17.270 1.00 95.75 753 ALA A O 1
ATOM 6099 N N . ARG A 1 754 ? 1.110 -18.380 -16.380 1.00 95.62 754 ARG A N 1
ATOM 6100 C CA . ARG A 1 754 ? 1.329 -19.422 -17.395 1.00 95.62 754 ARG A CA 1
ATOM 6101 C C . ARG A 1 754 ? 0.995 -18.946 -18.809 1.00 95.62 754 ARG A C 1
ATOM 6103 O O . ARG A 1 754 ? 1.775 -19.180 -19.723 1.00 95.62 754 ARG A O 1
ATOM 6110 N N . LYS A 1 755 ? -0.149 -18.287 -18.990 1.00 96.31 755 LYS A N 1
ATOM 6111 C CA . LYS A 1 755 ? -0.591 -17.764 -20.293 1.00 96.31 755 LYS A CA 1
ATOM 6112 C C . LYS A 1 755 ? 0.224 -16.542 -20.722 1.00 96.31 755 LYS A C 1
ATOM 6114 O O . LYS A 1 755 ? 0.394 -16.311 -21.911 1.00 96.31 755 LYS A O 1
ATOM 6119 N N . ILE A 1 756 ? 0.740 -15.779 -19.759 1.00 97.12 756 ILE A N 1
ATOM 6120 C CA . ILE A 1 756 ? 1.614 -14.635 -20.027 1.00 97.12 756 ILE A CA 1
ATOM 6121 C C . ILE A 1 756 ? 2.996 -15.116 -20.478 1.00 97.12 756 ILE A C 1
ATOM 6123 O O . ILE A 1 756 ? 3.454 -14.723 -21.545 1.00 97.12 756 ILE A O 1
ATOM 6127 N N . LEU A 1 757 ? 3.647 -15.973 -19.688 1.00 95.94 757 LEU A N 1
ATOM 6128 C CA . LEU A 1 757 ? 5.025 -16.417 -19.909 1.00 95.94 757 LEU A CA 1
ATOM 6129 C C . LEU A 1 757 ? 5.149 -17.470 -21.018 1.00 95.94 757 LEU A C 1
ATOM 6131 O O . LEU A 1 757 ? 6.138 -17.458 -21.744 1.00 95.94 757 LEU A O 1
ATOM 6135 N N . GLY A 1 758 ? 4.162 -18.360 -21.156 1.00 94.62 758 GLY A N 1
ATOM 6136 C CA . GLY A 1 758 ? 4.149 -19.433 -22.150 1.00 94.62 758 GLY A CA 1
ATOM 6137 C C . GLY A 1 758 ? 5.053 -20.604 -21.774 1.00 94.62 758 GLY A C 1
ATOM 6138 O O . GLY A 1 758 ? 4.615 -21.540 -21.101 1.00 94.62 758 GLY A O 1
ATOM 6139 N N . ASN A 1 759 ? 6.296 -20.561 -22.252 1.00 90.75 759 ASN A N 1
ATOM 6140 C CA . ASN A 1 759 ? 7.324 -21.591 -22.117 1.00 90.75 759 ASN A CA 1
ATOM 6141 C C . ASN A 1 759 ? 7.447 -22.157 -20.681 1.00 90.75 759 ASN A C 1
ATOM 6143 O O . ASN A 1 759 ? 7.417 -21.413 -19.699 1.00 90.75 759 ASN A O 1
ATOM 6147 N N . ASP A 1 760 ? 7.614 -23.483 -20.562 1.00 90.44 760 ASP A N 1
ATOM 6148 C CA . ASP A 1 760 ? 7.686 -24.187 -19.272 1.00 90.44 760 ASP A CA 1
ATOM 6149 C C . ASP A 1 760 ? 8.875 -23.746 -18.402 1.00 90.44 760 ASP A C 1
ATOM 6151 O O . ASP A 1 760 ? 8.719 -23.599 -17.189 1.00 90.44 760 ASP A O 1
ATOM 6155 N N . GLU A 1 761 ? 10.044 -23.494 -18.997 1.00 88.88 761 GLU A N 1
ATOM 6156 C CA . GLU A 1 761 ? 11.233 -23.005 -18.285 1.00 88.88 761 GLU A CA 1
ATOM 6157 C C . GLU A 1 761 ? 11.004 -21.584 -17.764 1.00 88.88 761 GLU A C 1
ATOM 6159 O O . GLU A 1 761 ? 11.282 -21.290 -16.601 1.00 88.88 761 GLU A O 1
ATOM 6164 N N . HIS A 1 762 ? 10.422 -20.706 -18.590 1.00 92.19 762 HIS A N 1
ATOM 6165 C CA . HIS A 1 762 ? 10.092 -19.335 -18.184 1.00 92.19 762 HIS A CA 1
ATOM 6166 C C . HIS A 1 762 ? 9.080 -19.326 -17.038 1.00 92.19 762 HIS A C 1
ATOM 6168 O O . HIS A 1 762 ? 9.281 -18.627 -16.045 1.00 92.19 762 HIS A O 1
ATOM 6174 N N . TYR A 1 763 ? 8.029 -20.144 -17.136 1.00 92.19 763 TYR A N 1
ATOM 6175 C CA . TYR A 1 763 ? 7.033 -20.288 -16.077 1.00 92.19 763 TYR A CA 1
ATOM 6176 C C . TYR A 1 763 ? 7.634 -20.839 -14.781 1.00 92.19 763 TYR A C 1
ATOM 6178 O O . TYR A 1 763 ? 7.358 -20.311 -13.708 1.00 92.19 763 TYR A O 1
ATOM 6186 N N . LYS A 1 764 ? 8.502 -21.850 -14.859 1.00 89.62 764 LYS A N 1
ATOM 6187 C CA . LYS A 1 764 ? 9.180 -22.418 -13.685 1.00 89.62 764 LYS A CA 1
ATOM 6188 C C . LYS A 1 764 ? 10.029 -21.381 -12.937 1.00 89.62 764 LYS A C 1
A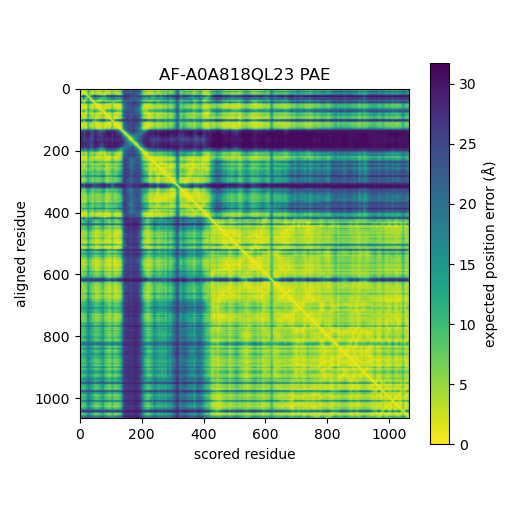TOM 6190 O O . LYS A 1 764 ? 10.111 -21.434 -11.713 1.00 89.62 764 LYS A O 1
ATOM 6195 N N . LEU A 1 765 ? 10.662 -20.452 -13.654 1.00 88.25 765 LEU A N 1
ATOM 6196 C CA . LEU A 1 765 ? 11.529 -19.432 -13.055 1.00 88.25 765 LEU A CA 1
ATOM 6197 C C . LEU A 1 765 ? 10.747 -18.247 -12.470 1.00 88.25 765 LEU A C 1
ATOM 6199 O O . LEU A 1 765 ? 11.088 -17.769 -11.387 1.00 88.25 765 LEU A O 1
ATOM 6203 N N . PHE A 1 766 ? 9.709 -17.784 -13.172 1.00 91.50 766 PHE A N 1
ATOM 6204 C CA . PHE A 1 766 ? 9.052 -16.499 -12.890 1.00 91.50 766 PHE A CA 1
ATOM 6205 C C . PHE A 1 766 ? 7.556 -16.601 -12.557 1.00 91.50 766 PHE A C 1
ATOM 6207 O O . PHE A 1 766 ? 6.929 -15.590 -12.249 1.00 91.50 766 PHE A O 1
ATOM 6214 N N . GLY A 1 767 ? 6.956 -17.791 -12.619 1.00 88.44 767 GLY A N 1
ATOM 6215 C CA . GLY A 1 767 ? 5.523 -17.987 -12.377 1.00 88.44 767 GLY A CA 1
ATOM 6216 C C . GLY A 1 767 ? 5.116 -17.772 -10.918 1.00 88.44 767 GLY A C 1
ATOM 6217 O O . GLY A 1 767 ? 4.072 -17.184 -10.654 1.00 88.44 767 GLY A O 1
ATOM 6218 N N . ASP A 1 768 ? 5.976 -18.166 -9.974 1.00 78.38 768 ASP A N 1
ATOM 6219 C CA . ASP A 1 768 ? 5.672 -18.134 -8.535 1.00 78.38 768 ASP A CA 1
ATOM 6220 C C . ASP A 1 768 ? 6.097 -16.827 -7.834 1.00 78.38 768 ASP A C 1
ATOM 6222 O O . ASP A 1 768 ? 5.912 -16.684 -6.624 1.00 78.38 768 ASP A O 1
ATOM 6226 N N . SER A 1 769 ? 6.748 -15.886 -8.531 1.00 68.12 769 SER A N 1
ATOM 6227 C CA . SER A 1 769 ? 7.287 -14.663 -7.911 1.00 68.12 769 SER A CA 1
ATOM 6228 C C . SER A 1 769 ? 6.266 -13.539 -7.752 1.00 68.12 769 SER A C 1
ATOM 6230 O O . SER A 1 769 ? 6.575 -12.576 -7.067 1.00 68.12 769 SER A O 1
ATOM 6232 N N . ASN A 1 770 ? 5.077 -13.618 -8.364 1.00 71.94 770 ASN A N 1
ATOM 6233 C CA . ASN A 1 770 ? 4.144 -12.489 -8.569 1.00 71.94 770 ASN A CA 1
ATOM 6234 C C . ASN A 1 770 ? 4.745 -11.255 -9.291 1.00 71.94 770 ASN A C 1
ATOM 6236 O O . ASN A 1 770 ? 3.999 -10.370 -9.709 1.00 71.94 770 ASN A O 1
ATOM 6240 N N . ASP A 1 771 ? 6.062 -11.225 -9.488 1.00 79.62 771 ASP A N 1
ATOM 6241 C CA . ASP A 1 771 ? 6.811 -10.194 -10.187 1.00 79.62 771 ASP A CA 1
ATOM 6242 C C . ASP A 1 771 ? 7.127 -10.648 -11.612 1.00 79.62 771 ASP A C 1
ATOM 6244 O O . ASP A 1 771 ? 7.702 -11.721 -11.831 1.00 79.62 771 ASP A O 1
ATOM 6248 N N . PHE A 1 772 ? 6.748 -9.814 -12.578 1.00 93.00 772 PHE A N 1
ATOM 6249 C CA . PHE A 1 772 ? 7.064 -10.013 -13.983 1.00 93.00 772 PHE A CA 1
ATOM 6250 C C . PHE A 1 772 ? 8.560 -9.714 -14.230 1.00 93.00 772 PHE A C 1
ATOM 6252 O O . PHE A 1 772 ? 9.093 -8.750 -13.669 1.00 93.00 772 PHE A O 1
ATOM 6259 N N . PRO A 1 773 ? 9.264 -10.522 -15.046 1.00 93.25 773 PRO A N 1
ATOM 6260 C CA . PRO A 1 773 ? 10.729 -10.557 -15.047 1.00 93.25 773 PRO A CA 1
ATOM 6261 C C . PRO A 1 773 ? 11.428 -9.330 -15.641 1.00 93.25 773 PRO A C 1
ATOM 6263 O O . PRO A 1 773 ? 12.571 -9.071 -15.272 1.00 93.25 773 PRO A O 1
ATOM 6266 N N . ILE A 1 774 ? 10.791 -8.604 -16.565 1.00 95.00 774 ILE A N 1
ATOM 6267 C CA . ILE A 1 774 ? 11.401 -7.479 -17.291 1.00 95.00 774 ILE A CA 1
ATOM 6268 C C . ILE A 1 774 ? 10.607 -6.208 -17.007 1.00 95.00 774 ILE A C 1
ATOM 6270 O O . ILE A 1 774 ? 9.383 -6.225 -17.104 1.00 95.00 774 ILE A O 1
ATOM 6274 N N . ARG A 1 775 ? 11.288 -5.100 -16.734 1.00 94.38 775 ARG A N 1
ATOM 6275 C CA . ARG A 1 775 ? 10.674 -3.781 -16.600 1.00 94.38 775 ARG A CA 1
ATOM 6276 C C . ARG A 1 775 ? 11.189 -2.804 -17.644 1.00 94.38 775 ARG A C 1
ATOM 6278 O O . ARG A 1 775 ? 12.320 -2.930 -18.113 1.00 94.38 775 ARG A O 1
ATOM 6285 N N . PHE A 1 776 ? 10.320 -1.857 -17.984 1.00 96.19 776 PHE A N 1
ATOM 6286 C CA . PHE A 1 776 ? 10.608 -0.694 -18.817 1.00 96.19 776 PHE A CA 1
ATOM 6287 C C . PHE A 1 776 ? 10.328 0.565 -17.994 1.00 96.19 776 PHE A C 1
ATOM 6289 O O . PHE A 1 776 ? 9.229 0.708 -17.439 1.00 96.19 776 PHE A O 1
ATOM 6296 N N . ASP A 1 777 ? 11.289 1.480 -17.956 1.00 95.00 777 ASP A N 1
ATOM 6297 C CA . ASP A 1 777 ? 11.124 2.793 -17.342 1.00 95.00 777 ASP A CA 1
ATOM 6298 C C . ASP A 1 777 ? 11.901 3.886 -18.077 1.00 95.00 777 ASP A C 1
ATOM 6300 O O . ASP A 1 777 ? 12.916 3.638 -18.729 1.00 95.00 777 ASP A O 1
ATOM 6304 N N . PHE A 1 778 ? 11.382 5.113 -18.019 1.00 96.94 778 PHE A N 1
ATOM 6305 C CA . PHE A 1 778 ? 12.055 6.278 -18.583 1.00 96.94 778 PHE A CA 1
ATOM 6306 C C . PHE A 1 778 ? 12.859 7.006 -17.522 1.00 96.94 778 PHE A C 1
ATOM 6308 O O . PHE A 1 778 ? 12.335 7.309 -16.452 1.00 96.94 778 PHE A O 1
ATOM 6315 N N . LEU A 1 779 ? 14.087 7.375 -17.876 1.00 97.62 779 LEU A N 1
ATOM 6316 C CA . LEU A 1 779 ? 14.959 8.245 -17.098 1.00 97.62 779 LEU A CA 1
ATOM 6317 C C . LEU A 1 779 ? 15.170 9.537 -17.892 1.00 97.62 779 LEU A C 1
ATOM 6319 O O . LEU A 1 779 ? 15.969 9.573 -18.830 1.00 97.62 779 LEU A O 1
ATOM 6323 N N . ASP A 1 780 ? 14.428 10.587 -17.540 1.00 98.12 780 ASP A N 1
ATOM 6324 C CA . ASP A 1 780 ? 14.493 11.893 -18.205 1.00 98.12 780 ASP A CA 1
ATOM 6325 C C . ASP A 1 780 ? 15.480 12.831 -17.500 1.00 98.12 780 ASP A C 1
ATOM 6327 O O . ASP A 1 780 ? 15.243 13.285 -16.377 1.00 98.12 780 ASP A O 1
ATOM 6331 N N . THR A 1 781 ? 16.585 13.146 -18.179 1.00 97.50 781 THR A N 1
ATOM 6332 C CA . THR A 1 781 ? 17.604 14.099 -17.715 1.00 97.50 781 THR A CA 1
ATOM 6333 C C . THR A 1 781 ? 17.721 15.335 -18.610 1.00 97.50 781 THR A C 1
ATOM 6335 O O . THR A 1 781 ? 18.655 16.130 -18.451 1.00 97.50 781 THR A O 1
ATOM 6338 N N . ILE A 1 782 ? 16.800 15.526 -19.560 1.00 97.00 782 ILE A N 1
ATOM 6339 C CA . ILE A 1 782 ? 16.814 16.664 -20.483 1.00 97.00 782 ILE A CA 1
ATOM 6340 C C . ILE A 1 782 ? 16.508 17.962 -19.732 1.00 97.00 782 ILE A C 1
ATOM 6342 O O . ILE A 1 782 ? 15.446 18.100 -19.130 1.00 97.00 782 ILE A O 1
ATOM 6346 N N . ASP A 1 783 ? 17.443 18.920 -19.774 1.00 95.19 783 ASP A N 1
ATOM 6347 C CA . ASP A 1 783 ? 17.439 20.131 -18.931 1.00 95.19 783 ASP A CA 1
ATOM 6348 C C . ASP A 1 783 ? 17.410 19.827 -17.416 1.00 95.19 783 ASP A C 1
ATOM 6350 O O . ASP A 1 783 ? 17.017 20.661 -16.596 1.00 95.19 783 ASP A O 1
ATOM 6354 N N . GLY A 1 784 ? 17.821 18.611 -17.048 1.00 95.06 784 GLY A N 1
ATOM 6355 C CA . GLY A 1 784 ? 17.959 18.125 -15.683 1.00 95.06 784 GLY A CA 1
ATOM 6356 C C . GLY A 1 784 ? 19.426 17.962 -15.285 1.00 95.06 784 GLY A C 1
ATOM 6357 O O . GLY A 1 784 ? 20.294 18.744 -15.671 1.00 95.06 784 GLY A O 1
ATOM 6358 N N . GLY A 1 785 ? 19.713 16.937 -14.483 1.00 94.81 785 GLY A N 1
ATOM 6359 C CA . GLY A 1 785 ? 21.073 16.609 -14.046 1.00 94.81 785 GLY A CA 1
ATOM 6360 C C . GLY A 1 785 ? 21.450 15.159 -14.333 1.00 94.81 785 GLY A C 1
ATOM 6361 O O . GLY A 1 785 ? 20.612 14.346 -14.702 1.00 94.81 785 GLY A O 1
ATOM 6362 N N . ASN A 1 786 ? 22.718 14.813 -14.100 1.00 96.12 786 ASN A N 1
ATOM 6363 C CA . ASN A 1 786 ? 23.196 13.426 -14.175 1.00 96.12 786 ASN A CA 1
ATOM 6364 C C . ASN A 1 786 ? 22.402 12.517 -13.227 1.00 96.12 786 ASN A C 1
ATOM 6366 O O . ASN A 1 786 ? 21.959 12.981 -12.182 1.00 96.12 786 ASN A O 1
ATOM 6370 N N . LEU A 1 787 ? 22.304 11.216 -13.480 1.00 96.69 787 LEU A N 1
ATOM 6371 C CA . LEU A 1 787 ? 21.914 10.243 -12.451 1.00 96.69 787 LEU A CA 1
ATOM 6372 C C . LEU A 1 787 ? 23.057 10.020 -11.447 1.00 96.69 787 LEU A C 1
ATOM 6374 O O . LEU A 1 787 ? 24.176 10.493 -11.638 1.00 96.69 787 LEU A O 1
ATOM 6378 N N . SER A 1 788 ? 22.769 9.365 -10.321 1.00 96.94 788 SER A N 1
ATOM 6379 C CA . SER A 1 788 ? 23.807 8.957 -9.363 1.00 96.94 788 SER A CA 1
ATOM 6380 C C . SER A 1 788 ? 24.781 7.971 -10.003 1.00 96.94 788 SER A C 1
ATOM 6382 O O . SER A 1 788 ? 24.349 7.080 -10.727 1.00 96.94 788 SER A O 1
ATOM 6384 N N . ILE A 1 789 ? 26.067 8.083 -9.667 1.00 98.25 789 ILE A N 1
ATOM 6385 C CA . ILE A 1 789 ? 27.046 7.023 -9.917 1.00 98.25 789 ILE A CA 1
ATOM 6386 C C . ILE A 1 789 ? 26.678 5.834 -9.038 1.00 98.25 789 ILE A C 1
ATOM 6388 O O . ILE A 1 789 ? 26.613 5.967 -7.809 1.00 98.25 789 ILE A O 1
ATOM 6392 N N . GLN A 1 790 ? 26.425 4.690 -9.659 1.00 97.75 790 GLN A N 1
ATOM 6393 C CA . GLN A 1 790 ? 25.841 3.541 -8.983 1.00 97.75 790 GLN A CA 1
ATOM 6394 C C . GLN A 1 790 ? 26.302 2.209 -9.582 1.00 97.75 790 GLN A C 1
ATOM 6396 O O . GLN A 1 790 ? 26.934 2.164 -10.638 1.00 97.75 790 GLN A O 1
ATOM 6401 N N . CYS A 1 791 ? 25.997 1.124 -8.879 1.00 97.56 791 CYS A N 1
ATOM 6402 C CA . CYS A 1 791 ? 26.091 -0.235 -9.395 1.00 97.56 791 CYS A CA 1
ATOM 6403 C C . CYS A 1 791 ? 24.975 -1.107 -8.810 1.00 97.56 791 CYS A C 1
ATOM 6405 O O . CYS A 1 791 ? 24.336 -0.735 -7.818 1.00 97.56 791 CYS A O 1
ATOM 6407 N N . HIS A 1 792 ? 24.788 -2.281 -9.414 1.00 96.69 792 HIS A N 1
ATOM 6408 C CA . HIS A 1 792 ? 23.836 -3.289 -8.953 1.00 96.69 792 HIS A CA 1
ATOM 6409 C C . HIS A 1 792 ? 24.567 -4.506 -8.388 1.00 96.69 792 HIS A C 1
ATOM 6411 O O . HIS A 1 792 ? 25.628 -4.872 -8.902 1.00 96.69 792 HIS A O 1
ATOM 6417 N N . PRO A 1 793 ? 24.044 -5.131 -7.324 1.00 95.69 793 PRO A N 1
ATOM 6418 C CA . PRO A 1 793 ? 24.654 -6.305 -6.707 1.00 95.69 793 PRO A CA 1
ATOM 6419 C C . PRO A 1 793 ? 24.698 -7.513 -7.645 1.00 95.69 793 PRO A C 1
ATOM 6421 O O . PRO A 1 793 ? 23.815 -7.693 -8.478 1.00 95.69 793 PRO A O 1
ATOM 6424 N N . ASN A 1 794 ? 25.661 -8.416 -7.459 1.00 94.44 794 ASN A N 1
ATOM 6425 C CA . ASN A 1 794 ? 25.578 -9.721 -8.119 1.00 94.44 794 ASN A CA 1
ATOM 6426 C C . ASN A 1 794 ? 24.481 -10.606 -7.505 1.00 94.44 794 ASN A C 1
ATOM 6428 O O . ASN A 1 794 ? 23.999 -10.382 -6.389 1.00 94.44 794 ASN A O 1
ATOM 6432 N N . LEU A 1 795 ? 24.114 -11.660 -8.234 1.00 92.75 795 LEU A N 1
ATOM 6433 C CA . LEU A 1 795 ? 23.051 -12.587 -7.850 1.00 92.75 795 LEU A CA 1
ATOM 6434 C C . LEU A 1 795 ? 23.276 -13.243 -6.476 1.00 92.75 795 LEU A C 1
ATOM 6436 O O . LEU A 1 795 ? 22.345 -13.361 -5.676 1.00 92.75 795 LEU A O 1
ATOM 6440 N N . GLN A 1 796 ? 24.509 -13.647 -6.161 1.00 94.25 796 GLN A N 1
ATOM 6441 C CA . GLN A 1 796 ? 24.808 -14.284 -4.877 1.00 94.25 796 GLN A CA 1
ATOM 6442 C C . GLN A 1 796 ? 24.694 -13.297 -3.708 1.00 94.25 796 GLN A C 1
ATOM 6444 O O . GLN A 1 796 ? 24.181 -13.649 -2.638 1.00 94.25 796 GLN A O 1
ATOM 6449 N N . TYR A 1 797 ? 25.120 -12.051 -3.915 1.00 94.94 797 TYR A N 1
ATOM 6450 C CA . TYR A 1 797 ? 24.968 -10.971 -2.951 1.00 94.94 797 TYR A CA 1
ATOM 6451 C C . TYR A 1 797 ? 23.489 -10.662 -2.702 1.00 94.94 797 TYR A C 1
ATOM 6453 O O . TYR A 1 797 ? 23.091 -10.542 -1.539 1.00 94.94 797 TYR A O 1
ATOM 6461 N N . MET A 1 798 ? 22.680 -10.611 -3.767 1.00 93.25 798 MET A N 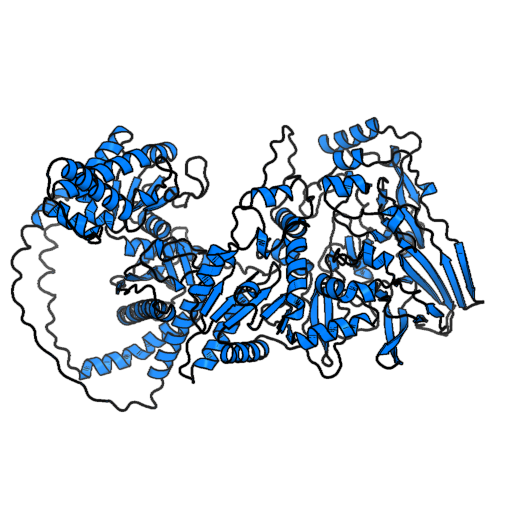1
ATOM 6462 C CA . MET A 1 798 ? 21.228 -10.417 -3.703 1.00 93.25 798 MET A CA 1
ATOM 6463 C C . MET A 1 798 ? 20.530 -11.478 -2.858 1.00 93.25 798 MET A C 1
ATOM 6465 O O . MET A 1 798 ? 19.845 -11.152 -1.885 1.00 93.25 798 MET A O 1
ATOM 6469 N N . ARG A 1 799 ? 20.780 -12.756 -3.157 1.00 91.31 799 ARG A N 1
ATOM 6470 C CA . ARG A 1 799 ? 20.204 -13.892 -2.422 1.00 91.31 799 ARG A CA 1
ATOM 6471 C C . ARG A 1 799 ? 20.584 -13.872 -0.944 1.00 91.31 799 ARG A C 1
ATOM 6473 O O . ARG A 1 799 ? 19.727 -14.017 -0.072 1.00 91.31 799 ARG A O 1
ATOM 6480 N N . THR A 1 800 ? 21.867 -13.655 -0.653 1.00 90.62 800 THR A N 1
ATOM 6481 C CA . THR A 1 800 ? 22.406 -13.766 0.711 1.00 90.62 800 THR A CA 1
ATOM 6482 C C . THR A 1 800 ? 21.981 -12.600 1.606 1.00 90.62 800 THR A C 1
ATOM 6484 O O . THR A 1 800 ? 21.630 -12.815 2.768 1.00 90.62 800 THR A O 1
ATOM 6487 N N . ASN A 1 801 ? 21.998 -11.368 1.087 1.00 90.12 801 ASN A N 1
ATOM 6488 C CA . ASN A 1 801 ? 21.759 -10.166 1.894 1.00 90.12 801 ASN A CA 1
ATOM 6489 C C . ASN A 1 801 ? 20.297 -9.705 1.874 1.00 90.12 801 ASN A C 1
ATOM 6491 O O . ASN A 1 801 ? 19.822 -9.174 2.879 1.00 90.12 801 ASN A O 1
ATOM 6495 N N . PHE A 1 802 ? 19.577 -9.933 0.771 1.00 91.19 802 PHE A N 1
ATOM 6496 C CA . PHE A 1 802 ? 18.249 -9.353 0.548 1.00 91.19 802 PHE A CA 1
ATOM 6497 C C . PHE A 1 802 ? 17.147 -10.377 0.239 1.00 91.19 802 PHE A C 1
ATOM 6499 O O . PHE A 1 802 ? 15.967 -10.036 0.276 1.00 91.19 802 PHE A O 1
ATOM 6506 N N . GLY A 1 803 ? 17.492 -11.653 0.038 1.00 88.19 803 GLY A N 1
ATOM 6507 C CA . GLY A 1 803 ? 16.510 -12.730 -0.142 1.00 88.19 803 GLY A CA 1
ATOM 6508 C C . GLY A 1 803 ? 15.803 -12.731 -1.499 1.00 88.19 803 GLY A C 1
ATOM 6509 O O . GLY A 1 803 ? 14.806 -13.430 -1.655 1.00 88.19 803 GLY A O 1
ATOM 6510 N N . GLU A 1 804 ? 16.319 -11.967 -2.458 1.00 88.81 804 GLU A N 1
ATOM 6511 C CA . GLU A 1 804 ? 15.808 -11.891 -3.826 1.00 88.81 804 GLU A CA 1
ATOM 6512 C C . GLU A 1 804 ? 16.229 -13.103 -4.665 1.00 88.81 804 GLU A C 1
ATOM 6514 O O . GLU A 1 804 ? 17.291 -13.693 -4.442 1.00 88.81 804 GLU A O 1
ATOM 6519 N N . LYS A 1 805 ? 15.394 -13.483 -5.641 1.00 87.50 805 LYS A N 1
ATOM 6520 C CA . LYS A 1 805 ? 15.648 -14.651 -6.511 1.00 87.50 805 LYS A CA 1
ATOM 6521 C C . LYS A 1 805 ? 16.555 -14.328 -7.694 1.00 87.50 805 LYS A C 1
ATOM 6523 O O . LYS A 1 805 ? 17.319 -15.204 -8.115 1.00 87.50 805 LYS A O 1
ATOM 6528 N N . ILE A 1 806 ? 16.454 -13.100 -8.197 1.00 90.00 806 ILE A N 1
ATOM 6529 C CA . ILE A 1 806 ? 17.206 -12.571 -9.335 1.00 90.00 806 ILE A CA 1
ATOM 6530 C C . ILE A 1 806 ? 17.872 -11.245 -8.953 1.00 90.00 806 ILE A C 1
ATOM 6532 O O . ILE A 1 806 ? 17.612 -10.699 -7.880 1.00 90.00 806 ILE A O 1
ATOM 6536 N N . THR A 1 807 ? 18.766 -10.749 -9.806 1.00 92.31 807 THR A N 1
ATOM 6537 C CA . THR A 1 807 ? 19.389 -9.434 -9.628 1.00 92.31 807 THR A CA 1
ATOM 6538 C C . THR A 1 807 ? 18.952 -8.458 -10.713 1.00 92.31 807 THR A C 1
ATOM 6540 O O . THR A 1 807 ? 18.338 -8.851 -11.703 1.00 92.31 807 THR A O 1
ATOM 6543 N N . GLN A 1 808 ? 19.255 -7.183 -10.495 1.00 92.06 808 GLN A N 1
ATOM 6544 C CA . GLN A 1 808 ? 19.018 -6.106 -11.438 1.00 92.06 808 GLN A CA 1
ATOM 6545 C C . GLN A 1 808 ? 20.157 -6.052 -12.462 1.00 92.06 808 GLN A C 1
ATOM 6547 O O . GLN A 1 808 ? 21.194 -5.428 -12.242 1.00 92.06 808 GLN A O 1
ATOM 6552 N N . ASP A 1 809 ? 19.944 -6.728 -13.584 1.00 93.56 809 ASP A N 1
ATOM 6553 C CA . ASP A 1 809 ? 20.699 -6.531 -14.816 1.00 93.56 809 ASP A CA 1
ATOM 6554 C C . ASP A 1 809 ? 19.931 -5.573 -15.728 1.00 93.56 809 ASP A C 1
ATOM 6556 O O . ASP A 1 809 ? 18.731 -5.759 -15.953 1.00 93.56 809 ASP A O 1
ATOM 6560 N N . GLU A 1 810 ? 20.597 -4.563 -16.282 1.00 95.75 810 GLU A N 1
ATOM 6561 C CA . GLU A 1 810 ? 19.922 -3.502 -17.028 1.00 95.75 810 GLU A CA 1
ATOM 6562 C C . GLU A 1 810 ? 20.627 -3.121 -18.325 1.00 95.75 810 GLU A C 1
ATOM 6564 O O . GLU A 1 810 ? 21.749 -3.526 -18.635 1.00 95.75 810 GLU A O 1
ATOM 6569 N N . THR A 1 811 ? 19.926 -2.337 -19.126 1.00 98.00 811 THR A N 1
ATOM 6570 C CA . THR A 1 811 ? 20.429 -1.765 -20.364 1.00 98.00 811 THR A CA 1
ATOM 6571 C C . THR A 1 811 ? 19.867 -0.365 -20.530 1.00 98.00 811 THR A C 1
ATOM 6573 O O . THR A 1 811 ? 18.740 -0.090 -20.118 1.00 98.00 811 THR A O 1
ATOM 6576 N N . TYR A 1 812 ? 20.644 0.510 -21.161 1.00 98.44 812 TYR A N 1
ATOM 6577 C CA . TYR A 1 812 ? 20.196 1.845 -21.539 1.00 98.44 812 TYR A CA 1
ATOM 6578 C C . TYR A 1 812 ? 20.002 1.904 -23.044 1.00 98.44 812 TYR A C 1
ATOM 6580 O O . TYR A 1 812 ? 20.973 1.845 -23.802 1.00 98.44 812 TYR A O 1
ATOM 6588 N N . TYR A 1 813 ? 18.751 2.048 -23.472 1.00 98.50 813 TYR A N 1
ATOM 6589 C CA . TYR A 1 813 ? 18.422 2.446 -24.831 1.00 98.50 813 TYR A CA 1
ATOM 6590 C C . TYR A 1 813 ? 18.212 3.956 -24.867 1.00 98.50 813 TYR A C 1
ATOM 6592 O O . TYR A 1 813 ? 17.343 4.490 -24.178 1.00 98.50 813 TYR A O 1
ATOM 6600 N N . ILE A 1 814 ? 19.009 4.664 -25.660 1.00 98.38 814 ILE A N 1
ATOM 6601 C CA . ILE A 1 814 ? 18.913 6.121 -25.747 1.00 98.38 814 ILE A CA 1
ATOM 6602 C C . ILE A 1 814 ? 17.713 6.470 -26.621 1.00 98.38 814 ILE A C 1
ATOM 6604 O O . ILE A 1 814 ? 17.740 6.294 -27.841 1.00 98.38 814 ILE A O 1
ATOM 6608 N N . LEU A 1 815 ? 16.640 6.921 -25.980 1.00 97.25 815 LEU A N 1
ATOM 6609 C CA . LEU A 1 815 ? 15.382 7.250 -26.636 1.00 97.25 815 LEU A CA 1
ATOM 6610 C C . LEU A 1 815 ? 15.464 8.619 -27.312 1.00 97.25 815 LEU A C 1
ATOM 6612 O O . LEU A 1 815 ? 15.074 8.762 -28.464 1.00 97.25 815 LEU A O 1
ATOM 6616 N N . GLU A 1 816 ? 15.994 9.609 -26.595 1.00 96.75 816 GLU A N 1
ATOM 6617 C CA . GLU A 1 816 ? 16.058 10.998 -27.047 1.00 96.75 816 GLU A CA 1
ATOM 6618 C C . GLU A 1 816 ? 17.311 11.696 -26.501 1.00 96.75 816 GLU A C 1
ATOM 6620 O O . GLU A 1 816 ? 17.796 11.363 -25.419 1.00 96.75 816 GLU A O 1
ATOM 6625 N N . THR A 1 817 ? 17.825 12.691 -27.223 1.00 96.75 817 THR A N 1
ATOM 6626 C CA . THR A 1 817 ? 18.914 13.571 -26.768 1.00 96.75 817 THR A CA 1
ATOM 6627 C C . THR A 1 817 ? 18.508 15.036 -26.874 1.00 96.75 817 THR A C 1
ATOM 6629 O O . THR A 1 817 ? 17.682 15.412 -27.705 1.00 96.75 817 THR A O 1
ATOM 6632 N N . LYS A 1 818 ? 19.112 15.917 -26.065 1.00 95.31 818 LYS A N 1
ATOM 6633 C CA . LYS A 1 818 ? 18.814 17.362 -26.110 1.00 95.31 818 LYS A CA 1
ATOM 6634 C C . LYS A 1 818 ? 19.024 17.959 -27.505 1.00 95.31 818 LYS A C 1
ATOM 6636 O O . LYS A 1 818 ? 18.229 18.794 -27.932 1.00 95.31 818 LYS A O 1
ATOM 6641 N N . GLN A 1 819 ? 20.072 17.526 -28.207 1.00 92.44 819 GLN A N 1
ATOM 6642 C CA . GLN A 1 819 ? 20.420 18.018 -29.544 1.00 92.44 819 GLN A CA 1
ATOM 6643 C C . GLN A 1 819 ? 19.411 17.588 -30.615 1.00 92.44 819 GLN A C 1
ATOM 6645 O O . GLN A 1 819 ? 19.179 18.334 -31.564 1.00 92.44 819 GLN A O 1
ATOM 6650 N N . HIS A 1 820 ? 18.806 16.405 -30.471 1.00 91.94 820 HIS A N 1
ATOM 6651 C CA . HIS A 1 820 ? 17.764 15.938 -31.382 1.00 91.94 820 HIS A CA 1
ATOM 6652 C C . HIS A 1 820 ? 16.391 16.541 -31.028 1.00 91.94 820 HIS A C 1
ATOM 6654 O O . HIS A 1 820 ? 15.680 17.011 -31.919 1.00 91.94 820 HIS A O 1
ATOM 6660 N N . TRP A 1 821 ? 16.068 16.645 -29.735 1.00 92.06 821 TRP A N 1
ATOM 6661 C CA . TRP A 1 821 ? 14.825 17.252 -29.248 1.00 92.06 821 TRP A CA 1
ATOM 6662 C C . TRP A 1 821 ? 14.716 18.754 -29.554 1.00 92.06 821 TRP A C 1
ATOM 6664 O O . TRP A 1 821 ? 13.660 19.225 -29.979 1.00 92.06 821 TRP A O 1
ATOM 6674 N N . ASN A 1 822 ? 15.801 19.519 -29.371 1.00 89.19 822 ASN A N 1
ATOM 6675 C CA . ASN A 1 822 ? 15.846 20.948 -29.677 1.00 89.19 822 ASN A CA 1
ATOM 6676 C C . ASN A 1 822 ? 16.877 21.255 -30.770 1.00 89.19 822 ASN A C 1
ATOM 6678 O O . ASN A 1 822 ? 18.083 21.249 -30.530 1.00 89.19 822 ASN A O 1
ATOM 6682 N N . LYS A 1 823 ? 16.388 21.635 -31.956 1.00 83.31 823 LYS A N 1
ATOM 6683 C CA . LYS A 1 823 ? 17.225 21.972 -33.119 1.00 83.31 823 LYS A CA 1
ATOM 6684 C C . LYS A 1 823 ? 18.183 23.142 -32.876 1.00 83.31 823 LYS A C 1
ATOM 6686 O O . LYS A 1 823 ? 19.207 23.217 -33.546 1.00 83.31 823 LYS A O 1
ATOM 6691 N N . GLU A 1 824 ? 17.885 24.035 -31.934 1.00 88.12 824 GLU A N 1
ATOM 6692 C CA . GLU A 1 824 ? 18.787 25.136 -31.562 1.00 88.12 824 GLU A CA 1
ATOM 6693 C C . GLU A 1 824 ? 20.042 24.647 -30.816 1.00 88.12 824 GLU A C 1
ATOM 6695 O O . GLU A 1 824 ? 21.045 25.353 -30.764 1.00 88.12 824 GLU A O 1
ATOM 6700 N N . CYS A 1 825 ? 20.010 23.427 -30.273 1.00 85.88 825 CYS A N 1
ATOM 6701 C CA . CYS A 1 825 ? 21.087 22.834 -29.484 1.00 85.88 825 CYS A CA 1
ATOM 6702 C C . CYS A 1 825 ? 22.053 21.957 -30.304 1.00 85.88 825 CYS A C 1
ATOM 6704 O O . CYS A 1 825 ? 23.004 21.429 -29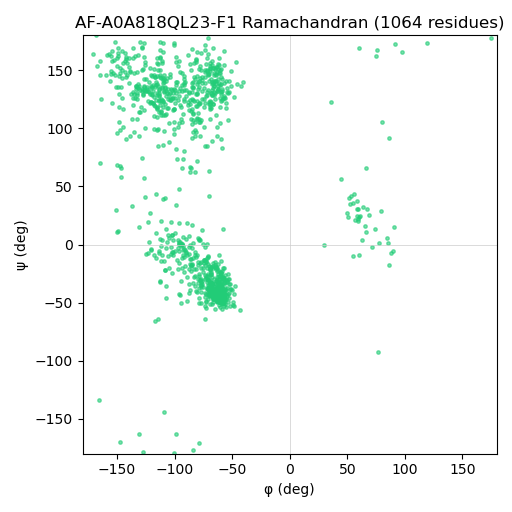.731 1.00 85.88 825 CYS A O 1
ATOM 6706 N N . ILE A 1 826 ? 21.838 21.785 -31.617 1.00 82.62 826 ILE A N 1
ATOM 6707 C CA . ILE A 1 826 ? 22.620 20.862 -32.469 1.00 82.62 826 ILE A CA 1
ATOM 6708 C C . ILE A 1 826 ? 24.130 21.148 -32.397 1.00 82.62 826 ILE A C 1
ATOM 6710 O O . ILE A 1 826 ? 24.922 20.220 -32.250 1.00 82.62 826 ILE A O 1
ATOM 6714 N N . ASP A 1 827 ? 24.521 22.424 -32.436 1.00 83.12 827 ASP A N 1
ATOM 6715 C CA . ASP A 1 827 ? 25.930 22.846 -32.406 1.00 83.12 827 ASP A CA 1
ATOM 6716 C C . ASP A 1 827 ? 26.426 23.231 -30.994 1.00 83.12 827 ASP A C 1
ATOM 6718 O O . ASP A 1 827 ? 27.588 23.612 -30.815 1.00 83.12 827 ASP A O 1
ATOM 6722 N N . ASP A 1 828 ? 25.571 23.133 -29.969 1.00 83.75 828 ASP A N 1
ATOM 6723 C CA . ASP A 1 828 ? 25.934 23.457 -28.590 1.00 83.75 828 ASP A CA 1
ATOM 6724 C C . ASP A 1 828 ? 26.611 22.264 -27.904 1.00 83.75 828 ASP A C 1
ATOM 6726 O O . ASP A 1 828 ? 25.991 21.245 -27.594 1.00 83.75 828 ASP A O 1
ATOM 6730 N N . LYS A 1 829 ? 27.903 22.414 -27.598 1.00 76.88 829 LYS A N 1
ATOM 6731 C CA . LYS A 1 829 ? 28.683 21.391 -26.887 1.00 76.88 829 LYS A CA 1
ATOM 6732 C C . LYS A 1 829 ? 28.164 21.119 -25.472 1.00 76.88 829 LYS A C 1
ATOM 6734 O O . LYS A 1 829 ? 28.322 19.996 -24.991 1.00 76.88 829 LYS A O 1
ATOM 6739 N N . ASN A 1 830 ? 27.528 22.096 -24.819 1.00 80.69 830 ASN A N 1
ATOM 6740 C CA . ASN A 1 830 ? 26.930 21.904 -23.492 1.00 80.69 830 ASN A CA 1
ATOM 6741 C C . ASN A 1 830 ? 25.651 21.057 -23.546 1.00 80.69 830 ASN A C 1
ATOM 6743 O O . ASN A 1 830 ? 25.211 20.535 -22.524 1.00 80.69 830 ASN A O 1
ATOM 6747 N N . SER A 1 831 ? 25.084 20.882 -24.740 1.00 85.19 831 SER A N 1
ATOM 6748 C CA . SER A 1 831 ? 23.920 20.037 -24.994 1.00 85.19 831 SER A CA 1
ATOM 6749 C C . SER A 1 831 ? 24.289 18.590 -25.342 1.00 85.19 831 SER A C 1
ATOM 6751 O O . SER A 1 831 ? 23.399 17.802 -25.651 1.00 85.19 831 SER A O 1
ATOM 6753 N N . SER A 1 832 ? 25.575 18.221 -25.284 1.00 88.50 832 SER A N 1
ATOM 6754 C CA . SER A 1 832 ? 26.017 16.845 -25.534 1.00 88.50 832 SER A CA 1
ATOM 6755 C C . SER A 1 832 ? 25.469 15.859 -24.496 1.00 88.50 832 SER A C 1
ATOM 6757 O O . SER A 1 832 ? 25.306 16.190 -23.320 1.00 88.50 832 SER A O 1
ATOM 6759 N N . SER A 1 833 ? 25.187 14.640 -24.956 1.00 95.06 833 SER A N 1
ATOM 6760 C CA . SER A 1 833 ? 24.690 13.529 -24.143 1.00 95.06 833 SER A CA 1
ATOM 6761 C C . SER A 1 833 ? 25.777 12.469 -23.984 1.00 95.06 833 SER A C 1
ATOM 6763 O O . SER A 1 833 ? 26.555 12.204 -24.908 1.00 95.06 833 SER A O 1
ATOM 6765 N N . HIS A 1 834 ? 25.849 11.861 -22.802 1.00 96.44 834 HIS A N 1
ATOM 6766 C CA . HIS A 1 834 ? 26.830 10.818 -22.520 1.00 96.44 834 HIS A CA 1
ATOM 6767 C C . HIS A 1 834 ? 26.350 9.833 -21.456 1.00 96.44 834 HIS A C 1
ATOM 6769 O O . HIS A 1 834 ? 25.519 10.154 -20.607 1.00 96.44 834 HIS A O 1
ATOM 6775 N N . VAL A 1 835 ? 26.938 8.644 -21.431 1.00 97.81 835 VAL A N 1
ATOM 6776 C CA . VAL A 1 835 ? 26.744 7.640 -20.381 1.00 97.81 835 VAL A CA 1
ATOM 6777 C C . VAL A 1 835 ? 28.068 7.435 -19.652 1.00 97.81 835 VAL A C 1
ATOM 6779 O O . VAL A 1 835 ? 29.107 7.227 -20.279 1.00 97.81 835 VAL A O 1
ATOM 6782 N N . TYR A 1 836 ? 28.040 7.491 -18.322 1.00 98.31 836 TYR A N 1
ATOM 6783 C CA . TYR A 1 836 ? 29.160 7.033 -17.507 1.00 98.31 836 TYR A CA 1
ATOM 6784 C C . TYR A 1 836 ? 29.056 5.517 -17.384 1.00 98.31 836 TYR A C 1
ATOM 6786 O O . TYR A 1 836 ? 28.039 5.029 -16.894 1.00 98.31 836 TYR A O 1
ATOM 6794 N N . LEU A 1 837 ? 30.056 4.767 -17.846 1.00 98.31 837 LEU A N 1
ATOM 6795 C CA . LEU A 1 837 ? 29.976 3.305 -17.892 1.00 98.31 837 LEU A CA 1
ATOM 6796 C C . LEU A 1 837 ? 31.363 2.669 -17.846 1.00 98.31 837 LEU A C 1
ATOM 6798 O O . LEU A 1 837 ? 32.176 2.896 -18.734 1.00 98.31 837 LEU A O 1
ATOM 6802 N N . GLY A 1 838 ? 31.611 1.826 -16.845 1.00 98.19 838 GLY A N 1
ATOM 6803 C CA . GLY A 1 838 ? 32.892 1.138 -16.682 1.00 98.19 838 GLY A CA 1
ATOM 6804 C C . GLY A 1 838 ? 34.020 2.037 -16.162 1.00 98.19 838 GLY A C 1
ATOM 6805 O O . GLY A 1 838 ? 33.950 3.267 -16.185 1.00 98.19 838 GLY A O 1
ATOM 6806 N N . PHE A 1 839 ? 35.076 1.406 -15.657 1.00 98.25 839 PHE A N 1
ATOM 6807 C CA . PHE A 1 839 ? 36.218 2.099 -15.064 1.00 98.25 839 PHE A CA 1
ATOM 6808 C C . PHE A 1 839 ? 37.266 2.491 -16.107 1.00 98.25 839 PHE A C 1
ATOM 6810 O O . PHE A 1 839 ? 37.390 1.853 -17.152 1.00 98.25 839 PHE A O 1
ATOM 6817 N N . GLN A 1 840 ? 38.054 3.521 -15.799 1.00 97.19 840 GLN A N 1
ATOM 6818 C CA . GLN A 1 840 ? 39.286 3.827 -16.530 1.00 97.19 840 GLN A CA 1
ATOM 6819 C C . GLN A 1 840 ? 40.316 2.707 -16.326 1.00 97.19 840 GLN A C 1
ATOM 6821 O O . GLN A 1 840 ? 40.332 2.068 -15.270 1.00 97.19 840 GLN A O 1
ATOM 6826 N N . ASP A 1 841 ? 41.211 2.505 -17.298 1.00 93.06 841 ASP A N 1
ATOM 6827 C CA . ASP A 1 841 ? 42.184 1.399 -17.290 1.00 93.06 841 ASP A CA 1
ATOM 6828 C C . ASP A 1 841 ? 43.088 1.365 -16.056 1.00 93.06 841 ASP A C 1
ATOM 6830 O O . ASP A 1 841 ? 43.461 0.292 -15.588 1.00 93.06 841 ASP A O 1
ATOM 6834 N N . ASN A 1 842 ? 43.421 2.537 -15.525 1.00 92.31 842 ASN A N 1
ATOM 6835 C CA . ASN A 1 842 ? 44.322 2.739 -14.398 1.00 92.31 842 ASN A CA 1
ATOM 6836 C C . ASN A 1 842 ? 43.590 3.059 -13.084 1.00 92.31 842 ASN A C 1
ATOM 6838 O O . ASN A 1 842 ? 44.203 3.622 -12.177 1.00 92.31 842 ASN A O 1
ATOM 6842 N N . THR A 1 843 ? 42.294 2.753 -12.979 1.00 96.56 843 THR A N 1
ATOM 6843 C CA . THR A 1 843 ? 41.543 3.001 -11.742 1.00 96.56 843 THR A CA 1
ATOM 6844 C C . THR A 1 843 ? 42.021 2.080 -10.627 1.00 96.56 843 THR A C 1
ATOM 6846 O O . THR A 1 843 ? 41.850 0.865 -10.713 1.00 96.56 843 THR A O 1
ATOM 6849 N N . ASP A 1 844 ? 42.563 2.663 -9.558 1.00 96.88 844 ASP A N 1
ATOM 6850 C CA . ASP A 1 844 ? 42.874 1.942 -8.327 1.00 96.88 844 ASP A CA 1
ATOM 6851 C C . ASP A 1 844 ? 41.621 1.831 -7.425 1.00 96.88 844 ASP A C 1
ATOM 6853 O O . ASP A 1 844 ? 41.008 2.859 -7.104 1.00 96.88 844 ASP A O 1
ATOM 6857 N N . PRO A 1 845 ? 41.209 0.613 -7.015 1.00 97.25 845 PRO A N 1
ATOM 6858 C CA . PRO A 1 845 ? 40.012 0.413 -6.197 1.00 97.25 845 PRO A CA 1
ATOM 6859 C C . PRO A 1 845 ? 40.048 1.100 -4.829 1.00 97.25 845 PRO A C 1
ATOM 6861 O O . PRO A 1 845 ? 39.028 1.639 -4.394 1.00 97.25 845 PRO A O 1
ATOM 6864 N N . GLU A 1 846 ? 41.198 1.087 -4.151 1.00 97.56 846 GLU A N 1
ATOM 6865 C CA . GLU A 1 846 ? 41.338 1.672 -2.814 1.00 97.56 846 GLU A CA 1
ATOM 6866 C C . GLU A 1 846 ? 41.325 3.198 -2.909 1.00 97.56 846 GLU A C 1
ATOM 6868 O O . GLU A 1 846 ? 40.621 3.871 -2.159 1.00 97.56 846 GLU A O 1
ATOM 6873 N N . GLU A 1 847 ? 42.026 3.760 -3.893 1.00 97.81 847 GLU A N 1
ATOM 6874 C CA . GLU A 1 847 ? 42.016 5.192 -4.161 1.00 97.81 847 GLU A CA 1
ATOM 6875 C C . GLU A 1 847 ? 40.600 5.702 -4.470 1.00 97.81 847 GLU A C 1
ATOM 6877 O O . GLU A 1 847 ? 40.179 6.736 -3.945 1.00 97.81 847 GLU A O 1
ATOM 6882 N N . PHE A 1 848 ? 39.837 4.961 -5.281 1.00 98.25 848 PHE A N 1
ATOM 6883 C CA . PHE A 1 848 ? 38.442 5.281 -5.574 1.00 98.25 848 PHE A CA 1
ATOM 6884 C C . PHE A 1 848 ? 37.564 5.219 -4.315 1.00 98.25 848 PHE A C 1
ATOM 6886 O O . PHE A 1 848 ? 36.779 6.139 -4.069 1.00 98.25 848 PHE A O 1
ATOM 6893 N N . HIS A 1 849 ? 37.721 4.184 -3.480 1.00 98.19 849 HIS A N 1
ATOM 6894 C CA . HIS A 1 849 ? 36.988 4.061 -2.213 1.00 98.19 849 HIS A CA 1
ATOM 6895 C C . HIS A 1 849 ? 37.272 5.240 -1.283 1.00 98.19 849 HIS A C 1
ATOM 6897 O O . HIS A 1 849 ? 36.337 5.884 -0.800 1.00 98.19 849 HIS A O 1
ATOM 6903 N N . GLN A 1 850 ? 38.548 5.583 -1.088 1.00 97.50 850 GLN A N 1
ATOM 6904 C CA . GLN A 1 850 ? 38.947 6.723 -0.264 1.00 97.50 850 GLN A CA 1
ATOM 6905 C C . GLN A 1 850 ? 38.411 8.044 -0.823 1.00 97.50 850 GLN A C 1
ATOM 6907 O O . GLN A 1 850 ? 37.936 8.884 -0.055 1.00 97.50 850 GLN A O 1
ATOM 6912 N N . ALA A 1 851 ? 38.403 8.221 -2.147 1.00 97.50 851 ALA A N 1
ATOM 6913 C CA . ALA A 1 851 ? 37.835 9.407 -2.780 1.00 97.50 851 ALA A CA 1
ATOM 6914 C C . ALA A 1 851 ? 36.322 9.542 -2.519 1.00 97.50 851 ALA A C 1
ATOM 6916 O O . ALA A 1 851 ? 35.848 10.641 -2.223 1.00 97.50 851 ALA A O 1
ATOM 6917 N N . LEU A 1 852 ? 35.564 8.439 -2.553 1.00 97.00 852 LEU A N 1
ATOM 6918 C CA . LEU A 1 852 ? 34.137 8.426 -2.202 1.00 97.00 852 LEU A CA 1
ATOM 6919 C C . LEU A 1 852 ? 33.904 8.782 -0.726 1.00 97.00 852 LEU A C 1
ATOM 6921 O O . LEU A 1 852 ? 33.030 9.593 -0.406 1.00 97.00 852 LEU A O 1
ATOM 6925 N N . LEU A 1 853 ? 34.690 8.194 0.182 1.00 95.38 853 LEU A N 1
ATOM 6926 C CA . LEU A 1 853 ? 34.589 8.458 1.619 1.00 95.38 853 LEU A CA 1
ATOM 6927 C C . LEU A 1 853 ? 34.929 9.915 1.952 1.00 95.38 853 LEU A C 1
ATOM 6929 O O . LEU A 1 853 ? 34.202 10.547 2.723 1.00 95.38 853 LEU A O 1
ATOM 6933 N N . LEU A 1 854 ? 35.987 10.456 1.342 1.00 94.62 854 LEU A N 1
ATOM 6934 C CA . LEU A 1 854 ? 36.396 11.850 1.498 1.00 94.62 854 LEU A CA 1
ATOM 6935 C C . LEU A 1 854 ? 35.333 12.802 0.941 1.00 94.62 854 LEU A C 1
ATOM 6937 O O . LEU A 1 854 ? 34.953 13.747 1.628 1.00 94.62 854 LEU A O 1
ATOM 6941 N N . SER A 1 855 ? 34.799 12.517 -0.252 1.00 94.62 855 SER A N 1
ATOM 6942 C CA . SER A 1 855 ? 33.718 13.296 -0.866 1.00 94.62 855 SER A CA 1
ATOM 6943 C C . SER A 1 855 ? 32.501 13.394 0.054 1.00 94.62 855 SER A C 1
ATOM 6945 O O . SER A 1 855 ? 32.000 14.489 0.310 1.00 94.62 855 SER A O 1
ATOM 6947 N N . ARG A 1 856 ? 32.069 12.263 0.628 1.00 89.88 856 ARG A N 1
ATOM 6948 C CA . ARG A 1 856 ? 30.948 12.215 1.575 1.00 89.88 856 ARG A CA 1
ATOM 6949 C C . ARG A 1 856 ? 31.237 12.995 2.859 1.00 89.88 856 ARG A C 1
ATOM 6951 O O . ARG A 1 856 ? 30.369 13.725 3.328 1.00 89.88 856 ARG A O 1
ATOM 6958 N N . LYS A 1 857 ? 32.427 12.817 3.439 1.00 90.62 857 LYS A N 1
ATOM 6959 C CA . LYS A 1 857 ? 32.793 13.392 4.740 1.00 90.62 857 LYS A CA 1
ATOM 6960 C C . LYS A 1 857 ? 33.032 14.900 4.662 1.00 90.62 857 LYS A C 1
ATOM 6962 O O . LYS A 1 857 ? 32.497 15.647 5.473 1.00 90.62 857 LYS A O 1
ATOM 6967 N N . GLU A 1 858 ? 33.819 15.336 3.685 1.00 92.56 858 GLU A N 1
ATOM 6968 C CA . GLU A 1 858 ? 34.271 16.725 3.551 1.00 92.56 858 GLU A CA 1
ATOM 6969 C C . GLU A 1 858 ? 33.383 17.539 2.591 1.00 92.56 858 GLU A C 1
ATOM 6971 O O . GLU A 1 858 ? 33.633 18.722 2.372 1.00 92.56 858 GLU A O 1
ATOM 6976 N N . LYS A 1 859 ? 32.330 16.925 2.020 1.00 91.81 859 LYS A N 1
ATOM 6977 C CA . LYS A 1 859 ? 31.422 17.530 1.025 1.00 91.81 859 LYS A CA 1
ATOM 6978 C C . LYS A 1 859 ? 32.179 18.113 -0.171 1.00 91.81 859 LYS A C 1
ATOM 6980 O O . LYS A 1 859 ? 31.860 19.194 -0.661 1.00 91.81 859 LYS A O 1
ATOM 6985 N N . GLN A 1 860 ? 33.190 17.385 -0.635 1.00 93.12 860 GLN A N 1
ATOM 6986 C CA . GLN A 1 860 ? 33.979 17.737 -1.811 1.00 93.12 860 GLN A CA 1
ATOM 6987 C C . GLN A 1 860 ? 33.485 16.957 -3.031 1.00 93.12 860 GLN A C 1
ATOM 6989 O O . GLN A 1 860 ? 33.204 15.763 -2.932 1.00 93.12 860 GLN A O 1
ATOM 6994 N N . GLU A 1 861 ? 33.373 17.611 -4.186 1.00 95.06 861 GLU A N 1
ATOM 6995 C CA . GLU A 1 861 ? 32.975 16.928 -5.417 1.00 95.06 861 GLU A CA 1
ATOM 6996 C C . GLU A 1 861 ? 34.012 15.883 -5.848 1.00 95.06 861 GLU A C 1
ATOM 6998 O O . GLU A 1 861 ? 35.225 16.106 -5.795 1.00 95.06 861 GLU A O 1
ATOM 7003 N N . LEU A 1 862 ? 33.519 14.733 -6.306 1.00 95.94 862 LEU A N 1
ATOM 7004 C CA . LEU A 1 862 ? 34.341 13.680 -6.884 1.00 95.94 862 LEU A CA 1
ATOM 7005 C C . LEU A 1 862 ? 34.654 14.007 -8.349 1.00 95.94 862 LEU A C 1
ATOM 7007 O O . LEU A 1 862 ? 33.743 14.214 -9.151 1.00 95.94 862 LEU A O 1
ATOM 7011 N N . ASN A 1 863 ? 35.933 13.952 -8.734 1.00 95.75 863 ASN A N 1
ATOM 7012 C CA . ASN A 1 863 ? 36.310 13.961 -10.148 1.00 95.75 863 ASN A CA 1
ATOM 7013 C C . ASN A 1 863 ? 35.989 12.599 -10.783 1.00 95.75 863 ASN A C 1
ATOM 7015 O O . ASN A 1 863 ? 36.843 11.719 -10.870 1.00 95.75 863 ASN A O 1
ATOM 7019 N N . VAL A 1 864 ? 34.743 12.433 -11.223 1.00 96.75 864 VAL A N 1
ATOM 7020 C CA . VAL A 1 864 ? 34.228 11.180 -11.795 1.00 96.75 864 VAL A CA 1
ATOM 7021 C C . VAL A 1 864 ? 35.050 10.709 -12.996 1.00 96.75 864 VAL A C 1
ATOM 7023 O O . VAL A 1 864 ? 35.399 9.534 -13.062 1.00 96.75 864 VAL A O 1
ATOM 7026 N N . SER A 1 865 ? 35.423 11.616 -13.906 1.00 94.94 865 SER A N 1
ATOM 7027 C CA . SER A 1 865 ? 36.146 11.276 -15.145 1.00 94.94 865 SER A CA 1
ATOM 7028 C C . SER A 1 865 ? 37.527 10.649 -14.919 1.00 94.94 865 SER A C 1
ATOM 7030 O O . SER A 1 865 ? 38.022 9.932 -15.789 1.00 94.94 865 SER A O 1
ATOM 7032 N N . LYS A 1 866 ? 38.127 10.876 -13.740 1.00 96.81 866 LYS A N 1
ATOM 7033 C CA . LYS A 1 866 ? 39.385 10.243 -13.329 1.00 96.81 866 LYS A CA 1
ATOM 7034 C C . LYS A 1 866 ? 39.247 8.728 -13.161 1.00 96.81 866 LYS A C 1
ATOM 7036 O O . LYS A 1 866 ? 40.210 8.012 -13.405 1.00 96.81 866 LYS A O 1
ATOM 7041 N N . TYR A 1 867 ? 38.077 8.261 -12.734 1.00 98.00 867 TYR A N 1
ATOM 7042 C CA . TYR A 1 867 ? 37.844 6.865 -12.358 1.00 98.00 867 TYR A CA 1
ATOM 7043 C C . TYR A 1 867 ? 36.897 6.146 -13.323 1.00 98.00 867 TYR A C 1
ATOM 7045 O O . TYR A 1 867 ? 37.024 4.949 -13.539 1.00 98.00 867 TYR A O 1
ATOM 7053 N N . ILE A 1 868 ? 35.942 6.855 -13.923 1.00 98.19 868 ILE A N 1
ATOM 7054 C CA . ILE A 1 868 ? 34.850 6.263 -14.704 1.00 98.19 868 ILE A CA 1
ATOM 7055 C C . ILE A 1 868 ? 34.908 6.799 -16.134 1.00 98.19 868 ILE A C 1
ATOM 7057 O O . ILE A 1 868 ? 35.112 7.998 -16.348 1.00 98.19 868 ILE A O 1
ATOM 7061 N N . GLN A 1 869 ? 34.734 5.914 -17.116 1.00 97.81 869 GLN A N 1
ATOM 7062 C CA . GLN A 1 869 ? 34.687 6.300 -18.525 1.00 97.81 869 GLN A CA 1
ATOM 7063 C C . GLN A 1 869 ? 33.400 7.076 -18.822 1.00 97.81 869 GLN A C 1
ATOM 7065 O O . GLN A 1 869 ? 32.329 6.747 -18.316 1.00 97.81 869 GLN A O 1
ATOM 7070 N N . CYS A 1 870 ? 33.512 8.107 -19.657 1.00 96.00 870 CYS A N 1
ATOM 7071 C CA . CYS A 1 870 ? 32.396 8.924 -20.122 1.00 96.00 870 CYS A CA 1
ATOM 7072 C C . CYS A 1 870 ? 32.251 8.726 -21.632 1.00 96.00 870 CYS A C 1
ATOM 7074 O O . CYS A 1 870 ? 33.122 9.142 -22.397 1.00 96.00 870 CYS A O 1
ATOM 7076 N N . ILE A 1 871 ? 31.186 8.045 -22.050 1.00 96.06 871 ILE A N 1
ATOM 7077 C CA . ILE A 1 871 ? 30.979 7.616 -23.434 1.00 96.06 871 ILE A CA 1
ATOM 7078 C C . ILE A 1 871 ? 29.904 8.495 -24.075 1.00 96.06 871 ILE A C 1
ATOM 7080 O O . ILE A 1 871 ? 28.791 8.542 -23.551 1.00 96.06 871 ILE A O 1
ATOM 7084 N N . PRO A 1 872 ? 30.173 9.152 -25.215 1.00 95.50 872 PRO A N 1
ATOM 7085 C CA . PRO A 1 872 ? 29.147 9.882 -25.954 1.00 95.50 872 PRO A CA 1
ATOM 7086 C C . PRO A 1 872 ? 27.994 8.972 -26.398 1.00 95.50 872 PRO A C 1
ATOM 7088 O O . PRO A 1 872 ? 28.231 7.860 -26.889 1.00 95.50 872 PRO A O 1
ATOM 7091 N N . SER A 1 873 ? 26.764 9.468 -26.271 1.00 95.75 873 SER A N 1
ATOM 7092 C CA . SER A 1 873 ? 25.535 8.768 -26.658 1.00 95.75 873 SER A CA 1
ATOM 7093 C C . SER A 1 873 ? 24.767 9.506 -27.759 1.00 95.75 873 SER A C 1
ATOM 7095 O O . SER A 1 873 ? 24.736 10.733 -27.810 1.00 95.75 873 SER A O 1
ATOM 7097 N N . ASN A 1 874 ? 24.124 8.739 -28.637 1.00 95.31 874 ASN A N 1
ATOM 7098 C CA . ASN A 1 874 ? 23.219 9.189 -29.691 1.00 95.31 874 ASN A CA 1
ATOM 7099 C C . ASN A 1 874 ? 21.890 8.439 -29.584 1.00 95.31 874 ASN A C 1
ATOM 7101 O O . ASN A 1 874 ? 21.831 7.356 -29.000 1.00 95.31 874 ASN A O 1
ATOM 7105 N N . ILE A 1 875 ? 20.839 8.979 -30.207 1.00 96.00 875 ILE A N 1
ATOM 7106 C CA . ILE A 1 875 ? 19.556 8.280 -30.325 1.00 96.00 875 ILE A CA 1
ATOM 7107 C C . ILE A 1 875 ? 19.763 6.865 -30.882 1.00 96.00 875 ILE A C 1
ATOM 7109 O O . ILE A 1 875 ? 20.545 6.643 -31.808 1.00 96.00 875 ILE A O 1
ATOM 7113 N N . HIS A 1 876 ? 19.069 5.904 -30.282 1.00 96.56 876 HIS A N 1
ATOM 7114 C CA . HIS A 1 876 ? 19.115 4.481 -30.612 1.00 96.56 876 HIS A CA 1
ATOM 7115 C C . HIS A 1 876 ? 20.441 3.754 -30.341 1.00 96.56 876 HIS A C 1
ATOM 7117 O O . HIS A 1 876 ? 20.585 2.592 -30.749 1.00 96.56 876 HIS A O 1
ATOM 7123 N N . ASP A 1 877 ? 21.387 4.385 -29.638 1.00 97.69 877 ASP A N 1
ATOM 7124 C CA . ASP A 1 877 ? 22.466 3.651 -28.981 1.00 97.69 877 ASP A CA 1
ATOM 7125 C C . ASP A 1 877 ? 21.901 2.729 -27.895 1.00 97.69 877 ASP A C 1
ATOM 7127 O O . ASP A 1 877 ? 20.915 3.050 -27.227 1.00 97.69 877 ASP A O 1
ATOM 7131 N N . PHE A 1 878 ? 22.551 1.579 -27.713 1.00 98.31 878 PHE A N 1
ATOM 7132 C CA . PHE A 1 878 ? 22.158 0.574 -26.734 1.00 98.31 878 PHE A CA 1
ATOM 7133 C C . PHE A 1 878 ? 23.372 0.149 -25.902 1.00 98.31 878 PHE A C 1
ATOM 7135 O O . PHE A 1 878 ? 24.332 -0.419 -26.428 1.00 98.31 878 PHE A O 1
ATOM 7142 N N . PHE A 1 879 ? 23.347 0.460 -24.607 1.00 98.50 879 PHE A N 1
ATOM 7143 C CA . PHE A 1 879 ? 24.419 0.165 -23.658 1.00 98.50 879 PHE A CA 1
ATOM 7144 C C . PHE A 1 879 ? 24.011 -0.962 -22.714 1.00 98.50 879 PHE A C 1
ATOM 7146 O O . PHE A 1 879 ? 22.872 -1.027 -22.256 1.00 98.50 879 PHE A O 1
ATOM 7153 N N . LEU A 1 880 ? 24.959 -1.842 -22.416 1.00 98.31 880 LEU A N 1
ATOM 7154 C CA . LEU A 1 880 ? 24.774 -3.043 -21.618 1.00 98.31 880 LEU A CA 1
ATOM 7155 C C . LEU A 1 880 ? 25.320 -2.816 -20.210 1.00 98.31 880 LEU A C 1
ATOM 7157 O O . LEU A 1 880 ? 26.481 -2.450 -20.042 1.00 98.31 880 LEU A O 1
ATOM 7161 N N . ILE A 1 881 ? 24.502 -3.060 -19.195 1.00 97.88 881 ILE A N 1
ATOM 7162 C CA . ILE A 1 881 ? 24.858 -2.825 -17.797 1.00 97.88 881 ILE A CA 1
ATOM 7163 C C . ILE A 1 881 ? 24.562 -4.113 -17.018 1.00 97.88 881 ILE A C 1
ATOM 7165 O O . ILE A 1 881 ? 23.577 -4.201 -16.280 1.00 97.88 881 ILE A O 1
ATOM 7169 N N . PRO A 1 882 ? 25.409 -5.147 -17.173 1.00 96.44 882 PRO A N 1
ATOM 7170 C CA . PRO A 1 882 ? 25.312 -6.300 -16.296 1.00 96.44 882 PRO A CA 1
ATOM 7171 C C . PRO A 1 882 ? 25.580 -5.861 -14.858 1.00 96.44 882 PRO A C 1
ATOM 7173 O O . PRO A 1 882 ? 26.305 -4.883 -14.623 1.00 96.44 882 PRO A O 1
ATOM 7176 N N . ASN A 1 883 ? 25.054 -6.615 -13.896 1.00 95.56 883 ASN A N 1
ATOM 7177 C CA . ASN A 1 883 ? 25.363 -6.435 -12.485 1.00 95.56 883 ASN A CA 1
ATOM 7178 C C . ASN A 1 883 ? 26.878 -6.283 -12.235 1.00 95.56 883 ASN A C 1
ATOM 7180 O O . ASN A 1 883 ? 27.716 -6.675 -13.055 1.00 95.56 883 ASN A O 1
ATOM 7184 N N . GLU A 1 884 ? 27.231 -5.661 -11.108 1.00 97.25 884 GLU A N 1
ATOM 7185 C CA . GLU A 1 884 ? 28.609 -5.322 -10.712 1.00 97.25 884 GLU A CA 1
ATOM 7186 C C . GLU A 1 884 ? 29.272 -4.190 -11.522 1.00 97.25 884 GLU A C 1
ATOM 7188 O O . GLU A 1 884 ? 30.395 -3.778 -11.222 1.00 97.25 884 GLU A O 1
ATOM 7193 N N . THR A 1 885 ? 28.587 -3.640 -12.527 1.00 98.19 885 THR A N 1
ATOM 7194 C CA . THR A 1 885 ? 29.119 -2.574 -13.389 1.00 98.19 885 THR A CA 1
ATOM 7195 C C . THR A 1 885 ? 28.862 -1.188 -12.800 1.00 98.19 885 THR A C 1
ATOM 7197 O O . THR A 1 885 ? 27.728 -0.854 -12.456 1.00 98.19 885 THR A O 1
ATOM 7200 N N . ILE A 1 886 ? 29.902 -0.350 -12.731 1.00 98.50 886 ILE A N 1
ATOM 7201 C CA . ILE A 1 886 ? 29.773 1.075 -12.392 1.00 98.50 886 ILE A CA 1
ATOM 7202 C C . ILE A 1 886 ? 29.132 1.843 -13.554 1.00 98.50 886 ILE A C 1
ATOM 7204 O O . ILE A 1 886 ? 29.594 1.732 -14.693 1.00 98.50 886 ILE A O 1
ATOM 7208 N N . HIS A 1 887 ? 28.083 2.618 -13.285 1.00 98.44 887 HIS A N 1
ATOM 7209 C CA . HIS A 1 887 ? 27.382 3.357 -14.334 1.00 98.44 887 HIS A CA 1
ATOM 7210 C C . HIS A 1 887 ? 26.598 4.576 -13.815 1.00 98.44 887 HIS A C 1
ATOM 7212 O O . HIS A 1 887 ? 26.347 4.711 -12.616 1.00 98.44 887 HIS A O 1
ATOM 7218 N N . ALA A 1 888 ? 26.214 5.465 -14.737 1.00 98.06 888 ALA A N 1
ATOM 7219 C CA . ALA A 1 888 ? 25.168 6.480 -14.587 1.00 98.06 888 ALA A CA 1
ATOM 7220 C C . ALA A 1 888 ? 24.755 7.048 -15.953 1.00 98.06 888 ALA A C 1
ATOM 7222 O O . ALA A 1 888 ? 25.599 7.260 -16.825 1.00 98.06 888 ALA A O 1
ATOM 7223 N N . SER A 1 889 ? 23.475 7.388 -16.116 1.00 97.31 889 SER A N 1
ATOM 7224 C CA . SER A 1 889 ? 23.051 8.238 -17.235 1.00 97.31 889 SER A CA 1
ATOM 7225 C C . SER A 1 889 ? 23.519 9.679 -16.995 1.00 97.31 889 SER A C 1
ATOM 7227 O O . SER A 1 889 ? 23.358 10.220 -15.897 1.00 97.31 889 SER A O 1
ATOM 7229 N N . GLY A 1 890 ? 24.141 10.296 -17.999 1.00 96.62 890 GLY A N 1
ATOM 7230 C CA . GLY A 1 890 ? 24.461 11.722 -17.988 1.00 96.62 890 GLY A CA 1
ATOM 7231 C C . GLY A 1 890 ? 23.227 12.601 -18.195 1.00 96.62 890 GLY A C 1
ATOM 7232 O O . GLY A 1 890 ? 22.138 12.109 -18.499 1.00 96.62 890 GLY A O 1
ATOM 7233 N N . HIS A 1 891 ? 23.400 13.910 -18.037 1.00 95.06 891 HIS A N 1
ATOM 7234 C CA . HIS A 1 891 ? 22.368 14.897 -18.341 1.00 95.06 891 HIS A CA 1
ATOM 7235 C C . HIS A 1 891 ? 22.048 14.957 -19.849 1.00 95.06 891 HIS A C 1
ATOM 7237 O O . HIS A 1 891 ? 22.772 14.404 -20.678 1.00 95.06 891 HIS A O 1
ATOM 7243 N N . ASN A 1 892 ? 20.972 15.666 -20.205 1.00 96.94 892 ASN A N 1
ATOM 7244 C CA . ASN A 1 892 ? 20.590 15.973 -21.587 1.00 96.94 892 ASN A CA 1
ATOM 7245 C C . ASN A 1 892 ? 20.164 14.780 -22.454 1.00 96.94 892 ASN A C 1
ATOM 7247 O O . ASN A 1 892 ? 20.332 14.822 -23.673 1.00 96.94 892 ASN A O 1
ATOM 7251 N N . GLN A 1 893 ? 19.573 13.738 -21.873 1.00 97.69 893 GLN A N 1
ATOM 7252 C CA . GLN A 1 893 ? 19.009 12.624 -22.641 1.00 97.69 893 GLN A CA 1
ATOM 7253 C C . GLN A 1 893 ? 17.809 11.987 -21.945 1.00 97.69 893 GLN A C 1
ATOM 7255 O O . GLN A 1 893 ? 17.582 12.185 -20.753 1.00 97.69 893 GLN A O 1
ATOM 7260 N N . VAL A 1 894 ? 17.056 11.198 -22.701 1.00 98.12 894 VAL A N 1
ATOM 7261 C CA . VAL A 1 894 ? 16.048 10.289 -22.165 1.00 98.12 894 VAL A CA 1
ATOM 7262 C C . VAL A 1 894 ? 16.506 8.876 -22.440 1.00 98.12 894 VAL A C 1
ATOM 7264 O O . VAL A 1 894 ? 16.782 8.503 -23.582 1.00 98.12 894 VAL A O 1
ATOM 7267 N N . VAL A 1 895 ? 16.591 8.093 -21.376 1.00 98.38 895 VAL A N 1
ATOM 7268 C CA . VAL A 1 895 ? 16.924 6.677 -21.451 1.00 98.38 895 VAL A CA 1
ATOM 7269 C C . VAL A 1 895 ? 15.649 5.876 -21.258 1.00 98.38 895 VAL A C 1
ATOM 7271 O O . VAL A 1 895 ? 14.922 6.112 -20.298 1.00 98.38 895 VAL A O 1
ATOM 7274 N N . LEU A 1 896 ? 15.399 4.926 -22.154 1.00 98.19 896 LEU A N 1
ATOM 7275 C CA . LEU A 1 896 ? 14.566 3.775 -21.848 1.00 98.19 896 LEU A CA 1
ATOM 7276 C C . LEU A 1 896 ? 15.461 2.738 -21.167 1.00 98.19 896 LEU A C 1
ATOM 7278 O O . LEU A 1 896 ? 16.329 2.135 -21.807 1.00 98.19 896 LEU A O 1
ATOM 7282 N N . GLU A 1 897 ? 15.271 2.572 -19.865 1.00 97.75 897 GLU A N 1
ATOM 7283 C CA . GLU A 1 897 ? 15.880 1.492 -19.107 1.00 97.75 897 GLU A CA 1
ATOM 7284 C C . GLU A 1 897 ? 15.074 0.215 -19.366 1.00 97.75 897 GLU A C 1
ATOM 7286 O O . GLU A 1 897 ? 13.866 0.164 -19.132 1.00 97.75 897 GLU A O 1
ATOM 7291 N N . ILE A 1 898 ? 15.747 -0.813 -19.885 1.00 97.56 898 ILE A N 1
ATOM 7292 C CA . ILE A 1 898 ? 15.201 -2.170 -19.961 1.00 97.56 898 ILE A CA 1
ATOM 7293 C C . ILE A 1 898 ? 15.988 -3.004 -18.967 1.00 97.56 898 ILE A C 1
ATOM 7295 O O . ILE A 1 898 ? 17.208 -3.129 -19.110 1.00 97.56 898 ILE A O 1
ATOM 7299 N N . SER A 1 899 ? 15.314 -3.557 -17.963 1.00 95.56 899 SER A N 1
ATOM 7300 C CA . SER A 1 899 ? 15.996 -4.178 -16.829 1.00 95.56 899 SER A CA 1
ATOM 7301 C C . SER A 1 899 ? 15.229 -5.337 -16.203 1.00 95.56 899 SER A C 1
ATOM 7303 O O . SER A 1 899 ? 14.037 -5.535 -16.426 1.00 95.56 899 SER A O 1
ATOM 7305 N N . ALA A 1 900 ? 15.944 -6.154 -15.435 1.00 93.62 900 ALA A N 1
ATOM 7306 C CA . ALA A 1 900 ? 15.380 -7.240 -14.645 1.00 93.62 900 ALA A CA 1
ATOM 7307 C C . ALA A 1 900 ? 14.695 -6.710 -13.373 1.00 93.62 900 ALA A C 1
ATOM 7309 O O . ALA A 1 900 ? 15.241 -5.843 -12.697 1.00 93.62 900 ALA A O 1
ATOM 7310 N N . THR A 1 901 ? 13.536 -7.251 -12.995 1.00 89.75 901 THR A N 1
ATOM 7311 C CA . THR A 1 901 ? 12.845 -6.919 -11.729 1.00 89.75 901 THR A CA 1
ATOM 7312 C C . THR A 1 901 ? 13.454 -7.727 -10.570 1.00 89.75 901 THR A C 1
ATOM 7314 O O . THR A 1 901 ? 13.207 -8.928 -10.504 1.00 89.75 901 THR A O 1
ATOM 7317 N N . PRO A 1 902 ? 14.267 -7.131 -9.669 1.00 85.12 902 PRO A N 1
ATOM 7318 C CA . PRO A 1 902 ? 13.816 -6.057 -8.767 1.00 85.12 902 PRO A CA 1
ATOM 7319 C C . PRO A 1 902 ? 14.453 -4.679 -9.035 1.00 85.12 902 PRO A C 1
ATOM 7321 O O . PRO A 1 902 ? 15.500 -4.589 -9.664 1.00 85.12 902 PRO A O 1
ATOM 7324 N N . TYR A 1 903 ? 13.833 -3.599 -8.534 1.00 82.75 903 TYR A N 1
ATOM 7325 C CA . TYR A 1 903 ? 14.194 -2.198 -8.860 1.00 82.75 903 TYR A CA 1
ATOM 7326 C C . TYR A 1 903 ? 14.704 -1.356 -7.678 1.00 82.75 903 TYR A C 1
ATOM 7328 O O . TYR A 1 903 ? 15.204 -0.251 -7.871 1.00 82.75 903 TYR A O 1
ATOM 7336 N N . ILE A 1 904 ? 14.572 -1.836 -6.436 1.00 87.50 904 ILE A N 1
ATOM 7337 C CA . ILE A 1 904 ? 14.898 -1.028 -5.248 1.00 87.50 904 ILE A CA 1
ATOM 7338 C C . ILE A 1 904 ? 16.387 -1.089 -4.857 1.00 87.50 904 ILE A C 1
ATOM 7340 O O . ILE A 1 904 ? 16.833 -0.279 -4.047 1.00 87.50 904 ILE A O 1
ATOM 7344 N N . TYR A 1 905 ? 17.176 -2.016 -5.416 1.00 90.56 905 TYR A N 1
ATOM 7345 C CA . TYR A 1 905 ? 18.544 -2.337 -4.969 1.00 90.56 905 TYR A CA 1
ATOM 7346 C C . TYR A 1 905 ? 19.653 -1.633 -5.756 1.00 90.56 905 TYR A C 1
ATOM 7348 O O . TYR A 1 905 ? 20.658 -2.237 -6.127 1.00 90.56 905 TYR A O 1
ATOM 7356 N N . THR A 1 906 ? 19.510 -0.327 -5.945 1.00 93.25 906 THR A N 1
ATOM 7357 C CA . THR A 1 906 ? 20.540 0.513 -6.564 1.00 93.25 906 THR A CA 1
ATOM 7358 C C . THR A 1 906 ? 21.554 0.991 -5.523 1.00 93.25 906 THR A C 1
ATOM 7360 O O . THR A 1 906 ? 21.221 1.800 -4.650 1.00 93.25 906 THR A O 1
ATOM 7363 N N . PHE A 1 907 ? 22.819 0.570 -5.619 1.00 95.38 907 PHE A N 1
ATOM 7364 C CA . PHE A 1 907 ? 23.867 1.053 -4.716 1.00 95.38 907 PHE A CA 1
ATOM 7365 C C . PHE A 1 907 ? 24.442 2.378 -5.198 1.00 95.38 907 PHE A C 1
ATOM 7367 O O . PHE A 1 907 ? 25.343 2.423 -6.033 1.00 95.38 907 PHE A O 1
ATOM 7374 N N . LYS A 1 908 ? 23.940 3.477 -4.633 1.00 95.25 908 LYS A N 1
ATOM 7375 C CA . LYS A 1 908 ? 24.426 4.826 -4.947 1.00 95.25 908 LYS A CA 1
ATOM 7376 C C . LYS A 1 908 ? 25.780 5.060 -4.289 1.00 95.25 908 LYS A C 1
ATOM 7378 O O . LYS A 1 908 ? 25.885 5.042 -3.066 1.00 95.25 908 LYS A O 1
ATOM 7383 N N . LEU A 1 909 ? 26.811 5.295 -5.087 1.00 96.88 909 LEU A N 1
ATOM 7384 C CA . LEU A 1 909 ? 28.181 5.515 -4.620 1.00 96.88 909 LEU A CA 1
ATOM 7385 C C . LEU A 1 909 ? 28.492 7.007 -4.514 1.00 96.88 909 LEU A C 1
ATOM 7387 O O . LEU A 1 909 ? 29.052 7.449 -3.517 1.00 96.88 909 LEU A O 1
ATOM 7391 N N . TYR A 1 910 ? 28.074 7.787 -5.511 1.00 97.38 910 TYR A N 1
ATOM 7392 C CA . TYR A 1 910 ? 28.244 9.237 -5.539 1.00 97.38 910 TYR A CA 1
ATOM 7393 C C . TYR A 1 910 ? 27.059 9.906 -6.226 1.00 97.38 910 TYR A C 1
ATOM 7395 O O . TYR A 1 910 ? 26.507 9.387 -7.196 1.00 97.38 910 TYR A O 1
ATOM 7403 N N . ASP A 1 911 ? 26.665 11.072 -5.721 1.00 95.19 911 ASP A N 1
ATOM 7404 C CA . ASP A 1 911 ? 25.456 11.749 -6.176 1.00 95.19 911 ASP A CA 1
ATOM 7405 C C . ASP A 1 911 ? 25.615 13.259 -6.379 1.00 95.19 911 ASP A C 1
ATOM 7407 O O . ASP A 1 911 ? 24.677 14.027 -6.172 1.00 95.19 911 ASP A O 1
ATOM 7411 N N . TRP A 1 912 ? 26.809 13.687 -6.799 1.00 95.50 912 TRP A N 1
ATOM 7412 C CA . TRP A 1 912 ? 27.094 15.081 -7.182 1.00 95.50 912 TRP A CA 1
ATOM 7413 C C . TRP A 1 912 ? 26.821 16.099 -6.070 1.00 95.50 912 TRP A C 1
ATOM 7415 O O . TRP A 1 912 ? 26.508 17.250 -6.347 1.00 95.50 912 TRP A O 1
ATOM 7425 N N . LEU A 1 913 ? 26.867 15.646 -4.809 1.00 91.69 913 LEU A N 1
ATOM 7426 C CA . LEU A 1 913 ? 26.512 16.424 -3.615 1.00 91.69 913 LEU A CA 1
ATOM 7427 C C . LEU A 1 913 ? 25.142 17.119 -3.707 1.00 91.69 913 LEU A C 1
ATOM 7429 O O . LEU A 1 913 ? 24.888 18.109 -3.018 1.00 91.69 913 LEU A O 1
ATOM 7433 N N . ARG A 1 914 ? 24.245 16.597 -4.552 1.00 91.25 914 ARG A N 1
ATOM 7434 C CA . ARG A 1 914 ? 22.943 17.209 -4.784 1.00 91.25 914 ARG A CA 1
ATOM 7435 C C . ARG A 1 914 ? 22.021 16.983 -3.590 1.00 91.25 914 ARG A C 1
ATOM 7437 O O . ARG A 1 914 ? 22.061 15.941 -2.930 1.00 91.25 914 ARG A O 1
ATOM 7444 N N . LEU A 1 915 ? 21.118 17.931 -3.379 1.00 89.12 915 LEU A N 1
ATOM 7445 C CA . LEU A 1 915 ? 20.027 17.769 -2.428 1.00 89.12 915 LEU A CA 1
ATOM 7446 C C . LEU A 1 915 ? 18.862 17.002 -3.070 1.00 89.12 915 LEU A C 1
ATOM 7448 O O . LEU A 1 915 ? 18.584 17.135 -4.264 1.00 89.12 915 LEU A O 1
ATOM 7452 N N . GLY A 1 916 ? 18.193 16.179 -2.269 1.00 86.19 916 GLY A N 1
ATOM 7453 C CA . GLY A 1 916 ? 16.906 15.583 -2.593 1.00 86.19 916 GLY A CA 1
ATOM 7454 C C . GLY A 1 916 ? 15.777 16.614 -2.569 1.00 86.19 916 GLY A C 1
ATOM 7455 O O . GLY A 1 916 ? 15.975 17.781 -2.230 1.00 86.19 916 GLY A O 1
ATOM 7456 N N . LEU A 1 917 ? 14.563 16.165 -2.898 1.00 84.31 917 LEU A N 1
ATOM 7457 C CA . LEU A 1 917 ? 13.356 17.003 -2.833 1.00 84.31 917 LEU A CA 1
ATOM 7458 C C . LEU A 1 917 ? 13.012 17.436 -1.394 1.00 84.31 917 LEU A C 1
ATOM 7460 O O . LEU A 1 917 ? 12.285 18.402 -1.194 1.00 84.31 917 LEU A O 1
ATOM 7464 N N . ASP A 1 918 ? 13.567 16.747 -0.397 1.00 81.25 918 ASP A N 1
ATOM 7465 C CA . ASP A 1 918 ? 13.487 17.058 1.032 1.00 81.25 918 ASP A CA 1
ATOM 7466 C C . ASP A 1 918 ? 14.587 18.027 1.512 1.00 81.25 918 ASP A C 1
ATOM 7468 O O . ASP A 1 918 ? 14.734 18.251 2.714 1.00 81.25 918 ASP A O 1
ATOM 7472 N N . ASN A 1 919 ? 15.373 18.594 0.588 1.00 83.75 919 ASN A N 1
ATOM 7473 C CA . ASN A 1 919 ? 16.532 19.450 0.855 1.00 83.75 919 ASN A CA 1
ATOM 7474 C C . ASN A 1 919 ? 17.645 18.783 1.689 1.00 83.75 919 ASN A C 1
ATOM 7476 O O . ASN A 1 919 ? 18.465 19.478 2.293 1.00 83.75 919 ASN A O 1
ATOM 7480 N N . ARG A 1 920 ? 17.720 17.445 1.717 1.00 84.25 920 ARG A N 1
ATOM 7481 C CA . ARG A 1 920 ? 18.802 16.692 2.375 1.00 84.25 920 ARG A CA 1
ATOM 7482 C C . ARG A 1 920 ? 19.679 15.990 1.347 1.00 84.25 920 ARG A C 1
ATOM 7484 O O . ARG A 1 920 ? 19.241 15.695 0.240 1.00 84.25 920 ARG A O 1
ATOM 7491 N N . LEU A 1 921 ? 20.930 15.697 1.705 1.00 85.75 921 LEU A N 1
ATOM 7492 C CA . LEU A 1 921 ? 21.766 14.827 0.874 1.00 85.75 921 LEU A CA 1
ATOM 7493 C C . LEU A 1 921 ? 21.129 13.438 0.788 1.00 85.75 921 LEU A C 1
ATOM 7495 O O . LEU A 1 921 ? 20.665 12.891 1.792 1.00 85.75 921 LEU A O 1
ATOM 7499 N N . ARG A 1 922 ? 21.119 12.862 -0.416 1.00 86.00 922 ARG A N 1
ATOM 7500 C CA . ARG A 1 922 ? 20.577 11.517 -0.618 1.00 86.00 922 ARG A CA 1
ATOM 7501 C C . ARG A 1 922 ? 21.496 10.460 0.009 1.00 86.00 922 ARG A C 1
ATOM 7503 O O . ARG A 1 922 ? 22.717 10.621 -0.019 1.00 86.00 922 ARG A O 1
ATOM 7510 N N . PRO A 1 923 ? 20.932 9.368 0.552 1.00 85.06 923 PRO A N 1
ATOM 7511 C CA . PRO A 1 923 ? 21.726 8.305 1.153 1.00 85.06 923 PRO A CA 1
ATOM 7512 C C . PRO A 1 923 ? 22.614 7.617 0.110 1.00 85.06 923 PRO A C 1
ATOM 7514 O O . PRO A 1 923 ? 22.182 7.363 -1.017 1.00 85.06 923 PRO A O 1
ATOM 7517 N N . LEU A 1 924 ? 23.842 7.293 0.522 1.00 90.62 924 LEU A N 1
ATOM 7518 C CA . LEU A 1 924 ? 24.833 6.568 -0.274 1.00 90.62 924 LEU A CA 1
ATOM 7519 C C . LEU A 1 924 ? 25.099 5.186 0.337 1.00 90.62 924 LEU A C 1
ATOM 7521 O O . LEU A 1 924 ? 25.123 5.020 1.556 1.00 90.62 924 LEU A O 1
ATOM 7525 N N . ASN A 1 925 ? 25.362 4.201 -0.515 1.00 92.38 925 ASN A N 1
ATOM 7526 C CA . ASN A 1 925 ? 25.601 2.802 -0.175 1.00 92.38 925 ASN A CA 1
ATOM 7527 C C . ASN A 1 925 ? 27.031 2.372 -0.547 1.00 92.38 925 ASN A C 1
ATOM 7529 O O . ASN A 1 925 ? 27.223 1.287 -1.093 1.00 92.38 925 ASN A O 1
ATOM 7533 N N . ILE A 1 926 ? 28.025 3.220 -0.243 1.00 94.38 926 ILE A N 1
ATOM 7534 C CA . ILE A 1 926 ? 29.438 3.039 -0.638 1.00 94.38 926 ILE A CA 1
ATOM 7535 C C . ILE A 1 926 ? 29.935 1.620 -0.329 1.00 94.38 926 ILE A C 1
ATOM 7537 O O . ILE A 1 926 ? 30.376 0.918 -1.229 1.00 94.38 926 ILE A O 1
ATOM 7541 N N . GLU A 1 927 ? 29.767 1.150 0.908 1.00 93.62 927 GLU A N 1
ATOM 7542 C CA . GLU A 1 927 ? 30.248 -0.176 1.329 1.00 93.62 927 GLU A CA 1
ATOM 7543 C C . GLU A 1 927 ? 29.558 -1.349 0.618 1.00 93.62 927 GLU A C 1
ATOM 7545 O O . GLU A 1 927 ? 30.176 -2.385 0.379 1.00 93.62 927 GLU A O 1
ATOM 7550 N N . HIS A 1 928 ? 28.270 -1.218 0.284 1.00 94.25 928 HIS A N 1
ATOM 7551 C CA . HIS A 1 928 ? 27.571 -2.239 -0.499 1.00 94.25 928 HIS A CA 1
ATOM 7552 C C . HIS A 1 928 ? 28.080 -2.256 -1.942 1.00 94.25 928 HIS A C 1
ATOM 7554 O O . HIS A 1 928 ? 28.354 -3.331 -2.476 1.00 94.25 928 HIS A O 1
ATOM 7560 N N . GLY A 1 929 ? 28.253 -1.073 -2.539 1.00 96.00 929 GLY A N 1
ATOM 7561 C CA . GLY A 1 929 ? 28.769 -0.935 -3.894 1.00 96.00 929 GLY A CA 1
ATOM 7562 C C . GLY A 1 929 ? 30.197 -1.458 -4.023 1.00 96.00 929 GLY A C 1
ATOM 7563 O O . GLY A 1 929 ? 30.444 -2.315 -4.862 1.00 96.00 929 GLY A O 1
ATOM 7564 N N . MET A 1 930 ? 31.112 -1.063 -3.133 1.00 97.69 930 MET A N 1
ATOM 7565 C CA . MET A 1 930 ? 32.510 -1.523 -3.156 1.00 97.69 930 MET A CA 1
ATOM 7566 C C . MET A 1 930 ? 32.651 -3.051 -3.072 1.00 97.69 930 MET A C 1
ATOM 7568 O O . MET A 1 930 ? 33.542 -3.613 -3.698 1.00 97.69 930 MET A O 1
ATOM 7572 N N . LYS A 1 931 ? 31.742 -3.744 -2.370 1.00 97.00 931 LYS A N 1
ATOM 7573 C CA . LYS A 1 931 ? 31.715 -5.220 -2.296 1.00 97.00 931 LYS A CA 1
ATOM 7574 C C . LYS A 1 931 ? 31.226 -5.910 -3.571 1.00 97.00 931 LYS A C 1
ATOM 7576 O O . LYS A 1 931 ? 31.343 -7.128 -3.663 1.00 97.00 931 LYS A O 1
ATOM 7581 N N . ASN A 1 932 ? 30.636 -5.163 -4.499 1.00 97.62 932 ASN A N 1
ATOM 7582 C CA . ASN A 1 932 ? 30.032 -5.689 -5.719 1.00 97.62 932 ASN A CA 1
ATOM 7583 C C . ASN A 1 932 ? 30.668 -5.118 -6.989 1.00 97.62 932 ASN A C 1
ATOM 7585 O O . ASN A 1 932 ? 30.277 -5.521 -8.065 1.00 97.62 932 ASN A O 1
ATOM 7589 N N . LEU A 1 933 ? 31.602 -4.171 -6.925 1.00 98.06 933 LEU A N 1
ATOM 7590 C CA . LEU A 1 933 ? 32.150 -3.562 -8.136 1.00 98.06 933 LEU A CA 1
ATOM 7591 C C . LEU A 1 933 ? 33.153 -4.472 -8.852 1.00 98.06 933 LEU A C 1
ATOM 7593 O O . LEU A 1 933 ? 34.115 -4.952 -8.251 1.00 98.06 933 LEU A O 1
ATOM 7597 N N . LYS A 1 934 ? 32.987 -4.610 -10.170 1.00 96.69 934 LYS A N 1
ATOM 7598 C CA . LYS A 1 934 ? 33.985 -5.198 -11.069 1.00 96.69 934 LYS A CA 1
ATOM 7599 C C . LYS A 1 934 ? 34.822 -4.113 -11.743 1.00 96.69 934 LYS A C 1
ATOM 7601 O O . LYS A 1 934 ? 34.395 -3.473 -12.705 1.00 96.69 934 LYS A O 1
ATOM 7606 N N . PHE A 1 935 ? 36.035 -3.914 -11.227 1.00 96.88 935 PHE A N 1
ATOM 7607 C CA . PHE A 1 935 ? 36.967 -2.870 -11.673 1.00 96.88 935 PHE A CA 1
ATOM 7608 C C . PHE A 1 935 ? 37.595 -3.115 -13.049 1.00 96.88 935 PHE A C 1
ATOM 7610 O O . PHE A 1 935 ? 38.194 -2.209 -13.622 1.00 96.88 935 PHE A O 1
ATOM 7617 N N . ASP A 1 936 ? 37.447 -4.311 -13.610 1.00 94.94 936 ASP A N 1
ATOM 7618 C CA . ASP A 1 936 ? 37.905 -4.693 -14.948 1.00 94.94 936 ASP A CA 1
ATOM 7619 C C . ASP A 1 936 ? 36.875 -4.398 -16.056 1.00 94.94 936 ASP A C 1
ATOM 7621 O O . ASP A 1 936 ? 37.211 -4.466 -17.237 1.00 94.94 936 ASP A O 1
ATOM 7625 N N . ARG A 1 937 ? 35.641 -3.997 -15.713 1.00 95.25 937 ARG A N 1
ATOM 7626 C CA . ARG A 1 937 ? 34.626 -3.583 -16.696 1.00 95.25 937 ARG A CA 1
ATOM 7627 C C . ARG A 1 937 ? 35.048 -2.304 -17.418 1.00 95.25 937 ARG A C 1
ATOM 7629 O O . ARG A 1 937 ? 35.366 -1.296 -16.780 1.00 95.25 937 ARG A O 1
ATOM 7636 N N . ARG A 1 938 ? 35.004 -2.329 -18.752 1.00 95.44 938 ARG A N 1
ATOM 7637 C CA . ARG A 1 938 ? 35.282 -1.185 -19.635 1.00 95.44 938 ARG A CA 1
ATOM 7638 C C . ARG A 1 938 ? 34.041 -0.829 -20.434 1.00 95.44 938 ARG A C 1
ATOM 7640 O O . ARG A 1 938 ? 33.376 -1.706 -20.975 1.00 95.44 938 ARG A O 1
ATOM 7647 N N . GLY A 1 939 ? 33.744 0.457 -20.514 1.00 89.62 939 GLY A N 1
ATOM 7648 C CA . GLY A 1 939 ? 32.529 0.977 -21.114 1.00 89.62 939 GLY A CA 1
ATOM 7649 C C . GLY A 1 939 ? 32.405 0.726 -22.613 1.00 89.62 939 GLY A C 1
ATOM 7650 O O . GLY A 1 939 ? 31.333 0.359 -23.084 1.00 89.62 939 GLY A O 1
ATOM 7651 N N . GLU A 1 940 ? 33.500 0.845 -23.368 1.00 85.12 940 GLU A N 1
ATOM 7652 C CA . GLU A 1 940 ? 33.490 0.595 -24.820 1.00 85.12 940 GLU A CA 1
ATOM 7653 C C . GLU A 1 940 ? 33.069 -0.841 -25.175 1.00 85.12 940 GLU A C 1
ATOM 7655 O O . GLU A 1 940 ? 32.349 -1.055 -26.148 1.00 85.12 940 GLU A O 1
ATOM 7660 N N . GLN A 1 941 ? 33.452 -1.822 -24.349 1.00 92.50 941 GLN A N 1
ATOM 7661 C CA . GLN A 1 941 ? 33.080 -3.235 -24.514 1.00 92.50 941 GLN A CA 1
ATOM 7662 C C . GLN A 1 941 ? 31.610 -3.507 -24.169 1.00 92.50 941 GLN A C 1
ATOM 7664 O O . GLN A 1 941 ? 31.078 -4.569 -24.482 1.00 92.50 941 GLN A O 1
ATOM 7669 N N . LEU A 1 942 ? 30.961 -2.552 -23.505 1.00 95.94 942 LEU A N 1
ATOM 7670 C CA . LEU A 1 942 ? 29.582 -2.627 -23.048 1.00 95.94 942 LEU A CA 1
ATOM 7671 C C . LEU A 1 942 ? 28.628 -1.825 -23.946 1.00 95.94 942 LEU A C 1
ATOM 7673 O O . LEU A 1 942 ? 27.448 -1.695 -23.634 1.00 95.94 942 LEU A O 1
ATOM 7677 N N . ARG A 1 943 ? 29.097 -1.314 -25.089 1.00 96.62 943 ARG A N 1
ATOM 7678 C CA . ARG A 1 943 ? 28.231 -0.775 -26.143 1.00 96.62 943 ARG A CA 1
ATOM 7679 C C . ARG A 1 943 ? 27.798 -1.906 -27.075 1.00 96.62 943 ARG A C 1
ATOM 7681 O O . ARG A 1 943 ? 28.640 -2.559 -27.693 1.00 96.62 943 ARG A O 1
ATOM 7688 N N . CYS A 1 944 ? 26.490 -2.130 -27.188 1.00 96.88 944 CYS A N 1
ATOM 7689 C CA . CYS A 1 944 ? 25.936 -3.175 -28.044 1.00 96.88 944 CYS A CA 1
ATOM 7690 C C . CYS A 1 944 ? 26.344 -2.962 -29.509 1.00 96.88 944 CYS A C 1
ATOM 7692 O O . CYS A 1 944 ? 26.410 -1.831 -29.992 1.00 96.88 944 CYS A O 1
ATOM 7694 N N . GLN A 1 945 ? 26.583 -4.068 -30.216 1.00 96.00 945 GLN A N 1
ATOM 7695 C CA . GLN A 1 945 ? 26.836 -4.095 -31.655 1.00 96.00 945 GLN A CA 1
ATOM 7696 C C . GLN A 1 945 ? 25.625 -4.730 -32.360 1.00 96.00 945 GLN A C 1
ATOM 7698 O O . GLN A 1 945 ? 25.513 -5.960 -32.385 1.00 96.00 945 GLN A O 1
ATOM 7703 N N . PRO A 1 946 ? 24.692 -3.924 -32.907 1.00 96.69 946 PRO A N 1
ATOM 7704 C CA . PRO A 1 946 ? 23.504 -4.432 -33.586 1.00 96.69 946 PRO A CA 1
ATOM 7705 C C . PRO A 1 946 ? 23.867 -5.283 -34.802 1.00 96.69 946 PRO A C 1
ATOM 7707 O O . PRO A 1 946 ? 24.726 -4.905 -35.599 1.00 96.69 946 PRO A O 1
ATOM 7710 N N . ARG A 1 947 ? 23.154 -6.393 -35.005 1.00 97.06 947 ARG A N 1
ATOM 7711 C CA . ARG A 1 947 ? 23.288 -7.223 -36.211 1.00 97.06 947 ARG A CA 1
ATOM 7712 C C . ARG A 1 947 ? 21.954 -7.367 -36.923 1.00 97.06 947 ARG A C 1
ATOM 7714 O O . ARG A 1 947 ? 20.949 -7.688 -36.297 1.00 97.06 947 ARG A O 1
ATOM 7721 N N . VAL A 1 948 ? 21.938 -7.155 -38.236 1.00 96.88 948 VAL A N 1
ATOM 7722 C CA . VAL A 1 948 ? 20.751 -7.436 -39.056 1.00 96.88 948 VAL A CA 1
ATOM 7723 C C . VAL A 1 948 ? 20.550 -8.948 -39.109 1.00 96.88 948 VAL A C 1
ATOM 7725 O O . VAL A 1 948 ? 21.465 -9.675 -39.491 1.00 96.88 948 VAL A O 1
ATOM 7728 N N . ILE A 1 949 ? 19.370 -9.414 -38.706 1.00 96.31 949 ILE A N 1
ATOM 7729 C CA . ILE A 1 949 ? 19.002 -10.839 -38.745 1.00 96.31 949 ILE A CA 1
ATOM 7730 C C . ILE A 1 949 ? 17.974 -11.142 -39.832 1.00 96.31 949 ILE A C 1
ATOM 7732 O O . ILE A 1 949 ? 17.887 -12.278 -40.290 1.00 96.31 949 ILE A O 1
ATOM 7736 N N . HIS A 1 950 ? 17.226 -10.131 -40.272 1.00 92.62 950 HIS A N 1
ATOM 7737 C CA . HIS A 1 950 ? 16.271 -10.245 -41.360 1.00 92.62 950 HIS A CA 1
ATOM 7738 C C . HIS A 1 950 ? 16.079 -8.882 -42.039 1.00 92.62 950 HIS A C 1
ATOM 7740 O O . HIS A 1 950 ? 16.186 -7.834 -41.402 1.00 92.62 950 HIS A O 1
ATOM 7746 N N . SER A 1 951 ? 15.825 -8.900 -43.344 1.00 90.62 951 SER A N 1
ATOM 7747 C CA . SER A 1 951 ? 15.571 -7.712 -44.156 1.00 90.62 951 SER A CA 1
ATOM 7748 C C . SER A 1 951 ? 14.606 -8.097 -45.270 1.00 90.62 951 SER A C 1
ATOM 7750 O O . SER A 1 951 ? 14.942 -8.948 -46.096 1.00 90.62 951 SER A O 1
ATOM 7752 N N . GLU A 1 952 ? 13.431 -7.477 -45.285 1.00 83.88 952 GLU A N 1
ATOM 7753 C CA . GLU A 1 952 ? 12.425 -7.649 -46.330 1.00 83.88 952 GLU A CA 1
ATOM 7754 C C . GLU A 1 952 ? 12.496 -6.437 -47.269 1.00 83.88 952 GLU A C 1
ATOM 7756 O O . GLU A 1 952 ? 12.460 -5.283 -46.826 1.00 83.88 952 GLU A O 1
ATOM 7761 N N . SER A 1 953 ? 12.651 -6.684 -48.573 1.00 75.69 953 SER A N 1
ATOM 7762 C CA . SER A 1 953 ? 13.003 -5.639 -49.549 1.00 75.69 953 SER A CA 1
ATOM 7763 C C . SER A 1 953 ? 12.019 -4.462 -49.519 1.00 75.69 953 SER A C 1
ATOM 7765 O O . SER A 1 953 ? 10.852 -4.621 -49.861 1.00 75.69 953 SER A O 1
ATOM 7767 N N . ASN A 1 954 ? 12.518 -3.269 -49.169 1.00 66.00 954 ASN A N 1
ATOM 7768 C CA . ASN A 1 954 ? 11.771 -2.003 -49.079 1.00 66.00 954 ASN A CA 1
ATOM 7769 C C . ASN A 1 954 ? 10.589 -1.989 -48.087 1.00 66.00 954 ASN A C 1
ATOM 7771 O O . ASN A 1 954 ? 9.711 -1.140 -48.221 1.00 66.00 954 ASN A O 1
ATOM 7775 N N . GLN A 1 955 ? 10.554 -2.898 -47.107 1.00 79.75 955 GLN A N 1
ATOM 7776 C CA . GLN A 1 955 ? 9.493 -2.936 -46.093 1.00 79.75 955 GLN A CA 1
ATOM 7777 C C . GLN A 1 955 ? 10.045 -2.695 -44.685 1.00 79.75 955 GLN A C 1
ATOM 7779 O O . GLN A 1 955 ? 9.749 -1.674 -44.060 1.00 79.75 955 GLN A O 1
ATOM 7784 N N . TYR A 1 956 ? 10.863 -3.619 -44.178 1.00 90.38 956 TYR A N 1
ATOM 7785 C CA . TYR A 1 956 ? 11.416 -3.519 -42.831 1.00 90.38 956 TYR A CA 1
ATOM 7786 C C . TYR A 1 956 ? 12.736 -4.276 -42.682 1.00 90.38 956 TYR A C 1
ATOM 7788 O O . TYR A 1 956 ? 13.044 -5.214 -43.419 1.00 90.38 956 TYR A O 1
ATOM 7796 N N . VAL A 1 957 ? 13.502 -3.872 -41.674 1.00 93.94 957 VAL A N 1
ATOM 7797 C CA . VAL A 1 957 ? 14.740 -4.514 -41.239 1.00 93.94 957 VAL A CA 1
ATOM 7798 C C . VAL A 1 957 ? 14.578 -4.920 -39.783 1.00 93.94 957 VAL A C 1
ATOM 7800 O O . VAL A 1 957 ? 14.206 -4.105 -38.942 1.00 93.94 957 VAL A O 1
ATOM 7803 N N . GLU A 1 958 ? 14.891 -6.171 -39.465 1.00 95.31 958 GLU A N 1
ATOM 7804 C CA . GLU A 1 958 ? 14.976 -6.641 -38.087 1.00 95.31 958 GLU A CA 1
ATOM 7805 C C . GLU A 1 958 ? 16.439 -6.782 -37.673 1.00 95.31 958 GLU A C 1
ATOM 7807 O O . GLU A 1 958 ? 17.249 -7.459 -38.319 1.00 95.31 958 GLU A O 1
ATOM 7812 N N . GLN A 1 959 ? 16.773 -6.135 -36.564 1.00 97.62 959 GLN A N 1
ATOM 7813 C CA . GLN A 1 959 ? 18.084 -6.173 -35.947 1.00 97.62 959 GLN A CA 1
ATOM 7814 C C . GLN A 1 959 ? 18.000 -6.864 -34.594 1.00 97.62 959 GLN A C 1
ATOM 7816 O O . GLN A 1 959 ? 17.160 -6.538 -33.763 1.00 97.62 959 GLN A O 1
ATOM 7821 N N . HIS A 1 960 ? 18.921 -7.781 -34.350 1.00 98.00 960 HIS A N 1
ATOM 7822 C CA . HIS A 1 960 ? 19.184 -8.290 -33.016 1.00 98.00 960 HIS A CA 1
ATOM 7823 C C . HIS A 1 960 ? 20.137 -7.313 -32.319 1.00 98.00 960 HIS A C 1
ATOM 7825 O O . HIS A 1 960 ? 21.221 -7.023 -32.838 1.00 98.00 960 HIS A O 1
ATOM 7831 N N . LEU A 1 961 ? 19.714 -6.806 -31.162 1.00 98.06 961 LEU A N 1
ATOM 7832 C CA . LEU A 1 961 ? 20.513 -6.035 -30.216 1.00 98.06 961 LEU A CA 1
ATOM 7833 C C . LEU A 1 961 ? 20.990 -6.971 -29.091 1.00 98.06 961 LEU A C 1
ATOM 7835 O O . LEU A 1 961 ? 20.333 -7.032 -28.052 1.00 98.06 961 LEU A O 1
ATOM 7839 N N . PRO A 1 962 ? 22.083 -7.734 -29.288 1.00 96.19 962 PRO A N 1
ATOM 7840 C CA . PRO A 1 962 ? 22.495 -8.739 -28.316 1.00 96.19 962 PRO A CA 1
ATOM 7841 C C . PRO A 1 962 ? 22.746 -8.113 -26.945 1.00 96.19 962 PRO A C 1
ATOM 7843 O O . PRO A 1 962 ? 23.533 -7.168 -26.812 1.00 96.19 962 PRO A O 1
ATOM 7846 N N . THR A 1 963 ? 22.077 -8.658 -25.931 1.00 96.38 963 THR A N 1
ATOM 7847 C CA . THR A 1 963 ? 22.319 -8.304 -24.528 1.00 96.38 963 THR A CA 1
ATOM 7848 C C . THR A 1 963 ? 23.536 -9.042 -23.966 1.00 96.38 963 THR A C 1
ATOM 7850 O O . THR A 1 963 ? 24.024 -10.011 -24.548 1.00 96.38 963 THR A O 1
ATOM 7853 N N . HIS A 1 964 ? 24.040 -8.596 -22.811 1.00 95.19 964 HIS A N 1
ATOM 7854 C CA . HIS A 1 964 ? 25.176 -9.242 -22.153 1.00 95.19 964 HIS A CA 1
ATOM 7855 C C . HIS A 1 964 ? 24.837 -10.695 -21.758 1.00 95.19 964 HIS A C 1
ATOM 7857 O O . HIS A 1 964 ? 23.686 -11.009 -21.453 1.00 95.19 964 HIS A O 1
ATOM 7863 N N . ASP A 1 965 ? 25.837 -11.579 -21.701 1.00 92.06 965 ASP A N 1
ATOM 7864 C CA . ASP A 1 965 ? 25.642 -13.011 -21.407 1.00 92.06 965 ASP A CA 1
ATOM 7865 C C . ASP A 1 965 ? 24.989 -13.277 -20.044 1.00 92.06 965 ASP A C 1
ATOM 7867 O O . ASP A 1 965 ? 24.278 -14.259 -19.879 1.00 92.06 965 ASP A O 1
ATOM 7871 N N . LEU A 1 966 ? 25.188 -12.372 -19.083 1.00 92.00 966 LEU A N 1
ATOM 7872 C CA . LEU A 1 966 ? 24.549 -12.419 -17.760 1.00 92.00 966 LEU A CA 1
ATOM 7873 C C . LEU A 1 966 ? 23.062 -12.033 -17.782 1.00 92.00 966 LEU A C 1
ATOM 7875 O O . LEU A 1 966 ? 22.346 -12.346 -16.840 1.00 92.00 966 LEU A O 1
ATOM 7879 N N . HIS A 1 967 ? 22.580 -11.370 -18.836 1.00 94.31 967 HIS A N 1
ATOM 7880 C CA . HIS A 1 967 ? 21.180 -10.966 -18.926 1.00 94.31 967 HIS A CA 1
ATOM 7881 C C . HIS A 1 967 ? 20.334 -12.155 -19.383 1.00 94.31 967 HIS A C 1
ATOM 7883 O O . HIS A 1 967 ? 20.617 -12.773 -20.414 1.00 94.31 967 HIS A O 1
ATOM 7889 N N . PHE A 1 968 ? 19.243 -12.431 -18.670 1.00 94.00 968 PHE A N 1
ATOM 7890 C CA . PHE A 1 968 ? 18.306 -13.501 -19.026 1.00 94.00 968 PHE A CA 1
ATOM 7891 C C . PHE A 1 968 ? 17.301 -13.123 -20.127 1.00 94.00 968 PHE A C 1
ATOM 7893 O O . PHE A 1 968 ? 16.571 -13.986 -20.621 1.00 94.00 968 PHE A O 1
ATOM 7900 N N . TYR A 1 969 ? 17.250 -11.849 -20.512 1.00 95.44 969 TYR A N 1
ATOM 7901 C CA . TYR A 1 969 ? 16.400 -11.325 -21.577 1.00 95.44 969 TYR A CA 1
ATOM 7902 C C . TYR A 1 969 ? 17.235 -10.845 -22.763 1.00 95.44 969 TYR A C 1
ATOM 7904 O O . TYR A 1 969 ? 18.431 -10.584 -22.631 1.00 95.44 969 TYR A O 1
ATOM 7912 N N . ASP A 1 970 ? 16.598 -10.733 -23.920 1.00 96.31 970 ASP A N 1
ATOM 7913 C CA . ASP A 1 970 ? 17.196 -10.250 -25.162 1.00 96.31 970 ASP A CA 1
ATOM 7914 C C . ASP A 1 970 ? 16.305 -9.200 -25.830 1.00 96.31 970 ASP A C 1
ATOM 7916 O O . ASP A 1 970 ? 15.125 -9.081 -25.484 1.00 96.31 970 ASP A O 1
ATOM 7920 N N . VAL A 1 971 ? 16.869 -8.435 -26.769 1.00 98.06 971 VAL A N 1
ATOM 7921 C CA . VAL A 1 971 ? 16.163 -7.328 -27.427 1.00 98.06 971 VAL A CA 1
ATOM 7922 C C . VAL A 1 971 ? 16.335 -7.381 -28.940 1.00 98.06 971 VAL A C 1
ATOM 7924 O O . VAL A 1 971 ? 17.438 -7.458 -29.483 1.00 98.06 971 VAL A O 1
ATOM 7927 N N . HIS A 1 972 ? 15.216 -7.287 -29.650 1.00 97.81 972 HIS A N 1
ATOM 7928 C CA . HIS A 1 972 ? 15.179 -7.059 -31.087 1.00 97.81 972 HIS A CA 1
ATOM 7929 C C . HIS A 1 972 ? 14.670 -5.646 -31.386 1.00 97.81 972 HIS A C 1
ATOM 7931 O O . HIS A 1 972 ? 13.810 -5.110 -30.686 1.00 97.81 972 HIS A O 1
ATOM 7937 N N . ARG A 1 973 ? 15.197 -5.051 -32.456 1.00 97.62 973 ARG A N 1
ATOM 7938 C CA . ARG A 1 973 ? 14.786 -3.758 -32.998 1.00 97.62 973 ARG A CA 1
ATOM 7939 C C . ARG A 1 973 ? 14.250 -3.946 -34.407 1.00 97.62 973 ARG A C 1
ATOM 7941 O O . ARG A 1 973 ? 14.971 -4.390 -35.298 1.00 97.62 973 ARG A O 1
ATOM 7948 N N . LEU A 1 974 ? 12.995 -3.574 -34.602 1.00 95.88 974 LEU A N 1
ATOM 7949 C CA . LEU A 1 974 ? 12.322 -3.588 -35.889 1.00 95.88 974 LEU A CA 1
ATOM 7950 C C . LEU A 1 974 ? 12.308 -2.167 -36.453 1.00 95.88 974 LEU A C 1
ATOM 7952 O O . LEU A 1 974 ? 11.711 -1.277 -35.853 1.00 95.88 974 LEU A O 1
ATOM 7956 N N . ILE A 1 975 ? 12.973 -1.959 -37.587 1.00 95.00 975 ILE A N 1
ATOM 7957 C CA . ILE A 1 975 ? 13.038 -0.677 -38.291 1.00 95.00 975 ILE A CA 1
ATOM 7958 C C . ILE A 1 975 ? 12.164 -0.780 -39.531 1.00 95.00 975 ILE A C 1
ATOM 7960 O O . ILE A 1 975 ? 12.430 -1.579 -40.426 1.00 95.00 975 ILE A O 1
ATOM 7964 N N . ILE A 1 976 ? 11.130 0.044 -39.585 1.00 91.25 976 ILE A N 1
ATOM 7965 C CA . ILE A 1 976 ? 10.167 0.088 -40.675 1.00 91.25 976 ILE A CA 1
ATOM 7966 C C . ILE A 1 976 ? 10.358 1.408 -41.403 1.00 91.25 976 ILE A C 1
ATOM 7968 O O . ILE A 1 976 ? 10.293 2.472 -40.790 1.00 91.25 976 ILE A O 1
ATOM 7972 N N . GLN A 1 977 ? 10.581 1.341 -42.710 1.00 85.12 977 GLN A N 1
ATOM 7973 C CA . GLN A 1 977 ? 10.666 2.518 -43.566 1.00 85.12 977 GLN A CA 1
ATOM 7974 C C . GLN A 1 977 ? 9.681 2.332 -44.705 1.00 85.12 977 GLN A C 1
ATOM 7976 O O . GLN A 1 977 ? 9.950 1.603 -45.654 1.00 85.12 977 GLN A O 1
ATOM 7981 N N . SER A 1 978 ? 8.523 2.977 -44.598 1.00 73.81 978 SER A N 1
ATOM 7982 C CA . SER A 1 978 ? 7.487 2.860 -45.617 1.00 73.81 978 SER A CA 1
ATOM 7983 C C . SER A 1 978 ? 6.616 4.113 -45.671 1.00 73.81 978 SER A C 1
ATOM 7985 O O . SER A 1 978 ? 6.369 4.777 -44.666 1.00 73.81 978 SER A O 1
ATOM 7987 N N . ASN A 1 979 ? 6.160 4.449 -46.873 1.00 72.56 979 ASN A N 1
ATOM 7988 C CA . ASN A 1 979 ? 5.084 5.406 -47.147 1.00 72.56 979 ASN A CA 1
ATOM 7989 C C . ASN A 1 979 ? 3.720 4.706 -47.348 1.00 72.56 979 ASN A C 1
ATOM 7991 O O . ASN A 1 979 ? 2.681 5.368 -47.434 1.00 72.56 979 ASN A O 1
ATOM 7995 N N . GLU A 1 980 ? 3.719 3.373 -47.369 1.00 72.56 980 GLU A N 1
ATOM 7996 C CA . GLU A 1 980 ? 2.547 2.507 -47.482 1.00 72.56 980 GLU A CA 1
ATOM 7997 C C . GLU A 1 980 ? 2.348 1.688 -46.199 1.00 72.56 980 GLU A C 1
ATOM 7999 O O . GLU A 1 980 ? 3.302 1.361 -45.487 1.00 72.56 980 GLU A O 1
ATOM 8004 N N . SER A 1 981 ? 1.096 1.344 -45.889 1.00 70.06 981 SER A N 1
ATOM 8005 C CA . SER A 1 981 ? 0.805 0.454 -44.764 1.00 70.06 981 SER A CA 1
ATOM 8006 C C . SER A 1 981 ? 1.288 -0.956 -45.108 1.00 70.06 981 SER A C 1
ATOM 8008 O O . SER A 1 981 ? 0.708 -1.625 -45.960 1.00 70.06 981 SER A O 1
ATOM 8010 N N . ILE A 1 982 ? 2.376 -1.383 -44.469 1.00 79.06 982 ILE A N 1
ATOM 8011 C CA . ILE A 1 982 ? 2.905 -2.745 -44.564 1.00 79.06 982 ILE A CA 1
ATOM 8012 C C . ILE A 1 982 ? 2.391 -3.591 -43.400 1.00 79.06 982 ILE A C 1
ATOM 8014 O O . ILE A 1 982 ? 2.171 -3.086 -42.298 1.00 79.06 982 ILE A O 1
ATOM 8018 N N . GLU A 1 983 ? 2.211 -4.884 -43.649 1.00 83.00 983 GLU A N 1
ATOM 8019 C CA . GLU A 1 983 ? 1.805 -5.857 -42.640 1.00 83.00 983 GLU A CA 1
ATOM 8020 C C . GLU A 1 983 ? 2.980 -6.769 -42.302 1.00 83.00 983 GLU A C 1
ATOM 8022 O O . GLU A 1 983 ? 3.507 -7.461 -43.169 1.00 83.00 983 GLU A O 1
ATOM 8027 N N . ILE A 1 984 ? 3.376 -6.777 -41.030 1.00 88.69 984 ILE A N 1
ATOM 8028 C CA . ILE A 1 984 ? 4.472 -7.611 -40.534 1.00 88.69 984 ILE A CA 1
ATOM 8029 C C . ILE A 1 984 ? 3.883 -8.669 -39.614 1.00 88.69 984 ILE A C 1
ATOM 8031 O O . ILE A 1 984 ? 3.359 -8.350 -38.548 1.00 88.69 984 ILE A O 1
ATOM 8035 N N . ILE A 1 985 ? 3.971 -9.931 -40.023 1.00 90.88 985 ILE A N 1
ATOM 8036 C CA . ILE A 1 985 ? 3.493 -11.072 -39.241 1.00 90.88 985 ILE A CA 1
ATOM 8037 C C . ILE A 1 985 ? 4.603 -11.540 -38.300 1.00 90.88 985 ILE A C 1
ATOM 8039 O O . ILE A 1 985 ? 5.732 -11.767 -38.734 1.00 90.88 985 ILE A O 1
ATOM 8043 N N . ARG A 1 986 ? 4.282 -11.732 -37.018 1.00 92.19 986 ARG A N 1
ATOM 8044 C CA . ARG A 1 986 ? 5.217 -12.258 -36.019 1.00 92.19 986 ARG A CA 1
ATOM 8045 C C . ARG A 1 986 ? 4.589 -13.370 -35.195 1.00 92.19 986 ARG A C 1
ATOM 8047 O O . ARG A 1 986 ? 3.464 -13.236 -34.725 1.00 92.19 986 ARG A O 1
ATOM 8054 N N . SER A 1 987 ? 5.358 -14.436 -35.003 1.00 94.12 987 SER A N 1
ATOM 8055 C CA . SER A 1 987 ? 5.107 -15.466 -33.995 1.00 94.12 987 SER A CA 1
ATOM 8056 C C . SER A 1 987 ? 5.652 -14.990 -32.653 1.00 94.12 987 SER A C 1
ATOM 8058 O O . SER A 1 987 ? 6.703 -14.349 -32.609 1.00 94.12 987 SER A O 1
ATOM 8060 N N . THR A 1 988 ? 4.952 -15.303 -31.567 1.00 93.44 988 THR A N 1
ATOM 8061 C CA . THR A 1 988 ? 5.484 -15.130 -30.211 1.00 93.44 988 THR A CA 1
ATOM 8062 C C . THR A 1 988 ? 6.395 -16.272 -29.791 1.00 93.44 988 THR A C 1
ATOM 8064 O O . THR A 1 988 ? 7.073 -16.157 -28.784 1.00 93.44 988 THR A O 1
ATOM 8067 N N . ASP A 1 989 ? 6.446 -17.378 -30.539 1.00 93.31 989 ASP A N 1
ATOM 8068 C CA . ASP A 1 989 ? 7.255 -18.564 -30.227 1.00 93.31 989 ASP A CA 1
ATOM 8069 C C . ASP A 1 989 ? 7.025 -19.091 -28.795 1.00 93.31 989 ASP A C 1
ATOM 8071 O O . ASP A 1 989 ? 7.948 -19.577 -28.140 1.00 93.31 989 ASP A O 1
ATOM 8075 N N . ASN A 1 990 ? 5.782 -18.981 -28.304 1.00 93.88 990 ASN A N 1
ATOM 8076 C CA . ASN A 1 990 ? 5.373 -19.382 -26.953 1.00 93.88 990 ASN A CA 1
ATOM 8077 C C . ASN A 1 990 ? 6.147 -18.664 -25.821 1.00 93.88 990 ASN A C 1
ATOM 8079 O O . ASN A 1 990 ? 6.463 -19.260 -24.793 1.00 93.88 990 ASN A O 1
ATOM 8083 N N . ARG A 1 991 ? 6.458 -17.379 -26.007 1.00 95.31 991 ARG A N 1
ATOM 8084 C CA . ARG A 1 991 ? 6.999 -16.454 -24.992 1.00 95.31 991 ARG A CA 1
ATOM 8085 C C . ARG A 1 991 ? 6.275 -15.117 -25.108 1.00 95.31 991 ARG A C 1
ATOM 8087 O O . ARG A 1 991 ? 5.691 -14.820 -26.141 1.00 95.31 991 ARG A O 1
ATOM 8094 N N . PHE A 1 992 ? 6.304 -14.288 -24.074 1.00 97.12 992 PHE A N 1
ATOM 8095 C CA . PHE A 1 992 ? 5.782 -12.930 -24.223 1.00 97.12 992 PHE A CA 1
ATOM 8096 C C . PHE A 1 992 ? 6.725 -12.057 -25.060 1.00 97.12 992 PHE A C 1
ATOM 8098 O O . PHE A 1 992 ? 7.940 -12.270 -25.069 1.00 97.12 992 PHE A O 1
ATOM 8105 N N . HIS A 1 993 ? 6.171 -11.015 -25.676 1.00 98.12 993 HIS A N 1
ATOM 8106 C CA . HIS A 1 993 ? 6.918 -9.900 -26.252 1.00 98.12 993 HIS A CA 1
ATOM 8107 C C . HIS A 1 993 ? 6.555 -8.607 -25.518 1.00 98.12 993 HIS A C 1
ATOM 8109 O O . HIS A 1 993 ? 5.396 -8.198 -25.519 1.00 98.12 993 HIS A O 1
ATOM 8115 N N . LEU A 1 994 ? 7.534 -7.952 -24.896 1.00 97.88 994 LEU A N 1
ATOM 8116 C CA . LEU A 1 994 ? 7.377 -6.619 -24.323 1.00 97.88 994 LEU A CA 1
ATOM 8117 C C . LEU A 1 994 ? 7.828 -5.580 -25.348 1.00 97.88 994 LEU A C 1
ATOM 8119 O O . LEU A 1 994 ? 8.980 -5.586 -25.779 1.00 97.88 994 LEU A O 1
ATOM 8123 N N . CYS A 1 995 ? 6.911 -4.718 -25.768 1.00 98.00 995 CYS A N 1
ATOM 8124 C CA . CYS A 1 995 ? 7.083 -3.851 -26.919 1.00 98.00 995 CYS A CA 1
ATOM 8125 C C . CYS A 1 995 ? 6.972 -2.369 -26.556 1.00 98.00 995 CYS A C 1
ATOM 8127 O O . CYS A 1 995 ? 6.169 -1.983 -25.709 1.00 98.00 995 CYS A O 1
ATOM 8129 N N . MET A 1 996 ? 7.742 -1.533 -27.254 1.00 96.88 996 MET A N 1
ATOM 8130 C CA . MET A 1 996 ? 7.583 -0.077 -27.242 1.00 96.88 996 MET A CA 1
ATOM 8131 C C . MET A 1 996 ? 7.941 0.519 -28.601 1.00 96.88 996 MET A C 1
ATOM 8133 O O . MET A 1 996 ? 8.971 0.178 -29.191 1.00 96.88 996 MET A O 1
ATOM 8137 N N . LEU A 1 997 ? 7.108 1.448 -29.073 1.00 95.62 997 LEU A N 1
ATOM 8138 C CA . LEU A 1 997 ? 7.410 2.276 -30.235 1.00 95.62 997 LEU A CA 1
ATOM 8139 C C . LEU A 1 997 ? 8.326 3.438 -29.822 1.00 95.62 997 LEU A C 1
ATOM 8141 O O . LEU A 1 997 ? 7.884 4.364 -29.146 1.00 95.62 997 LEU A O 1
ATOM 8145 N N . VAL A 1 998 ? 9.594 3.380 -30.233 1.00 95.62 998 VAL A N 1
ATOM 8146 C CA . VAL A 1 998 ? 10.652 4.345 -29.873 1.00 95.62 998 VAL A CA 1
ATOM 8147 C C . VAL A 1 998 ? 10.987 5.334 -30.990 1.00 95.62 998 VAL A C 1
ATOM 8149 O O . VAL A 1 998 ? 11.805 6.225 -30.795 1.00 95.62 998 VAL A O 1
ATOM 8152 N N . GLU A 1 999 ? 10.351 5.203 -32.153 1.00 93.94 999 GLU A N 1
ATOM 8153 C CA . GLU A 1 999 ? 10.312 6.216 -33.211 1.00 93.94 999 GLU A CA 1
ATOM 8154 C C . GLU A 1 999 ? 9.051 6.004 -34.057 1.00 93.94 999 GLU A C 1
ATOM 8156 O O . GLU A 1 999 ? 8.626 4.863 -34.262 1.00 93.94 999 GLU A O 1
ATOM 8161 N N . GLY A 1 1000 ? 8.472 7.087 -34.575 1.00 91.25 1000 GLY A N 1
ATOM 8162 C CA . GLY A 1 1000 ? 7.227 7.070 -35.343 1.00 91.25 1000 GLY A CA 1
ATOM 8163 C C . GLY A 1 1000 ? 6.001 7.411 -34.492 1.00 91.25 1000 GLY A C 1
ATOM 8164 O O . GLY A 1 1000 ? 6.065 7.441 -33.269 1.00 91.25 1000 GLY A O 1
ATOM 8165 N N . ASP A 1 1001 ? 4.877 7.713 -35.146 1.00 90.00 1001 ASP A N 1
ATOM 8166 C CA . ASP A 1 1001 ? 3.690 8.252 -34.465 1.00 90.00 1001 ASP A CA 1
ATOM 8167 C C . ASP A 1 1001 ? 2.880 7.197 -33.697 1.00 90.00 1001 ASP A C 1
ATOM 8169 O O . ASP A 1 1001 ? 2.480 7.428 -32.556 1.00 90.00 1001 ASP A O 1
ATOM 8173 N N . ALA A 1 1002 ? 2.554 6.082 -34.356 1.00 92.62 1002 ALA A N 1
ATOM 8174 C CA . ALA A 1 1002 ? 1.748 5.003 -33.796 1.00 92.62 1002 ALA A CA 1
ATOM 8175 C C . ALA A 1 1002 ? 1.844 3.721 -34.634 1.00 92.62 1002 ALA A C 1
ATOM 8177 O O . ALA A 1 1002 ? 2.118 3.760 -35.838 1.00 92.62 1002 ALA A O 1
ATOM 8178 N N . ILE A 1 1003 ? 1.535 2.595 -34.000 1.00 93.50 1003 ILE A N 1
ATOM 8179 C CA . ILE A 1 1003 ? 1.410 1.271 -34.611 1.00 93.50 1003 ILE A CA 1
ATOM 8180 C C . ILE A 1 1003 ? 0.072 0.631 -34.223 1.00 93.50 1003 ILE A C 1
ATOM 8182 O O . ILE A 1 1003 ? -0.474 0.890 -33.155 1.00 93.50 1003 ILE A O 1
ATOM 8186 N N . GLU A 1 1004 ? -0.464 -0.208 -35.101 1.00 94.44 1004 GLU A N 1
ATOM 8187 C CA . GLU A 1 1004 ? -1.621 -1.068 -34.860 1.00 94.44 1004 GLU A CA 1
ATOM 8188 C C . GLU A 1 1004 ? -1.147 -2.520 -34.744 1.00 94.44 1004 GLU A C 1
ATOM 8190 O O . GLU A 1 1004 ? -0.386 -3.003 -35.587 1.00 94.44 1004 GLU A O 1
ATOM 8195 N N . ILE A 1 1005 ? -1.616 -3.210 -33.709 1.00 95.75 1005 ILE A N 1
ATOM 8196 C CA . ILE A 1 1005 ? -1.446 -4.645 -33.507 1.00 95.75 1005 ILE A CA 1
ATOM 8197 C C . ILE A 1 1005 ? -2.781 -5.319 -33.796 1.00 95.75 1005 ILE A C 1
ATOM 8199 O O . ILE A 1 1005 ? -3.768 -5.059 -33.112 1.00 95.75 1005 ILE A O 1
ATOM 8203 N N . GLU A 1 1006 ? -2.809 -6.182 -34.804 1.00 95.81 1006 GLU A N 1
ATOM 8204 C CA . GLU A 1 1006 ? -3.931 -7.075 -35.085 1.00 95.81 1006 GLU A CA 1
ATOM 8205 C C . GLU A 1 1006 ? -3.583 -8.487 -34.613 1.00 95.81 1006 GLU A C 1
ATOM 8207 O O . GLU A 1 1006 ? -2.485 -8.982 -34.868 1.00 95.81 1006 GLU A O 1
ATOM 8212 N N . TYR A 1 1007 ? -4.504 -9.141 -33.918 1.00 94.31 1007 TYR A N 1
ATOM 8213 C CA . TYR A 1 1007 ? -4.290 -10.464 -33.347 1.00 94.31 1007 TYR A CA 1
ATOM 8214 C C . TYR A 1 1007 ? -5.572 -11.290 -33.399 1.00 94.31 1007 TYR A C 1
ATOM 8216 O O . TYR A 1 1007 ? -6.687 -10.761 -33.449 1.00 94.31 1007 TYR A O 1
ATOM 8224 N N . GLU A 1 1008 ? -5.395 -12.608 -33.388 1.00 90.88 1008 GLU A N 1
ATOM 8225 C CA . GLU A 1 1008 ? -6.506 -13.530 -33.229 1.00 90.88 1008 GLU A CA 1
ATOM 8226 C C . GLU A 1 1008 ? -6.966 -13.529 -31.774 1.00 90.88 1008 GLU A C 1
ATOM 8228 O O . GLU A 1 1008 ? -6.189 -13.741 -30.843 1.00 90.88 1008 GLU A O 1
ATOM 8233 N N . PHE A 1 1009 ? -8.249 -13.268 -31.603 1.00 85.50 1009 PHE A N 1
ATOM 8234 C CA . PHE A 1 1009 ? -8.958 -13.288 -30.345 1.00 85.50 1009 PHE A CA 1
ATOM 8235 C C . PHE A 1 1009 ? -9.971 -14.442 -30.336 1.00 85.50 1009 PHE A C 1
ATOM 8237 O O . PHE A 1 1009 ? -10.163 -15.135 -31.336 1.00 85.50 1009 PHE A O 1
ATOM 8244 N N . MET A 1 1010 ? -10.609 -14.658 -29.186 1.00 76.62 1010 MET A N 1
ATOM 8245 C CA . MET A 1 1010 ? -11.577 -15.732 -28.933 1.00 76.62 1010 MET A CA 1
ATOM 8246 C C . MET A 1 1010 ? -12.538 -15.977 -30.119 1.00 76.62 1010 MET A C 1
ATOM 8248 O O . MET A 1 1010 ? -13.019 -15.033 -30.756 1.00 76.62 1010 MET A O 1
ATOM 8252 N N . ASP A 1 1011 ? -12.831 -17.254 -30.391 1.00 78.75 1011 ASP A N 1
ATOM 8253 C CA . ASP A 1 1011 ? -13.642 -17.731 -31.528 1.00 78.75 1011 ASP A CA 1
ATOM 8254 C C . ASP A 1 1011 ? -13.086 -17.347 -32.916 1.00 78.75 1011 ASP A C 1
ATOM 8256 O O . ASP A 1 1011 ? -13.839 -17.157 -33.872 1.00 78.75 1011 ASP A O 1
ATOM 8260 N N . ASN A 1 1012 ? -11.758 -17.238 -33.028 1.00 77.19 1012 ASN A N 1
ATOM 8261 C CA . ASN A 1 1012 ? -11.012 -16.881 -34.241 1.00 77.19 1012 ASN A CA 1
ATOM 8262 C C . ASN A 1 1012 ? -11.376 -15.496 -34.815 1.00 77.19 1012 ASN A C 1
ATOM 8264 O O . ASN A 1 1012 ? -11.189 -15.226 -36.008 1.00 77.19 1012 ASN A O 1
ATOM 8268 N N . ASN A 1 1013 ? -11.906 -14.601 -33.976 1.00 86.38 1013 ASN A N 1
ATOM 8269 C CA . ASN A 1 1013 ? -12.189 -13.223 -34.364 1.00 86.38 1013 ASN A CA 1
ATOM 8270 C C . ASN A 1 1013 ? -10.893 -12.414 -34.420 1.00 86.38 1013 ASN A C 1
ATOM 8272 O O . ASN A 1 1013 ? -10.007 -12.601 -33.598 1.00 86.38 1013 ASN A O 1
ATOM 8276 N N . GLN A 1 1014 ? -10.776 -11.483 -35.362 1.00 91.44 1014 GLN A N 1
ATOM 8277 C CA . GLN A 1 1014 ? -9.628 -10.574 -35.408 1.00 91.44 1014 GLN A CA 1
ATOM 8278 C C . GLN A 1 1014 ? -9.947 -9.300 -34.621 1.00 91.44 1014 GLN A C 1
ATOM 8280 O O . GLN A 1 1014 ? -10.939 -8.626 -34.910 1.00 91.44 1014 GLN A O 1
ATOM 8285 N N . GLU A 1 1015 ? -9.099 -8.956 -33.653 1.00 93.12 1015 GLU A N 1
ATOM 8286 C CA . GLU A 1 1015 ? -9.142 -7.674 -32.943 1.00 93.12 1015 GLU A CA 1
ATOM 8287 C C . GLU A 1 1015 ? -7.926 -6.814 -33.300 1.00 93.12 1015 GLU A C 1
ATOM 8289 O O . GLU A 1 1015 ? -6.901 -7.309 -33.767 1.00 93.12 1015 GLU A O 1
ATOM 8294 N N . LYS A 1 1016 ? -8.060 -5.499 -33.103 1.00 93.69 1016 LYS A N 1
ATOM 8295 C CA . LYS A 1 1016 ? -7.037 -4.498 -33.412 1.00 93.69 1016 LYS A CA 1
ATOM 8296 C C . LYS A 1 1016 ? -6.854 -3.560 -32.236 1.00 93.69 1016 LYS A C 1
ATOM 8298 O O . LYS A 1 1016 ? -7.838 -3.097 -31.663 1.00 93.69 1016 LYS A O 1
ATOM 8303 N N . GLN A 1 1017 ? -5.607 -3.230 -31.928 1.00 93.50 1017 GLN A N 1
ATOM 8304 C CA . GLN A 1 1017 ? -5.271 -2.276 -30.882 1.00 93.50 1017 GLN A CA 1
ATOM 8305 C C . GLN A 1 1017 ? -4.176 -1.325 -31.348 1.00 93.50 1017 GLN A C 1
ATOM 8307 O O . GLN A 1 1017 ? -3.161 -1.740 -31.899 1.00 93.50 1017 GLN A O 1
ATOM 8312 N N . ARG A 1 1018 ? -4.404 -0.030 -31.136 1.00 93.56 1018 ARG A N 1
ATOM 8313 C CA . ARG A 1 1018 ? -3.462 1.038 -31.464 1.00 93.56 1018 ARG A CA 1
ATOM 8314 C C . ARG A 1 1018 ? -2.560 1.328 -30.267 1.00 93.56 1018 ARG A C 1
ATOM 8316 O O . ARG A 1 1018 ? -3.060 1.420 -29.151 1.00 93.56 1018 ARG A O 1
ATOM 8323 N N . TYR A 1 1019 ? -1.283 1.566 -30.544 1.00 94.50 1019 TYR A N 1
ATOM 8324 C CA . TYR A 1 1019 ? -0.296 2.076 -29.599 1.00 94.50 1019 TYR A CA 1
ATOM 8325 C C . TYR A 1 1019 ? 0.407 3.287 -30.183 1.00 94.50 1019 TYR A C 1
ATOM 8327 O O . TYR A 1 1019 ? 0.881 3.252 -31.321 1.00 94.50 1019 TYR A O 1
ATOM 8335 N N . ASN A 1 1020 ? 0.451 4.367 -29.419 1.00 94.12 1020 ASN A N 1
ATOM 8336 C CA . ASN A 1 1020 ? 1.139 5.587 -29.801 1.00 94.12 1020 ASN A CA 1
ATOM 8337 C C . ASN A 1 1020 ? 2.631 5.505 -29.450 1.00 94.12 1020 ASN A C 1
ATOM 8339 O O . ASN A 1 1020 ? 3.086 4.604 -28.743 1.00 94.12 1020 ASN A O 1
ATOM 8343 N N . TYR A 1 1021 ? 3.395 6.459 -29.974 1.00 93.31 1021 TYR A N 1
ATOM 8344 C CA . TYR A 1 1021 ? 4.776 6.707 -29.572 1.00 93.31 1021 TYR A CA 1
ATOM 8345 C C . TYR A 1 1021 ? 4.933 6.614 -28.047 1.00 93.31 1021 TYR A C 1
ATOM 8347 O O . TYR A 1 1021 ? 4.082 7.126 -27.319 1.00 93.31 1021 TYR A O 1
ATOM 8355 N N . ILE A 1 1022 ? 6.004 5.952 -27.596 1.00 94.12 1022 ILE A N 1
ATOM 8356 C CA . ILE A 1 1022 ? 6.436 5.756 -26.197 1.00 94.12 1022 ILE A CA 1
ATOM 8357 C C . ILE A 1 1022 ? 5.479 4.971 -25.289 1.00 94.12 1022 ILE A C 1
ATOM 8359 O O . ILE A 1 1022 ? 5.772 4.784 -24.110 1.00 94.12 1022 ILE A O 1
ATOM 8363 N N . GLU A 1 1023 ? 4.372 4.447 -25.813 1.00 94.75 1023 GLU A N 1
ATOM 8364 C CA . GLU A 1 1023 ? 3.510 3.542 -25.058 1.00 94.75 1023 GLU A CA 1
ATOM 8365 C C . GLU A 1 1023 ? 4.115 2.135 -25.013 1.00 94.75 1023 GLU A C 1
ATOM 8367 O O . GLU A 1 1023 ? 4.342 1.494 -26.043 1.00 94.75 1023 GLU A O 1
ATOM 8372 N N . THR A 1 1024 ? 4.349 1.638 -23.798 1.00 95.81 1024 THR A N 1
ATOM 8373 C CA . THR A 1 1024 ? 4.758 0.244 -23.574 1.00 95.81 1024 THR A CA 1
ATOM 8374 C C . THR A 1 1024 ? 3.552 -0.680 -23.607 1.00 95.81 1024 THR A C 1
ATOM 8376 O O . THR A 1 1024 ? 2.529 -0.367 -23.002 1.00 95.81 1024 THR A O 1
ATOM 8379 N N . PHE A 1 1025 ? 3.669 -1.842 -24.244 1.00 96.88 1025 PHE A N 1
ATOM 8380 C CA . PHE A 1 1025 ? 2.636 -2.874 -24.214 1.00 96.88 1025 PHE A CA 1
ATOM 8381 C C . PHE A 1 1025 ? 3.228 -4.282 -24.273 1.00 96.88 1025 PHE A C 1
ATOM 8383 O O . PHE A 1 1025 ? 4.259 -4.531 -24.890 1.00 96.88 1025 PHE A O 1
ATOM 8390 N N . LEU A 1 1026 ? 2.550 -5.216 -23.621 1.00 97.88 1026 LEU A N 1
ATOM 8391 C CA . LEU A 1 1026 ? 2.907 -6.621 -23.522 1.00 97.88 1026 LEU A CA 1
ATOM 8392 C C . LEU A 1 1026 ? 2.018 -7.439 -24.455 1.00 97.88 1026 LEU A C 1
ATOM 8394 O O . LEU A 1 1026 ? 0.802 -7.436 -24.306 1.00 97.88 1026 LEU A O 1
ATOM 8398 N N . ILE A 1 1027 ? 2.612 -8.209 -25.355 1.00 98.12 1027 ILE A N 1
ATOM 8399 C CA . ILE A 1 1027 ? 1.922 -9.279 -26.076 1.00 98.12 1027 ILE A CA 1
ATOM 8400 C C . ILE A 1 1027 ? 2.175 -10.580 -25.297 1.00 98.12 1027 ILE A C 1
ATOM 8402 O O . ILE A 1 1027 ? 3.315 -11.055 -25.278 1.00 98.12 1027 ILE A O 1
ATOM 8406 N N . PRO A 1 1028 ? 1.168 -11.140 -24.605 1.00 97.44 1028 PRO A N 1
ATOM 8407 C CA . PRO A 1 1028 ? 1.323 -12.378 -23.843 1.00 97.44 1028 PRO A CA 1
ATOM 8408 C C . PRO A 1 1028 ? 1.524 -13.590 -24.765 1.00 97.44 1028 PRO A C 1
ATOM 8410 O O . PRO A 1 1028 ? 1.086 -13.585 -25.914 1.00 97.44 1028 PRO A O 1
ATOM 8413 N N . ALA A 1 1029 ? 2.144 -14.655 -24.248 1.00 97.00 1029 ALA A N 1
ATOM 8414 C CA . ALA A 1 1029 ? 2.399 -15.886 -25.006 1.00 97.00 1029 ALA A CA 1
ATOM 8415 C C . ALA A 1 1029 ? 1.122 -16.622 -25.466 1.00 97.00 1029 ALA A C 1
ATOM 8417 O O . ALA A 1 1029 ? 1.171 -17.420 -26.401 1.00 97.00 1029 ALA A O 1
ATOM 8418 N N . SER A 1 1030 ? -0.020 -16.357 -24.824 1.00 95.62 1030 SER A N 1
ATOM 8419 C CA . SER A 1 1030 ? -1.356 -16.799 -25.249 1.00 95.62 1030 SER A CA 1
ATOM 8420 C C . SER A 1 1030 ? -1.725 -16.323 -26.656 1.00 95.62 1030 SER A C 1
ATOM 8422 O O . SER A 1 1030 ? -2.468 -17.011 -27.353 1.00 95.62 1030 SER A O 1
ATOM 8424 N N . ILE A 1 1031 ? -1.186 -15.182 -27.095 1.00 96.12 1031 ILE A N 1
ATOM 8425 C CA . ILE A 1 1031 ? -1.267 -14.732 -28.482 1.00 96.12 1031 ILE A CA 1
ATOM 8426 C C . ILE A 1 1031 ? -0.122 -15.402 -29.230 1.00 96.12 1031 ILE A C 1
ATOM 8428 O O . ILE A 1 1031 ? 1.030 -15.005 -29.101 1.00 96.12 1031 ILE A O 1
ATOM 8432 N N . THR A 1 1032 ? -0.415 -16.433 -30.016 1.00 93.50 1032 THR A N 1
ATOM 8433 C CA . THR A 1 1032 ? 0.616 -17.197 -30.740 1.00 93.50 1032 THR A CA 1
ATOM 8434 C C . THR A 1 1032 ? 1.211 -16.414 -31.907 1.00 93.50 1032 THR A C 1
ATOM 8436 O O . THR A 1 1032 ? 2.392 -16.559 -32.224 1.00 93.50 1032 THR A O 1
ATOM 8439 N N . GLN A 1 1033 ? 0.401 -15.568 -32.542 1.00 95.19 1033 GLN A N 1
ATOM 8440 C CA . GLN A 1 1033 ? 0.785 -14.774 -33.696 1.00 95.19 1033 GLN A CA 1
ATOM 8441 C C . GLN A 1 1033 ? 0.037 -13.439 -33.703 1.00 95.19 1033 GLN A C 1
ATOM 8443 O O . GLN A 1 1033 ? -1.137 -13.366 -33.343 1.00 95.19 1033 GLN A O 1
ATOM 8448 N N . TYR A 1 1034 ? 0.707 -12.386 -34.162 1.00 95.94 1034 TYR A N 1
ATOM 8449 C CA . TYR A 1 1034 ? 0.111 -11.069 -34.367 1.00 95.94 1034 TYR A CA 1
ATOM 8450 C C . TYR A 1 1034 ? 0.670 -10.403 -35.626 1.00 95.94 1034 TYR A C 1
ATOM 8452 O O . TYR A 1 1034 ? 1.723 -10.774 -36.152 1.00 95.94 1034 TYR A O 1
ATOM 8460 N N . ARG A 1 1035 ? -0.063 -9.411 -36.117 1.00 94.94 1035 ARG A N 1
ATOM 8461 C CA . ARG A 1 1035 ? 0.291 -8.550 -37.242 1.00 94.94 1035 ARG A CA 1
ATOM 8462 C C . ARG A 1 1035 ? 0.551 -7.151 -36.730 1.00 94.94 1035 ARG A C 1
ATOM 8464 O O . ARG A 1 1035 ? -0.245 -6.611 -35.969 1.00 94.94 1035 ARG A O 1
ATOM 8471 N N . LEU A 1 1036 ? 1.632 -6.550 -37.193 1.00 93.00 1036 LEU A N 1
ATOM 8472 C CA . LEU A 1 1036 ? 1.968 -5.164 -36.916 1.00 93.00 1036 LEU A CA 1
ATOM 8473 C C . LEU A 1 1036 ? 1.777 -4.318 -38.172 1.00 93.00 1036 LEU A C 1
ATOM 8475 O O . LEU A 1 1036 ? 2.233 -4.707 -39.250 1.00 93.00 1036 LEU A O 1
ATOM 8479 N N . ARG A 1 1037 ? 1.148 -3.148 -38.016 1.00 91.44 1037 ARG A N 1
ATOM 8480 C CA . ARG A 1 1037 ? 1.009 -2.142 -39.076 1.00 91.44 1037 ARG A CA 1
ATOM 8481 C C . ARG A 1 1037 ? 1.374 -0.744 -38.562 1.00 91.44 1037 ARG A C 1
ATOM 8483 O O . ARG A 1 1037 ? 0.780 -0.302 -37.581 1.00 91.44 1037 ARG A O 1
ATOM 8490 N N . PRO A 1 1038 ? 2.305 -0.010 -39.194 1.00 90.38 1038 PRO A N 1
ATOM 8491 C CA . PRO A 1 1038 ? 2.526 1.397 -38.869 1.00 90.38 1038 PRO A CA 1
ATOM 8492 C C . PRO A 1 1038 ? 1.320 2.245 -39.291 1.00 90.38 1038 PRO A C 1
ATOM 8494 O O . PRO A 1 1038 ? 0.747 2.038 -40.366 1.00 90.38 1038 PRO A O 1
ATOM 8497 N N . ILE A 1 1039 ? 0.942 3.220 -38.462 1.00 88.38 1039 ILE A N 1
ATOM 8498 C CA . ILE A 1 1039 ? -0.135 4.162 -38.780 1.00 88.38 1039 ILE A CA 1
ATOM 8499 C C . ILE A 1 1039 ? 0.478 5.440 -39.354 1.00 88.38 1039 ILE A C 1
ATOM 8501 O O . ILE A 1 1039 ? 1.019 6.273 -38.629 1.00 88.38 1039 ILE A O 1
ATOM 8505 N N . ILE A 1 1040 ? 0.369 5.597 -40.671 1.00 81.56 1040 ILE A N 1
ATOM 8506 C CA . ILE A 1 1040 ? 0.958 6.711 -41.422 1.00 81.56 1040 ILE A CA 1
ATOM 8507 C C . ILE A 1 1040 ? -0.036 7.879 -41.463 1.00 81.56 1040 ILE A C 1
ATOM 8509 O O . ILE A 1 1040 ? -1.159 7.725 -41.938 1.00 81.56 1040 ILE A O 1
ATOM 8513 N N . LYS A 1 1041 ? 0.367 9.059 -40.969 1.00 72.56 1041 LYS A N 1
ATOM 8514 C CA . LYS A 1 1041 ? -0.493 10.262 -40.951 1.00 72.56 1041 LYS A CA 1
ATOM 8515 C C . LYS A 1 1041 ? -0.574 10.984 -42.305 1.00 72.56 1041 LYS A C 1
ATOM 8517 O O . LYS A 1 1041 ? -1.566 11.658 -42.564 1.00 72.56 1041 LYS A O 1
ATOM 8522 N N . ASP A 1 1042 ? 0.454 10.881 -43.152 1.00 67.50 1042 ASP A N 1
ATOM 8523 C CA . ASP A 1 1042 ? 0.535 11.592 -44.438 1.00 67.50 1042 ASP A CA 1
ATOM 8524 C C . ASP A 1 1042 ? 1.237 10.745 -45.514 1.00 67.50 1042 ASP A C 1
ATOM 8526 O O . ASP A 1 1042 ? 2.464 10.662 -45.561 1.00 67.50 1042 ASP A O 1
ATOM 8530 N N . HIS A 1 1043 ? 0.448 10.135 -46.402 1.00 64.94 1043 HIS A N 1
ATOM 8531 C CA . HIS A 1 1043 ? 0.938 9.270 -47.485 1.00 64.94 1043 HIS A CA 1
ATOM 8532 C C . HIS A 1 1043 ? 1.673 10.022 -48.611 1.00 64.94 1043 HIS A C 1
ATOM 8534 O O . HIS A 1 1043 ? 2.305 9.388 -49.453 1.00 64.94 1043 HIS A O 1
ATOM 8540 N N . ASN A 1 1044 ? 1.618 11.360 -48.642 1.00 57.56 1044 ASN A N 1
ATOM 8541 C CA . ASN A 1 1044 ? 2.199 12.175 -49.717 1.00 57.56 1044 ASN A CA 1
ATOM 8542 C C . ASN A 1 1044 ? 3.608 12.715 -49.393 1.00 57.56 1044 ASN A C 1
ATOM 8544 O O . ASN A 1 1044 ? 4.177 13.469 -50.187 1.00 57.56 1044 ASN A O 1
ATOM 8548 N N . LYS A 1 1045 ? 4.182 12.368 -48.232 1.00 62.19 1045 LYS A N 1
ATOM 8549 C CA . LYS A 1 1045 ? 5.525 12.795 -47.795 1.00 62.19 1045 LYS A CA 1
ATOM 8550 C C . LYS A 1 1045 ? 6.587 11.708 -48.007 1.00 62.19 1045 LYS A C 1
ATOM 8552 O O . LYS A 1 1045 ? 6.295 10.590 -48.419 1.00 62.19 1045 LYS A O 1
ATOM 8557 N N . LYS A 1 1046 ? 7.856 12.068 -47.753 1.00 62.00 1046 LYS A N 1
ATOM 8558 C CA . LYS A 1 1046 ? 8.982 11.115 -47.702 1.00 62.00 1046 LYS A CA 1
ATOM 8559 C C . LYS A 1 1046 ? 8.644 9.938 -46.764 1.00 62.00 1046 LYS A C 1
ATOM 8561 O O . LYS A 1 1046 ? 7.929 10.181 -45.791 1.00 62.00 1046 LYS A O 1
ATOM 8566 N N . PRO A 1 1047 ? 9.173 8.721 -47.019 1.00 64.38 1047 PRO A N 1
ATOM 8567 C CA . PRO A 1 1047 ? 8.946 7.557 -46.161 1.00 64.38 1047 PRO A CA 1
ATOM 8568 C C . PRO A 1 1047 ? 9.178 7.900 -44.690 1.00 64.38 1047 PRO A C 1
ATOM 8570 O O . PRO A 1 1047 ? 10.221 8.463 -44.347 1.00 64.38 1047 PRO A O 1
ATOM 8573 N N . GLN A 1 1048 ? 8.193 7.599 -43.845 1.00 81.25 1048 GLN A N 1
ATOM 8574 C CA . GLN A 1 1048 ? 8.300 7.792 -42.404 1.00 81.25 1048 GLN A CA 1
ATOM 8575 C C . GLN A 1 1048 ? 8.993 6.569 -41.801 1.00 81.25 1048 GLN A C 1
ATOM 8577 O O . GLN A 1 1048 ? 8.740 5.434 -42.213 1.00 81.25 1048 GLN A O 1
ATOM 8582 N N . GLN A 1 1049 ? 9.888 6.810 -40.848 1.00 89.25 1049 GLN A N 1
ATOM 8583 C CA . GLN A 1 1049 ? 10.556 5.754 -40.105 1.00 89.25 1049 GLN A CA 1
ATOM 8584 C C . GLN A 1 1049 ? 9.770 5.442 -38.829 1.00 89.25 1049 GLN A C 1
ATOM 8586 O O . GLN A 1 1049 ? 9.294 6.346 -38.142 1.00 89.25 1049 GLN A O 1
ATOM 8591 N N . PHE A 1 1050 ? 9.632 4.152 -38.536 1.00 93.31 1050 PHE A N 1
ATOM 8592 C CA . PHE A 1 1050 ? 9.103 3.646 -37.277 1.00 93.31 1050 PHE A CA 1
ATOM 8593 C C . PHE A 1 1050 ? 10.105 2.655 -36.700 1.00 93.31 1050 PHE A C 1
ATOM 8595 O O . PHE A 1 1050 ? 10.629 1.806 -37.426 1.00 93.31 1050 PHE A O 1
ATOM 8602 N N . VAL A 1 1051 ? 10.357 2.744 -35.399 1.00 96.31 1051 VAL A N 1
ATOM 8603 C CA . VAL A 1 1051 ? 11.280 1.845 -34.705 1.00 96.31 1051 VAL A CA 1
ATOM 8604 C C . VAL A 1 1051 ? 10.557 1.237 -33.517 1.00 96.31 1051 VAL A C 1
ATOM 8606 O O . VAL A 1 1051 ? 10.176 1.943 -32.587 1.00 96.31 1051 VAL A O 1
ATOM 8609 N N . LEU A 1 1052 ? 10.364 -0.080 -33.547 1.00 96.88 1052 LEU A N 1
ATOM 8610 C CA . LEU A 1 1052 ? 9.786 -0.843 -32.444 1.00 96.88 1052 LEU A CA 1
ATOM 8611 C C . LEU A 1 1052 ? 10.883 -1.659 -31.757 1.00 96.88 1052 LEU A C 1
ATOM 8613 O O . LEU A 1 1052 ? 11.611 -2.405 -32.415 1.00 96.88 1052 LEU A O 1
ATOM 8617 N N . LEU A 1 1053 ? 10.957 -1.565 -30.432 1.00 98.19 1053 LEU A N 1
ATOM 8618 C CA . LEU A 1 1053 ? 11.731 -2.492 -29.613 1.00 98.19 1053 LEU A CA 1
ATOM 8619 C C . LEU A 1 1053 ? 10.858 -3.649 -29.148 1.00 98.19 1053 LEU A C 1
ATOM 8621 O O . LEU A 1 1053 ? 9.689 -3.457 -28.820 1.00 98.19 1053 LEU A O 1
ATOM 8625 N N . ILE A 1 1054 ? 11.444 -4.842 -29.116 1.00 98.00 1054 ILE A N 1
ATOM 8626 C CA . ILE A 1 1054 ? 10.808 -6.075 -28.664 1.00 98.00 1054 ILE A CA 1
ATOM 8627 C C . ILE A 1 1054 ? 11.772 -6.767 -27.700 1.00 98.00 1054 ILE A C 1
ATOM 8629 O O . ILE A 1 1054 ? 12.792 -7.304 -28.129 1.00 98.00 1054 ILE A O 1
ATOM 8633 N N . ALA A 1 1055 ? 11.452 -6.752 -26.409 1.00 98.00 1055 ALA A N 1
ATOM 8634 C CA . ALA A 1 1055 ? 12.175 -7.470 -25.368 1.00 98.00 1055 ALA A CA 1
ATOM 8635 C C . ALA A 1 1055 ? 11.460 -8.783 -25.017 1.00 98.00 1055 ALA A C 1
ATOM 8637 O O . ALA A 1 1055 ? 10.231 -8.837 -24.944 1.00 98.00 1055 ALA A O 1
ATOM 8638 N N . PHE A 1 1056 ? 12.223 -9.850 -24.796 1.00 96.75 1056 PHE A N 1
ATOM 8639 C CA . PHE A 1 1056 ? 11.692 -11.176 -24.466 1.00 96.75 1056 PHE A CA 1
ATOM 8640 C C . PHE A 1 1056 ? 12.719 -12.007 -23.683 1.00 96.75 1056 PHE A C 1
ATOM 8642 O O . PHE A 1 1056 ? 13.903 -11.675 -23.632 1.00 96.75 1056 PHE A O 1
ATOM 8649 N N . LEU A 1 1057 ? 12.291 -13.120 -23.083 1.00 95.31 1057 LEU A N 1
ATOM 8650 C CA . LEU A 1 1057 ? 13.186 -14.035 -22.363 1.00 95.31 1057 LEU A CA 1
ATOM 8651 C C . LEU A 1 1057 ? 13.977 -14.957 -23.310 1.00 95.31 1057 LEU A C 1
ATOM 8653 O O . LEU A 1 1057 ? 13.436 -15.488 -24.285 1.00 95.31 1057 LEU A O 1
ATOM 8657 N N . LYS A 1 1058 ? 15.254 -15.203 -22.988 1.00 93.38 1058 LYS A N 1
ATOM 8658 C CA . LYS A 1 1058 ? 16.121 -16.156 -23.706 1.00 93.38 1058 LYS A CA 1
ATOM 8659 C C . LYS A 1 1058 ? 15.678 -17.608 -23.463 1.00 93.38 1058 LYS A C 1
ATOM 8661 O O . LYS A 1 1058 ? 15.193 -17.948 -22.388 1.00 93.38 1058 LYS A O 1
ATOM 8666 N N . THR A 1 1059 ? 15.916 -18.499 -24.426 1.00 82.31 1059 THR A N 1
ATOM 8667 C CA . THR A 1 1059 ? 15.528 -19.932 -24.394 1.00 82.31 1059 THR A CA 1
ATOM 8668 C C . THR A 1 1059 ? 16.421 -20.818 -23.497 1.00 82.31 1059 THR A C 1
ATOM 8670 O O . THR A 1 1059 ? 16.405 -22.026 -23.644 1.00 82.31 1059 THR A O 1
ATOM 8673 N N . ASN A 1 1060 ? 17.275 -20.244 -22.639 1.00 78.94 1060 ASN A N 1
ATOM 8674 C CA . ASN A 1 1060 ? 18.171 -20.976 -21.719 1.00 78.94 1060 ASN A CA 1
ATOM 8675 C C . ASN A 1 1060 ? 18.466 -20.154 -20.446 1.00 78.94 1060 ASN A C 1
ATOM 8677 O O . ASN A 1 1060 ? 19.564 -20.219 -19.888 1.00 78.94 1060 ASN A O 1
ATOM 8681 N N . CYS A 1 1061 ? 17.538 -19.294 -20.021 1.00 83.94 1061 CYS A N 1
ATOM 8682 C CA . CYS A 1 1061 ? 17.787 -18.373 -18.912 1.00 83.94 1061 CYS A CA 1
ATOM 8683 C C . CYS A 1 1061 ? 17.967 -19.064 -17.549 1.00 83.94 1061 CYS A C 1
ATOM 8685 O O . CYS A 1 1061 ? 18.557 -18.461 -16.657 1.00 83.94 1061 CYS A O 1
ATOM 8687 N N . GLU A 1 1062 ? 17.538 -20.321 -17.388 1.00 78.19 1062 GLU A N 1
ATOM 8688 C CA . GLU A 1 1062 ? 17.729 -21.092 -16.150 1.00 78.19 1062 GLU A CA 1
ATOM 8689 C C . GLU A 1 1062 ? 19.204 -21.224 -15.752 1.00 78.19 1062 GLU A C 1
ATOM 8691 O O . GLU A 1 1062 ? 19.541 -21.006 -14.592 1.00 78.19 1062 GLU A O 1
ATOM 8696 N N . LYS A 1 1063 ? 20.104 -21.439 -16.720 1.00 73.75 1063 LYS A N 1
ATOM 8697 C CA . LYS A 1 1063 ? 21.552 -21.585 -16.479 1.00 73.75 1063 LYS A CA 1
ATOM 8698 C C . LYS A 1 1063 ? 22.213 -20.326 -15.924 1.00 73.75 1063 LYS A C 1
ATOM 8700 O O . LYS A 1 1063 ? 23.325 -20.401 -15.423 1.00 73.75 1063 LYS A O 1
ATOM 8705 N N . LEU A 1 1064 ? 21.573 -19.170 -16.088 1.00 72.38 1064 LEU A N 1
ATOM 8706 C CA . LEU A 1 1064 ? 22.057 -17.894 -15.560 1.00 72.38 1064 LEU A CA 1
ATOM 8707 C C . LEU A 1 1064 ? 21.603 -17.668 -14.113 1.00 72.38 1064 LEU A C 1
ATOM 8709 O O . LEU A 1 1064 ? 22.139 -16.797 -13.431 1.00 72.38 1064 LEU A O 1
ATOM 8713 N N . LEU A 1 1065 ? 20.589 -18.416 -13.670 1.00 75.06 1065 LEU A N 1
ATOM 8714 C CA . LEU A 1 1065 ? 19.994 -18.310 -12.342 1.00 75.06 1065 LEU A CA 1
ATOM 8715 C C . LEU A 1 1065 ? 20.401 -19.466 -11.415 1.00 75.06 1065 LEU A C 1
ATOM 8717 O O . LEU A 1 1065 ? 20.285 -19.311 -10.194 1.00 75.06 1065 LEU A O 1
ATOM 8721 N N . GLU A 1 1066 ? 20.864 -20.592 -11.957 1.00 69.06 1066 GLU A N 1
ATOM 8722 C CA . GLU A 1 1066 ? 21.610 -21.636 -11.233 1.00 69.06 1066 GLU A CA 1
ATOM 8723 C C . GLU A 1 1066 ? 23.001 -21.139 -10.823 1.00 69.06 1066 GLU A C 1
ATOM 8725 O O . GLU A 1 1066 ? 23.327 -21.288 -9.619 1.00 69.06 1066 GLU A O 1
#